Protein 7PSN (pdb70)

B-factor: mean 87.7, std 12.17, range [70.11, 125.72]

Organism: Saccharomyces cerevisiae (strain ATCC 204508 / S288c) (NCBI:txid559292)

Sequence (1170 aa):
LKDLFRYIWPKGNNKVRIRVLIALGLLISAKILNVQVPFFFKQTIDSMNIAWDDPTVALPAAIGLTILCYGVARFGSVLFGELRNAVFAKVAQNAIRTVSLQTFQHLMKLDLGWHLSRQTGGLTRAMDRGTKGISQVLTAMVFHIIPISFEISVVCGILTYQFGASFAAITFSTMLLYSIFTIKTTAWRTHFRRDANKADNKAASVALDSLINFEAVKYFNNEKYLADKYNGSLMNYRDSQIKVSQSLAFLNSGQNLIFTTALTAMMYMGCTGVIGGNLTVGDLVLINQLVFQLSVPLNFLGSVYRDLKQSLIDMETLFKLRKNEVKIKNAERPLMLPENVPYDITFENVTFGYHPDRKILKNASFTIPAGWKTAIVGSSGSGKSTILKLVFRFYDPESGRILINGRDIKEYDIDALRKVIGVVPQDTPLFNDTIWENVKFGRIDATDEEVITVVEKAQLAPLIKKLPQGFDTIVGERGLMISGGEKQRLAIARVLLKNARIMFFDEATSALDTHTEQALLRTIRDNFTSGSRTSVYIAHRLRTIADADKIIVLDNGRVREEGKHLELLAMPGSLYRELWTIQEDLKDLFRYIWPKGNNKVRIRVLIALGLLISAKILNVQVPFFFKQTIDSMNIAWDDPTVALPAAIGLTILCYGVARFGSVLFGELRNAVFAKVAQNAIRTVSLQTFQHLMKLDLGWHLSRQTGGLTRAMDRGTKGISQVLTAMVFHIIPISFEISVVCGILTYQFGASFAAITFSTMLLYSIFTIKTTAWRTHFRRDANKADNKAASVALDSLINFEAVKYFNNEKYLADKYNGSLMNYRDSQIKVSQSLAFLNSGQNLIFTTALTAMMYMGCTGVIGGNLTVGDLVLINQLVFQLSVPLNFLGSVYRDLKQSLIDMETLFKLRKNEVKIKNAERPLMLPENVPYDITFENVTFGYHPDRKILKNASFTIPAGWKTAIVGSSGSGKSTILKLVFRFYDPESGRILINGRDIKEYDIDALRKVIGVVPQDTPLFNDTIWENVKFGRIDATDEEVITVVEKAQLAPLIKKLPQGFDTIVGERGLMISGGEKQRLAIARVLLKNARIMFFDEATSALDTHTEQALLRTIRDNFTSGSRTSVYIAHRLRTIADADKIIVLDNGRVREEGKHLELLAMPGSLYRELWTIQED

Nearest PDB structures (foldseek):
  7psl-assembly1_A  TM=8.510E-01  e=1.166E-73  Saccharomyces cerevisiae S288C
  7pqx-assembly1_A  TM=8.094E-01  e=2.784E-53  Thermochaetoides thermophila DSM 1495
  9g2t-assembly1_B  TM=8.893E-01  e=5.774E-31  Mycolicibacterium thermoresistibile ATCC 19527
  7t56-assembly1_B  TM=8.358E-01  e=1.273E-30  Acetivibrio thermocellus
  8t46-assembly1_B  TM=7.255E-01  e=7.276E-29  Homo sapiens

Secondary structure (DSSP, 8-state):
--HHHHHHS-SS-HHHHHHHHHHHHHHHHHHHHHHHHHHHHHHHHHHHSSPPS-TTPPPPHHHHHHHHHHHHHHHHHHHHHHHHHHHHHHHHHHHHHHHHHHHHHHHHHS-SHHHHTS-HHHHHHHHHHHHHHHHHHHHHHTTTTHHHHHHHHHHHHHHHHSSTTHHHHHHHHHHHHHHHHHHHHHHHHHHHHHHHHHHHHHHHHHHHHHHHTHHHHHTTT-HHHHHHHHHHHHHHHHHHHHHHHHHHHHHHHHHHHHHHHHHHHHHHHHHHHHHTTSS-HHHHHHHHHHHHHHHHHHHHHHHH--SSHHHHHHHHHHHHHHT---SS---SS-B---SS----EEEEEEEE-SSTT--SEEEEEEEE-SSSEEEEE--TTSSSHHHHHHHTTSS--SEEEEEETTEEGGGB-HHHHTTSEEEE-SS----SS-HHHHHTTS-SS--HHHHHHHHHHTT-HHHHHHSTTTTT---TGGGTTS-HHHHHHHHHHHHHHHT-SEEEEESTTSSS-HHHHHHHHHHHHTTS-TTT-EEEEE-S-GGGSTT-SEEEEEETTEEEEEE-HHHHHTSTT-HHHHHHHHHH-/--HHHHHHS-SS-HHHHHHHHHHHHHHHHHHHHHHHHHHHHHHHHHHHSSPPS-TTPPPPHHHHHHHHHHHHHHHHHHHHHHHHHHHHHHHHHHHHHHHHHHHHHHHHHS-SHHHHTS-HHHHHHHHHHHHHHHHHHHHHHTTTTHHHHHHHHHHHHHHHHSSTTHHHHHHHHHHHHHHHHHHHHHHHHHHHHHHHHHHHHHHHHHHHHHHHTHHHHHTTT-HHHHHHHHHHHHHHHHHHHHHHHHHHHHHHHHHHHHHHHHHHHHHHHHHHHHHTTSS-HHHHHHHHHHHHHHHHHHHHHHHH--SSHHHHHHHHHHHHHHT---SS---SS-B---SS----EEEEEEEE-SSTT--SEEEEEEEE-SSSEEEEE--TTSSSHHHHHHHTTSS--SEEEEEETTEEGGGB-HHHHTTSEEEE-SS----SS-HHHHHTTS-SS--HHHHHHHHHHTT-HHHHHHSTTTTT---TGGGTTS-HHHHHHHHHHHHHHHT-SEEEEESTTSSS-HHHHHHHHHHHHTTS-TTT-EEEEE-S-GGGSTT-SEEEEEETTEEEEEE-HHHHHTSTT-HHHHHHHHHH-

Radius of gyration: 37.52 Å; Cα contacts (8 Å, |Δi|>4): 1826; chains: 2; bounding box: 65×59×126 Å

Solvent-accessible surface area: 45786 Å² total; per-residue (Å²): 101,146,25,5,108,96,26,24,79,31,187,43,95,94,163,22,50,94,86,26,88,86,1,83,38,37,1,63,38,1,24,76,46,11,10,73,0,0,31,44,3,41,99,0,0,52,41,2,55,100,103,58,143,71,93,120,55,83,24,52,76,76,6,20,110,19,5,107,59,0,3,87,7,8,51,10,8,9,52,51,10,6,74,15,12,16,28,12,17,72,6,10,12,53,8,10,52,36,1,8,19,58,0,0,77,15,0,5,111,3,16,4,23,42,9,16,59,98,30,6,15,32,1,22,46,20,14,22,39,0,23,65,1,2,24,53,0,10,37,0,47,15,26,12,52,74,2,14,53,56,4,42,70,34,8,12,38,35,0,52,193,73,19,43,76,54,8,7,59,46,10,107,58,20,79,107,89,41,61,91,54,34,110,154,7,51,75,121,32,43,89,31,54,123,40,5,37,138,12,30,62,110,2,14,62,15,1,12,27,0,4,18,0,2,20,5,0,11,7,8,26,12,35,161,89,3,10,87,72,17,29,32,11,14,70,89,38,31,58,12,22,14,100,9,12,76,4,13,6,109,16,6,13,13,24,6,81,29,22,9,83,5,3,25,32,6,2,100,75,0,0,56,18,14,4,33,66,126,30,63,6,0,16,2,0,0,2,0,7,1,4,6,5,8,5,6,11,34,20,48,23,30,11,28,35,71,61,36,101,45,6,32,57,16,0,65,47,2,4,119,6,72,118,57,118,26,115,7,120,57,50,177,181,49,61,139,20,44,149,123,55,53,4,38,0,32,0,78,77,0,30,5,4,73,88,128,82,56,73,21,2,66,77,2,64,8,52,0,19,36,12,126,37,0,0,1,1,2,49,17,29,3,8,16,25,9,4,6,35,0,0,0,13,2,20,34,19,102,61,31,105,3,21,0,62,54,101,25,6,84,69,4,36,20,58,13,0,7,118,28,0,0,0,0,17,69,53,11,9,1,11,40,63,22,0,54,37,0,0,36,1,7,62,50,126,15,82,77,112,52,0,88,49,6,3,98,44,0,51,0,38,70,10,20,174,115,22,78,103,26,47,85,16,85,0,0,10,22,0,35,50,32,35,19,3,7,33,16,21,0,1,2,0,3,0,8,0,22,77,4,51,0,2,4,5,3,14,8,18,20,10,0,8,12,97,17,12,64,12,0,26,108,30,11,137,98,56,37,105,109,38,32,42,0,15,3,18,5,9,13,26,5,45,22,0,34,110,6,53,36,0,0,0,2,20,87,1,112,32,157,16,69,12,103,20,126,110,4,49,90,76,117,85,1,30,0,101,101,14,29,62,45,16,66,127,104,146,25,6,109,97,26,22,81,32,188,43,97,96,163,23,50,92,86,24,86,88,1,83,37,36,1,63,37,1,24,76,45,10,10,74,0,0,32,42,2,42,96,0,0,54,42,2,56,100,103,60,142,71,94,122,54,81,24,49,74,74,6,21,109,19,5,110,58,0,4,89,8,8,49,10,8,8,51,49,9,6,76,16,12,15,25,13,16,72,6,9,12,53,8,10,52,36,1,7,21,59,1,0,78,15,0,5,110,3,14,4,23,45,9,16,58,95,30,6,15,31,1,22,46,20,13,21,40,0,22,65,1,2,23,53,0,10,37,0,46,15,27,13,54,74,3,15,54,57,6,42,70,33,8,12,38,34,0,52,194,76,21,41,75,55,7,8,62,45,9,108,57,21,79,105,89,40,60,91,54,33,111,154,6,51,75,122,32,41,90,31,52,120,40,6,37,138,11,28,64,109,3,13,62,14,1,12,26,1,4,18,0,1,20,5,0,10,8,9,24,11,34,162,89,4,8,90,72,16,28,31,11,15,72,89,39,30,61,12,21,15,99,8,12,77,3,14,6,109,16,6,12,12,25,6,82,28,20,8,82,6,3,28,33,7,2,102,76,0,0,56,17,13,4,34,67,124,29,63,7,0,16,3,1,0,2,1,8,1,4,6,6,7,6,7,12,34,20,49,24,30,12,28,33,72,63,37,102,45,6,31,57,16,0,62,46,1,3,120,5,72,120,59,119,26,114,8,120,59,50,176,184,51,62,138,20,46,149,124,56,55,4,36,0,31,1,79,75,0,30,5,3,73,88,130,82,54,74,20,1,67,77,2,63,9,52,1,20,37,12,126,38,0,0,1,1,3,49,18,30,4,7,16,26,8,4,6,34,0,0,0,12,2,19,37,20,104,62,32,102,2,21,0,61,54,100,24,6,82,71,4,37,21,58,14,0,7,118,27,0,0,0,1,17,70,54,12,10,1,10,41,63,24,0,52,37,0,1,35,1,7,62,49,124,16,81,76,113,52,0,88,50,6,4,98,43,0,54,0,38,70,12,20,174,116,20,76,102,26,49,87,16,84,0,0,8,22,0,35,48,30,35,18,3,7,34,17,21,0,1,2,0,2,0,8,0,21,80,5,51,0,2,4,6,2,14,7,19,21,11,0,9,11,98,17,12,64,12,0,25,106,31,10,137,97,56,36,106,109,36,31,40,0,16,3,18,6,8,14,26,5,46,24,0,33,109,6,53,34,0,0,0,1,20,88,1,110,31,160,16,71,11,103,18,126,110,4,50,91,74,117,85,1,29,0,103,104,15,29,61,47,16,66,127

Structure (mmCIF, N/CA/C/O backbone):
data_7PSN
#
_entry.id   7PSN
#
_cell.length_a   1.00
_cell.length_b   1.00
_cell.length_c   1.00
_cell.angle_alpha   90.00
_cell.angle_beta   90.00
_cell.angle_gamma   90.00
#
_symmetry.space_group_name_H-M   'P 1'
#
loop_
_entity.id
_entity.type
_entity.pdbx_description
1 polymer 'Iron-sulfur clusters transporter ATM1, mitochondrial'
2 non-polymer 'PHOSPHOAMINOPHOSPHONIC ACID-ADENYLATE ESTER'
3 non-polymer 'MAGNESIUM ION'
4 non-polymer '(1R)-2-{[(R)-(2-AMINOETHOXY)(HYDROXY)PHOSPHORYL]OXY}-1-[(DODECANOYLOXY)METHYL]ETHYL (9Z)-OCTADEC-9-ENOATE'
#
loop_
_atom_site.group_PDB
_atom_site.id
_atom_site.type_symbol
_atom_site.label_atom_id
_atom_site.label_alt_id
_atom_site.label_comp_id
_atom_site.label_asym_id
_atom_site.label_entity_id
_atom_site.label_seq_id
_atom_site.pdbx_PDB_ins_code
_atom_site.Cartn_x
_atom_site.Cartn_y
_atom_site.Cartn_z
_atom_site.occupancy
_atom_site.B_iso_or_equiv
_atom_site.auth_seq_id
_atom_site.auth_comp_id
_atom_site.auth_asym_id
_atom_site.auth_atom_id
_atom_site.pdbx_PDB_model_num
ATOM 1 N N . LEU A 1 1 ? 113.746 133.737 135.378 1.00 88.70 92 LEU A N 1
ATOM 2 C CA . LEU A 1 1 ? 114.006 134.728 134.342 1.00 88.70 92 LEU A CA 1
ATOM 3 C C . LEU A 1 1 ? 112.943 135.821 134.336 1.00 88.70 92 LEU A C 1
ATOM 4 O O . LEU A 1 1 ? 112.851 136.599 133.388 1.00 88.70 92 LEU A O 1
ATOM 9 N N . LYS A 1 2 ? 112.140 135.881 135.397 1.00 87.64 93 LYS A N 1
ATOM 10 C CA . LYS A 1 2 ? 111.090 136.884 135.522 1.00 87.64 93 LYS A CA 1
ATOM 11 C C . LYS A 1 2 ? 111.511 138.059 136.394 1.00 87.64 93 LYS A C 1
ATOM 12 O O . LYS A 1 2 ? 111.296 139.215 136.020 1.00 87.64 93 LYS A O 1
ATOM 18 N N . ASP A 1 3 ? 112.104 137.786 137.557 1.00 84.51 94 ASP A N 1
ATOM 19 C CA . ASP A 1 3 ? 112.569 138.867 138.420 1.00 84.51 94 ASP A CA 1
ATOM 20 C C . ASP A 1 3 ? 113.637 139.695 137.721 1.00 84.51 94 ASP A C 1
ATOM 21 O O . ASP A 1 3 ? 113.696 140.922 137.880 1.00 84.51 94 ASP A O 1
ATOM 26 N N . LEU A 1 4 ? 114.495 139.037 136.945 1.00 83.89 95 LEU A N 1
ATOM 27 C CA . LEU A 1 4 ? 115.497 139.759 136.176 1.00 83.89 95 LEU A CA 1
ATOM 28 C C . LEU A 1 4 ? 114.844 140.751 135.226 1.00 83.89 95 LEU A C 1
ATOM 29 O O . LEU A 1 4 ? 115.285 141.902 135.115 1.00 83.89 95 LEU A O 1
ATOM 34 N N . PHE A 1 5 ? 113.792 140.323 134.527 1.00 85.04 96 PHE A N 1
ATOM 35 C CA . PHE A 1 5 ? 113.057 141.247 133.675 1.00 85.04 96 PHE A CA 1
ATOM 36 C C . PHE A 1 5 ? 112.411 142.352 134.492 1.00 85.04 96 PHE A C 1
ATOM 37 O O . PHE A 1 5 ? 112.173 143.449 133.977 1.00 85.04 96 PHE A O 1
ATOM 45 N N . ARG A 1 6 ? 112.121 142.084 135.762 1.00 83.21 97 ARG A N 1
ATOM 46 C CA . ARG A 1 6 ? 111.576 143.115 136.632 1.00 83.21 97 ARG A CA 1
ATOM 47 C C . ARG A 1 6 ? 112.635 144.121 137.048 1.00 83.21 97 ARG A C 1
ATOM 48 O O . ARG A 1 6 ? 112.291 145.251 137.409 1.00 83.21 97 ARG A O 1
ATOM 56 N N . TYR A 1 7 ? 113.910 143.738 137.010 1.00 81.30 98 TYR A N 1
ATOM 57 C CA . TYR A 1 7 ? 114.982 144.665 137.353 1.00 81.30 98 TYR A CA 1
ATOM 58 C C . TYR A 1 7 ? 115.488 145.438 136.143 1.00 81.30 98 TYR A C 1
ATOM 59 O O . TYR A 1 7 ? 115.888 146.598 136.278 1.00 81.30 98 TYR A O 1
ATOM 68 N N . ILE A 1 8 ? 115.487 144.820 134.957 1.00 82.94 99 ILE A N 1
ATOM 69 C CA . ILE A 1 8 ? 115.945 145.513 133.754 1.00 82.94 99 ILE A CA 1
ATOM 70 C C . ILE A 1 8 ? 114.828 146.249 133.028 1.00 82.94 99 ILE A C 1
ATOM 71 O O . ILE A 1 8 ? 115.111 147.017 132.097 1.00 82.94 99 ILE A O 1
ATOM 76 N N . TRP A 1 9 ? 113.572 146.039 133.417 1.00 84.98 100 TRP A N 1
ATOM 77 C CA . TRP A 1 9 ? 112.425 146.676 132.770 1.00 84.98 100 TRP A CA 1
ATOM 78 C C . TRP A 1 9 ? 111.388 147.010 133.833 1.00 84.98 100 TRP A C 1
ATOM 79 O O . TRP A 1 9 ? 110.272 146.485 133.830 1.00 84.98 100 TRP A O 1
ATOM 90 N N . PRO A 1 10 ? 111.732 147.890 134.767 1.00 86.80 101 PRO A N 1
ATOM 91 C CA . PRO A 1 10 ? 110.875 148.127 135.927 1.00 86.80 101 PRO A CA 1
ATOM 92 C C . PRO A 1 10 ? 109.793 149.164 135.666 1.00 86.80 101 PRO A C 1
ATOM 93 O O . PRO A 1 10 ? 109.807 149.894 134.673 1.00 86.80 101 PRO A O 1
ATOM 97 N N . LYS A 1 11 ? 108.843 149.213 136.595 1.00 88.86 102 LYS A N 1
ATOM 98 C CA . LYS A 1 11 ? 107.823 150.248 136.572 1.00 88.86 102 LYS A CA 1
ATOM 99 C C . LYS A 1 11 ? 108.448 151.582 136.952 1.00 88.86 102 LYS A C 1
ATOM 100 O O . LYS A 1 11 ? 109.134 151.690 137.972 1.00 88.86 102 LYS A O 1
ATOM 106 N N . GLY A 1 12 ? 108.212 152.597 136.132 1.00 91.33 103 GLY A N 1
ATOM 107 C CA . GLY A 1 12 ? 108.896 153.862 136.294 1.00 91.33 103 GLY A CA 1
ATOM 108 C C . GLY A 1 12 ? 110.331 153.765 135.809 1.00 91.33 103 GLY A C 1
ATOM 109 O O . GLY A 1 12 ? 110.787 152.745 135.296 1.00 91.33 103 GLY A O 1
ATOM 110 N N . ASN A 1 13 ? 111.057 154.866 135.985 1.00 91.12 104 ASN A N 1
ATOM 111 C CA . ASN A 1 13 ? 112.454 154.949 135.569 1.00 91.12 104 ASN A CA 1
ATOM 112 C C . ASN A 1 13 ? 112.583 154.672 134.072 1.00 91.12 104 ASN A C 1
ATOM 113 O O . ASN A 1 13 ? 113.200 153.698 133.641 1.00 91.12 104 ASN A O 1
ATOM 118 N N . ASN A 1 14 ? 111.976 155.554 133.278 1.00 89.56 105 ASN A N 1
ATOM 119 C CA . ASN A 1 14 ? 112.009 155.387 131.832 1.00 89.56 105 ASN A CA 1
ATOM 120 C C . ASN A 1 14 ? 113.425 155.427 131.279 1.00 89.56 105 ASN A C 1
ATOM 121 O O . ASN A 1 14 ? 113.637 155.035 130.128 1.00 89.56 105 ASN A O 1
ATOM 126 N N . LYS A 1 15 ? 114.399 155.886 132.064 1.00 88.13 106 LYS A N 1
ATOM 127 C CA . LYS A 1 15 ? 115.773 155.938 131.577 1.00 88.13 106 LYS A CA 1
ATOM 128 C C . LYS A 1 15 ? 116.281 154.546 131.221 1.00 88.13 106 LYS A C 1
ATOM 129 O O . LYS A 1 15 ? 116.816 154.328 130.128 1.00 88.13 106 LYS A O 1
ATOM 135 N N . VAL A 1 16 ? 116.127 153.588 132.137 1.00 85.74 107 VAL A N 1
ATOM 136 C CA . VAL A 1 16 ? 116.618 152.242 131.869 1.00 85.74 107 VAL A CA 1
ATOM 137 C C . VAL A 1 16 ? 115.824 151.588 130.748 1.00 85.74 107 VAL A C 1
ATOM 138 O O . VAL A 1 16 ? 116.376 150.811 129.962 1.00 85.74 107 VAL A O 1
ATOM 142 N N . ARG A 1 17 ? 114.529 151.880 130.646 1.00 86.13 108 ARG A N 1
ATOM 143 C CA . ARG A 1 17 ? 113.742 151.330 129.551 1.00 86.13 108 ARG A CA 1
ATOM 144 C C . ARG A 1 17 ? 114.214 151.856 128.204 1.00 86.13 108 ARG A C 1
ATOM 145 O O . ARG A 1 17 ? 114.326 151.086 127.243 1.00 86.13 108 ARG A O 1
ATOM 153 N N . ILE A 1 18 ? 114.505 153.152 128.120 1.00 82.99 109 ILE A N 1
ATOM 154 C CA . ILE A 1 18 ? 115.036 153.723 126.890 1.00 82.99 109 ILE A CA 1
ATOM 155 C C . ILE A 1 18 ? 116.404 153.138 126.575 1.00 82.99 109 ILE A C 1
ATOM 156 O O . ILE A 1 18 ? 116.728 152.872 125.413 1.00 82.99 109 ILE A O 1
ATOM 161 N N . ARG A 1 19 ? 117.229 152.931 127.601 1.00 79.85 110 ARG A N 1
ATOM 162 C CA . ARG A 1 19 ? 118.532 152.313 127.389 1.00 79.85 110 ARG A CA 1
ATOM 163 C C . ARG A 1 19 ? 118.384 150.911 126.817 1.00 79.85 110 ARG A C 1
ATOM 164 O O . ARG A 1 19 ? 119.102 150.527 125.886 1.00 79.85 110 ARG A O 1
ATOM 172 N N . VAL A 1 20 ? 117.445 150.136 127.356 1.00 80.50 111 VAL A N 1
ATOM 173 C CA . VAL A 1 20 ? 117.229 148.780 126.869 1.00 80.50 111 VAL A CA 1
ATOM 174 C C . VAL A 1 20 ? 116.713 148.805 125.439 1.00 80.50 111 VAL A C 1
ATOM 175 O O . VAL A 1 20 ? 117.106 147.980 124.608 1.00 80.50 111 VAL A O 1
ATOM 179 N N . LEU A 1 21 ? 115.826 149.750 125.127 1.00 80.88 112 LEU A N 1
ATOM 180 C CA . LEU A 1 21 ? 115.301 149.838 123.769 1.00 80.88 112 LEU A CA 1
ATOM 181 C C . LEU A 1 21 ? 116.396 150.212 122.779 1.00 80.88 112 LEU A C 1
ATOM 182 O O . LEU A 1 21 ? 116.425 149.702 121.654 1.00 80.88 112 LEU A O 1
ATOM 187 N N . ILE A 1 22 ? 117.306 151.098 123.177 1.00 80.81 113 ILE A N 1
ATOM 188 C CA . ILE A 1 22 ? 118.410 151.457 122.295 1.00 80.81 113 ILE A CA 1
ATOM 189 C C . ILE A 1 22 ? 119.341 150.269 122.099 1.00 80.81 113 ILE A C 1
ATOM 190 O O . ILE A 1 22 ? 119.828 150.022 120.989 1.00 80.81 113 ILE A O 1
ATOM 195 N N . ALA A 1 23 ? 119.622 149.527 123.171 1.00 81.58 114 ALA A N 1
ATOM 196 C CA . ALA A 1 23 ? 120.407 148.307 123.029 1.00 81.58 114 ALA A CA 1
ATOM 197 C C . ALA A 1 23 ? 119.747 147.350 122.050 1.00 81.58 114 ALA A C 1
ATOM 198 O O . ALA A 1 23 ? 120.419 146.737 121.212 1.00 81.58 114 ALA A O 1
ATOM 200 N N . LEU A 1 24 ? 118.426 147.212 122.143 1.00 82.62 115 LEU A N 1
ATOM 201 C CA . LEU A 1 24 ? 117.702 146.323 121.245 1.00 82.62 115 LEU A CA 1
ATOM 202 C C . LEU A 1 24 ? 117.809 146.796 119.803 1.00 82.62 115 LEU A C 1
ATOM 203 O O . LEU A 1 24 ? 118.010 145.989 118.889 1.00 82.62 115 LEU A O 1
ATOM 208 N N . GLY A 1 25 ? 117.672 148.102 119.579 1.00 82.86 116 GLY A N 1
ATOM 209 C CA . GLY A 1 25 ? 117.799 148.627 118.231 1.00 82.86 116 GLY A CA 1
ATOM 210 C C . GLY A 1 25 ? 119.180 148.402 117.651 1.00 82.86 116 GLY A C 1
ATOM 211 O O . GLY A 1 25 ? 119.327 148.062 116.473 1.00 82.86 116 GLY A O 1
ATOM 212 N N . LEU A 1 26 ? 120.214 148.583 118.471 1.00 81.81 117 LEU A N 1
ATOM 213 C CA . LEU A 1 26 ? 121.571 148.346 117.999 1.00 81.81 117 LEU A CA 1
ATOM 214 C C . LEU A 1 26 ? 121.790 146.872 117.692 1.00 81.81 117 LEU A C 1
ATOM 215 O O . LEU A 1 26 ? 122.457 146.530 116.712 1.00 81.81 117 LEU A O 1
ATOM 220 N N . LEU A 1 27 ? 121.240 145.989 118.520 1.00 84.36 118 LEU A N 1
ATOM 221 C CA . LEU A 1 27 ? 121.276 144.559 118.234 1.00 84.36 118 LEU A CA 1
ATOM 222 C C . LEU A 1 27 ? 120.646 144.257 116.880 1.00 84.36 118 LEU A C 1
ATOM 223 O O . LEU A 1 27 ? 121.224 143.545 116.044 1.00 84.36 118 LEU A O 1
ATOM 228 N N . ILE A 1 28 ? 119.437 144.776 116.665 1.00 85.36 119 ILE A N 1
ATOM 229 C CA . ILE A 1 28 ? 118.736 144.584 115.399 1.00 85.36 119 ILE A CA 1
ATOM 230 C C . ILE A 1 28 ? 119.617 145.018 114.237 1.00 85.36 119 ILE A C 1
ATOM 231 O O . ILE A 1 28 ? 119.843 144.260 113.287 1.00 85.36 119 ILE A O 1
ATOM 236 N N . SER A 1 29 ? 120.117 146.253 114.291 1.00 86.43 120 SER A N 1
ATOM 237 C CA . SER A 1 29 ? 120.892 146.782 113.174 1.00 86.43 120 SER A CA 1
ATOM 238 C C . SER A 1 29 ? 122.176 145.988 112.963 1.00 86.43 120 SER A C 1
ATOM 239 O O . SER A 1 29 ? 122.605 145.773 111.822 1.00 86.43 120 SER A O 1
ATOM 242 N N . ALA A 1 30 ? 122.807 145.549 114.051 1.00 85.93 121 ALA A N 1
ATOM 243 C CA . ALA A 1 30 ? 124.007 144.734 113.932 1.00 85.93 121 ALA A CA 1
ATOM 244 C C . ALA A 1 30 ? 123.719 143.467 113.148 1.00 85.93 121 ALA A C 1
ATOM 245 O O . ALA A 1 30 ? 124.457 143.110 112.223 1.00 85.93 121 ALA A O 1
ATOM 247 N N . LYS A 1 31 ? 122.642 142.770 113.507 1.00 88.41 122 LYS A N 1
ATOM 248 C CA . LYS A 1 31 ? 122.316 141.548 112.785 1.00 88.41 122 LYS A CA 1
ATOM 249 C C . LYS A 1 31 ? 121.923 141.845 111.346 1.00 88.41 122 LYS A C 1
ATOM 250 O O . LYS A 1 31 ? 122.224 141.054 110.447 1.00 88.41 122 LYS A O 1
ATOM 256 N N . ILE A 1 32 ? 121.275 142.984 111.104 1.00 88.01 123 ILE A N 1
ATOM 257 C CA . ILE A 1 32 ? 120.907 143.347 109.738 1.00 88.01 123 ILE A CA 1
ATOM 258 C C . ILE A 1 32 ? 122.154 143.493 108.877 1.00 88.01 123 ILE A C 1
ATOM 259 O O . ILE A 1 32 ? 122.221 142.984 107.752 1.00 88.01 123 ILE A O 1
ATOM 264 N N . LEU A 1 33 ? 123.166 144.188 109.392 1.00 86.73 124 LEU A N 1
ATOM 265 C CA . LEU A 1 33 ? 124.386 144.372 108.612 1.00 86.73 124 LEU A CA 1
ATOM 266 C C . LEU A 1 33 ? 125.153 143.062 108.465 1.00 86.73 124 LEU A C 1
ATOM 267 O O . LEU A 1 33 ? 125.728 142.785 107.403 1.00 86.73 124 LEU A O 1
ATOM 272 N N . ASN A 1 34 ? 125.185 142.250 109.522 1.00 88.20 125 ASN A N 1
ATOM 273 C CA . ASN A 1 34 ? 125.847 140.956 109.445 1.00 88.20 125 ASN A CA 1
ATOM 274 C C . ASN A 1 34 ? 125.158 140.025 108.460 1.00 88.20 125 ASN A C 1
ATOM 275 O O . ASN A 1 34 ? 125.794 139.097 107.950 1.00 88.20 125 ASN A O 1
ATOM 280 N N . VAL A 1 35 ? 123.872 140.245 108.197 1.00 87.47 126 VAL A N 1
ATOM 281 C CA . VAL A 1 35 ? 123.157 139.471 107.192 1.00 87.47 126 VAL A CA 1
ATOM 282 C C . VAL A 1 35 ? 123.253 140.095 105.808 1.00 87.47 126 VAL A C 1
ATOM 283 O O . VAL A 1 35 ? 123.030 139.401 104.807 1.00 87.47 126 VAL A O 1
ATOM 287 N N . GLN A 1 36 ? 123.562 141.383 105.722 1.00 89.72 127 GLN A N 1
ATOM 288 C CA . GLN A 1 36 ? 123.649 142.062 104.438 1.00 89.72 127 GLN A CA 1
ATOM 289 C C . GLN A 1 36 ? 125.035 141.978 103.820 1.00 89.72 127 GLN A C 1
ATOM 290 O O . GLN A 1 36 ? 125.161 142.068 102.595 1.00 89.72 127 GLN A O 1
ATOM 296 N N . VAL A 1 37 ? 126.076 141.806 104.628 1.00 90.27 128 VAL A N 1
ATOM 297 C CA . VAL A 1 37 ? 127.443 141.766 104.106 1.00 90.27 128 VAL A CA 1
ATOM 298 C C . VAL A 1 37 ? 127.613 140.664 103.059 1.00 90.27 128 VAL A C 1
ATOM 299 O O . VAL A 1 37 ? 128.310 140.881 102.049 1.00 90.27 128 VAL A O 1
ATOM 303 N N . PRO A 1 38 ? 127.006 139.481 103.220 1.00 89.89 129 PRO A N 1
ATOM 304 C CA . PRO A 1 38 ? 127.216 138.443 102.206 1.00 89.89 129 PRO A CA 1
ATOM 305 C C . PRO A 1 38 ? 126.616 138.798 100.863 1.00 89.89 129 PRO A C 1
ATOM 306 O O . PRO A 1 38 ? 127.091 138.299 99.838 1.00 89.89 129 PRO A O 1
ATOM 310 N N . PHE A 1 39 ? 125.590 139.648 100.827 1.00 91.97 130 PHE A N 1
ATOM 311 C CA . PHE A 1 39 ? 125.052 140.085 99.545 1.00 91.97 130 PHE A CA 1
ATOM 312 C C . PHE A 1 39 ? 126.052 140.961 98.803 1.00 91.97 130 PHE A C 1
ATOM 313 O O . PHE A 1 39 ? 126.195 140.853 97.581 1.00 91.97 130 PHE A O 1
ATOM 321 N N . PHE A 1 40 ? 126.762 141.829 99.522 1.00 92.22 131 PHE A N 1
ATOM 322 C CA . PHE A 1 40 ? 127.836 142.585 98.891 1.00 92.22 131 PHE A CA 1
ATOM 323 C C . PHE A 1 40 ? 128.929 141.652 98.398 1.00 92.22 131 PHE A C 1
ATOM 324 O O . PHE A 1 40 ? 129.494 141.854 97.313 1.00 92.22 131 PHE A O 1
ATOM 332 N N . PHE A 1 41 ? 129.254 140.629 99.191 1.00 92.96 132 PHE A N 1
ATOM 333 C CA . PHE A 1 41 ? 130.252 139.662 98.747 1.00 92.96 132 PHE A CA 1
ATOM 334 C C . PHE A 1 41 ? 129.815 138.984 97.455 1.00 92.96 132 PHE A C 1
ATOM 335 O O . PHE A 1 41 ? 130.609 138.834 96.519 1.00 92.96 132 PHE A O 1
ATOM 343 N N . LYS A 1 42 ? 128.553 138.565 97.389 1.00 94.63 133 LYS A N 1
ATOM 344 C CA . LYS A 1 42 ? 128.028 137.953 96.176 1.00 94.63 133 LYS A CA 1
ATOM 345 C C . LYS A 1 42 ? 128.094 138.916 95.000 1.00 94.63 133 LYS A C 1
ATOM 346 O O . LYS A 1 42 ? 128.403 138.512 93.874 1.00 94.63 133 LYS A O 1
ATOM 352 N N . GLN A 1 43 ? 127.770 140.187 95.233 1.00 96.51 134 GLN A N 1
ATOM 353 C CA . GLN A 1 43 ? 127.808 141.161 94.149 1.00 96.51 134 GLN A CA 1
ATOM 354 C C . GLN A 1 43 ? 129.215 141.286 93.588 1.00 96.51 134 GLN A C 1
ATOM 355 O O . GLN A 1 43 ? 129.415 141.247 92.370 1.00 96.51 134 GLN A O 1
ATOM 361 N N . THR A 1 44 ? 130.210 141.427 94.464 1.00 97.02 135 THR A N 1
ATOM 362 C CA . THR A 1 44 ? 131.577 141.558 93.972 1.00 97.02 135 THR A CA 1
ATOM 363 C C . THR A 1 44 ? 132.036 140.281 93.278 1.00 97.02 135 THR A C 1
ATOM 364 O O . THR A 1 44 ? 132.736 140.340 92.260 1.00 97.02 135 THR A O 1
ATOM 368 N N . ILE A 1 45 ? 131.635 139.119 93.794 1.00 97.60 136 ILE A N 1
ATOM 369 C CA . ILE A 1 45 ? 131.977 137.860 93.136 1.00 97.60 136 ILE A CA 1
ATOM 370 C C . ILE A 1 45 ? 131.423 137.846 91.718 1.00 97.60 136 ILE A C 1
ATOM 371 O O . ILE A 1 45 ? 132.168 137.742 90.737 1.00 97.60 136 ILE A O 1
ATOM 376 N N . ASP A 1 46 ? 130.100 137.955 91.593 1.00 99.31 137 ASP A N 1
ATOM 377 C CA . ASP A 1 46 ? 129.447 137.883 90.294 1.00 99.31 137 ASP A CA 1
ATOM 378 C C . ASP A 1 46 ? 129.826 139.035 89.375 1.00 99.31 137 ASP A C 1
ATOM 379 O O . ASP A 1 46 ? 129.568 138.949 88.170 1.00 99.31 137 ASP A O 1
ATOM 384 N N . SER A 1 47 ? 130.419 140.103 89.903 1.00 102.62 138 SER A N 1
ATOM 385 C CA . SER A 1 47 ? 130.907 141.183 89.061 1.00 102.62 138 SER A CA 1
ATOM 386 C C . SER A 1 47 ? 132.354 140.992 88.637 1.00 102.62 138 SER A C 1
ATOM 387 O O . SER A 1 47 ? 132.778 141.594 87.644 1.00 102.62 138 SER A O 1
ATOM 390 N N . MET A 1 48 ? 133.121 140.179 89.362 1.00 105.83 139 MET A N 1
ATOM 391 C CA . MET A 1 48 ? 134.476 139.840 88.957 1.00 105.83 139 MET A CA 1
ATOM 392 C C . MET A 1 48 ? 134.538 138.588 88.095 1.00 105.83 139 MET A C 1
ATOM 393 O O . MET A 1 48 ? 135.608 138.270 87.568 1.00 105.83 139 MET A O 1
ATOM 398 N N . ASN A 1 49 ? 133.425 137.877 87.937 1.00 107.82 140 ASN A N 1
ATOM 399 C CA . ASN A 1 49 ? 133.394 136.649 87.156 1.00 107.82 140 ASN A CA 1
ATOM 400 C C . ASN A 1 49 ? 133.405 136.899 85.656 1.00 107.82 140 ASN A C 1
ATOM 401 O O . ASN A 1 49 ? 133.402 135.934 84.885 1.00 107.82 140 ASN A O 1
ATOM 406 N N . ILE A 1 50 ? 133.414 138.156 85.223 1.00 110.33 141 ILE A N 1
ATOM 407 C CA . ILE A 1 50 ? 133.438 138.477 83.802 1.00 110.33 141 ILE A CA 1
ATOM 408 C C . ILE A 1 50 ? 134.825 138.185 83.249 1.00 110.33 141 ILE A C 1
ATOM 409 O O . ILE A 1 50 ? 135.775 137.965 84.008 1.00 110.33 141 ILE A O 1
ATOM 414 N N . ALA A 1 51 ? 134.947 138.184 81.927 1.00 113.80 142 ALA A N 1
ATOM 415 C CA . ALA A 1 51 ? 136.219 137.941 81.264 1.00 113.80 142 ALA A CA 1
ATOM 416 C C . ALA A 1 51 ? 136.912 139.273 81.010 1.00 113.80 142 ALA A C 1
ATOM 417 O O . ALA A 1 51 ? 136.396 140.116 80.270 1.00 113.80 142 ALA A O 1
ATOM 419 N N . TRP A 1 52 ? 138.073 139.459 81.628 1.00 113.92 143 TRP A N 1
ATOM 420 C CA . TRP A 1 52 ? 138.866 140.663 81.439 1.00 113.92 143 TRP A CA 1
ATOM 421 C C . TRP A 1 52 ? 139.840 140.449 80.289 1.00 113.92 143 TRP A C 1
ATOM 422 O O . TRP A 1 52 ? 140.547 139.437 80.246 1.00 113.92 143 TRP A O 1
ATOM 433 N N . ASP A 1 53 ? 139.872 141.403 79.363 1.00 118.10 144 ASP A N 1
ATOM 434 C CA . ASP A 1 53 ? 140.676 141.299 78.155 1.00 118.10 144 ASP A CA 1
ATOM 435 C C . ASP A 1 53 ? 141.940 142.146 78.217 1.00 118.10 144 ASP A C 1
ATOM 436 O O . ASP A 1 53 ? 142.608 142.318 77.193 1.00 118.10 144 ASP A O 1
ATOM 441 N N . ASP A 1 54 ? 142.280 142.677 79.386 1.00 119.18 145 ASP A N 1
ATOM 442 C CA . ASP A 1 54 ? 143.487 143.478 79.535 1.00 119.18 145 ASP A CA 1
ATOM 443 C C . ASP A 1 54 ? 144.004 143.370 80.964 1.00 119.18 145 ASP A C 1
ATOM 444 O O . ASP A 1 54 ? 143.416 143.957 81.879 1.00 119.18 145 ASP A O 1
ATOM 449 N N . PRO A 1 55 ? 145.093 142.633 81.202 1.00 118.71 146 PRO A N 1
ATOM 450 C CA . PRO A 1 55 ? 145.614 142.518 82.574 1.00 118.71 146 PRO A CA 1
ATOM 451 C C . PRO A 1 55 ? 145.975 143.849 83.208 1.00 118.71 146 PRO A C 1
ATOM 452 O O . PRO A 1 55 ? 146.103 143.909 84.438 1.00 118.71 146 PRO A O 1
ATOM 456 N N . THR A 1 56 ? 146.148 144.908 82.421 1.00 118.74 147 THR A N 1
ATOM 457 C CA . THR A 1 56 ? 146.528 146.210 82.948 1.00 118.74 147 THR A CA 1
ATOM 458 C C . THR A 1 56 ? 145.331 147.066 83.340 1.00 118.74 147 THR A C 1
ATOM 459 O O . THR A 1 56 ? 145.520 148.132 83.937 1.00 118.74 147 THR A O 1
ATOM 463 N N . VAL A 1 57 ? 144.110 146.628 83.028 1.00 117.48 148 VAL A N 1
ATOM 464 C CA . VAL A 1 57 ? 142.933 147.422 83.352 1.00 117.48 148 VAL A CA 1
ATOM 465 C C . VAL A 1 57 ? 142.899 147.709 84.845 1.00 117.48 148 VAL A C 1
ATOM 466 O O . VAL A 1 57 ? 143.266 146.866 85.674 1.00 117.48 148 VAL A O 1
ATOM 470 N N . ALA A 1 58 ? 142.456 148.911 85.194 1.00 114.57 149 ALA A N 1
ATOM 471 C CA . ALA A 1 58 ? 142.295 149.281 86.588 1.00 114.57 149 ALA A CA 1
ATOM 472 C C . ALA A 1 58 ? 140.938 148.813 87.103 1.00 114.57 149 ALA A C 1
ATOM 473 O O . ALA A 1 58 ? 139.977 148.654 86.345 1.00 114.57 149 ALA A O 1
ATOM 475 N N . LEU A 1 59 ? 140.867 148.595 88.406 1.00 109.40 150 LEU A N 1
ATOM 476 C CA . LEU A 1 59 ? 139.643 148.078 88.997 1.00 109.40 150 LEU A CA 1
ATOM 477 C C . LEU A 1 59 ? 138.509 149.079 88.798 1.00 109.40 150 LEU A C 1
ATOM 478 O O . LEU A 1 59 ? 138.659 150.253 89.155 1.00 109.40 150 LEU A O 1
ATOM 483 N N . PRO A 1 60 ? 137.375 148.667 88.233 1.00 108.11 151 PRO A N 1
ATOM 484 C CA . PRO A 1 60 ? 136.244 149.588 88.113 1.00 108.11 151 PRO A CA 1
ATOM 485 C C . PRO A 1 60 ? 135.841 150.152 89.466 1.00 108.11 151 PRO A C 1
ATOM 486 O O . PRO A 1 60 ? 136.155 149.603 90.524 1.00 108.11 151 PRO A O 1
ATOM 490 N N . ALA A 1 61 ? 135.127 151.276 89.418 1.00 104.89 152 ALA A N 1
ATOM 491 C CA . ALA A 1 61 ? 134.753 151.959 90.648 1.00 104.89 152 ALA A CA 1
ATOM 492 C C . ALA A 1 61 ? 133.592 151.269 91.348 1.00 104.89 152 ALA A C 1
ATOM 493 O O . ALA A 1 61 ? 133.519 151.288 92.580 1.00 104.89 152 ALA A O 1
ATOM 495 N N . ALA A 1 62 ? 132.677 150.661 90.592 1.00 102.97 153 ALA A N 1
ATOM 496 C CA . ALA A 1 62 ? 131.538 149.996 91.215 1.00 102.97 153 ALA A CA 1
ATOM 497 C C . ALA A 1 62 ? 131.994 148.873 92.136 1.00 102.97 153 ALA A C 1
ATOM 498 O O . ALA A 1 62 ? 131.474 148.716 93.248 1.00 102.97 153 ALA A O 1
ATOM 500 N N . ILE A 1 63 ? 132.978 148.089 91.697 1.00 101.35 154 ILE A N 1
ATOM 501 C CA . ILE A 1 63 ? 133.423 146.951 92.492 1.00 101.35 154 ILE A CA 1
ATOM 502 C C . ILE A 1 63 ? 134.222 147.424 93.699 1.00 101.35 154 ILE A C 1
ATOM 503 O O . ILE A 1 63 ? 134.086 146.880 94.801 1.00 101.35 154 ILE A O 1
ATOM 508 N N . GLY A 1 64 ? 135.072 148.433 93.517 1.00 99.13 155 GLY A N 1
ATOM 509 C CA . GLY A 1 64 ? 135.730 149.030 94.665 1.00 99.13 155 GLY A CA 1
ATOM 510 C C . GLY A 1 64 ? 134.733 149.528 95.691 1.00 99.13 155 GLY A C 1
ATOM 511 O O . GLY A 1 64 ? 134.908 149.327 96.896 1.00 99.13 155 GLY A O 1
ATOM 512 N N . LEU A 1 65 ? 133.653 150.152 95.223 1.00 98.12 156 LEU A N 1
ATOM 513 C CA . LEU A 1 65 ? 132.656 150.701 96.132 1.00 98.12 156 LEU A CA 1
ATOM 514 C C . LEU A 1 65 ? 131.890 149.598 96.848 1.00 98.12 156 LEU A C 1
ATOM 515 O O . LEU A 1 65 ? 131.578 149.727 98.035 1.00 98.12 156 LEU A O 1
ATOM 520 N N . THR A 1 66 ? 131.582 148.501 96.155 1.00 95.75 157 THR A N 1
ATOM 521 C CA . THR A 1 66 ? 130.851 147.428 96.821 1.00 95.75 157 THR A CA 1
ATOM 522 C C . THR A 1 66 ? 131.744 146.664 97.792 1.00 95.75 157 THR A C 1
ATOM 523 O O . THR A 1 66 ? 131.264 146.185 98.823 1.00 95.75 157 THR A O 1
ATOM 527 N N . ILE A 1 67 ? 133.043 146.566 97.507 1.00 93.70 158 ILE A N 1
ATOM 528 C CA . ILE A 1 67 ? 133.964 145.993 98.485 1.00 93.70 158 ILE A CA 1
ATOM 529 C C . ILE A 1 67 ? 134.065 146.899 99.703 1.00 93.70 158 ILE A C 1
ATOM 530 O O . ILE A 1 67 ? 134.115 146.431 100.851 1.00 93.70 158 ILE A O 1
ATOM 535 N N . LEU A 1 68 ? 134.131 148.209 99.471 1.00 92.56 159 LEU A N 1
ATOM 536 C CA . LEU A 1 68 ? 134.094 149.154 100.574 1.00 92.56 159 LEU A CA 1
ATOM 537 C C . LEU A 1 68 ? 132.837 148.962 101.408 1.00 92.56 159 LEU A C 1
ATOM 538 O O . LEU A 1 68 ? 132.896 148.972 102.641 1.00 92.56 159 LEU A O 1
ATOM 543 N N . CYS A 1 69 ? 131.689 148.800 100.750 1.00 91.09 160 CYS A N 1
ATOM 544 C CA . CYS A 1 69 ? 130.439 148.589 101.472 1.00 91.09 160 CYS A CA 1
ATOM 545 C C . CYS A 1 69 ? 130.478 147.290 102.266 1.00 91.09 160 CYS A C 1
ATOM 546 O O . CYS A 1 69 ? 129.962 147.222 103.384 1.00 91.09 160 CYS A O 1
ATOM 549 N N . TYR A 1 70 ? 131.085 146.249 101.700 1.00 90.29 161 TYR A N 1
ATOM 550 C CA . TYR A 1 70 ? 131.230 144.982 102.411 1.00 90.29 161 TYR A CA 1
ATOM 551 C C . TYR A 1 70 ? 132.007 145.175 103.708 1.00 90.29 161 TYR A C 1
ATOM 552 O O . TYR A 1 70 ? 131.552 144.785 104.795 1.00 90.29 161 TYR A O 1
ATOM 561 N N . GLY A 1 71 ? 133.187 145.786 103.608 1.00 87.78 162 GLY A N 1
ATOM 562 C CA . GLY A 1 71 ? 133.982 146.027 104.801 1.00 87.78 162 GLY A CA 1
ATOM 563 C C . GLY A 1 71 ? 133.272 146.918 105.800 1.00 87.78 162 GLY A C 1
ATOM 564 O O . GLY A 1 71 ? 133.327 146.682 107.010 1.00 87.78 162 GLY A O 1
ATOM 565 N N . VAL A 1 72 ? 132.590 147.950 105.306 1.00 86.49 163 VAL A N 1
ATOM 566 C CA . VAL A 1 72 ? 131.896 148.878 106.188 1.00 86.49 163 VAL A CA 1
ATOM 567 C C . VAL A 1 72 ? 130.757 148.181 106.914 1.00 86.49 163 VAL A C 1
ATOM 568 O O . VAL A 1 72 ? 130.501 148.455 108.087 1.00 86.49 163 VAL A O 1
ATOM 572 N N . ALA A 1 73 ? 130.057 147.271 106.238 1.00 85.36 164 ALA A N 1
ATOM 573 C CA . ALA A 1 73 ? 128.974 146.550 106.895 1.00 85.36 164 ALA A CA 1
ATOM 574 C C . ALA A 1 73 ? 129.509 145.596 107.950 1.00 85.36 164 ALA A C 1
ATOM 575 O O . ALA A 1 73 ? 128.932 145.478 109.036 1.00 85.36 164 ALA A O 1
ATOM 577 N N . ARG A 1 74 ? 130.606 144.902 107.652 1.00 84.84 165 ARG A N 1
ATOM 578 C CA . ARG A 1 74 ? 131.231 144.056 108.666 1.00 84.84 165 ARG A CA 1
ATOM 579 C C . ARG A 1 74 ? 131.607 144.878 109.898 1.00 84.84 165 ARG A C 1
ATOM 580 O O . ARG A 1 74 ? 131.257 144.529 111.041 1.00 84.84 165 ARG A O 1
ATOM 588 N N . PHE A 1 75 ? 132.306 145.994 109.677 1.00 83.35 166 PHE A N 1
ATOM 589 C CA . PHE A 1 75 ? 132.715 146.840 110.788 1.00 83.35 166 PHE A CA 1
ATOM 590 C C . PHE A 1 75 ? 131.512 147.373 111.547 1.00 83.35 166 PHE A C 1
ATOM 591 O O . PHE A 1 75 ? 131.529 147.430 112.778 1.00 83.35 166 PHE A O 1
ATOM 599 N N . GLY A 1 76 ? 130.469 147.790 110.831 1.00 82.52 167 GLY A N 1
ATOM 600 C CA . GLY A 1 76 ? 129.289 148.314 111.493 1.00 82.52 167 GLY A CA 1
ATOM 601 C C . GLY A 1 76 ? 128.586 147.270 112.332 1.00 82.52 167 GLY A C 1
ATOM 602 O O . GLY A 1 76 ? 128.080 147.571 113.414 1.00 82.52 167 GLY A O 1
ATOM 603 N N . SER A 1 77 ? 128.533 146.033 111.846 1.00 83.01 168 SER A N 1
ATOM 604 C CA . SER A 1 77 ? 127.973 144.959 112.651 1.00 83.01 168 SER A CA 1
ATOM 605 C C . SER A 1 77 ? 128.723 144.831 113.965 1.00 83.01 168 SER A C 1
ATOM 606 O O . SER A 1 77 ? 128.120 144.838 115.048 1.00 83.01 168 SER A O 1
ATOM 609 N N . VAL A 1 78 ? 130.048 144.718 113.889 1.00 82.46 169 VAL A N 1
ATOM 610 C CA . VAL A 1 78 ? 130.821 144.560 115.119 1.00 82.46 169 VAL A CA 1
ATOM 611 C C . VAL A 1 78 ? 130.673 145.791 116.008 1.00 82.46 169 VAL A C 1
ATOM 612 O O . VAL A 1 78 ? 130.600 145.687 117.240 1.00 82.46 169 VAL A O 1
ATOM 616 N N . LEU A 1 79 ? 130.607 146.973 115.398 1.00 80.40 170 LEU A N 1
ATOM 617 C CA . LEU A 1 79 ? 130.525 148.213 116.156 1.00 80.40 170 LEU A CA 1
ATOM 618 C C . LEU A 1 79 ? 129.221 148.293 116.929 1.00 80.40 170 LEU A C 1
ATOM 619 O O . LEU A 1 79 ? 129.207 148.634 118.116 1.00 80.40 170 LEU A O 1
ATOM 624 N N . PHE A 1 80 ? 128.106 148.014 116.256 1.00 80.41 171 PHE A N 1
ATOM 625 C CA . PHE A 1 80 ? 126.818 148.020 116.932 1.00 80.41 171 PHE A CA 1
ATOM 626 C C . PHE A 1 80 ? 126.772 146.955 118.015 1.00 80.41 171 PHE A C 1
ATOM 627 O O . PHE A 1 80 ? 126.212 147.182 119.092 1.00 80.41 171 PHE A O 1
ATOM 635 N N . GLY A 1 81 ? 127.371 145.792 117.758 1.00 80.16 172 GLY A N 1
ATOM 636 C CA . GLY A 1 81 ? 127.467 144.790 118.806 1.00 80.16 172 GLY A CA 1
ATOM 637 C C . GLY A 1 81 ? 128.155 145.325 120.046 1.00 80.16 172 GLY A C 1
ATOM 638 O O . GLY A 1 81 ? 127.684 145.136 121.172 1.00 80.16 172 GLY A O 1
ATOM 639 N N . GLU A 1 82 ? 129.268 146.030 119.853 1.00 80.13 173 GLU A N 1
ATOM 640 C CA . GLU A 1 82 ? 130.033 146.509 120.998 1.00 80.13 173 GLU A CA 1
ATOM 641 C C . GLU A 1 82 ? 129.323 147.657 121.709 1.00 80.13 173 GLU A C 1
ATOM 642 O O . GLU A 1 82 ? 129.366 147.753 122.942 1.00 80.13 173 GLU A O 1
ATOM 648 N N . LEU A 1 83 ? 128.667 148.539 120.955 1.00 78.70 174 LEU A N 1
ATOM 649 C CA . LEU A 1 83 ? 127.891 149.602 121.587 1.00 78.70 174 LEU A CA 1
ATOM 650 C C . LEU A 1 83 ? 126.747 149.023 122.409 1.00 78.70 174 LEU A C 1
ATOM 651 O O . LEU A 1 83 ? 126.456 149.500 123.514 1.00 78.70 174 LEU A O 1
ATOM 656 N N . ARG A 1 84 ? 126.075 148.006 121.874 1.00 79.44 175 ARG A N 1
ATOM 657 C CA . ARG A 1 84 ? 125.053 147.302 122.635 1.00 79.44 175 ARG A CA 1
ATOM 658 C C . ARG A 1 84 ? 125.637 146.730 123.918 1.00 79.44 175 ARG A C 1
ATOM 659 O O . ARG A 1 84 ? 125.036 146.836 124.994 1.00 79.44 175 ARG A O 1
ATOM 667 N N . ASN A 1 85 ? 126.804 146.095 123.815 1.00 79.81 176 ASN A N 1
ATOM 668 C CA . ASN A 1 85 ? 127.459 145.561 125.003 1.00 79.81 176 ASN A CA 1
ATOM 669 C C . ASN A 1 85 ? 127.663 146.652 126.044 1.00 79.81 176 ASN A C 1
ATOM 670 O O . ASN A 1 85 ? 127.347 146.468 127.223 1.00 79.81 176 ASN A O 1
ATOM 675 N N . ALA A 1 86 ? 128.178 147.804 125.619 1.00 77.02 177 ALA A N 1
ATOM 676 C CA . ALA A 1 86 ? 128.445 148.899 126.549 1.00 77.02 177 ALA A CA 1
ATOM 677 C C . ALA A 1 86 ? 127.169 149.374 127.235 1.00 77.02 177 ALA A C 1
ATOM 678 O O . ALA A 1 86 ? 127.114 149.509 128.469 1.00 77.02 177 ALA A O 1
ATOM 680 N N . VAL A 1 87 ? 126.142 149.667 126.440 1.00 76.86 178 VAL A N 1
ATOM 681 C CA . VAL A 1 87 ? 124.893 150.188 126.986 1.00 76.86 178 VAL A CA 1
ATOM 682 C C . VAL A 1 87 ? 124.288 149.197 127.976 1.00 76.86 178 VAL A C 1
ATOM 683 O O . VAL A 1 87 ? 123.966 149.539 129.127 1.00 76.86 178 VAL A O 1
ATOM 687 N N . PHE A 1 88 ? 124.115 147.950 127.548 1.00 75.49 179 PHE A N 1
ATOM 688 C CA . PHE A 1 88 ? 123.508 146.990 128.446 1.00 75.49 179 PHE A CA 1
ATOM 689 C C . PHE A 1 88 ? 124.411 146.645 129.617 1.00 75.49 179 PHE A C 1
ATOM 690 O O . PHE A 1 88 ? 123.920 146.134 130.623 1.00 75.49 179 PHE A O 1
ATOM 698 N N . ALA A 1 89 ? 125.709 146.931 129.532 1.00 74.81 180 ALA A N 1
ATOM 699 C CA . ALA A 1 89 ? 126.550 146.842 130.717 1.00 74.81 180 ALA A CA 1
ATOM 700 C C . ALA A 1 89 ? 126.158 147.910 131.722 1.00 74.81 180 ALA A C 1
ATOM 701 O O . ALA A 1 89 ? 125.981 147.630 132.916 1.00 74.81 180 ALA A O 1
ATOM 703 N N . LYS A 1 90 ? 126.031 149.150 131.250 1.00 74.68 181 LYS A N 1
ATOM 704 C CA . LYS A 1 90 ? 125.570 150.218 132.130 1.00 74.68 181 LYS A CA 1
ATOM 705 C C . LYS A 1 90 ? 124.243 149.867 132.779 1.00 74.68 181 LYS A C 1
ATOM 706 O O . LYS A 1 90 ? 123.950 150.330 133.886 1.00 74.68 181 LYS A O 1
ATOM 712 N N . VAL A 1 91 ? 123.424 149.066 132.104 1.00 75.48 182 VAL A N 1
ATOM 713 C CA . VAL A 1 91 ? 122.133 148.688 132.684 1.00 75.48 182 VAL A CA 1
ATOM 714 C C . VAL A 1 91 ? 122.287 147.539 133.681 1.00 75.48 182 VAL A C 1
ATOM 715 O O . VAL A 1 91 ? 121.773 147.591 134.809 1.00 75.48 182 VAL A O 1
ATOM 719 N N . ALA A 1 92 ? 122.979 146.476 133.273 1.00 72.80 183 ALA A N 1
ATOM 720 C CA . ALA A 1 92 ? 123.074 145.281 134.098 1.00 72.80 183 ALA A CA 1
ATOM 721 C C . ALA A 1 92 ? 123.830 145.543 135.386 1.00 72.80 183 ALA A C 1
ATOM 722 O O . ALA A 1 92 ? 123.522 144.935 136.415 1.00 72.80 183 ALA A O 1
ATOM 724 N N . GLN A 1 93 ? 124.825 146.428 135.359 1.00 72.54 184 GLN A N 1
ATOM 725 C CA . GLN A 1 93 ? 125.561 146.704 136.585 1.00 72.54 184 GLN A CA 1
ATOM 726 C C . GLN A 1 93 ? 124.688 147.434 137.597 1.00 72.54 184 GLN A C 1
ATOM 727 O O . GLN A 1 93 ? 124.754 147.152 138.799 1.00 72.54 184 GLN A O 1
ATOM 733 N N . ASN A 1 94 ? 123.857 148.365 137.132 1.00 73.60 185 ASN A N 1
ATOM 734 C CA . ASN A 1 94 ? 122.881 148.980 138.021 1.00 73.60 185 ASN A CA 1
ATOM 735 C C . ASN A 1 94 ? 121.937 147.935 138.594 1.00 73.60 185 ASN A C 1
ATOM 736 O O . ASN A 1 94 ? 121.618 147.961 139.789 1.00 73.60 185 ASN A O 1
ATOM 741 N N . ALA A 1 95 ? 121.475 147.008 137.754 1.00 72.79 186 ALA A N 1
ATOM 742 C CA . ALA A 1 95 ? 120.588 145.957 138.246 1.00 72.79 186 ALA A CA 1
ATOM 743 C C . ALA A 1 95 ? 121.264 145.135 139.336 1.00 72.79 186 ALA A C 1
ATOM 744 O O . ALA A 1 95 ? 120.656 144.818 140.366 1.00 72.79 186 ALA A O 1
ATOM 746 N N . ILE A 1 96 ? 122.523 144.765 139.113 1.00 71.10 187 ILE A N 1
ATOM 747 C CA . ILE A 1 96 ? 123.237 143.932 140.074 1.00 71.10 187 ILE A CA 1
ATOM 748 C C . ILE A 1 96 ? 123.439 144.681 141.381 1.00 71.10 187 ILE A C 1
ATOM 749 O O . ILE A 1 96 ? 123.269 144.117 142.467 1.00 71.10 187 ILE A O 1
ATOM 754 N N . ARG A 1 97 ? 123.839 145.949 141.303 1.00 73.08 188 ARG A N 1
ATOM 755 C CA . ARG A 1 97 ? 123.946 146.757 142.511 1.00 73.08 188 ARG A CA 1
ATOM 756 C C . ARG A 1 97 ? 122.632 146.758 143.275 1.00 73.08 188 ARG A C 1
ATOM 757 O O . ARG A 1 97 ? 122.600 146.527 144.492 1.00 73.08 188 ARG A O 1
ATOM 765 N N . THR A 1 98 ? 121.533 147.019 142.569 1.00 74.00 189 THR A N 1
ATOM 766 C CA . THR A 1 98 ? 120.234 147.105 143.220 1.00 74.00 189 THR A CA 1
ATOM 767 C C . THR A 1 98 ? 119.892 145.803 143.924 1.00 74.00 189 THR A C 1
ATOM 768 O O . THR A 1 98 ? 119.464 145.803 145.085 1.00 74.00 189 THR A O 1
ATOM 772 N N . VAL A 1 99 ? 120.083 144.676 143.240 1.00 72.30 190 VAL A N 1
ATOM 773 C CA . VAL A 1 99 ? 119.664 143.404 143.815 1.00 72.30 190 VAL A CA 1
ATOM 774 C C . VAL A 1 99 ? 120.568 143.017 144.977 1.00 72.30 190 VAL A C 1
ATOM 775 O O . VAL A 1 99 ? 120.097 142.491 145.991 1.00 72.30 190 VAL A O 1
ATOM 779 N N . SER A 1 100 ? 121.871 143.277 144.863 1.00 71.70 191 SER A N 1
ATOM 780 C CA . SER A 1 100 ? 122.775 142.987 145.968 1.00 71.70 191 SER A CA 1
ATOM 781 C C . SER A 1 100 ? 122.387 143.778 147.206 1.00 71.70 191 SER A C 1
ATOM 782 O O . SER A 1 100 ? 122.322 143.234 148.316 1.00 71.70 191 SER A O 1
ATOM 785 N N . LEU A 1 101 ? 122.118 145.073 147.036 1.00 72.54 192 LEU A N 1
ATOM 786 C CA . LEU A 1 101 ? 121.772 145.894 148.188 1.00 72.54 192 LEU A CA 1
ATOM 787 C C . LEU A 1 101 ? 120.438 145.476 148.788 1.00 72.54 192 LEU A C 1
ATOM 788 O O . LEU A 1 101 ? 120.295 145.425 150.016 1.00 72.54 192 LEU A O 1
ATOM 793 N N . GLN A 1 102 ? 119.445 145.182 147.948 1.00 74.42 193 GLN A N 1
ATOM 794 C CA . GLN A 1 102 ? 118.154 144.751 148.472 1.00 74.42 193 GLN A CA 1
ATOM 795 C C . GLN A 1 102 ? 118.282 143.435 149.222 1.00 74.42 193 GLN A C 1
ATOM 796 O O . GLN A 1 102 ? 117.663 143.247 150.276 1.00 74.42 193 GLN A O 1
ATOM 802 N N . THR A 1 103 ? 119.087 142.514 148.697 1.00 72.20 194 THR A N 1
ATOM 803 C CA . THR A 1 103 ? 119.284 141.235 149.362 1.00 72.20 194 THR A CA 1
ATOM 804 C C . THR A 1 103 ? 119.972 141.415 150.705 1.00 72.20 194 THR A C 1
ATOM 805 O O . THR A 1 103 ? 119.605 140.766 151.690 1.00 72.20 194 THR A O 1
ATOM 809 N N . PHE A 1 104 ? 120.980 142.284 150.764 1.00 70.41 195 PHE A N 1
ATOM 810 C CA . PHE A 1 104 ? 121.631 142.571 152.036 1.00 70.41 195 PHE A CA 1
ATOM 811 C C . PHE A 1 104 ? 120.643 143.152 153.037 1.00 70.41 195 PHE A C 1
ATOM 812 O O . PHE A 1 104 ? 120.588 142.725 154.197 1.00 70.41 195 PHE A O 1
ATOM 820 N N . GLN A 1 105 ? 119.867 144.147 152.610 1.00 71.96 196 GLN A N 1
ATOM 821 C CA . GLN A 1 105 ? 118.866 144.737 153.490 1.00 71.96 196 GLN A CA 1
ATOM 822 C C . GLN A 1 105 ? 117.919 143.676 154.027 1.00 71.96 196 GLN A C 1
ATOM 823 O O . GLN A 1 105 ? 117.620 143.640 155.226 1.00 71.96 196 GLN A O 1
ATOM 829 N N . HIS A 1 106 ? 117.434 142.799 153.151 1.00 72.63 197 HIS A N 1
ATOM 830 C CA . HIS A 1 106 ? 116.527 141.752 153.602 1.00 72.63 197 HIS A CA 1
ATOM 831 C C . HIS A 1 106 ? 117.203 140.858 154.630 1.00 72.63 197 HIS A C 1
ATOM 832 O O . HIS A 1 106 ? 116.694 140.676 155.742 1.00 72.63 197 HIS A O 1
ATOM 839 N N . LEU A 1 107 ? 118.359 140.294 154.276 1.00 70.83 198 LEU A N 1
ATOM 840 C CA . LEU A 1 107 ? 119.100 139.467 155.220 1.00 70.83 198 LEU A CA 1
ATOM 841 C C . LEU A 1 107 ? 119.213 140.148 156.573 1.00 70.83 198 LEU A C 1
ATOM 842 O O . LEU A 1 107 ? 119.125 139.493 157.617 1.00 70.83 198 LEU A O 1
ATOM 847 N N . MET A 1 108 ? 119.412 141.463 156.576 1.00 71.54 199 MET A N 1
ATOM 848 C CA . MET A 1 108 ? 119.421 142.202 157.831 1.00 71.54 199 MET A CA 1
ATOM 849 C C . MET A 1 108 ? 118.037 142.287 158.457 1.00 71.54 199 MET A C 1
ATOM 850 O O . MET A 1 108 ? 117.933 142.492 159.670 1.00 71.54 199 MET A O 1
ATOM 855 N N . LYS A 1 109 ? 116.978 142.140 157.664 1.00 72.69 200 LYS A N 1
ATOM 856 C CA . LYS A 1 109 ? 115.619 142.217 158.188 1.00 72.69 200 LYS A CA 1
ATOM 857 C C . LYS A 1 109 ? 115.106 140.884 158.705 1.00 72.69 200 LYS A C 1
ATOM 858 O O . LYS A 1 109 ? 114.194 140.862 159.538 1.00 72.69 200 LYS A O 1
ATOM 864 N N . LEU A 1 110 ? 115.662 139.776 158.229 1.00 72.99 201 LEU A N 1
ATOM 865 C CA . LEU A 1 110 ? 115.157 138.469 158.604 1.00 72.99 201 LEU A CA 1
ATOM 866 C C . LEU A 1 110 ? 115.363 138.216 160.094 1.00 72.99 201 LEU A C 1
ATOM 867 O O . LEU A 1 110 ? 116.021 138.977 160.804 1.00 72.99 201 LEU A O 1
ATOM 872 N N . ASP A 1 111 ? 114.783 137.117 160.561 1.00 75.60 202 ASP A N 1
ATOM 873 C CA . ASP A 1 111 ? 114.851 136.760 161.966 1.00 75.60 202 ASP A CA 1
ATOM 874 C C . ASP A 1 111 ? 116.156 136.027 162.252 1.00 75.60 202 ASP A C 1
ATOM 875 O O . ASP A 1 111 ? 116.996 135.823 161.373 1.00 75.60 202 ASP A O 1
ATOM 880 N N . LEU A 1 112 ? 116.330 135.627 163.510 1.00 74.80 203 LEU A N 1
ATOM 881 C CA . LEU A 1 112 ? 117.564 134.972 163.920 1.00 74.80 203 LEU A CA 1
ATOM 882 C C . LEU A 1 112 ? 117.553 133.495 163.555 1.00 74.80 203 LEU A C 1
ATOM 883 O O . LEU A 1 112 ? 118.498 132.995 162.936 1.00 74.80 203 LEU A O 1
ATOM 888 N N . GLY A 1 113 ? 116.488 132.786 163.914 1.00 74.39 204 GLY A N 1
ATOM 889 C CA . GLY A 1 113 ? 116.381 131.371 163.620 1.00 74.39 204 GLY A CA 1
ATOM 890 C C . GLY A 1 113 ? 116.707 131.032 162.182 1.00 74.39 204 GLY A C 1
ATOM 891 O O . GLY A 1 113 ? 117.097 129.903 161.873 1.00 74.39 204 GLY A O 1
ATOM 892 N N . TRP A 1 114 ? 116.548 132.008 161.291 1.00 74.03 205 TRP A N 1
ATOM 893 C CA . TRP A 1 114 ? 116.885 131.808 159.890 1.00 74.03 205 TRP A CA 1
ATOM 894 C C . TRP A 1 114 ? 118.377 131.952 159.642 1.00 74.03 205 TRP A C 1
ATOM 895 O O . TRP A 1 114 ? 118.909 131.337 158.713 1.00 74.03 205 TRP A O 1
ATOM 906 N N . HIS A 1 115 ? 119.063 132.751 160.456 1.00 73.39 206 HIS A N 1
ATOM 907 C CA . HIS A 1 115 ? 120.499 132.928 160.298 1.00 73.39 206 HIS A CA 1
ATOM 908 C C . HIS A 1 115 ? 121.287 131.849 161.024 1.00 73.39 206 HIS A C 1
ATOM 909 O O . HIS A 1 115 ? 122.328 131.407 160.528 1.00 73.39 206 HIS A O 1
ATOM 916 N N . LEU A 1 116 ? 120.813 131.421 162.193 1.00 74.43 207 LEU A N 1
ATOM 917 C CA . LEU A 1 116 ? 121.503 130.374 162.935 1.00 74.43 207 LEU A CA 1
ATOM 918 C C . LEU A 1 116 ? 121.382 129.028 162.240 1.00 74.43 207 LEU A C 1
ATOM 919 O O . LEU A 1 116 ? 122.307 128.212 162.304 1.00 74.43 207 LEU A O 1
ATOM 924 N N . SER A 1 117 ? 120.257 128.780 161.572 1.00 75.94 208 SER A N 1
ATOM 925 C CA . SER A 1 117 ? 120.065 127.525 160.862 1.00 75.94 208 SER A CA 1
ATOM 926 C C . SER A 1 117 ? 120.988 127.395 159.662 1.00 75.94 208 SER A C 1
ATOM 927 O O . SER A 1 117 ? 121.120 126.296 159.116 1.00 75.94 208 SER A O 1
ATOM 930 N N . ARG A 1 118 ? 121.625 128.483 159.245 1.00 76.52 209 ARG A N 1
ATOM 931 C CA . ARG A 1 118 ? 122.390 128.520 158.011 1.00 76.52 209 ARG A CA 1
ATOM 932 C C . ARG A 1 118 ? 123.799 129.025 158.278 1.00 76.52 209 ARG A C 1
ATOM 933 O O . ARG A 1 118 ? 124.048 129.748 159.246 1.00 76.52 209 ARG A O 1
ATOM 941 N N . GLN A 1 119 ? 124.718 128.635 157.402 1.00 77.71 210 GLN A N 1
ATOM 942 C CA . GLN A 1 119 ? 126.122 128.981 157.541 1.00 77.71 210 GLN A CA 1
ATOM 943 C C . GLN A 1 119 ? 126.426 130.204 156.688 1.00 77.71 210 GLN A C 1
ATOM 944 O O . GLN A 1 119 ? 126.141 130.220 155.487 1.00 77.71 210 GLN A O 1
ATOM 950 N N . THR A 1 120 ? 127.008 131.225 157.318 1.00 76.60 211 THR A N 1
ATOM 951 C CA . THR A 1 120 ? 127.184 132.514 156.658 1.00 76.60 211 THR A CA 1
ATOM 952 C C . THR A 1 120 ? 127.987 132.383 155.371 1.00 76.60 211 THR A C 1
ATOM 953 O O . THR A 1 120 ? 127.687 133.052 154.372 1.00 76.60 211 THR A O 1
ATOM 957 N N . GLY A 1 121 ? 129.029 131.557 155.385 1.00 75.91 212 GLY A N 1
ATOM 958 C CA . GLY A 1 121 ? 129.769 131.310 154.162 1.00 75.91 212 GLY A CA 1
ATOM 959 C C . GLY A 1 121 ? 128.864 130.875 153.032 1.00 75.91 212 GLY A C 1
ATOM 960 O O . GLY A 1 121 ? 129.071 131.249 151.878 1.00 75.91 212 GLY A O 1
ATOM 961 N N . GLY A 1 122 ? 127.828 130.104 153.354 1.00 75.13 213 GLY A N 1
ATOM 962 C CA . GLY A 1 122 ? 126.880 129.698 152.333 1.00 75.13 213 GLY A CA 1
ATOM 963 C C . GLY A 1 122 ? 126.121 130.873 151.753 1.00 75.13 213 GLY A C 1
ATOM 964 O O . GLY A 1 122 ? 125.913 130.952 150.543 1.00 75.13 213 GLY A O 1
ATOM 965 N N . LEU A 1 123 ? 125.703 131.806 152.608 1.00 75.22 214 LEU A N 1
ATOM 966 C CA . LEU A 1 123 ? 125.000 132.988 152.126 1.00 75.22 214 LEU A CA 1
ATOM 967 C C . LEU A 1 123 ? 125.894 133.824 151.222 1.00 75.22 214 LEU A C 1
ATOM 968 O O . LEU A 1 123 ? 125.473 134.262 150.145 1.00 75.22 214 LEU A O 1
ATOM 973 N N . THR A 1 124 ? 127.131 134.069 151.651 1.00 74.50 215 THR A N 1
ATOM 974 C CA . THR A 1 124 ? 128.028 134.885 150.840 1.00 74.50 215 THR A CA 1
ATOM 975 C C . THR A 1 124 ? 128.358 134.192 149.524 1.00 74.50 215 THR A C 1
ATOM 976 O O . THR A 1 124 ? 128.458 134.844 148.477 1.00 74.50 215 THR A O 1
ATOM 980 N N . ARG A 1 125 ? 128.516 132.869 149.555 1.00 75.00 216 ARG A N 1
ATOM 981 C CA . ARG A 1 125 ? 128.771 132.120 148.334 1.00 75.00 216 ARG A CA 1
ATOM 982 C C . ARG A 1 125 ? 127.582 132.201 147.392 1.00 75.00 216 ARG A C 1
ATOM 983 O O . ARG A 1 125 ? 127.750 132.388 146.183 1.00 75.00 216 ARG A O 1
ATOM 991 N N . ALA A 1 126 ? 126.370 132.065 147.929 1.00 75.35 217 ALA A N 1
ATOM 992 C CA . ALA A 1 126 ? 125.179 132.192 147.103 1.00 75.35 217 ALA A CA 1
ATOM 993 C C . ALA A 1 126 ? 125.090 133.575 146.481 1.00 75.35 217 ALA A C 1
ATOM 994 O O . ALA A 1 126 ? 124.758 133.708 145.302 1.00 75.35 217 ALA A O 1
ATOM 996 N N . MET A 1 127 ? 125.393 134.616 147.253 1.00 76.41 218 MET A N 1
ATOM 997 C CA . MET A 1 127 ? 125.299 135.974 146.730 1.00 76.41 218 MET A CA 1
ATOM 998 C C . MET A 1 127 ? 126.321 136.211 145.625 1.00 76.41 218 MET A C 1
ATOM 999 O O . MET A 1 127 ? 125.996 136.780 144.575 1.00 76.41 218 MET A O 1
ATOM 1004 N N . ASP A 1 128 ? 127.564 135.786 145.843 1.00 77.03 219 ASP A N 1
ATOM 1005 C CA . ASP A 1 128 ? 128.587 135.936 144.814 1.00 77.03 219 ASP A CA 1
ATOM 1006 C C . ASP A 1 128 ? 128.208 135.171 143.553 1.00 77.03 219 ASP A C 1
ATOM 1007 O O . ASP A 1 128 ? 128.255 135.713 142.439 1.00 77.03 219 ASP A O 1
ATOM 1012 N N . ARG A 1 129 ? 127.849 133.896 143.709 1.00 76.97 220 ARG A N 1
ATOM 1013 C CA . ARG A 1 129 ? 127.473 133.088 142.559 1.00 76.97 220 ARG A CA 1
ATOM 1014 C C . ARG A 1 129 ? 126.266 133.677 141.848 1.00 76.97 220 ARG A C 1
ATOM 1015 O O . ARG A 1 129 ? 126.173 133.614 140.622 1.00 76.97 220 ARG A O 1
ATOM 1023 N N . GLY A 1 130 ? 125.348 134.288 142.595 1.00 75.96 221 GLY A N 1
ATOM 1024 C CA . GLY A 1 130 ? 124.155 134.836 141.977 1.00 75.96 221 GLY A CA 1
ATOM 1025 C C . GLY A 1 130 ? 124.428 136.110 141.208 1.00 75.96 221 GLY A C 1
ATOM 1026 O O . GLY A 1 130 ? 123.832 136.348 140.157 1.00 75.96 221 GLY A O 1
ATOM 1027 N N . THR A 1 131 ? 125.328 136.948 141.716 1.00 74.93 222 THR A N 1
ATOM 1028 C CA . THR A 1 131 ? 125.713 138.132 140.960 1.00 74.93 222 THR A CA 1
ATOM 1029 C C . THR A 1 131 ? 126.448 137.741 139.684 1.00 74.93 222 THR A C 1
ATOM 1030 O O . THR A 1 131 ? 126.166 138.273 138.601 1.00 74.93 222 THR A O 1
ATOM 1034 N N . LYS A 1 132 ? 127.387 136.799 139.788 1.00 75.50 223 LYS A N 1
ATOM 1035 C CA . LYS A 1 132 ? 128.052 136.317 138.583 1.00 75.50 223 LYS A CA 1
ATOM 1036 C C . LYS A 1 132 ? 127.063 135.654 137.635 1.00 75.50 223 LYS A C 1
ATOM 1037 O O . LYS A 1 132 ? 127.223 135.734 136.413 1.00 75.50 223 LYS A O 1
ATOM 1043 N N . GLY A 1 133 ? 126.019 135.028 138.174 1.00 75.85 224 GLY A N 1
ATOM 1044 C CA . GLY A 1 133 ? 125.031 134.395 137.325 1.00 75.85 224 GLY A CA 1
ATOM 1045 C C . GLY A 1 133 ? 124.157 135.399 136.608 1.00 75.85 224 GLY A C 1
ATOM 1046 O O . GLY A 1 133 ? 123.809 135.206 135.446 1.00 75.85 224 GLY A O 1
ATOM 1047 N N . ILE A 1 134 ? 123.777 136.475 137.291 1.00 76.13 225 ILE A N 1
ATOM 1048 C CA . ILE A 1 134 ? 123.082 137.567 136.620 1.00 76.13 225 ILE A CA 1
ATOM 1049 C C . ILE A 1 134 ? 123.939 138.102 135.484 1.00 76.13 225 ILE A C 1
ATOM 1050 O O . ILE A 1 134 ? 123.473 138.279 134.350 1.00 76.13 225 ILE A O 1
ATOM 1055 N N . SER A 1 135 ? 125.210 138.371 135.779 1.00 76.05 226 SER A N 1
ATOM 1056 C CA . SER A 1 135 ? 126.106 138.904 134.762 1.00 76.05 226 SER A CA 1
ATOM 1057 C C . SER A 1 135 ? 126.175 137.980 133.556 1.00 76.05 226 SER A C 1
ATOM 1058 O O . SER A 1 135 ? 126.040 138.424 132.413 1.00 76.05 226 SER A O 1
ATOM 1061 N N . GLN A 1 136 ? 126.379 136.683 133.793 1.00 77.86 227 GLN A N 1
ATOM 1062 C CA . GLN A 1 136 ? 126.524 135.748 132.683 1.00 77.86 227 GLN A CA 1
ATOM 1063 C C . GLN A 1 136 ? 125.209 135.560 131.940 1.00 77.86 227 GLN A C 1
ATOM 1064 O O . GLN A 1 136 ? 125.194 135.487 130.708 1.00 77.86 227 GLN A O 1
ATOM 1070 N N . VAL A 1 137 ? 124.097 135.477 132.666 1.00 77.59 228 VAL A N 1
ATOM 1071 C CA . VAL A 1 137 ? 122.799 135.306 132.029 1.00 77.59 228 VAL A CA 1
ATOM 1072 C C . VAL A 1 137 ? 122.519 136.457 131.082 1.00 77.59 228 VAL A C 1
ATOM 1073 O O . VAL A 1 137 ? 122.059 136.251 129.956 1.00 77.59 228 VAL A O 1
ATOM 1077 N N . LEU A 1 138 ? 122.787 137.687 131.515 1.00 77.83 229 LEU A N 1
ATOM 1078 C CA . LEU A 1 138 ? 122.553 138.825 130.636 1.00 77.83 229 LEU A CA 1
ATOM 1079 C C . LEU A 1 138 ? 123.551 138.838 129.484 1.00 77.83 229 LEU A C 1
ATOM 1080 O O . LEU A 1 138 ? 123.165 138.941 128.312 1.00 77.83 229 LEU A O 1
ATOM 1085 N N . THR A 1 139 ? 124.844 138.731 129.802 1.00 81.00 230 THR A N 1
ATOM 1086 C CA . THR A 1 139 ? 125.886 138.682 128.787 1.00 81.00 230 THR A CA 1
ATOM 1087 C C . THR A 1 139 ? 125.643 137.593 127.753 1.00 81.00 230 THR A C 1
ATOM 1088 O O . THR A 1 139 ? 126.211 137.659 126.660 1.00 81.00 230 THR A O 1
ATOM 1092 N N . ALA A 1 140 ? 124.836 136.587 128.074 1.00 82.35 231 ALA A N 1
ATOM 1093 C CA . ALA A 1 140 ? 124.508 135.532 127.127 1.00 82.35 231 ALA A CA 1
ATOM 1094 C C . ALA A 1 140 ? 123.180 135.742 126.426 1.00 82.35 231 ALA A C 1
ATOM 1095 O O . ALA A 1 140 ? 123.041 135.360 125.261 1.00 82.35 231 ALA A O 1
ATOM 1097 N N . MET A 1 141 ? 122.202 136.331 127.106 1.00 81.88 232 MET A N 1
ATOM 1098 C CA . MET A 1 141 ? 120.875 136.503 126.545 1.00 81.88 232 MET A CA 1
ATOM 1099 C C . MET A 1 141 ? 120.759 137.735 125.668 1.00 81.88 232 MET A C 1
ATOM 1100 O O . MET A 1 141 ? 119.793 137.840 124.906 1.00 81.88 232 MET A O 1
ATOM 1105 N N . VAL A 1 142 ? 121.708 138.666 125.747 1.00 81.84 233 VAL A N 1
ATOM 1106 C CA . VAL A 1 142 ? 121.697 139.839 124.885 1.00 81.84 233 VAL A CA 1
ATOM 1107 C C . VAL A 1 142 ? 122.923 139.924 123.993 1.00 81.84 233 VAL A C 1
ATOM 1108 O O . VAL A 1 142 ? 123.041 140.878 123.220 1.00 81.84 233 VAL A O 1
ATOM 1112 N N . PHE A 1 143 ? 123.846 138.971 124.080 1.00 83.35 234 PHE A N 1
ATOM 1113 C CA . PHE A 1 143 ? 124.972 138.890 123.156 1.00 83.35 234 PHE A CA 1
ATOM 1114 C C . PHE A 1 143 ? 124.893 137.695 122.223 1.00 83.35 234 PHE A C 1
ATOM 1115 O O . PHE A 1 143 ? 125.246 137.814 121.049 1.00 83.35 234 PHE A O 1
ATOM 1123 N N . HIS A 1 144 ? 124.455 136.536 122.722 1.00 86.10 235 HIS A N 1
ATOM 1124 C CA . HIS A 1 144 ? 124.645 135.294 121.986 1.00 86.10 235 HIS A CA 1
ATOM 1125 C C . HIS A 1 144 ? 123.444 134.353 122.049 1.00 86.10 235 HIS A C 1
ATOM 1126 O O . HIS A 1 144 ? 123.604 133.152 121.805 1.00 86.10 235 HIS A O 1
ATOM 1133 N N . ILE A 1 145 ? 122.252 134.847 122.378 1.00 85.20 236 ILE A N 1
ATOM 1134 C CA . ILE A 1 145 ? 121.051 134.020 122.337 1.00 85.20 236 ILE A CA 1
ATOM 1135 C C . ILE A 1 145 ? 119.973 134.706 121.512 1.00 85.20 236 ILE A C 1
ATOM 1136 O O . ILE A 1 145 ? 119.437 134.125 120.563 1.00 85.20 236 ILE A O 1
ATOM 1141 N N . ILE A 1 146 ? 119.628 135.934 121.882 1.00 86.93 237 ILE A N 1
ATOM 1142 C CA . ILE A 1 146 ? 118.609 136.698 121.167 1.00 86.93 237 ILE A CA 1
ATOM 1143 C C . ILE A 1 146 ? 119.148 137.085 119.795 1.00 86.93 237 ILE A C 1
ATOM 1144 O O . ILE A 1 146 ? 118.426 136.966 118.793 1.00 86.93 237 ILE A O 1
ATOM 1149 N N . PRO A 1 147 ? 120.391 137.562 119.694 1.00 86.27 238 PRO A N 1
ATOM 1150 C CA . PRO A 1 147 ? 120.915 137.912 118.368 1.00 86.27 238 PRO A CA 1
ATOM 1151 C C . PRO A 1 147 ? 120.972 136.731 117.422 1.00 86.27 238 PRO A C 1
ATOM 1152 O O . PRO A 1 147 ? 120.590 136.860 116.253 1.00 86.27 238 PRO A O 1
ATOM 1156 N N . ILE A 1 148 ? 121.448 135.578 117.891 1.00 88.93 239 ILE A N 1
ATOM 1157 C CA . ILE A 1 148 ? 121.504 134.416 117.016 1.00 88.93 239 ILE A CA 1
ATOM 1158 C C . ILE A 1 148 ? 120.099 133.971 116.636 1.00 88.93 239 ILE A C 1
ATOM 1159 O O . ILE A 1 148 ? 119.881 133.475 115.528 1.00 88.93 239 ILE A O 1
ATOM 1164 N N . SER A 1 149 ? 119.120 134.167 117.520 1.00 90.10 240 SER A N 1
ATOM 1165 C CA . SER A 1 149 ? 117.743 133.815 117.185 1.00 90.10 240 SER A CA 1
ATOM 1166 C C . SER A 1 149 ? 117.199 134.720 116.087 1.00 90.10 240 SER A C 1
ATOM 1167 O O . SER A 1 149 ? 116.579 134.250 115.126 1.00 90.10 240 SER A O 1
ATOM 1170 N N . PHE A 1 150 ? 117.410 136.028 116.224 1.00 91.15 241 PHE A N 1
ATOM 1171 C CA . PHE A 1 150 ? 116.983 136.959 115.187 1.00 91.15 241 PHE A CA 1
ATOM 1172 C C . PHE A 1 150 ? 117.674 136.653 113.864 1.00 91.15 241 PHE A C 1
ATOM 1173 O O . PHE A 1 150 ? 117.048 136.697 112.795 1.00 91.15 241 PHE A O 1
ATOM 1181 N N . GLU A 1 151 ? 118.964 136.316 113.920 1.00 92.92 242 GLU A N 1
ATOM 1182 C CA . GLU A 1 151 ? 119.704 136.007 112.704 1.00 92.92 242 GLU A CA 1
ATOM 1183 C C . GLU A 1 151 ? 119.184 134.733 112.056 1.00 92.92 242 GLU A C 1
ATOM 1184 O O . GLU A 1 151 ? 119.055 134.661 110.831 1.00 92.92 242 GLU A O 1
ATOM 1190 N N . ILE A 1 152 ? 118.879 133.717 112.861 1.00 91.09 243 ILE A N 1
ATOM 1191 C CA . ILE A 1 152 ? 118.309 132.486 112.329 1.00 91.09 243 ILE A CA 1
ATOM 1192 C C . ILE A 1 152 ? 116.969 132.765 111.670 1.00 91.09 243 ILE A C 1
ATOM 1193 O O . ILE A 1 152 ? 116.663 132.232 110.598 1.00 91.09 243 ILE A O 1
ATOM 1198 N N . SER A 1 153 ? 116.146 133.597 112.305 1.00 93.80 244 SER A N 1
ATOM 1199 C CA . SER A 1 153 ? 114.846 133.922 111.734 1.00 93.80 244 SER A CA 1
ATOM 1200 C C . SER A 1 153 ? 115.000 134.593 110.375 1.00 93.80 244 SER A C 1
ATOM 1201 O O . SER A 1 153 ? 114.365 134.190 109.391 1.00 93.80 244 SER A O 1
ATOM 1204 N N . VAL A 1 154 ? 115.847 135.622 110.299 1.00 93.43 245 VAL A N 1
ATOM 1205 C CA . VAL A 1 154 ? 115.985 136.340 109.037 1.00 93.43 245 VAL A CA 1
ATOM 1206 C C . VAL A 1 154 ? 116.659 135.469 107.985 1.00 93.43 245 VAL A C 1
ATOM 1207 O O . VAL A 1 154 ? 116.372 135.599 106.792 1.00 93.43 245 VAL A O 1
ATOM 1211 N N . VAL A 1 155 ? 117.548 134.565 108.392 1.00 94.16 246 VAL A N 1
ATOM 1212 C CA . VAL A 1 155 ? 118.177 133.668 107.430 1.00 94.16 246 VAL A CA 1
ATOM 1213 C C . VAL A 1 155 ? 117.151 132.701 106.857 1.00 94.16 246 VAL A C 1
ATOM 1214 O O . VAL A 1 155 ? 117.121 132.447 105.648 1.00 94.16 246 VAL A O 1
ATOM 1218 N N . CYS A 1 156 ? 116.321 132.117 107.720 1.00 97.27 247 CYS A N 1
ATOM 1219 C CA . CYS A 1 156 ? 115.237 131.274 107.235 1.00 97.27 247 CYS A CA 1
ATOM 1220 C C . CYS A 1 156 ? 114.362 132.041 106.256 1.00 97.27 247 CYS A C 1
ATOM 1221 O O . CYS A 1 156 ? 114.020 131.538 105.179 1.00 97.27 247 CYS A O 1
ATOM 1224 N N . GLY A 1 157 ? 114.010 133.278 106.606 1.00 97.38 248 GLY A N 1
ATOM 1225 C CA . GLY A 1 157 ? 113.185 134.077 105.716 1.00 97.38 248 GLY A CA 1
ATOM 1226 C C . GLY A 1 157 ? 113.843 134.324 104.373 1.00 97.38 248 GLY A C 1
ATOM 1227 O O . GLY A 1 157 ? 113.201 134.216 103.326 1.00 97.38 248 GLY A O 1
ATOM 1228 N N . ILE A 1 158 ? 115.135 134.651 104.383 1.00 95.20 249 ILE A N 1
ATOM 1229 C CA . ILE A 1 158 ? 115.838 134.943 103.139 1.00 95.20 249 ILE A CA 1
ATOM 1230 C C . ILE A 1 158 ? 115.909 133.700 102.266 1.00 95.20 249 ILE A C 1
ATOM 1231 O O . ILE A 1 158 ? 115.607 133.741 101.069 1.00 95.20 249 ILE A O 1
ATOM 1236 N N . LEU A 1 159 ? 116.330 132.580 102.848 1.00 97.48 250 LEU A N 1
ATOM 1237 C CA . LEU A 1 159 ? 116.480 131.358 102.074 1.00 97.48 250 LEU A CA 1
ATOM 1238 C C . LEU A 1 159 ? 115.137 130.791 101.644 1.00 97.48 250 LEU A C 1
ATOM 1239 O O . LEU A 1 159 ? 115.092 129.959 100.733 1.00 97.48 250 LEU A O 1
ATOM 1244 N N . THR A 1 160 ? 114.048 131.225 102.273 1.00 102.09 251 THR A N 1
ATOM 1245 C CA . THR A 1 160 ? 112.714 130.839 101.841 1.00 102.09 251 THR A CA 1
ATOM 1246 C C . THR A 1 160 ? 112.160 131.760 100.765 1.00 102.09 251 THR A C 1
ATOM 1247 O O . THR A 1 160 ? 111.355 131.320 99.937 1.00 102.09 251 THR A O 1
ATOM 1251 N N . TYR A 1 161 ? 112.574 133.024 100.759 1.00 102.45 252 TYR A N 1
ATOM 1252 C CA . TYR A 1 161 ? 112.030 134.006 99.832 1.00 102.45 252 TYR A CA 1
ATOM 1253 C C . TYR A 1 161 ? 112.844 134.148 98.556 1.00 102.45 252 TYR A C 1
ATOM 1254 O O . TYR A 1 161 ? 112.290 134.557 97.530 1.00 102.45 252 TYR A O 1
ATOM 1263 N N . GLN A 1 162 ? 114.134 133.818 98.587 1.00 99.88 253 GLN A N 1
ATOM 1264 C CA . GLN A 1 162 ? 115.027 134.086 97.472 1.00 99.88 253 GLN A CA 1
ATOM 1265 C C . GLN A 1 162 ? 115.463 132.841 96.713 1.00 99.88 253 GLN A C 1
ATOM 1266 O O . GLN A 1 162 ? 115.908 132.966 95.568 1.00 99.88 253 GLN A O 1
ATOM 1272 N N . PHE A 1 163 ? 115.353 131.652 97.307 1.00 100.39 254 PHE A N 1
ATOM 1273 C CA . PHE A 1 163 ? 115.817 130.424 96.671 1.00 100.39 254 PHE A CA 1
ATOM 1274 C C . PHE A 1 163 ? 114.764 129.328 96.743 1.00 100.39 254 PHE A C 1
ATOM 1275 O O . PHE A 1 163 ? 115.094 128.140 96.717 1.00 100.39 254 PHE A O 1
ATOM 1283 N N . GLY A 1 164 ? 113.500 129.706 96.831 1.00 103.43 255 GLY A N 1
ATOM 1284 C CA . GLY A 1 164 ? 112.424 128.742 96.785 1.00 103.43 255 GLY A CA 1
ATOM 1285 C C . GLY A 1 164 ? 112.049 128.198 98.145 1.00 103.43 255 GLY A C 1
ATOM 1286 O O . GLY A 1 164 ? 112.532 128.628 99.197 1.00 103.43 255 GLY A O 1
ATOM 1287 N N . ALA A 1 165 ? 111.153 127.214 98.107 1.00 104.04 256 ALA A N 1
ATOM 1288 C CA . ALA A 1 165 ? 110.651 126.580 99.316 1.00 104.04 256 ALA A CA 1
ATOM 1289 C C . ALA A 1 165 ? 111.427 125.331 99.703 1.00 104.04 256 ALA A C 1
ATOM 1290 O O . ALA A 1 165 ? 111.289 124.862 100.838 1.00 104.04 256 ALA A O 1
ATOM 1292 N N . SER A 1 166 ? 112.229 124.777 98.794 1.00 100.88 257 SER A N 1
ATOM 1293 C CA . SER A 1 166 ? 113.059 123.632 99.146 1.00 100.88 257 SER A CA 1
ATOM 1294 C C . SER A 1 166 ? 113.988 123.975 100.302 1.00 100.88 257 SER A C 1
ATOM 1295 O O . SER A 1 166 ? 113.987 123.301 101.339 1.00 100.88 257 SER A O 1
ATOM 1298 N N . PHE A 1 167 ? 114.791 125.027 100.137 1.00 98.40 258 PHE A N 1
ATOM 1299 C CA . PHE A 1 167 ? 115.655 125.480 101.219 1.00 98.40 258 PHE A CA 1
ATOM 1300 C C . PHE A 1 167 ? 114.863 125.722 102.493 1.00 98.40 258 PHE A C 1
ATOM 1301 O O . PHE A 1 167 ? 115.372 125.496 103.595 1.00 98.40 258 PHE A O 1
ATOM 1309 N N . ALA A 1 168 ? 113.616 126.173 102.364 1.00 98.52 259 ALA A N 1
ATOM 1310 C CA . ALA A 1 168 ? 112.787 126.392 103.542 1.00 98.52 259 ALA A CA 1
ATOM 1311 C C . ALA A 1 168 ? 112.512 125.080 104.260 1.00 98.52 259 ALA A C 1
ATOM 1312 O O . ALA A 1 168 ? 112.629 124.991 105.488 1.00 98.52 259 ALA A O 1
ATOM 1314 N N . ALA A 1 169 ? 112.134 124.047 103.507 1.00 97.72 260 ALA A N 1
ATOM 1315 C CA . ALA A 1 169 ? 111.911 122.742 104.113 1.00 97.72 260 ALA A CA 1
ATOM 1316 C C . ALA A 1 169 ? 113.180 122.228 104.770 1.00 97.72 260 ALA A C 1
ATOM 1317 O O . ALA A 1 169 ? 113.140 121.693 105.884 1.00 97.72 260 ALA A O 1
ATOM 1319 N N . ILE A 1 170 ? 114.319 122.379 104.094 1.00 95.87 261 ILE A N 1
ATOM 1320 C CA . ILE A 1 170 ? 115.581 121.919 104.666 1.00 95.87 261 ILE A CA 1
ATOM 1321 C C . ILE A 1 170 ? 115.841 122.618 105.993 1.00 95.87 261 ILE A C 1
ATOM 1322 O O . ILE A 1 170 ? 116.141 121.975 107.005 1.00 95.87 261 ILE A O 1
ATOM 1327 N N . THR A 1 171 ? 115.714 123.945 106.011 1.00 96.13 262 THR A N 1
ATOM 1328 C CA . THR A 1 171 ? 116.017 124.701 107.220 1.00 96.13 262 THR A CA 1
ATOM 1329 C C . THR A 1 171 ? 115.061 124.351 108.349 1.00 96.13 262 THR A C 1
ATOM 1330 O O . THR A 1 171 ? 115.472 124.236 109.508 1.00 96.13 262 THR A O 1
ATOM 1334 N N . PHE A 1 172 ? 113.780 124.169 108.034 1.00 97.04 263 PHE A N 1
ATOM 1335 C CA . PHE A 1 172 ? 112.809 123.913 109.090 1.00 97.04 263 PHE A CA 1
ATOM 1336 C C . PHE A 1 172 ? 112.954 122.502 109.646 1.00 97.04 263 PHE A C 1
ATOM 1337 O O . PHE A 1 172 ? 112.884 122.302 110.865 1.00 97.04 263 PHE A O 1
ATOM 1345 N N . SER A 1 173 ? 113.176 121.512 108.780 1.00 93.63 264 SER A N 1
ATOM 1346 C CA . SER A 1 173 ? 113.451 120.166 109.268 1.00 93.63 264 SER A CA 1
ATOM 1347 C C . SER A 1 173 ? 114.737 120.135 110.081 1.00 93.63 264 SER A C 1
ATOM 1348 O O . SER A 1 173 ? 114.837 119.411 111.080 1.00 93.63 264 SER A O 1
ATOM 1351 N N . THR A 1 174 ? 115.734 120.920 109.671 1.00 91.50 265 THR A N 1
ATOM 1352 C CA . THR A 1 174 ? 116.976 121.000 110.425 1.00 91.50 265 THR A CA 1
ATOM 1353 C C . THR A 1 174 ? 116.739 121.577 111.812 1.00 91.50 265 THR A C 1
ATOM 1354 O O . THR A 1 174 ? 117.256 121.060 112.806 1.00 91.50 265 THR A O 1
ATOM 1358 N N . MET A 1 175 ? 115.982 122.670 111.894 1.00 92.67 266 MET A N 1
ATOM 1359 C CA . MET A 1 175 ? 115.646 123.237 113.195 1.00 92.67 266 MET A CA 1
ATOM 1360 C C . MET A 1 175 ? 114.890 122.228 114.048 1.00 92.67 266 MET A C 1
ATOM 1361 O O . MET A 1 175 ? 115.135 122.113 115.254 1.00 92.67 266 MET A O 1
ATOM 1366 N N . LEU A 1 176 ? 113.974 121.480 113.433 1.00 89.51 267 LEU A N 1
ATOM 1367 C CA . LEU A 1 176 ? 113.210 120.479 114.169 1.00 89.51 267 LEU A CA 1
ATOM 1368 C C . LEU A 1 176 ? 114.126 119.423 114.772 1.00 89.51 267 LEU A C 1
ATOM 1369 O O . LEU A 1 176 ? 114.029 119.103 115.963 1.00 89.51 267 LEU A O 1
ATOM 1374 N N . LEU A 1 177 ? 115.014 118.855 113.954 1.00 86.43 268 LEU A N 1
ATOM 1375 C CA . LEU A 1 177 ? 115.916 117.821 114.448 1.00 86.43 268 LEU A CA 1
ATOM 1376 C C . LEU A 1 177 ? 116.871 118.375 115.495 1.00 86.43 268 LEU A C 1
ATOM 1377 O O . LEU A 1 177 ? 117.142 117.721 116.509 1.00 86.43 268 LEU A O 1
ATOM 1382 N N . TYR A 1 178 ? 117.415 119.566 115.252 1.00 83.95 269 TYR A N 1
ATOM 1383 C CA . TYR A 1 178 ? 118.266 120.230 116.228 1.00 83.95 269 TYR A CA 1
ATOM 1384 C C . TYR A 1 178 ? 117.569 120.329 117.575 1.00 83.95 269 TYR A C 1
ATOM 1385 O O . TYR A 1 178 ? 118.138 119.977 118.615 1.00 83.95 269 TYR A O 1
ATOM 1394 N N . SER A 1 179 ? 116.324 120.803 117.571 1.00 85.27 270 SER A N 1
ATOM 1395 C CA . SER A 1 179 ? 115.580 120.954 118.814 1.00 85.27 270 SER A CA 1
ATOM 1396 C C . SER A 1 179 ? 115.352 119.609 119.485 1.00 85.27 270 SER A C 1
ATOM 1397 O O . SER A 1 179 ? 115.583 119.457 120.689 1.00 85.27 270 SER A O 1
ATOM 1400 N N . ILE A 1 180 ? 114.875 118.624 118.725 1.00 83.38 271 ILE A N 1
ATOM 1401 C CA . ILE A 1 180 ? 114.608 117.306 119.296 1.00 83.38 271 ILE A CA 1
ATOM 1402 C C . ILE A 1 180 ? 115.859 116.755 119.966 1.00 83.38 271 ILE A C 1
ATOM 1403 O O . ILE A 1 180 ? 115.821 116.269 121.105 1.00 83.38 271 ILE A O 1
ATOM 1408 N N . PHE A 1 181 ? 116.986 116.809 119.258 1.00 80.93 272 PHE A N 1
ATOM 1409 C CA . PHE A 1 181 ? 118.226 116.257 119.783 1.00 80.93 272 PHE A CA 1
ATOM 1410 C C . PHE A 1 181 ? 118.674 117.003 121.031 1.00 80.93 272 PHE A C 1
ATOM 1411 O O . PHE A 1 181 ? 119.015 116.388 122.049 1.00 80.93 272 PHE A O 1
ATOM 1419 N N . THR A 1 182 ? 118.696 118.336 120.969 1.00 80.45 273 THR A N 1
ATOM 1420 C CA . THR A 1 182 ? 119.130 119.113 122.120 1.00 80.45 273 THR A CA 1
ATOM 1421 C C . THR A 1 182 ? 118.252 118.831 123.327 1.00 80.45 273 THR A C 1
ATOM 1422 O O . THR A 1 182 ? 118.742 118.762 124.460 1.00 80.45 273 THR A O 1
ATOM 1426 N N . ILE A 1 183 ? 116.956 118.635 123.102 1.00 81.55 274 ILE A N 1
ATOM 1427 C CA . ILE A 1 183 ? 116.038 118.352 124.198 1.00 81.55 274 ILE A CA 1
ATOM 1428 C C . ILE A 1 183 ? 116.360 117.001 124.821 1.00 81.55 274 ILE A C 1
ATOM 1429 O O . ILE A 1 183 ? 116.572 116.886 126.038 1.00 81.55 274 ILE A O 1
ATOM 1434 N N . LYS A 1 184 ? 116.381 115.954 123.994 1.00 81.85 275 LYS A N 1
ATOM 1435 C CA . LYS A 1 184 ? 116.625 114.613 124.506 1.00 81.85 275 LYS A CA 1
ATOM 1436 C C . LYS A 1 184 ? 118.004 114.479 125.133 1.00 81.85 275 LYS A C 1
ATOM 1437 O O . LYS A 1 184 ? 118.221 113.557 125.926 1.00 81.85 275 LYS A O 1
ATOM 1443 N N . THR A 1 185 ? 118.938 115.368 124.801 1.00 79.18 276 THR A N 1
ATOM 1444 C CA . THR A 1 185 ? 120.272 115.295 125.383 1.00 79.18 276 THR A CA 1
ATOM 1445 C C . THR A 1 185 ? 120.406 116.117 126.660 1.00 79.18 276 THR A C 1
ATOM 1446 O O . THR A 1 185 ? 121.102 115.701 127.594 1.00 79.18 276 THR A O 1
ATOM 1450 N N . THR A 1 186 ? 119.771 117.287 126.727 1.00 80.65 277 THR A N 1
ATOM 1451 C CA . THR A 1 186 ? 119.778 118.039 127.973 1.00 80.65 277 THR A CA 1
ATOM 1452 C C . THR A 1 186 ? 119.033 117.281 129.060 1.00 80.65 277 THR A C 1
ATOM 1453 O O . THR A 1 186 ? 119.430 117.310 130.235 1.00 80.65 277 THR A O 1
ATOM 1457 N N . ALA A 1 187 ? 117.963 116.575 128.683 1.00 80.84 278 ALA A N 1
ATOM 1458 C CA . ALA A 1 187 ? 117.262 115.736 129.645 1.00 80.84 278 ALA A CA 1
ATOM 1459 C C . ALA A 1 187 ? 118.172 114.684 130.263 1.00 80.84 278 ALA A C 1
ATOM 1460 O O . ALA A 1 187 ? 117.835 114.125 131.311 1.00 80.84 278 ALA A O 1
ATOM 1462 N N . TRP A 1 188 ? 119.317 114.408 129.639 1.00 78.91 279 TRP A N 1
ATOM 1463 C CA . TRP A 1 188 ? 120.249 113.395 130.106 1.00 78.91 279 TRP A CA 1
ATOM 1464 C C . TRP A 1 188 ? 121.511 113.978 130.723 1.00 78.91 279 TRP A C 1
ATOM 1465 O O . TRP A 1 188 ? 122.179 113.284 131.493 1.00 78.91 279 TRP A O 1
ATOM 1476 N N . ARG A 1 189 ? 121.847 115.227 130.405 1.00 77.98 280 ARG A N 1
ATOM 1477 C CA . ARG A 1 189 ? 122.975 115.909 131.033 1.00 77.98 280 ARG A CA 1
ATOM 1478 C C . ARG A 1 189 ? 122.609 116.617 132.332 1.00 77.98 280 ARG A C 1
ATOM 1479 O O . ARG A 1 189 ? 123.497 116.858 133.170 1.00 77.98 280 ARG A O 1
ATOM 1487 N N . THR A 1 190 ? 121.336 116.980 132.507 1.00 79.25 281 THR A N 1
ATOM 1488 C CA . THR A 1 190 ? 120.939 117.659 133.732 1.00 79.25 281 THR A CA 1
ATOM 1489 C C . THR A 1 190 ? 121.293 116.840 134.966 1.00 79.25 281 THR A C 1
ATOM 1490 O O . THR A 1 190 ? 121.595 117.407 136.019 1.00 79.25 281 THR A O 1
ATOM 1494 N N . HIS A 1 191 ? 121.280 115.513 134.855 1.00 78.79 282 HIS A N 1
ATOM 1495 C CA . HIS A 1 191 ? 121.598 114.670 136.001 1.00 78.79 282 HIS A CA 1
ATOM 1496 C C . HIS A 1 191 ? 123.028 114.900 136.469 1.00 78.79 282 HIS A C 1
ATOM 1497 O O . HIS A 1 191 ? 123.282 115.119 137.662 1.00 78.79 282 HIS A O 1
ATOM 1504 N N . PHE A 1 192 ? 123.979 114.849 135.538 1.00 76.74 283 PHE A N 1
ATOM 1505 C CA . PHE A 1 192 ? 125.375 115.057 135.898 1.00 76.74 283 PHE A CA 1
ATOM 1506 C C . PHE A 1 192 ? 125.595 116.470 136.407 1.00 76.74 283 PHE A C 1
ATOM 1507 O O . PHE A 1 192 ? 126.366 116.686 137.351 1.00 76.74 283 PHE A O 1
ATOM 1515 N N . ARG A 1 193 ? 124.924 117.448 135.801 1.00 78.89 284 ARG A N 1
ATOM 1516 C CA . ARG A 1 193 ? 125.065 118.816 136.288 1.00 78.89 284 ARG A CA 1
ATOM 1517 C C . ARG A 1 193 ? 124.586 118.937 137.732 1.00 78.89 284 ARG A C 1
ATOM 1518 O O . ARG A 1 193 ? 125.250 119.565 138.569 1.00 78.89 284 ARG A O 1
ATOM 1526 N N . ARG A 1 194 ? 123.433 118.341 138.043 1.00 79.11 285 ARG A N 1
ATOM 1527 C CA . ARG A 1 194 ? 122.916 118.382 139.405 1.00 79.11 285 ARG A CA 1
ATOM 1528 C C . ARG A 1 194 ? 123.879 117.721 140.377 1.00 79.11 285 ARG A C 1
ATOM 1529 O O . ARG A 1 194 ? 124.133 118.245 141.470 1.00 79.11 285 ARG A O 1
ATOM 1537 N N . ASP A 1 195 ? 124.405 116.553 140.007 1.00 78.18 286 ASP A N 1
ATOM 1538 C CA . ASP A 1 195 ? 125.339 115.859 140.886 1.00 78.18 286 ASP A CA 1
ATOM 1539 C C . ASP A 1 195 ? 126.571 116.710 141.156 1.00 78.18 286 ASP A C 1
ATOM 1540 O O . ASP A 1 195 ? 127.038 116.800 142.300 1.00 78.18 286 ASP A O 1
ATOM 1545 N N . ALA A 1 196 ? 127.110 117.346 140.116 1.00 75.30 287 ALA A N 1
ATOM 1546 C CA . ALA A 1 196 ? 128.290 118.181 140.299 1.00 75.30 287 ALA A CA 1
ATOM 1547 C C . ALA A 1 196 ? 127.998 119.356 141.218 1.00 75.30 287 ALA A C 1
ATOM 1548 O O . ALA A 1 196 ? 128.813 119.692 142.084 1.00 75.30 287 ALA A O 1
ATOM 1550 N N . ASN A 1 197 ? 126.847 120.005 141.037 1.00 77.08 288 ASN A N 1
ATOM 1551 C CA . ASN A 1 197 ? 126.498 121.126 141.904 1.00 77.08 288 ASN A CA 1
ATOM 1552 C C . ASN A 1 197 ? 126.393 120.677 143.356 1.00 77.08 288 ASN A C 1
ATOM 1553 O O . ASN A 1 197 ? 126.947 121.316 144.262 1.00 77.08 288 ASN A O 1
ATOM 1558 N N . LYS A 1 198 ? 125.672 119.580 143.596 1.00 77.23 289 LYS A N 1
ATOM 1559 C CA . LYS A 1 198 ? 125.549 119.056 144.951 1.00 77.23 289 LYS A CA 1
ATOM 1560 C C . LYS A 1 198 ? 126.916 118.800 145.564 1.00 77.23 289 LYS A C 1
ATOM 1561 O O . LYS A 1 198 ? 127.182 119.187 146.709 1.00 77.23 289 LYS A O 1
ATOM 1567 N N . ALA A 1 199 ? 127.801 118.144 144.814 1.00 74.53 290 ALA A N 1
ATOM 1568 C CA . ALA A 1 199 ? 129.091 117.763 145.372 1.00 74.53 290 ALA A CA 1
ATOM 1569 C C . ALA A 1 199 ? 129.966 118.978 145.634 1.00 74.53 290 ALA A C 1
ATOM 1570 O O . ALA A 1 199 ? 130.694 119.019 146.631 1.00 74.53 290 ALA A O 1
ATOM 1572 N N . ASP A 1 200 ? 129.916 119.977 144.754 1.00 73.80 291 ASP A N 1
ATOM 1573 C CA . ASP A 1 200 ? 130.681 121.196 144.988 1.00 73.80 291 ASP A CA 1
ATOM 1574 C C . ASP A 1 200 ? 130.204 121.896 146.251 1.00 73.80 291 ASP A C 1
ATOM 1575 O O . ASP A 1 200 ? 131.013 122.340 147.077 1.00 73.80 291 ASP A O 1
ATOM 1580 N N . ASN A 1 201 ? 128.886 122.009 146.417 1.00 74.07 292 ASN A N 1
ATOM 1581 C CA . ASN A 1 201 ? 128.359 122.637 147.621 1.00 74.07 292 ASN A CA 1
ATOM 1582 C C . ASN A 1 201 ? 128.776 121.869 148.867 1.00 74.07 292 ASN A C 1
ATOM 1583 O O . ASN A 1 201 ? 129.142 122.469 149.883 1.00 74.07 292 ASN A O 1
ATOM 1588 N N . LYS A 1 202 ? 128.737 120.538 148.805 1.00 73.61 293 LYS A N 1
ATOM 1589 C CA . LYS A 1 202 ? 129.136 119.728 149.951 1.00 73.61 293 LYS A CA 1
ATOM 1590 C C . LYS A 1 202 ? 130.605 119.946 150.292 1.00 73.61 293 LYS A C 1
ATOM 1591 O O . LYS A 1 202 ? 130.969 120.127 151.462 1.00 73.61 293 LYS A O 1
ATOM 1597 N N . ALA A 1 203 ? 131.466 119.929 149.276 1.00 72.28 294 ALA A N 1
ATOM 1598 C CA . ALA A 1 203 ? 132.890 120.122 149.507 1.00 72.28 294 ALA A CA 1
ATOM 1599 C C . ALA A 1 203 ? 133.169 121.484 150.120 1.00 72.28 294 ALA A C 1
ATOM 1600 O O . ALA A 1 203 ? 133.990 121.607 151.038 1.00 72.28 294 ALA A O 1
ATOM 1602 N N . ALA A 1 204 ? 132.503 122.524 149.619 1.00 72.39 295 ALA A N 1
ATOM 1603 C CA . ALA A 1 204 ? 132.718 123.854 150.169 1.00 72.39 295 ALA A CA 1
ATOM 1604 C C . ALA A 1 204 ? 132.213 123.945 151.600 1.00 72.39 295 ALA A C 1
ATOM 1605 O O . ALA A 1 204 ? 132.852 124.576 152.449 1.00 72.39 295 ALA A O 1
ATOM 1607 N N . SER A 1 205 ? 131.063 123.334 151.884 1.00 72.34 296 SER A N 1
ATOM 1608 C CA . SER A 1 205 ? 130.578 123.278 153.256 1.00 72.34 296 SER A CA 1
ATOM 1609 C C . SER A 1 205 ? 131.617 122.656 154.171 1.00 72.34 296 SER A C 1
ATOM 1610 O O . SER A 1 205 ? 131.861 123.150 155.277 1.00 72.34 296 SER A O 1
ATOM 1613 N N . VAL A 1 206 ? 132.235 121.563 153.726 1.00 72.35 297 VAL A N 1
ATOM 1614 C CA . VAL A 1 206 ? 133.233 120.893 154.552 1.00 72.35 297 VAL A CA 1
ATOM 1615 C C . VAL A 1 206 ? 134.429 121.805 154.783 1.00 72.35 297 VAL A C 1
ATOM 1616 O O . VAL A 1 206 ? 134.877 121.999 155.920 1.00 72.35 297 VAL A O 1
ATOM 1620 N N . ALA A 1 207 ? 134.976 122.363 153.703 1.00 72.25 298 ALA A N 1
ATOM 1621 C CA . ALA A 1 207 ? 136.134 123.238 153.836 1.00 72.25 298 ALA A CA 1
ATOM 1622 C C . ALA A 1 207 ? 135.850 124.382 154.796 1.00 72.25 298 ALA A C 1
ATOM 1623 O O . ALA A 1 207 ? 136.685 124.717 155.642 1.00 72.25 298 ALA A O 1
ATOM 1625 N N . LEU A 1 208 ? 134.672 124.988 154.683 1.00 73.69 299 LEU A N 1
ATOM 1626 C CA . LEU A 1 208 ? 134.331 126.120 155.534 1.00 73.69 299 LEU A CA 1
ATOM 1627 C C . LEU A 1 208 ? 134.184 125.692 156.987 1.00 73.69 299 LEU A C 1
ATOM 1628 O O . LEU A 1 208 ? 134.823 126.260 157.882 1.00 73.69 299 LEU A O 1
ATOM 1633 N N . ASP A 1 209 ? 133.326 124.704 157.246 1.00 75.85 300 ASP A N 1
ATOM 1634 C CA . ASP A 1 209 ? 133.103 124.254 158.610 1.00 75.85 300 ASP A CA 1
ATOM 1635 C C . ASP A 1 209 ? 134.379 123.725 159.242 1.00 75.85 300 ASP A C 1
ATOM 1636 O O . ASP A 1 209 ? 134.444 123.598 160.469 1.00 75.85 300 ASP A O 1
ATOM 1641 N N . SER A 1 210 ? 135.392 123.416 158.437 1.00 73.61 301 SER A N 1
ATOM 1642 C CA . SER A 1 210 ? 136.670 122.979 158.975 1.00 73.61 301 SER A CA 1
ATOM 1643 C C . SER A 1 210 ? 137.604 124.144 159.259 1.00 73.61 301 SER A C 1
ATOM 1644 O O . SER A 1 210 ? 138.243 124.181 160.315 1.00 73.61 301 SER A O 1
ATOM 1647 N N . LEU A 1 211 ? 137.697 125.102 158.336 1.00 73.40 302 LEU A N 1
ATOM 1648 C CA . LEU A 1 211 ? 138.566 126.250 158.554 1.00 73.40 302 LEU A CA 1
ATOM 1649 C C . LEU A 1 211 ? 138.072 127.114 159.702 1.00 73.40 302 LEU A C 1
ATOM 1650 O O . LEU A 1 211 ? 138.881 127.725 160.408 1.00 73.40 302 LEU A O 1
ATOM 1655 N N . ILE A 1 212 ? 136.757 127.187 159.899 1.00 74.43 303 ILE A N 1
ATOM 1656 C CA . ILE A 1 212 ? 136.225 127.965 161.011 1.00 74.43 303 ILE A CA 1
ATOM 1657 C C . ILE A 1 212 ? 136.693 127.385 162.336 1.00 74.43 303 ILE A C 1
ATOM 1658 O O . ILE A 1 212 ? 137.089 128.119 163.249 1.00 74.43 303 ILE A O 1
ATOM 1663 N N . ASN A 1 213 ? 136.656 126.062 162.463 1.00 76.10 304 ASN A N 1
ATOM 1664 C CA . ASN A 1 213 ? 137.043 125.362 163.684 1.00 76.10 304 ASN A CA 1
ATOM 1665 C C . ASN A 1 213 ? 138.452 124.800 163.585 1.00 76.10 304 ASN A C 1
ATOM 1666 O O . ASN A 1 213 ? 138.743 123.726 164.115 1.00 76.10 304 ASN A O 1
ATOM 1671 N N . PHE A 1 214 ? 139.343 125.517 162.899 1.00 73.28 305 PHE A N 1
ATOM 1672 C CA . PHE A 1 214 ? 140.719 125.061 162.749 1.00 73.28 305 PHE A CA 1
ATOM 1673 C C . PHE A 1 214 ? 141.330 124.686 164.091 1.00 73.28 305 PHE A C 1
ATOM 1674 O O . PHE A 1 214 ? 142.047 123.684 164.201 1.00 73.28 305 PHE A O 1
ATOM 1682 N N . GLU A 1 215 ? 141.063 125.481 165.123 1.00 74.00 306 GLU A N 1
ATOM 1683 C CA . GLU A 1 215 ? 141.545 125.148 166.456 1.00 74.00 306 GLU A CA 1
ATOM 1684 C C . GLU A 1 215 ? 141.014 123.791 166.894 1.00 74.00 306 GLU A C 1
ATOM 1685 O O . GLU A 1 215 ? 141.782 122.884 167.230 1.00 74.00 306 GLU A O 1
ATOM 1691 N N . ALA A 1 216 ? 139.693 123.630 166.881 1.00 73.88 307 ALA A N 1
ATOM 1692 C CA . ALA A 1 216 ? 139.062 122.372 167.257 1.00 73.88 307 ALA A CA 1
ATOM 1693 C C . ALA A 1 216 ? 139.363 121.248 166.284 1.00 73.88 307 ALA A C 1
ATOM 1694 O O . ALA A 1 216 ? 138.953 120.111 166.533 1.00 73.88 307 ALA A O 1
ATOM 1696 N N . VAL A 1 217 ? 140.046 121.538 165.185 1.00 72.93 308 VAL A N 1
ATOM 1697 C CA . VAL A 1 217 ? 140.514 120.505 164.272 1.00 72.93 308 VAL A CA 1
ATOM 1698 C C . VAL A 1 217 ? 141.900 120.023 164.659 1.00 72.93 308 VAL A C 1
ATOM 1699 O O . VAL A 1 217 ? 142.162 118.819 164.708 1.00 72.93 308 VAL A O 1
ATOM 1703 N N . LYS A 1 218 ? 142.808 120.955 164.939 1.00 73.75 309 LYS A N 1
ATOM 1704 C CA . LYS A 1 218 ? 144.143 120.587 165.379 1.00 73.75 309 LYS A CA 1
ATOM 1705 C C . LYS A 1 218 ? 144.165 120.093 166.815 1.00 73.75 309 LYS A C 1
ATOM 1706 O O . LYS A 1 218 ? 144.983 119.231 167.146 1.00 73.75 309 LYS A O 1
ATOM 1712 N N . TYR A 1 219 ? 143.276 120.602 167.667 1.00 73.62 310 TYR A N 1
ATOM 1713 C CA . TYR A 1 219 ? 143.249 120.174 169.059 1.00 73.62 310 TYR A CA 1
ATOM 1714 C C . TYR A 1 219 ? 142.949 118.691 169.197 1.00 73.62 310 TYR A C 1
ATOM 1715 O O . TYR A 1 219 ? 143.283 118.099 170.227 1.00 73.62 310 TYR A O 1
ATOM 1724 N N . PHE A 1 220 ? 142.335 118.081 168.185 1.00 73.86 311 PHE A N 1
ATOM 1725 C CA . PHE A 1 220 ? 141.927 116.688 168.245 1.00 73.86 311 PHE A CA 1
ATOM 1726 C C . PHE A 1 220 ? 142.520 115.840 167.129 1.00 73.86 311 PHE A C 1
ATOM 1727 O O . PHE A 1 220 ? 142.252 114.635 167.079 1.00 73.86 311 PHE A O 1
ATOM 1735 N N . ASN A 1 221 ? 143.317 116.428 166.238 1.00 76.53 312 ASN A N 1
ATOM 1736 C CA . ASN A 1 221 ? 144.088 115.673 165.254 1.00 76.53 312 ASN A CA 1
ATOM 1737 C C . ASN A 1 221 ? 143.176 114.976 164.248 1.00 76.53 312 ASN A C 1
ATOM 1738 O O . ASN A 1 221 ? 143.339 113.793 163.947 1.00 76.53 312 ASN A O 1
ATOM 1743 N N . ASN A 1 222 ? 142.212 115.723 163.724 1.00 77.01 313 ASN A N 1
ATOM 1744 C CA . ASN A 1 222 ? 141.291 115.231 162.709 1.00 77.01 313 ASN A CA 1
ATOM 1745 C C . ASN A 1 222 ? 141.466 115.990 161.400 1.00 77.01 313 ASN A C 1
ATOM 1746 O O . ASN A 1 222 ? 140.496 116.360 160.738 1.00 77.01 313 ASN A O 1
ATOM 1751 N N . GLU A 1 223 ? 142.719 116.236 161.023 1.00 77.42 314 GLU A N 1
ATOM 1752 C CA . GLU A 1 223 ? 143.001 116.839 159.728 1.00 77.42 314 GLU A CA 1
ATOM 1753 C C . GLU A 1 223 ? 142.760 115.844 158.601 1.00 77.42 314 GLU A C 1
ATOM 1754 O O . GLU A 1 223 ? 142.153 116.181 157.579 1.00 77.42 314 GLU A O 1
ATOM 1760 N N . LYS A 1 224 ? 143.231 114.608 158.774 1.00 78.42 315 LYS A N 1
ATOM 1761 C CA . LYS A 1 224 ? 143.129 113.618 157.710 1.00 78.42 315 LYS A CA 1
ATOM 1762 C C . LYS A 1 224 ? 141.684 113.213 157.459 1.00 78.42 315 LYS A C 1
ATOM 1763 O O . LYS A 1 224 ? 141.288 112.998 156.311 1.00 78.42 315 LYS A O 1
ATOM 1769 N N . TYR A 1 225 ? 140.886 113.086 158.517 1.00 78.51 316 TYR A N 1
ATOM 1770 C CA . TYR A 1 225 ? 139.475 112.755 158.352 1.00 78.51 316 TYR A CA 1
ATOM 1771 C C . TYR A 1 225 ? 138.776 113.778 157.464 1.00 78.51 316 TYR A C 1
ATOM 1772 O O . TYR A 1 225 ? 138.105 113.423 156.485 1.00 78.51 316 TYR A O 1
ATOM 1781 N N . LEU A 1 226 ? 138.942 115.061 157.782 1.00 75.08 317 LEU A N 1
ATOM 1782 C CA . LEU A 1 226 ? 138.288 116.103 157.003 1.00 75.08 317 LEU A CA 1
ATOM 1783 C C . LEU A 1 226 ? 138.878 116.211 155.607 1.00 75.08 317 LEU A C 1
ATOM 1784 O O . LEU A 1 226 ? 138.153 116.510 154.653 1.00 75.08 317 LEU A O 1
ATOM 1789 N N . ALA A 1 227 ? 140.179 115.963 155.460 1.00 74.55 318 ALA A N 1
ATOM 1790 C CA . ALA A 1 227 ? 140.776 116.010 154.133 1.00 74.55 318 ALA A CA 1
ATOM 1791 C C . ALA A 1 227 ? 140.246 114.884 153.259 1.00 74.55 318 ALA A C 1
ATOM 1792 O O . ALA A 1 227 ? 140.016 115.077 152.063 1.00 74.55 318 ALA A O 1
ATOM 1794 N N . ASP A 1 228 ? 140.018 113.710 153.843 1.00 76.54 319 ASP A N 1
ATOM 1795 C CA . ASP A 1 228 ? 139.461 112.602 153.078 1.00 76.54 319 ASP A CA 1
ATOM 1796 C C . ASP A 1 228 ? 138.002 112.856 152.727 1.00 76.54 319 ASP A C 1
ATOM 1797 O O . ASP A 1 228 ? 137.546 112.487 151.641 1.00 76.54 319 ASP A O 1
ATOM 1802 N N . LYS A 1 229 ? 137.252 113.481 153.633 1.00 74.51 320 LYS A N 1
ATOM 1803 C CA . LYS A 1 229 ? 135.886 113.881 153.305 1.00 74.51 320 LYS A CA 1
ATOM 1804 C C . LYS A 1 229 ? 135.867 114.865 152.138 1.00 74.51 320 LYS A C 1
ATOM 1805 O O . LYS A 1 229 ? 135.094 114.710 151.177 1.00 74.51 320 LYS A O 1
ATOM 1811 N N . TYR A 1 230 ? 136.703 115.900 152.220 1.00 70.93 321 TYR A N 1
ATOM 1812 C CA . TYR A 1 230 ? 136.837 116.854 151.128 1.00 70.93 321 TYR A CA 1
ATOM 1813 C C . TYR A 1 230 ? 137.227 116.154 149.836 1.00 70.93 321 TYR A C 1
ATOM 1814 O O . TYR A 1 230 ? 136.717 116.486 148.763 1.00 70.93 321 TYR A O 1
ATOM 1823 N N . ASN A 1 231 ? 138.126 115.174 149.922 1.00 73.36 322 ASN A N 1
ATOM 1824 C CA . ASN A 1 231 ? 138.582 114.477 148.728 1.00 73.36 322 ASN A CA 1
ATOM 1825 C C . ASN A 1 231 ? 137.474 113.627 148.130 1.00 73.36 322 ASN A C 1
ATOM 1826 O O . ASN A 1 231 ? 137.384 113.491 146.910 1.00 73.36 322 ASN A O 1
ATOM 1831 N N . GLY A 1 232 ? 136.620 113.046 148.968 1.00 72.96 323 GLY A N 1
ATOM 1832 C CA . GLY A 1 232 ? 135.486 112.304 148.444 1.00 72.96 323 GLY A CA 1
ATOM 1833 C C . GLY A 1 232 ? 134.515 113.202 147.706 1.00 72.96 323 GLY A C 1
ATOM 1834 O O . GLY A 1 232 ? 134.077 112.894 146.591 1.00 72.96 323 GLY A O 1
ATOM 1835 N N . SER A 1 233 ? 134.167 114.332 148.320 1.00 72.24 324 SER A N 1
ATOM 1836 C CA . SER A 1 233 ? 133.304 115.289 147.636 1.00 72.24 324 SER A CA 1
ATOM 1837 C C . SER A 1 233 ? 133.936 115.757 146.331 1.00 72.24 324 SER A C 1
ATOM 1838 O O . SER A 1 233 ? 133.256 115.881 145.304 1.00 72.24 324 SER A O 1
ATOM 1841 N N . LEU A 1 234 ? 135.244 116.001 146.350 1.00 70.11 325 LEU A N 1
ATOM 1842 C CA . LEU A 1 234 ? 135.935 116.476 145.161 1.00 70.11 325 LEU A CA 1
ATOM 1843 C C . LEU A 1 234 ? 135.981 115.409 144.081 1.00 70.11 325 LEU A C 1
ATOM 1844 O O . LEU A 1 234 ? 135.894 115.722 142.894 1.00 70.11 325 LEU A O 1
ATOM 1849 N N . MET A 1 235 ? 136.127 114.147 144.468 1.00 73.59 326 MET A N 1
ATOM 1850 C CA . MET A 1 235 ? 136.176 113.065 143.502 1.00 73.59 326 MET A CA 1
ATOM 1851 C C . MET A 1 235 ? 134.810 112.756 142.918 1.00 73.59 326 MET A C 1
ATOM 1852 O O . MET A 1 235 ? 134.731 112.197 141.820 1.00 73.59 326 MET A O 1
ATOM 1857 N N . ASN A 1 236 ? 133.736 113.089 143.630 1.00 71.91 327 ASN A N 1
ATOM 1858 C CA . ASN A 1 236 ? 132.413 113.019 143.021 1.00 71.91 327 ASN A CA 1
ATOM 1859 C C . ASN A 1 236 ? 132.203 114.178 142.052 1.00 71.91 327 ASN A C 1
ATOM 1860 O O . ASN A 1 236 ? 131.690 113.992 140.939 1.00 71.91 327 ASN A O 1
ATOM 1865 N N . TYR A 1 237 ? 132.605 115.383 142.458 1.00 72.23 328 TYR A N 1
ATOM 1866 C CA . TYR A 1 237 ? 132.503 116.538 141.574 1.00 72.23 328 TYR A CA 1
ATOM 1867 C C . TYR A 1 237 ? 133.330 116.339 140.314 1.00 72.23 328 TYR A C 1
ATOM 1868 O O . TYR A 1 237 ? 132.923 116.745 139.222 1.00 72.23 328 TYR A O 1
ATOM 1877 N N . ARG A 1 238 ? 134.487 115.697 140.446 1.00 71.88 329 ARG A N 1
ATOM 1878 C CA . ARG A 1 238 ? 135.366 115.475 139.306 1.00 71.88 329 ARG A CA 1
ATOM 1879 C C . ARG A 1 238 ? 134.712 114.559 138.284 1.00 71.88 329 ARG A C 1
ATOM 1880 O O . ARG A 1 238 ? 134.664 114.874 137.091 1.00 71.88 329 ARG A O 1
ATOM 1888 N N . ASP A 1 239 ? 134.206 113.413 138.736 1.00 71.51 330 ASP A N 1
ATOM 1889 C CA . ASP A 1 239 ? 133.544 112.492 137.824 1.00 71.51 330 ASP A CA 1
ATOM 1890 C C . ASP A 1 239 ? 132.320 113.134 137.187 1.00 71.51 330 ASP A C 1
ATOM 1891 O O . ASP A 1 239 ? 132.078 112.968 135.985 1.00 71.51 330 ASP A O 1
ATOM 1896 N N . SER A 1 240 ? 131.541 113.882 137.968 1.00 72.08 331 SER A N 1
ATOM 1897 C CA . SER A 1 240 ? 130.343 114.497 137.413 1.00 72.08 331 SER A CA 1
ATOM 1898 C C . SER A 1 240 ? 130.690 115.546 136.367 1.00 72.08 331 SER A C 1
ATOM 1899 O O . SER A 1 240 ? 130.046 115.622 135.313 1.00 72.08 331 SER A O 1
ATOM 1902 N N . GLN A 1 241 ? 131.705 116.366 136.636 1.00 74.11 332 GLN A N 1
ATOM 1903 C CA . GLN A 1 241 ? 132.104 117.382 135.674 1.00 74.11 332 GLN A CA 1
ATOM 1904 C C . GLN A 1 241 ? 132.674 116.744 134.416 1.00 74.11 332 GLN A C 1
ATOM 1905 O O . GLN A 1 241 ? 132.417 117.210 133.301 1.00 74.11 332 GLN A O 1
ATOM 1911 N N . ILE A 1 242 ? 133.441 115.668 134.578 1.00 71.30 333 ILE A N 1
ATOM 1912 C CA . ILE A 1 242 ? 133.947 114.929 133.428 1.00 71.30 333 ILE A CA 1
ATOM 1913 C C . ILE A 1 242 ? 132.793 114.433 132.571 1.00 71.30 333 ILE A C 1
ATOM 1914 O O . ILE A 1 242 ? 132.810 114.551 131.339 1.00 71.30 333 ILE A O 1
ATOM 1919 N N . LYS A 1 243 ? 131.778 113.854 133.208 1.00 71.02 334 LYS A N 1
ATOM 1920 C CA . LYS A 1 243 ? 130.672 113.289 132.451 1.00 71.02 334 LYS A CA 1
ATOM 1921 C C . LYS A 1 243 ? 129.874 114.375 131.746 1.00 71.02 334 LYS A C 1
ATOM 1922 O O . LYS A 1 243 ? 129.455 114.196 130.598 1.00 71.02 334 LYS A O 1
ATOM 1928 N N . VAL A 1 244 ? 129.664 115.516 132.403 1.00 72.84 335 VAL A N 1
ATOM 1929 C CA . VAL A 1 244 ? 128.923 116.583 131.738 1.00 72.84 335 VAL A CA 1
ATOM 1930 C C . VAL A 1 244 ? 129.734 117.160 130.590 1.00 72.84 335 VAL A C 1
ATOM 1931 O O . VAL A 1 244 ? 129.169 117.550 129.565 1.00 72.84 335 VAL A O 1
ATOM 1935 N N . SER A 1 245 ? 131.060 117.213 130.717 1.00 73.04 336 SER A N 1
ATOM 1936 C CA . SER A 1 245 ? 131.868 117.720 129.614 1.00 73.04 336 SER A CA 1
ATOM 1937 C C . SER A 1 245 ? 131.839 116.766 128.428 1.00 73.04 336 SER A C 1
ATOM 1938 O O . SER A 1 245 ? 131.712 117.200 127.277 1.00 73.04 336 SER A O 1
ATOM 1941 N N . GLN A 1 246 ? 131.951 115.464 128.685 1.00 72.87 337 GLN A N 1
ATOM 1942 C CA . GLN A 1 246 ? 131.820 114.493 127.604 1.00 72.87 337 GLN A CA 1
ATOM 1943 C C . GLN A 1 246 ? 130.454 114.593 126.939 1.00 72.87 337 GLN A C 1
ATOM 1944 O O . GLN A 1 246 ? 130.343 114.549 125.707 1.00 72.87 337 GLN A O 1
ATOM 1950 N N . SER A 1 247 ? 129.399 114.722 127.741 1.00 74.90 338 SER A N 1
ATOM 1951 C CA . SER A 1 247 ? 128.057 114.800 127.186 1.00 74.90 338 SER A CA 1
ATOM 1952 C C . SER A 1 247 ? 127.877 116.064 126.363 1.00 74.90 338 SER A C 1
ATOM 1953 O O . SER A 1 247 ? 127.205 116.049 125.328 1.00 74.90 338 SER A O 1
ATOM 1956 N N . LEU A 1 248 ? 128.468 117.168 126.809 1.00 75.76 339 LEU A N 1
ATOM 1957 C CA . LEU A 1 248 ? 128.399 118.409 126.051 1.00 75.76 339 LEU A CA 1
ATOM 1958 C C . LEU A 1 248 ? 129.163 118.290 124.743 1.00 75.76 339 LEU A C 1
ATOM 1959 O O . LEU A 1 248 ? 128.751 118.850 123.721 1.00 75.76 339 LEU A O 1
ATOM 1964 N N . ALA A 1 249 ? 130.282 117.567 124.755 1.00 74.98 340 ALA A N 1
ATOM 1965 C CA . ALA A 1 249 ? 131.008 117.313 123.518 1.00 74.98 340 ALA A CA 1
ATOM 1966 C C . ALA A 1 249 ? 130.149 116.529 122.539 1.00 74.98 340 ALA A C 1
ATOM 1967 O O . ALA A 1 249 ? 130.077 116.858 121.350 1.00 74.98 340 ALA A O 1
ATOM 1969 N N . PHE A 1 250 ? 129.489 115.482 123.028 1.00 75.04 341 PHE A N 1
ATOM 1970 C CA . PHE A 1 250 ? 128.590 114.710 122.177 1.00 75.04 341 PHE A CA 1
ATOM 1971 C C . PHE A 1 250 ? 127.464 115.582 121.640 1.00 75.04 341 PHE A C 1
ATOM 1972 O O . PHE A 1 250 ? 127.112 115.507 120.455 1.00 75.04 341 PHE A O 1
ATOM 1980 N N . LEU A 1 251 ? 126.891 116.418 122.502 1.00 75.85 342 LEU A N 1
ATOM 1981 C CA . LEU A 1 251 ? 125.828 117.323 122.088 1.00 75.85 342 LEU A CA 1
ATOM 1982 C C . LEU A 1 251 ? 126.285 118.221 120.950 1.00 75.85 342 LEU A C 1
ATOM 1983 O O . LEU A 1 251 ? 125.626 118.305 119.909 1.00 75.85 342 LEU A O 1
ATOM 1988 N N . ASN A 1 252 ? 127.398 118.927 121.145 1.00 78.87 343 ASN A N 1
ATOM 1989 C CA . ASN A 1 252 ? 127.868 119.856 120.126 1.00 78.87 343 ASN A CA 1
ATOM 1990 C C . ASN A 1 252 ? 128.229 119.130 118.839 1.00 78.87 343 ASN A C 1
ATOM 1991 O O . ASN A 1 252 ? 127.962 119.632 117.741 1.00 78.87 343 ASN A O 1
ATOM 1996 N N . SER A 1 253 ? 128.836 117.948 118.947 1.00 78.51 344 SER A N 1
ATOM 1997 C CA . SER A 1 253 ? 129.184 117.192 117.752 1.00 78.51 344 SER A CA 1
ATOM 1998 C C . SER A 1 253 ? 127.939 116.826 116.958 1.00 78.51 344 SER A C 1
ATOM 1999 O O . SER A 1 253 ? 127.898 116.990 115.735 1.00 78.51 344 SER A O 1
ATOM 2002 N N . GLY A 1 254 ? 126.901 116.341 117.638 1.00 78.95 345 GLY A N 1
ATOM 2003 C CA . GLY A 1 254 ? 125.678 115.997 116.934 1.00 78.95 345 GLY A CA 1
ATOM 2004 C C . GLY A 1 254 ? 124.985 117.211 116.347 1.00 78.95 345 GLY A C 1
ATOM 2005 O O . GLY A 1 254 ? 124.463 117.164 115.227 1.00 78.95 345 GLY A O 1
ATOM 2006 N N . GLN A 1 255 ? 124.961 118.312 117.097 1.00 80.50 346 GLN A N 1
ATOM 2007 C CA . GLN A 1 255 ? 124.374 119.546 116.592 1.00 80.50 346 GLN A CA 1
ATOM 2008 C C . GLN A 1 255 ? 125.058 119.980 115.307 1.00 80.50 346 GLN A C 1
ATOM 2009 O O . GLN A 1 255 ? 124.399 120.294 114.307 1.00 80.50 346 GLN A O 1
ATOM 2015 N N . ASN A 1 256 ? 126.390 120.004 115.315 1.00 82.14 347 ASN A N 1
ATOM 2016 C CA . ASN A 1 256 ? 127.113 120.436 114.132 1.00 82.14 347 ASN A CA 1
ATOM 2017 C C . ASN A 1 256 ? 127.005 119.420 113.009 1.00 82.14 347 ASN A C 1
ATOM 2018 O O . ASN A 1 256 ? 127.095 119.793 111.841 1.00 82.14 347 ASN A O 1
ATOM 2023 N N . LEU A 1 257 ? 126.791 118.146 113.327 1.00 81.77 348 LEU A N 1
ATOM 2024 C CA . LEU A 1 257 ? 126.551 117.166 112.274 1.00 81.77 348 LEU A CA 1
ATOM 2025 C C . LEU A 1 257 ? 125.240 117.453 111.561 1.00 81.77 348 LEU A C 1
ATOM 2026 O O . LEU A 1 257 ? 125.173 117.440 110.327 1.00 81.77 348 LEU A O 1
ATOM 2031 N N . ILE A 1 258 ? 124.181 117.703 112.327 1.00 82.54 349 ILE A N 1
ATOM 2032 C CA . ILE A 1 258 ? 122.905 118.073 111.723 1.00 82.54 349 ILE A CA 1
ATOM 2033 C C . ILE A 1 258 ? 123.073 119.324 110.873 1.00 82.54 349 ILE A C 1
ATOM 2034 O O . ILE A 1 258 ? 122.633 119.388 109.715 1.00 82.54 349 ILE A O 1
ATOM 2039 N N . PHE A 1 259 ? 123.706 120.344 111.446 1.00 84.49 350 PHE A N 1
ATOM 2040 C CA . PHE A 1 259 ? 123.868 121.608 110.744 1.00 84.49 350 PHE A CA 1
ATOM 2041 C C . PHE A 1 259 ? 124.699 121.442 109.478 1.00 84.49 350 PHE A C 1
ATOM 2042 O O . PHE A 1 259 ? 124.419 122.075 108.456 1.00 84.49 350 PHE A O 1
ATOM 2050 N N . THR A 1 260 ? 125.718 120.586 109.520 1.00 83.37 351 THR A N 1
ATOM 2051 C CA . THR A 1 260 ? 126.579 120.384 108.364 1.00 83.37 351 THR A CA 1
ATOM 2052 C C . THR A 1 260 ? 125.870 119.587 107.280 1.00 83.37 351 THR A C 1
ATOM 2053 O O . THR A 1 260 ? 126.088 119.821 106.087 1.00 83.37 351 THR A O 1
ATOM 2057 N N . THR A 1 261 ? 125.027 118.633 107.672 1.00 84.89 352 THR A N 1
ATOM 2058 C CA . THR A 1 261 ? 124.193 117.961 106.686 1.00 84.89 352 THR A CA 1
ATOM 2059 C C . THR A 1 261 ? 123.271 118.960 106.004 1.00 84.89 352 THR A C 1
ATOM 2060 O O . THR A 1 261 ? 123.100 118.929 104.780 1.00 84.89 352 THR A O 1
ATOM 2064 N N . ALA A 1 262 ? 122.683 119.870 106.782 1.00 87.02 353 ALA A N 1
ATOM 2065 C CA . ALA A 1 262 ? 121.870 120.926 106.189 1.00 87.02 353 ALA A CA 1
ATOM 2066 C C . ALA A 1 262 ? 122.689 121.771 105.226 1.00 87.02 353 ALA A C 1
ATOM 2067 O O . ALA A 1 262 ? 122.228 122.109 104.131 1.00 87.02 353 ALA A O 1
ATOM 2069 N N . LEU A 1 263 ? 123.904 122.132 105.629 1.00 88.14 354 LEU A N 1
ATOM 2070 C CA . LEU A 1 263 ? 124.752 122.985 104.805 1.00 88.14 354 LEU A CA 1
ATOM 2071 C C . LEU A 1 263 ? 125.104 122.312 103.487 1.00 88.14 354 LEU A C 1
ATOM 2072 O O . LEU A 1 263 ? 125.049 122.941 102.423 1.00 88.14 354 LEU A O 1
ATOM 2077 N N . THR A 1 264 ? 125.468 121.031 103.531 1.00 89.36 355 THR A N 1
ATOM 2078 C CA . THR A 1 264 ? 125.803 120.330 102.300 1.00 89.36 355 THR A CA 1
ATOM 2079 C C . THR A 1 264 ? 124.576 120.104 101.430 1.00 89.36 355 THR A C 1
ATOM 2080 O O . THR A 1 264 ? 124.673 120.164 100.200 1.00 89.36 355 THR A O 1
ATOM 2084 N N . ALA A 1 265 ? 123.415 119.855 102.034 1.00 91.07 356 ALA A N 1
ATOM 2085 C CA . ALA A 1 265 ? 122.199 119.750 101.239 1.00 91.07 356 ALA A CA 1
ATOM 2086 C C . ALA A 1 265 ? 121.883 121.074 100.559 1.00 91.07 356 ALA A C 1
ATOM 2087 O O . ALA A 1 265 ? 121.423 121.100 99.412 1.00 91.07 356 ALA A O 1
ATOM 2089 N N . MET A 1 266 ? 122.135 122.187 101.249 1.00 93.25 357 MET A N 1
ATOM 2090 C CA . MET A 1 266 ? 121.936 123.494 100.638 1.00 93.25 357 MET A CA 1
ATOM 2091 C C . MET A 1 266 ? 122.905 123.709 99.488 1.00 93.25 357 MET A C 1
ATOM 2092 O O . MET A 1 266 ? 122.527 124.240 98.438 1.00 93.25 357 MET A O 1
ATOM 2097 N N . MET A 1 267 ? 124.164 123.310 99.669 1.00 95.18 358 MET A N 1
ATOM 2098 C CA . MET A 1 267 ? 125.131 123.428 98.584 1.00 95.18 358 MET A CA 1
ATOM 2099 C C . MET A 1 267 ? 124.698 122.604 97.380 1.00 95.18 358 MET A C 1
ATOM 2100 O O . MET A 1 267 ? 124.803 123.059 96.238 1.00 95.18 358 MET A O 1
ATOM 2105 N N . TYR A 1 268 ? 124.184 121.398 97.618 1.00 98.89 359 TYR A N 1
ATOM 2106 C CA . TYR A 1 268 ? 123.773 120.543 96.509 1.00 98.89 359 TYR A CA 1
ATOM 2107 C C . TYR A 1 268 ? 122.544 121.101 95.804 1.00 98.89 359 TYR A C 1
ATOM 2108 O O . TYR A 1 268 ? 122.459 121.064 94.571 1.00 98.89 359 TYR A O 1
ATOM 2117 N N . MET A 1 269 ? 121.576 121.610 96.565 1.00 99.00 360 MET A N 1
ATOM 2118 C CA . MET A 1 269 ? 120.399 122.211 95.951 1.00 99.00 360 MET A CA 1
ATOM 2119 C C . MET A 1 269 ? 120.785 123.434 95.129 1.00 99.00 360 MET A C 1
ATOM 2120 O O . MET A 1 269 ? 120.341 123.598 93.987 1.00 99.00 360 MET A O 1
ATOM 2125 N N . GLY A 1 270 ? 121.628 124.299 95.689 1.00 100.82 361 GLY A N 1
ATOM 2126 C CA . GLY A 1 270 ? 122.094 125.447 94.939 1.00 100.82 361 GLY A CA 1
ATOM 2127 C C . GLY A 1 270 ? 122.885 125.063 93.707 1.00 100.82 361 GLY A C 1
ATOM 2128 O O . GLY A 1 270 ? 122.814 125.744 92.683 1.00 100.82 361 GLY A O 1
ATOM 2129 N N . CYS A 1 271 ? 123.638 123.966 93.779 1.00 102.93 362 CYS A N 1
ATOM 2130 C CA . CYS A 1 271 ? 124.436 123.551 92.633 1.00 102.93 362 CYS A CA 1
ATOM 2131 C C . CYS A 1 271 ? 123.557 122.984 91.526 1.00 102.93 362 CYS A C 1
ATOM 2132 O O . CYS A 1 271 ? 123.757 123.298 90.348 1.00 102.93 362 CYS A O 1
ATOM 2135 N N . THR A 1 272 ? 122.576 122.154 91.879 1.00 104.73 363 THR A N 1
ATOM 2136 C CA . THR A 1 272 ? 121.637 121.671 90.875 1.00 104.73 363 THR A CA 1
ATOM 2137 C C . THR A 1 272 ? 120.687 122.763 90.404 1.00 104.73 363 THR A C 1
ATOM 2138 O O . THR A 1 272 ? 119.996 122.567 89.398 1.00 104.73 363 THR A O 1
ATOM 2142 N N . GLY A 1 273 ? 120.627 123.892 91.104 1.00 105.05 364 GLY A N 1
ATOM 2143 C CA . GLY A 1 273 ? 119.903 125.044 90.607 1.00 105.05 364 GLY A CA 1
ATOM 2144 C C . GLY A 1 273 ? 120.729 125.824 89.608 1.00 105.05 364 GLY A C 1
ATOM 2145 O O . GLY A 1 273 ? 120.233 126.230 88.553 1.00 105.05 364 GLY A O 1
ATOM 2146 N N . VAL A 1 274 ? 122.001 126.046 89.943 1.00 106.14 365 VAL A N 1
ATOM 2147 C CA . VAL A 1 274 ? 122.936 126.626 88.985 1.00 106.14 365 VAL A CA 1
ATOM 2148 C C . VAL A 1 274 ? 122.944 125.801 87.710 1.00 106.14 365 VAL A C 1
ATOM 2149 O O . VAL A 1 274 ? 123.017 126.338 86.598 1.00 106.14 365 VAL A O 1
ATOM 2153 N N . ILE A 1 275 ? 122.877 124.479 87.856 1.00 110.07 366 ILE A N 1
ATOM 2154 C CA . ILE A 1 275 ? 122.741 123.597 86.703 1.00 110.07 366 ILE A CA 1
ATOM 2155 C C . ILE A 1 275 ? 121.558 124.023 85.849 1.00 110.07 366 ILE A C 1
ATOM 2156 O O . ILE A 1 275 ? 121.662 124.129 84.621 1.00 110.07 366 ILE A O 1
ATOM 2161 N N . GLY A 1 276 ? 120.418 124.281 86.483 1.00 111.51 367 GLY A N 1
ATOM 2162 C CA . GLY A 1 276 ? 119.221 124.708 85.796 1.00 111.51 367 GLY A CA 1
ATOM 2163 C C . GLY A 1 276 ? 119.244 126.127 85.282 1.00 111.51 367 GLY A C 1
ATOM 2164 O O . GLY A 1 276 ? 118.194 126.657 84.909 1.00 111.51 367 GLY A O 1
ATOM 2165 N N . GLY A 1 277 ? 120.411 126.766 85.252 1.00 110.50 368 GLY A N 1
ATOM 2166 C CA . GLY A 1 277 ? 120.516 128.126 84.766 1.00 110.50 368 GLY A CA 1
ATOM 2167 C C . GLY A 1 277 ? 119.751 129.150 85.567 1.00 110.50 368 GLY A C 1
ATOM 2168 O O . GLY A 1 277 ? 119.549 130.267 85.082 1.00 110.50 368 GLY A O 1
ATOM 2169 N N . ASN A 1 278 ? 119.319 128.810 86.780 1.00 108.27 369 ASN A N 1
ATOM 2170 C CA . ASN A 1 278 ? 118.551 129.733 87.608 1.00 108.27 369 ASN A CA 1
ATOM 2171 C C . ASN A 1 278 ? 119.461 130.562 88.509 1.00 108.27 369 ASN A C 1
ATOM 2172 O O . ASN A 1 278 ? 119.439 131.796 88.461 1.00 108.27 369 ASN A O 1
ATOM 2177 N N . LEU A 1 279 ? 120.266 129.897 89.330 1.00 105.02 370 LEU A N 1
ATOM 2178 C CA . LEU A 1 279 ? 121.142 130.576 90.267 1.00 105.02 370 LEU A CA 1
ATOM 2179 C C . LEU A 1 279 ? 122.517 130.791 89.636 1.00 105.02 370 LEU A C 1
ATOM 2180 O O . LEU A 1 279 ? 122.736 130.530 88.452 1.00 105.02 370 LEU A O 1
ATOM 2185 N N . THR A 1 280 ? 123.455 131.282 90.441 1.00 102.14 371 THR A N 1
ATOM 2186 C CA . THR A 1 280 ? 124.815 131.527 89.987 1.00 102.14 371 THR A CA 1
ATOM 2187 C C . THR A 1 280 ? 125.769 131.265 91.142 1.00 102.14 371 THR A C 1
ATOM 2188 O O . THR A 1 280 ? 125.363 131.208 92.305 1.00 102.14 371 THR A O 1
ATOM 2192 N N . VAL A 1 281 ? 127.052 131.107 90.804 1.00 99.11 372 VAL A N 1
ATOM 2193 C CA . VAL A 1 281 ? 128.065 130.837 91.822 1.00 99.11 372 VAL A CA 1
ATOM 2194 C C . VAL A 1 281 ? 127.940 131.828 92.970 1.00 99.11 372 VAL A C 1
ATOM 2195 O O . VAL A 1 281 ? 128.168 131.489 94.140 1.00 99.11 372 VAL A O 1
ATOM 2199 N N . GLY A 1 282 ? 127.577 133.070 92.651 1.00 98.61 373 GLY A N 1
ATOM 2200 C CA . GLY A 1 282 ? 127.307 134.040 93.694 1.00 98.61 373 GLY A CA 1
ATOM 2201 C C . GLY A 1 282 ? 126.262 133.549 94.674 1.00 98.61 373 GLY A C 1
ATOM 2202 O O . GLY A 1 282 ? 126.361 133.799 95.876 1.00 98.61 373 GLY A O 1
ATOM 2203 N N . ASP A 1 283 ? 125.258 132.826 94.179 1.00 97.19 374 ASP A N 1
ATOM 2204 C CA . ASP A 1 283 ? 124.206 132.341 95.062 1.00 97.19 374 ASP A CA 1
ATOM 2205 C C . ASP A 1 283 ? 124.726 131.271 96.008 1.00 97.19 374 ASP A C 1
ATOM 2206 O O . ASP A 1 283 ? 124.356 131.245 97.186 1.00 97.19 374 ASP A O 1
ATOM 2211 N N . LEU A 1 284 ? 125.574 130.370 95.510 1.00 96.94 375 LEU A N 1
ATOM 2212 C CA . LEU A 1 284 ? 126.184 129.375 96.384 1.00 96.94 375 LEU A CA 1
ATOM 2213 C C . LEU A 1 284 ? 127.041 130.048 97.444 1.00 96.94 375 LEU A C 1
ATOM 2214 O O . LEU A 1 284 ? 126.980 129.697 98.629 1.00 96.94 375 LEU A O 1
ATOM 2219 N N . VAL A 1 285 ? 127.865 131.010 97.028 1.00 94.51 376 VAL A N 1
ATOM 2220 C CA . VAL A 1 285 ? 128.679 131.753 97.983 1.00 94.51 376 VAL A CA 1
ATOM 2221 C C . VAL A 1 285 ? 127.794 132.377 99.050 1.00 94.51 376 VAL A C 1
ATOM 2222 O O . VAL A 1 285 ? 128.066 132.273 100.250 1.00 94.51 376 VAL A O 1
ATOM 2226 N N . LEU A 1 286 ? 126.714 133.028 98.622 1.00 93.18 377 LEU A N 1
ATOM 2227 C CA . LEU A 1 286 ? 125.826 133.712 99.553 1.00 93.18 377 LEU A CA 1
ATOM 2228 C C . LEU A 1 286 ? 125.215 132.736 100.546 1.00 93.18 377 LEU A C 1
ATOM 2229 O O . LEU A 1 286 ? 125.265 132.955 101.761 1.00 93.18 377 LEU A O 1
ATOM 2234 N N . ILE A 1 287 ? 124.607 131.665 100.041 1.00 92.87 378 ILE A N 1
ATOM 2235 C CA . ILE A 1 287 ? 123.967 130.685 100.914 1.00 92.87 378 ILE A CA 1
ATOM 2236 C C . ILE A 1 287 ? 124.971 130.138 101.918 1.00 92.87 378 ILE A C 1
ATOM 2237 O O . ILE A 1 287 ? 124.737 130.151 103.137 1.00 92.87 378 ILE A O 1
ATOM 2242 N N . ASN A 1 288 ? 126.101 129.635 101.420 1.00 91.59 379 ASN A N 1
ATOM 2243 C CA . ASN A 1 288 ? 127.061 128.988 102.300 1.00 91.59 379 ASN A CA 1
ATOM 2244 C C . ASN A 1 288 ? 127.616 129.964 103.324 1.00 91.59 379 ASN A C 1
ATOM 2245 O O . ASN A 1 288 ? 127.811 129.599 104.485 1.00 91.59 379 ASN A O 1
ATOM 2250 N N . GLN A 1 289 ? 127.861 131.214 102.927 1.00 90.16 380 GLN A N 1
ATOM 2251 C CA . GLN A 1 289 ? 128.444 132.168 103.861 1.00 90.16 380 GLN A CA 1
ATOM 2252 C C . GLN A 1 289 ? 127.432 132.592 104.914 1.00 90.16 380 GLN A C 1
ATOM 2253 O O . GLN A 1 289 ? 127.767 132.684 106.102 1.00 90.16 380 GLN A O 1
ATOM 2259 N N . LEU A 1 290 ? 126.192 132.860 104.502 1.00 88.81 381 LEU A N 1
ATOM 2260 C CA . LEU A 1 290 ? 125.124 133.100 105.462 1.00 88.81 381 LEU A CA 1
ATOM 2261 C C . LEU A 1 290 ? 125.107 132.007 106.515 1.00 88.81 381 LEU A C 1
ATOM 2262 O O . LEU A 1 290 ? 125.228 132.266 107.719 1.00 88.81 381 LEU A O 1
ATOM 2267 N N . VAL A 1 291 ? 124.970 130.763 106.060 1.00 88.65 382 VAL A N 1
ATOM 2268 C CA . VAL A 1 291 ? 124.802 129.656 106.989 1.00 88.65 382 VAL A CA 1
ATOM 2269 C C . VAL A 1 291 ? 126.056 129.443 107.832 1.00 88.65 382 VAL A C 1
ATOM 2270 O O . VAL A 1 291 ? 125.962 129.104 109.013 1.00 88.65 382 VAL A O 1
ATOM 2274 N N . PHE A 1 292 ? 127.241 129.674 107.269 1.00 89.25 383 PHE A N 1
ATOM 2275 C CA . PHE A 1 292 ? 128.480 129.424 107.998 1.00 89.25 383 PHE A CA 1
ATOM 2276 C C . PHE A 1 292 ? 128.708 130.459 109.093 1.00 89.25 383 PHE A C 1
ATOM 2277 O O . PHE A 1 292 ? 129.112 130.112 110.215 1.00 89.25 383 PHE A O 1
ATOM 2285 N N . GLN A 1 293 ? 128.494 131.738 108.776 1.00 88.40 384 GLN A N 1
ATOM 2286 C CA . GLN A 1 293 ? 128.632 132.792 109.769 1.00 88.40 384 GLN A CA 1
ATOM 2287 C C . GLN A 1 293 ? 127.447 132.844 110.715 1.00 88.40 384 GLN A C 1
ATOM 2288 O O . GLN A 1 293 ? 127.494 133.577 111.706 1.00 88.40 384 GLN A O 1
ATOM 2294 N N . LEU A 1 294 ? 126.388 132.096 110.420 1.00 88.53 385 LEU A N 1
ATOM 2295 C CA . LEU A 1 294 ? 125.363 131.835 111.420 1.00 88.53 385 LEU A CA 1
ATOM 2296 C C . LEU A 1 294 ? 125.706 130.623 112.273 1.00 88.53 385 LEU A C 1
ATOM 2297 O O . LEU A 1 294 ? 125.225 130.509 113.405 1.00 88.53 385 LEU A O 1
ATOM 2302 N N . SER A 1 295 ? 126.521 129.712 111.744 1.00 88.33 386 SER A N 1
ATO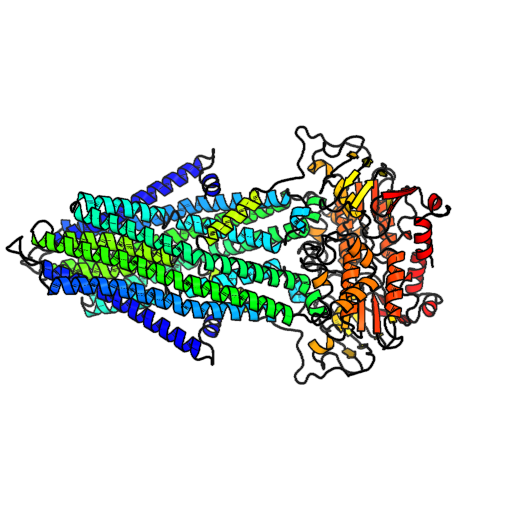M 2303 C CA . SER A 1 295 ? 126.811 128.464 112.437 1.00 88.33 386 SER A CA 1
ATOM 2304 C C . SER A 1 295 ? 127.912 128.641 113.467 1.00 88.33 386 SER A C 1
ATOM 2305 O O . SER A 1 295 ? 127.696 128.428 114.664 1.00 88.33 386 SER A O 1
ATOM 2308 N N . VAL A 1 296 ? 129.108 129.025 113.018 1.00 87.80 387 VAL A N 1
ATOM 2309 C CA . VAL A 1 296 ? 130.263 129.013 113.920 1.00 87.80 387 VAL A CA 1
ATOM 2310 C C . VAL A 1 296 ? 130.011 129.856 115.160 1.00 87.80 387 VAL A C 1
ATOM 2311 O O . VAL A 1 296 ? 130.449 129.455 116.252 1.00 87.80 387 VAL A O 1
ATOM 2315 N N . PRO A 1 297 ? 129.283 130.978 115.106 1.00 86.27 388 PRO A N 1
ATOM 2316 C CA . PRO A 1 297 ? 128.911 131.630 116.367 1.00 86.27 388 PRO A CA 1
ATOM 2317 C C . PRO A 1 297 ? 128.066 130.740 117.249 1.00 86.27 388 PRO A C 1
ATOM 2318 O O . PRO A 1 297 ? 128.282 130.687 118.462 1.00 86.27 388 PRO A O 1
ATOM 2322 N N . LEU A 1 298 ? 127.088 130.050 116.662 1.00 86.40 389 LEU A N 1
ATOM 2323 C CA . LEU A 1 298 ? 126.225 129.164 117.434 1.00 86.40 389 LEU A CA 1
ATOM 2324 C C . LEU A 1 298 ? 127.034 128.080 118.131 1.00 86.40 389 LEU A C 1
ATOM 2325 O O . LEU A 1 298 ? 126.916 127.880 119.346 1.00 86.40 389 LEU A O 1
ATOM 2330 N N . ASN A 1 299 ? 127.866 127.368 117.374 1.00 86.73 390 ASN A N 1
ATOM 2331 C CA . ASN A 1 299 ? 128.667 126.302 117.962 1.00 86.73 390 ASN A CA 1
ATOM 2332 C C . ASN A 1 299 ? 129.585 126.838 119.051 1.00 86.73 390 ASN A C 1
ATOM 2333 O O . ASN A 1 299 ? 129.718 126.227 120.119 1.00 86.73 390 ASN A O 1
ATOM 2338 N N . PHE A 1 300 ? 130.217 127.986 118.811 1.00 86.85 391 PHE A N 1
ATOM 2339 C CA . PHE A 1 300 ? 131.202 128.469 119.770 1.00 86.85 391 PHE A CA 1
ATOM 2340 C C . PHE A 1 300 ? 130.536 129.000 121.033 1.00 86.85 391 PHE A C 1
ATOM 2341 O O . PHE A 1 300 ? 131.040 128.782 122.139 1.00 86.85 391 PHE A O 1
ATOM 2349 N N . LEU A 1 301 ? 129.400 129.684 120.898 1.00 86.65 392 LEU A N 1
ATOM 2350 C CA . LEU A 1 301 ? 128.675 130.145 122.072 1.00 86.65 392 LEU A CA 1
ATOM 2351 C C . LEU A 1 301 ? 128.004 129.000 122.811 1.00 86.65 392 LEU A C 1
ATOM 2352 O O . LEU A 1 301 ? 127.712 129.136 124.003 1.00 86.65 392 LEU A O 1
ATOM 2357 N N . GLY A 1 302 ? 127.757 127.880 122.142 1.00 86.17 393 GLY A N 1
ATOM 2358 C CA . GLY A 1 302 ? 127.210 126.728 122.824 1.00 86.17 393 GLY A CA 1
ATOM 2359 C C . GLY A 1 302 ? 128.271 125.985 123.604 1.00 86.17 393 GLY A C 1
ATOM 2360 O O . GLY A 1 302 ? 128.022 125.515 124.718 1.00 86.17 393 GLY A O 1
ATOM 2361 N N . SER A 1 303 ? 129.468 125.873 123.027 1.00 87.80 394 SER A N 1
ATOM 2362 C CA . SER A 1 303 ? 130.564 125.207 123.718 1.00 87.80 394 SER A CA 1
ATOM 2363 C C . SER A 1 303 ? 131.226 126.101 124.755 1.00 87.80 394 SER A C 1
ATOM 2364 O O . SER A 1 303 ? 131.949 125.596 125.619 1.00 87.80 394 SER A O 1
ATOM 2367 N N . VAL A 1 304 ? 131.000 127.408 124.684 1.00 88.03 395 VAL A N 1
ATOM 2368 C CA . VAL A 1 304 ? 131.569 128.343 125.648 1.00 88.03 395 VAL A CA 1
ATOM 2369 C C . VAL A 1 304 ? 130.620 128.584 126.811 1.00 88.03 395 VAL A C 1
ATOM 2370 O O . VAL A 1 304 ? 131.037 128.612 127.972 1.00 88.03 395 VAL A O 1
ATOM 2374 N N . TYR A 1 305 ? 129.333 128.767 126.525 1.00 87.49 396 TYR A N 1
ATOM 2375 C CA . TYR A 1 305 ? 128.345 128.917 127.582 1.00 87.49 396 TYR A CA 1
ATOM 2376 C C . TYR A 1 305 ? 127.933 127.545 128.090 1.00 87.49 396 TYR A C 1
ATOM 2377 O O . TYR A 1 305 ? 126.747 127.202 128.110 1.00 87.49 396 TYR A O 1
ATOM 2386 N N . ARG A 1 306 ? 128.928 126.754 128.492 1.00 88.04 397 ARG A N 1
ATOM 2387 C CA . ARG A 1 306 ? 128.684 125.455 129.097 1.00 88.04 397 ARG A CA 1
ATOM 2388 C C . ARG A 1 306 ? 128.099 125.583 130.495 1.00 88.04 397 ARG A C 1
ATOM 2389 O O . ARG A 1 306 ? 127.571 124.602 131.029 1.00 88.04 397 ARG A O 1
ATOM 2397 N N . ASP A 1 307 ? 128.173 126.771 131.086 1.00 87.93 398 ASP A N 1
ATOM 2398 C CA . ASP A 1 307 ? 127.701 127.041 132.439 1.00 87.93 398 ASP A CA 1
ATOM 2399 C C . ASP A 1 307 ? 126.706 128.194 132.368 1.00 87.93 398 ASP A C 1
ATOM 2400 O O . ASP A 1 307 ? 127.052 129.346 132.634 1.00 87.93 398 ASP A O 1
ATOM 2405 N N . LEU A 1 308 ? 125.474 127.883 132.005 1.00 85.31 399 LEU A N 1
ATOM 2406 C CA . LEU A 1 308 ? 124.414 128.883 131.992 1.00 85.31 399 LEU A CA 1
ATOM 2407 C C . LEU A 1 308 ? 123.203 128.463 132.804 1.00 85.31 399 LEU A C 1
ATOM 2408 O O . LEU A 1 308 ? 122.556 129.317 133.413 1.00 85.31 399 LEU A O 1
ATOM 2413 N N . LYS A 1 309 ? 122.868 127.174 132.821 1.00 84.15 400 LYS A N 1
ATOM 2414 C CA . LYS A 1 309 ? 121.773 126.727 133.671 1.00 84.15 400 LYS A CA 1
ATOM 2415 C C . LYS A 1 309 ? 122.165 126.808 135.140 1.00 84.15 400 LYS A C 1
ATOM 2416 O O . LYS A 1 309 ? 121.349 127.187 135.988 1.00 84.15 400 LYS A O 1
ATOM 2422 N N . GLN A 1 310 ? 123.413 126.464 135.456 1.00 83.62 401 GLN A N 1
ATOM 2423 C CA . GLN A 1 310 ? 123.905 126.654 136.814 1.00 83.62 401 GLN A CA 1
ATOM 2424 C C . GLN A 1 310 ? 123.810 128.116 137.220 1.00 83.62 401 GLN A C 1
ATOM 2425 O O . GLN A 1 310 ? 123.527 128.431 138.383 1.00 83.62 401 GLN A O 1
ATOM 2431 N N . SER A 1 311 ? 124.033 129.027 136.272 1.00 81.65 402 SER A N 1
ATOM 2432 C CA . SER A 1 311 ? 123.881 130.445 136.566 1.00 81.65 402 SER A CA 1
ATOM 2433 C C . SER A 1 311 ? 122.437 130.780 136.906 1.00 81.65 402 SER A C 1
ATOM 2434 O O . SER A 1 311 ? 122.177 131.579 137.812 1.00 81.65 402 SER A O 1
ATOM 2437 N N . LEU A 1 312 ? 121.484 130.187 136.188 1.00 80.78 403 LEU A N 1
ATOM 2438 C CA . LEU A 1 312 ? 120.082 130.390 136.526 1.00 80.78 403 LEU A CA 1
ATOM 2439 C C . LEU A 1 312 ? 119.775 129.864 137.919 1.00 80.78 403 LEU A C 1
ATOM 2440 O O . LEU A 1 312 ? 119.031 130.493 138.678 1.00 80.78 403 LEU A O 1
ATOM 2445 N N . ILE A 1 313 ? 120.337 128.708 138.274 1.00 80.88 404 ILE A N 1
ATOM 2446 C CA . ILE A 1 313 ? 120.107 128.159 139.606 1.00 80.88 404 ILE A CA 1
ATOM 2447 C C . ILE A 1 313 ? 120.650 129.104 140.669 1.00 80.88 404 ILE A C 1
ATOM 2448 O O . ILE A 1 313 ? 119.999 129.357 141.691 1.00 80.88 404 ILE A O 1
ATOM 2453 N N . ASP A 1 314 ? 121.852 129.636 140.449 1.00 80.21 405 ASP A N 1
ATOM 2454 C CA . ASP A 1 314 ? 122.439 130.572 141.401 1.00 80.21 405 ASP A CA 1
ATOM 2455 C C . ASP A 1 314 ? 121.577 131.820 141.541 1.00 80.21 405 ASP A C 1
ATOM 2456 O O . ASP A 1 314 ? 121.275 132.269 142.656 1.00 80.21 405 ASP A O 1
ATOM 2461 N N . MET A 1 315 ? 121.185 132.403 140.410 1.00 80.63 406 MET A N 1
ATOM 2462 C CA . MET A 1 315 ? 120.365 133.605 140.432 1.00 80.63 406 MET A CA 1
ATOM 2463 C C . MET A 1 315 ? 119.039 133.349 141.134 1.00 80.63 406 MET A C 1
ATOM 2464 O O . MET A 1 315 ? 118.522 134.220 141.844 1.00 80.63 406 MET A O 1
ATOM 2469 N N . GLU A 1 316 ? 118.484 132.149 140.972 1.00 79.78 407 GLU A N 1
ATOM 2470 C CA . GLU A 1 316 ? 117.209 131.844 141.606 1.00 79.78 407 GLU A CA 1
ATOM 2471 C C . GLU A 1 316 ? 117.372 131.642 143.105 1.00 79.78 407 GLU A C 1
ATOM 2472 O O . GLU A 1 316 ? 116.495 132.029 143.882 1.00 79.78 407 GLU A O 1
ATOM 2478 N N . THR A 1 317 ? 118.480 131.039 143.537 1.00 79.00 408 THR A N 1
ATOM 2479 C CA . THR A 1 317 ? 118.755 130.975 144.970 1.00 79.00 408 THR A CA 1
ATOM 2480 C C . THR A 1 317 ? 118.875 132.374 145.556 1.00 79.00 408 THR A C 1
ATOM 2481 O O . THR A 1 317 ? 118.381 132.645 146.658 1.00 79.00 408 THR A O 1
ATOM 2485 N N . LEU A 1 318 ? 119.531 133.277 144.828 1.00 75.57 409 LEU A N 1
ATOM 2486 C CA . LEU A 1 318 ? 119.650 134.656 145.288 1.00 75.57 409 LEU A CA 1
ATOM 2487 C C . LEU A 1 318 ? 118.278 135.309 145.424 1.00 75.57 409 LEU A C 1
ATOM 2488 O O . LEU A 1 318 ? 117.962 135.927 146.449 1.00 75.57 409 LEU A O 1
ATOM 2493 N N . PHE A 1 319 ? 117.442 135.181 144.396 1.00 77.46 410 PHE A N 1
ATOM 2494 C CA . PHE A 1 319 ? 116.116 135.780 144.473 1.00 77.46 410 PHE A CA 1
ATOM 2495 C C . PHE A 1 319 ? 115.274 135.134 145.563 1.00 77.46 410 PHE A C 1
ATOM 2496 O O . PHE A 1 319 ? 114.427 135.799 146.166 1.00 77.46 410 PHE A O 1
ATOM 2504 N N . LYS A 1 320 ? 115.490 133.849 145.837 1.00 77.72 411 LYS A N 1
ATOM 2505 C CA . LYS A 1 320 ? 114.781 133.207 146.935 1.00 77.72 411 LYS A CA 1
ATOM 2506 C C . LYS A 1 320 ? 115.197 133.807 148.269 1.00 77.72 411 LYS A C 1
ATOM 2507 O O . LYS A 1 320 ? 114.347 134.101 149.116 1.00 77.72 411 LYS A O 1
ATOM 2513 N N . LEU A 1 321 ? 116.502 133.997 148.474 1.00 75.41 412 LEU A N 1
ATOM 2514 C CA . LEU A 1 321 ? 116.953 134.780 149.619 1.00 75.41 412 LEU A CA 1
ATOM 2515 C C . LEU A 1 321 ? 116.203 136.098 149.690 1.00 75.41 412 LEU A C 1
ATOM 2516 O O . LEU A 1 321 ? 115.781 136.533 150.766 1.00 75.41 412 LEU A O 1
ATOM 2521 N N . ARG A 1 322 ? 116.032 136.748 148.540 1.00 77.57 413 ARG A N 1
ATOM 2522 C CA . ARG A 1 322 ? 115.394 138.058 148.504 1.00 77.57 413 ARG A CA 1
ATOM 2523 C C . ARG A 1 322 ? 113.883 137.978 148.696 1.00 77.57 413 ARG A C 1
ATOM 2524 O O . ARG A 1 322 ? 113.246 139.014 148.908 1.00 77.57 413 ARG A O 1
ATOM 2532 N N . LYS A 1 323 ? 113.293 136.782 148.645 1.00 78.04 414 LYS A N 1
ATOM 2533 C CA . LYS A 1 323 ? 111.846 136.631 148.769 1.00 78.04 414 LYS A CA 1
ATOM 2534 C C . LYS A 1 323 ? 111.460 135.636 149.858 1.00 78.04 414 LYS A C 1
ATOM 2535 O O . LYS A 1 323 ? 110.455 134.933 149.735 1.00 78.04 414 LYS A O 1
ATOM 2541 N N . ASN A 1 324 ? 112.239 135.564 150.929 1.00 79.43 415 ASN A N 1
ATOM 2542 C CA . ASN A 1 324 ? 111.865 134.757 152.081 1.00 79.43 415 ASN A CA 1
ATOM 2543 C C . ASN A 1 324 ? 110.819 135.515 152.894 1.00 79.43 415 ASN A C 1
ATOM 2544 O O . ASN A 1 324 ? 110.327 136.575 152.499 1.00 79.43 415 ASN A O 1
ATOM 2549 N N . GLU A 1 325 ? 110.469 134.971 154.053 1.00 85.62 416 GLU A N 1
ATOM 2550 C CA . GLU A 1 325 ? 109.421 135.520 154.897 1.00 85.62 416 GLU A CA 1
ATOM 2551 C C . GLU A 1 325 ? 110.036 136.205 156.107 1.00 85.62 416 GLU A C 1
ATOM 2552 O O . GLU A 1 325 ? 111.010 135.715 156.684 1.00 85.62 416 GLU A O 1
ATOM 2558 N N . VAL A 1 326 ? 109.458 137.339 156.483 1.00 84.01 417 VAL A N 1
ATOM 2559 C CA . VAL A 1 326 ? 109.903 138.116 157.631 1.00 84.01 417 VAL A CA 1
ATOM 2560 C C . VAL A 1 326 ? 108.879 137.894 158.736 1.00 84.01 417 VAL A C 1
ATOM 2561 O O . VAL A 1 326 ? 107.783 138.460 158.710 1.00 84.01 417 VAL A O 1
ATOM 2565 N N . LYS A 1 327 ? 109.236 137.064 159.715 1.00 85.29 418 LYS A N 1
ATOM 2566 C CA . LYS A 1 327 ? 108.313 136.769 160.802 1.00 85.29 418 LYS A CA 1
ATOM 2567 C C . LYS A 1 327 ? 108.167 137.949 161.749 1.00 85.29 418 LYS A C 1
ATOM 2568 O O . LYS A 1 327 ? 107.101 138.137 162.344 1.00 85.29 418 LYS A O 1
ATOM 2574 N N . ILE A 1 328 ? 109.217 138.746 161.901 1.00 84.63 419 ILE A N 1
ATOM 2575 C CA . ILE A 1 328 ? 109.238 139.875 162.821 1.00 84.63 419 ILE A CA 1
ATOM 2576 C C . ILE A 1 328 ? 109.141 141.147 161.993 1.00 84.63 419 ILE A C 1
ATOM 2577 O O . ILE A 1 328 ? 110.098 141.532 161.311 1.00 84.63 419 ILE A O 1
ATOM 2582 N N . LYS A 1 329 ? 107.987 141.805 162.058 1.00 87.16 420 LYS A N 1
ATOM 2583 C CA . LYS A 1 329 ? 107.763 143.028 161.308 1.00 87.16 420 LYS A CA 1
ATOM 2584 C C . LYS A 1 329 ? 106.839 143.931 162.108 1.00 87.16 420 LYS A C 1
ATOM 2585 O O . LYS A 1 329 ? 106.059 143.471 162.945 1.00 87.16 420 LYS A O 1
ATOM 2591 N N . ASN A 1 330 ? 106.941 145.228 161.840 1.00 89.66 421 ASN A N 1
ATOM 2592 C CA . ASN A 1 330 ? 106.107 146.196 162.528 1.00 89.66 421 ASN A CA 1
ATOM 2593 C C . ASN A 1 330 ? 104.634 145.925 162.246 1.00 89.66 421 ASN A C 1
ATOM 2594 O O . ASN A 1 330 ? 104.268 145.259 161.275 1.00 89.66 421 ASN A O 1
ATOM 2599 N N . ALA A 1 331 ? 103.784 146.458 163.114 1.00 93.73 422 ALA A N 1
ATOM 2600 C CA . ALA A 1 331 ? 102.346 146.376 162.918 1.00 93.73 422 ALA A CA 1
ATOM 2601 C C . ALA A 1 331 ? 101.936 147.404 161.867 1.00 93.73 422 ALA A C 1
ATOM 2602 O O . ALA A 1 331 ? 102.774 148.031 161.215 1.00 93.73 422 ALA A O 1
ATOM 2604 N N . GLU A 1 332 ? 100.629 147.588 161.686 1.00 96.45 423 GLU A N 1
ATOM 2605 C CA . GLU A 1 332 ? 100.155 148.544 160.694 1.00 96.45 423 GLU A CA 1
ATOM 2606 C C . GLU A 1 332 ? 100.253 149.972 161.212 1.00 96.45 423 GLU A C 1
ATOM 2607 O O . GLU A 1 332 ? 100.672 150.874 160.478 1.00 96.45 423 GLU A O 1
ATOM 2613 N N . ARG A 1 333 ? 99.877 150.195 162.472 1.00 96.30 424 ARG A N 1
ATOM 2614 C CA . ARG A 1 333 ? 99.962 151.501 163.121 1.00 96.30 424 ARG A CA 1
ATOM 2615 C C . ARG A 1 333 ? 100.925 151.376 164.295 1.00 96.30 424 ARG A C 1
ATOM 2616 O O . ARG A 1 333 ? 100.500 151.265 165.455 1.00 96.30 424 ARG A O 1
ATOM 2624 N N . PRO A 1 334 ? 102.233 151.386 164.034 1.00 96.58 425 PRO A N 1
ATOM 2625 C CA . PRO A 1 334 ? 103.207 151.222 165.118 1.00 96.58 425 PRO A CA 1
ATOM 2626 C C . PRO A 1 334 ? 103.329 152.484 165.958 1.00 96.58 425 PRO A C 1
ATOM 2627 O O . PRO A 1 334 ? 103.484 153.588 165.431 1.00 96.58 425 PRO A O 1
ATOM 2631 N N . LEU A 1 335 ? 103.262 152.310 167.273 1.00 96.58 426 LEU A N 1
ATOM 2632 C CA . LEU A 1 335 ? 103.450 153.407 168.208 1.00 96.58 426 LEU A CA 1
ATOM 2633 C C . LEU A 1 335 ? 104.945 153.690 168.348 1.00 96.58 426 LEU A C 1
ATOM 2634 O O . LEU A 1 335 ? 105.780 153.140 167.626 1.00 96.58 426 LEU A O 1
ATOM 2639 N N . MET A 1 336 ? 105.295 154.565 169.286 1.00 100.25 427 MET A N 1
ATOM 2640 C CA . MET A 1 336 ? 106.680 154.825 169.637 1.00 100.25 427 MET A CA 1
ATOM 2641 C C . MET A 1 336 ? 106.770 154.948 171.148 1.00 100.25 427 MET A C 1
ATOM 2642 O O . MET A 1 336 ? 105.827 155.392 171.808 1.00 100.25 427 MET A O 1
ATOM 2647 N N . LEU A 1 337 ? 107.912 154.542 171.691 1.00 96.45 428 LEU A N 1
ATOM 2648 C CA . LEU A 1 337 ? 108.053 154.443 173.128 1.00 96.45 428 LEU A CA 1
ATOM 2649 C C . LEU A 1 337 ? 107.947 155.822 173.774 1.00 96.45 428 LEU A C 1
ATOM 2650 O O . LEU A 1 337 ? 108.193 156.843 173.129 1.00 96.45 428 LEU A O 1
ATOM 2655 N N . PRO A 1 338 ? 107.571 155.873 175.056 1.00 100.64 429 PRO A N 1
ATOM 2656 C CA . PRO A 1 338 ? 107.526 157.157 175.768 1.00 100.64 429 PRO A CA 1
ATOM 2657 C C . PRO A 1 338 ? 108.821 157.942 175.645 1.00 100.64 429 PRO A C 1
ATOM 2658 O O . PRO A 1 338 ? 109.817 157.439 175.114 1.00 100.64 429 PRO A O 1
ATOM 2662 N N . GLU A 1 339 ? 108.822 159.178 176.142 1.00 103.69 430 GLU A N 1
ATOM 2663 C CA . GLU A 1 339 ? 109.974 160.055 175.929 1.00 103.69 430 GLU A CA 1
ATOM 2664 C C . GLU A 1 339 ? 110.997 159.933 177.056 1.00 103.69 430 GLU A C 1
ATOM 2665 O O . GLU A 1 339 ? 112.134 159.500 176.838 1.00 103.69 430 GLU A O 1
ATOM 2671 N N . ASN A 1 340 ? 110.609 160.320 178.271 1.00 103.89 431 ASN A N 1
ATOM 2672 C CA . ASN A 1 340 ? 111.507 160.319 179.428 1.00 103.89 431 ASN A CA 1
ATOM 2673 C C . ASN A 1 340 ? 110.822 159.616 180.598 1.00 103.89 431 ASN A C 1
ATOM 2674 O O . ASN A 1 340 ? 110.182 160.263 181.430 1.00 103.89 431 ASN A O 1
ATOM 2679 N N . VAL A 1 341 ? 110.969 158.295 180.661 1.00 101.72 432 VAL A N 1
ATOM 2680 C CA . VAL A 1 341 ? 110.420 157.498 181.757 1.00 101.72 432 VAL A CA 1
ATOM 2681 C C . VAL A 1 341 ? 111.229 156.212 181.875 1.00 101.72 432 VAL A C 1
ATOM 2682 O O . VAL A 1 341 ? 111.771 155.734 180.868 1.00 101.72 432 VAL A O 1
ATOM 2686 N N . PRO A 1 342 ? 111.338 155.612 183.061 1.00 99.70 433 PRO A N 1
ATOM 2687 C CA . PRO A 1 342 ? 111.973 154.294 183.147 1.00 99.70 433 PRO A CA 1
ATOM 2688 C C . PRO A 1 342 ? 111.019 153.213 182.670 1.00 99.70 433 PRO A C 1
ATOM 2689 O O . PRO A 1 342 ? 109.812 153.272 182.917 1.00 99.70 433 PRO A O 1
ATOM 2693 N N . TYR A 1 343 ? 111.568 152.218 181.983 1.00 96.63 434 TYR A N 1
ATOM 2694 C CA . TYR A 1 343 ? 110.754 151.197 181.346 1.00 96.63 434 TYR A CA 1
ATOM 2695 C C . TYR A 1 343 ? 110.598 149.979 182.247 1.00 96.63 434 TYR A C 1
ATOM 2696 O O . TYR A 1 343 ? 111.437 149.698 183.106 1.00 96.63 434 TYR A O 1
ATOM 2705 N N . ASP A 1 344 ? 109.504 149.253 182.030 1.00 95.19 435 ASP A N 1
ATOM 2706 C CA . ASP A 1 344 ? 109.076 148.157 182.892 1.00 95.19 435 ASP A CA 1
ATOM 2707 C C . ASP A 1 344 ? 108.602 147.012 182.012 1.00 95.19 435 ASP A C 1
ATOM 2708 O O . ASP A 1 344 ? 107.535 147.104 181.397 1.00 95.19 435 ASP A O 1
ATOM 2713 N N . ILE A 1 345 ? 109.373 145.939 181.956 1.00 91.74 436 ILE A N 1
ATOM 2714 C CA . ILE A 1 345 ? 109.004 144.786 181.144 1.00 91.74 436 ILE A CA 1
ATOM 2715 C C . ILE A 1 345 ? 108.136 143.858 181.977 1.00 91.74 436 ILE A C 1
ATOM 2716 O O . ILE A 1 345 ? 108.257 143.787 183.202 1.00 91.74 436 ILE A O 1
ATOM 2721 N N . THR A 1 346 ? 107.249 143.134 181.306 1.00 89.72 437 THR A N 1
ATOM 2722 C CA . THR A 1 346 ? 106.314 142.256 181.999 1.00 89.72 437 THR A CA 1
ATOM 2723 C C . THR A 1 346 ? 105.964 141.091 181.091 1.00 89.72 437 THR A C 1
ATOM 2724 O O . THR A 1 346 ? 105.383 141.291 180.023 1.00 89.72 437 THR A O 1
ATOM 2728 N N . PHE A 1 347 ? 106.321 139.884 181.510 1.00 87.85 438 PHE A N 1
ATOM 2729 C CA . PHE A 1 347 ? 105.937 138.674 180.801 1.00 87.85 438 PHE A CA 1
ATOM 2730 C C . PHE A 1 347 ? 104.620 138.175 181.378 1.00 87.85 438 PHE A C 1
ATOM 2731 O O . PHE A 1 347 ? 104.518 137.945 182.589 1.00 87.85 438 PHE A O 1
ATOM 2739 N N . GLU A 1 348 ? 103.619 138.010 180.515 1.00 88.68 439 GLU A N 1
ATOM 2740 C CA . GLU A 1 348 ? 102.280 137.593 180.914 1.00 88.68 439 GLU A CA 1
ATOM 2741 C C . GLU A 1 348 ? 101.951 136.283 180.213 1.00 88.68 439 GLU A C 1
ATOM 2742 O O . GLU A 1 348 ? 101.693 136.268 179.003 1.00 88.68 439 GLU A O 1
ATOM 2748 N N . ASN A 1 349 ? 101.971 135.192 180.975 1.00 88.32 440 ASN A N 1
ATOM 2749 C CA . ASN A 1 349 ? 101.604 133.860 180.502 1.00 88.32 440 ASN A CA 1
ATOM 2750 C C . ASN A 1 349 ? 102.198 133.580 179.123 1.00 88.32 440 ASN A C 1
ATOM 2751 O O . ASN A 1 349 ? 101.499 133.274 178.158 1.00 88.32 440 ASN A O 1
ATOM 2756 N N . VAL A 1 350 ? 103.504 133.683 179.052 1.00 85.40 441 VAL A N 1
ATOM 2757 C CA . VAL A 1 350 ? 104.232 133.460 177.811 1.00 85.40 441 VAL A CA 1
ATOM 2758 C C . VAL A 1 350 ? 104.595 131.989 177.695 1.00 85.40 441 VAL A C 1
ATOM 2759 O O . VAL A 1 350 ? 104.722 131.269 178.689 1.00 85.40 441 VAL A O 1
ATOM 2763 N N . THR A 1 351 ? 104.772 131.543 176.456 1.00 82.45 442 THR A N 1
ATOM 2764 C CA . THR A 1 351 ? 105.063 130.148 176.154 1.00 82.45 442 THR A CA 1
ATOM 2765 C C . THR A 1 351 ? 105.757 130.119 174.805 1.00 82.45 442 THR A C 1
ATOM 2766 O O . THR A 1 351 ? 105.151 130.484 173.795 1.00 82.45 442 THR A O 1
ATOM 2770 N N . PHE A 1 352 ? 107.014 129.688 174.784 1.00 78.11 443 PHE A N 1
ATOM 2771 C CA . PHE A 1 352 ? 107.848 129.850 173.608 1.00 78.11 443 PHE A CA 1
ATOM 2772 C C . PHE A 1 352 ? 108.711 128.620 173.391 1.00 78.11 443 PHE A C 1
ATOM 2773 O O . PHE A 1 352 ? 109.134 127.956 174.339 1.00 78.11 443 PHE A O 1
ATOM 2781 N N . GLY A 1 353 ? 108.960 128.330 172.119 1.00 80.41 444 GLY A N 1
ATOM 2782 C CA . GLY A 1 353 ? 109.853 127.266 171.723 1.00 80.41 444 GLY A CA 1
ATOM 2783 C C . GLY A 1 353 ? 110.526 127.588 170.408 1.00 80.41 444 GLY A C 1
ATOM 2784 O O . GLY A 1 353 ? 109.852 127.927 169.432 1.00 80.41 444 GLY A O 1
ATOM 2785 N N . TYR A 1 354 ? 111.855 127.492 170.366 1.00 79.31 445 TYR A N 1
ATOM 2786 C CA . TYR A 1 354 ? 112.569 127.826 169.141 1.00 79.31 445 TYR A CA 1
ATOM 2787 C C . TYR A 1 354 ? 112.117 126.947 167.988 1.00 79.31 445 TYR A C 1
ATOM 2788 O O . TYR A 1 354 ? 112.214 127.348 166.824 1.00 79.31 445 TYR A O 1
ATOM 2797 N N . HIS A 1 355 ? 111.627 125.754 168.292 1.00 84.73 446 HIS A N 1
ATOM 2798 C CA . HIS A 1 355 ? 111.037 124.855 167.319 1.00 84.73 446 HIS A CA 1
ATOM 2799 C C . HIS A 1 355 ? 109.720 124.328 167.863 1.00 84.73 446 HIS A C 1
ATOM 2800 O O . HIS A 1 355 ? 109.539 124.238 169.081 1.00 84.73 446 HIS A O 1
ATOM 2807 N N . PRO A 1 356 ? 108.782 123.963 166.986 1.00 89.74 447 PRO A N 1
ATOM 2808 C CA . PRO A 1 356 ? 107.435 123.610 167.458 1.00 89.74 447 PRO A CA 1
ATOM 2809 C C . PRO A 1 356 ? 107.385 122.362 168.319 1.00 89.74 447 PRO A C 1
ATOM 2810 O O . PRO A 1 356 ? 106.338 122.094 168.921 1.00 89.74 447 PRO A O 1
ATOM 2814 N N . ASP A 1 357 ? 108.469 121.597 168.401 1.00 88.91 448 ASP A N 1
ATOM 2815 C CA . ASP A 1 357 ? 108.456 120.318 169.097 1.00 88.91 448 ASP A CA 1
ATOM 2816 C C . ASP A 1 357 ? 108.929 120.410 170.541 1.00 88.91 448 ASP A C 1
ATOM 2817 O O . ASP A 1 357 ? 108.829 119.418 171.270 1.00 88.91 448 ASP A O 1
ATOM 2822 N N . ARG A 1 358 ? 109.430 121.563 170.976 1.00 84.64 449 ARG A N 1
ATOM 2823 C CA . ARG A 1 358 ? 109.906 121.732 172.340 1.00 84.64 449 ARG A CA 1
ATOM 2824 C C . ARG A 1 358 ? 109.514 123.108 172.850 1.00 84.64 449 ARG A C 1
ATOM 2825 O O . ARG A 1 358 ? 109.493 124.077 172.087 1.00 84.64 449 ARG A O 1
ATOM 2833 N N . LYS A 1 359 ? 109.211 123.186 174.143 1.00 83.41 450 LYS A N 1
ATOM 2834 C CA . LYS A 1 359 ? 108.803 124.424 174.795 1.00 83.41 450 LYS A CA 1
ATOM 2835 C C . LYS A 1 359 ? 109.844 124.777 175.848 1.00 83.41 450 LYS A C 1
ATOM 2836 O O . LYS A 1 359 ? 109.944 124.107 176.881 1.00 83.41 450 LYS A O 1
ATOM 2842 N N . ILE A 1 360 ? 110.616 125.830 175.583 1.00 82.03 451 ILE A N 1
ATOM 2843 C CA . ILE A 1 360 ? 111.630 126.263 176.532 1.00 82.03 451 ILE A CA 1
ATOM 2844 C C . ILE A 1 360 ? 111.009 127.029 177.687 1.00 82.03 451 ILE A C 1
ATOM 2845 O O . ILE A 1 360 ? 111.523 126.985 178.808 1.00 82.03 451 ILE A O 1
ATOM 2850 N N . LEU A 1 361 ? 109.922 127.754 177.437 1.00 83.08 452 LEU A N 1
ATOM 2851 C CA . LEU A 1 361 ? 109.205 128.498 178.463 1.00 83.08 452 LEU A CA 1
ATOM 2852 C C . LEU A 1 361 ? 107.795 127.939 178.560 1.00 83.08 452 LEU A C 1
ATOM 2853 O O . LEU A 1 361 ? 107.055 127.940 177.571 1.00 83.08 452 LEU A O 1
ATOM 2858 N N . LYS A 1 362 ? 107.430 127.461 179.742 1.00 89.24 453 LYS A N 1
ATOM 2859 C CA . LYS A 1 362 ? 106.131 126.843 179.988 1.00 89.24 453 LYS A CA 1
ATOM 2860 C C . LYS A 1 362 ? 105.336 127.774 180.898 1.00 89.24 453 LYS A C 1
ATOM 2861 O O . LYS A 1 362 ? 105.370 127.648 182.122 1.00 89.24 453 LYS A O 1
ATOM 2867 N N . ASN A 1 363 ? 104.615 128.713 180.289 1.00 89.79 454 ASN A N 1
ATOM 2868 C CA . ASN A 1 363 ? 103.732 129.617 181.017 1.00 89.79 454 ASN A CA 1
ATOM 2869 C C . ASN A 1 363 ? 104.517 130.441 182.039 1.00 89.79 454 ASN A C 1
ATOM 2870 O O . ASN A 1 363 ? 104.274 130.388 183.246 1.00 89.79 454 ASN A O 1
ATOM 2875 N N . ALA A 1 364 ? 105.472 131.210 181.527 1.00 88.90 455 ALA A N 1
ATOM 2876 C CA . ALA A 1 364 ? 106.271 132.100 182.353 1.00 88.90 455 ALA A CA 1
ATOM 2877 C C . ALA A 1 364 ? 105.565 133.436 182.516 1.00 88.90 455 ALA A C 1
ATOM 2878 O O . ALA A 1 364 ? 105.002 133.977 181.561 1.00 88.90 455 ALA A O 1
ATOM 2880 N N . SER A 1 365 ? 105.598 133.962 183.735 1.00 92.19 456 SER A N 1
ATOM 2881 C CA . SER A 1 365 ? 104.950 135.230 184.046 1.00 92.19 456 SER A CA 1
ATOM 2882 C C . SER A 1 365 ? 105.748 135.918 185.138 1.00 92.19 456 SER A C 1
ATOM 2883 O O . SER A 1 365 ? 105.941 135.344 186.213 1.00 92.19 456 SER A O 1
ATOM 2886 N N . PHE A 1 366 ? 106.206 137.134 184.872 1.00 92.44 457 PHE A N 1
ATOM 2887 C CA . PHE A 1 366 ? 106.973 137.879 185.864 1.00 92.44 457 PHE A CA 1
ATOM 2888 C C . PHE A 1 366 ? 107.051 139.334 185.423 1.00 92.44 457 PHE A C 1
ATOM 2889 O O . PHE A 1 366 ? 106.499 139.724 184.390 1.00 92.44 457 PHE A O 1
ATOM 2897 N N . THR A 1 367 ? 107.755 140.136 186.218 1.00 94.24 458 THR A N 1
ATOM 2898 C CA . THR A 1 367 ? 107.768 141.585 186.053 1.00 94.24 458 THR A CA 1
ATOM 2899 C C . THR A 1 367 ? 109.176 142.096 186.314 1.00 94.24 458 THR A C 1
ATOM 2900 O O . THR A 1 367 ? 109.647 142.065 187.455 1.00 94.24 458 THR A O 1
ATOM 2904 N N . ILE A 1 368 ? 109.844 142.564 185.264 1.00 93.93 459 ILE A N 1
ATOM 2905 C CA . ILE A 1 368 ? 111.112 143.271 185.389 1.00 93.93 459 ILE A CA 1
ATOM 2906 C C . ILE A 1 368 ? 110.789 144.748 185.623 1.00 93.93 459 ILE A C 1
ATOM 2907 O O . ILE A 1 368 ? 110.406 145.439 184.663 1.00 93.93 459 ILE A O 1
ATOM 2912 N N . PRO A 1 369 ? 110.927 145.259 186.844 1.00 95.66 460 PRO A N 1
ATOM 2913 C CA . PRO A 1 369 ? 110.436 146.610 187.134 1.00 95.66 460 PRO A CA 1
ATOM 2914 C C . PRO A 1 369 ? 111.323 147.699 186.561 1.00 95.66 460 PRO A C 1
ATOM 2915 O O . PRO A 1 369 ? 112.309 147.416 185.874 1.00 95.66 460 PRO A O 1
ATOM 2919 N N . ALA A 1 370 ? 110.977 148.948 186.846 1.00 96.45 461 ALA A N 1
ATOM 2920 C CA . ALA A 1 370 ? 111.643 150.101 186.264 1.00 96.45 461 ALA A CA 1
ATOM 2921 C C . ALA A 1 370 ? 112.548 150.769 187.289 1.00 96.45 461 ALA A C 1
ATOM 2922 O O . ALA A 1 370 ? 112.169 150.941 188.450 1.00 96.45 461 ALA A O 1
ATOM 2924 N N . GLY A 1 371 ? 113.743 151.149 186.847 1.00 98.74 462 GLY A N 1
ATOM 2925 C CA . GLY A 1 371 ? 114.704 151.802 187.706 1.00 98.74 462 GLY A CA 1
ATOM 2926 C C . GLY A 1 371 ? 115.424 150.888 188.667 1.00 98.74 462 GLY A C 1
ATOM 2927 O O . GLY A 1 371 ? 116.280 151.363 189.424 1.00 98.74 462 GLY A O 1
ATOM 2928 N N . TRP A 1 372 ? 115.112 149.599 188.665 1.00 100.02 463 TRP A N 1
ATOM 2929 C CA . TRP A 1 372 ? 115.707 148.632 189.570 1.00 100.02 463 TRP A CA 1
ATOM 2930 C C . TRP A 1 372 ? 116.704 147.756 188.823 1.00 100.02 463 TRP A C 1
ATOM 2931 O O . TRP A 1 372 ? 116.784 147.765 187.593 1.00 100.02 463 TRP A O 1
ATOM 2942 N N . LYS A 1 373 ? 117.465 146.989 189.596 1.00 98.53 464 LYS A N 1
ATOM 2943 C CA . LYS A 1 373 ? 118.461 146.060 189.071 1.00 98.53 464 LYS A CA 1
ATOM 2944 C C . LYS A 1 373 ? 118.006 144.651 189.424 1.00 98.53 464 LYS A C 1
ATOM 2945 O O . LYS A 1 373 ? 118.233 144.180 190.543 1.00 98.53 464 LYS A O 1
ATOM 2951 N N . THR A 1 374 ? 117.363 143.981 188.477 1.00 95.72 465 THR A N 1
ATOM 2952 C CA . THR A 1 374 ? 116.961 142.601 188.673 1.00 95.72 465 THR A CA 1
ATOM 2953 C C . THR A 1 374 ? 118.034 141.664 188.137 1.00 95.72 465 THR A C 1
ATOM 2954 O O . THR A 1 374 ? 118.884 142.045 187.329 1.00 95.72 465 THR A O 1
ATOM 2958 N N . ALA A 1 375 ? 117.984 140.419 188.600 1.00 96.14 466 ALA A N 1
ATOM 2959 C CA . ALA A 1 375 ? 119.004 139.431 188.273 1.00 96.14 466 ALA A CA 1
ATOM 2960 C C . ALA A 1 375 ? 118.338 138.088 188.046 1.00 96.14 466 ALA A C 1
ATOM 2961 O O . ALA A 1 375 ? 117.686 137.561 188.948 1.00 96.14 466 ALA A O 1
ATOM 2963 N N . ILE A 1 376 ? 118.511 137.532 186.856 1.00 93.41 467 ILE A N 1
ATOM 2964 C CA . ILE A 1 376 ? 117.920 136.252 186.490 1.00 93.41 467 ILE A CA 1
ATOM 2965 C C . ILE A 1 376 ? 118.940 135.154 186.741 1.00 93.41 467 ILE A C 1
ATOM 2966 O O . ILE A 1 376 ? 120.121 135.297 186.404 1.00 93.41 467 ILE A O 1
ATOM 2971 N N . VAL A 1 377 ? 118.485 134.051 187.334 1.00 94.40 468 VAL A N 1
ATOM 2972 C CA . VAL A 1 377 ? 119.336 132.908 187.627 1.00 94.40 468 VAL A CA 1
ATOM 2973 C C . VAL A 1 377 ? 118.539 131.626 187.422 1.00 94.40 468 VAL A C 1
ATOM 2974 O O . VAL A 1 377 ? 117.311 131.634 187.304 1.00 94.40 468 VAL A O 1
ATOM 2978 N N . GLY A 1 378 ? 119.263 130.523 187.388 1.00 94.14 469 GLY A N 1
ATOM 2979 C CA . GLY A 1 378 ? 118.667 129.217 187.199 1.00 94.14 469 GLY A CA 1
ATOM 2980 C C . GLY A 1 378 ? 119.650 128.272 186.547 1.00 94.14 469 GLY A C 1
ATOM 2981 O O . GLY A 1 378 ? 120.754 128.644 186.160 1.00 94.14 469 GLY A O 1
ATOM 2982 N N . SER A 1 379 ? 119.220 127.020 186.432 1.00 92.48 470 SER A N 1
ATOM 2983 C CA . SER A 1 379 ? 120.048 126.007 185.805 1.00 92.48 470 SER A CA 1
ATOM 2984 C C . SER A 1 379 ? 120.360 126.395 184.362 1.00 92.48 470 SER A C 1
ATOM 2985 O O . SER A 1 379 ? 119.765 127.309 183.787 1.00 92.48 470 SER A O 1
ATOM 2988 N N . SER A 1 380 ? 121.321 125.687 183.781 1.00 89.81 471 SER A N 1
ATOM 2989 C CA . SER A 1 380 ? 121.632 125.872 182.374 1.00 89.81 471 SER A CA 1
ATOM 2990 C C . SER A 1 380 ? 120.554 125.229 181.512 1.00 89.81 471 SER A C 1
ATOM 2991 O O . SER A 1 380 ? 119.867 124.294 181.929 1.00 89.81 471 SER A O 1
ATOM 2994 N N . GLY A 1 381 ? 120.409 125.742 180.295 1.00 87.68 472 GLY A N 1
ATOM 2995 C CA . GLY A 1 381 ? 119.336 125.286 179.433 1.00 87.68 472 GLY A CA 1
ATOM 2996 C C . GLY A 1 381 ? 117.962 125.582 179.986 1.00 87.68 472 GLY A C 1
ATOM 2997 O O . GLY A 1 381 ? 116.998 124.889 179.644 1.00 87.68 472 GLY A O 1
ATOM 2998 N N . SER A 1 382 ? 117.845 126.603 180.834 1.00 88.63 473 SER A N 1
ATOM 2999 C CA . SER A 1 382 ? 116.613 126.891 181.551 1.00 88.63 473 SER A CA 1
ATOM 3000 C C . SER A 1 382 ? 115.810 128.036 180.953 1.00 88.63 473 SER A C 1
ATOM 3001 O O . SER A 1 382 ? 114.691 128.286 181.411 1.00 88.63 473 SER A O 1
ATOM 3004 N N . GLY A 1 383 ? 116.340 128.734 179.956 1.00 83.80 474 GLY A N 1
ATOM 3005 C CA . GLY A 1 383 ? 115.586 129.787 179.306 1.00 83.80 474 GLY A CA 1
ATOM 3006 C C . GLY A 1 383 ? 115.813 131.166 179.885 1.00 83.80 474 GLY A C 1
ATOM 3007 O O . GLY A 1 383 ? 114.856 131.852 180.252 1.00 83.80 474 GLY A O 1
ATOM 3008 N N . LYS A 1 384 ? 117.074 131.583 179.979 1.00 83.56 475 LYS A N 1
ATOM 3009 C CA . LYS A 1 384 ? 117.420 132.929 180.419 1.00 83.56 475 LYS A CA 1
ATOM 3010 C C . LYS A 1 384 ? 117.717 133.844 179.238 1.00 83.56 475 LYS A C 1
ATOM 3011 O O . LYS A 1 384 ? 117.085 134.892 179.085 1.00 83.56 475 LYS A O 1
ATOM 3017 N N . SER A 1 385 ? 118.674 133.465 178.395 1.00 78.37 476 SER A N 1
ATOM 3018 C CA . SER A 1 385 ? 118.932 134.230 177.186 1.00 78.37 476 SER A CA 1
ATOM 3019 C C . SER A 1 385 ? 117.749 134.197 176.234 1.00 78.37 476 SER A C 1
ATOM 3020 O O . SER A 1 385 ? 117.633 135.072 175.369 1.00 78.37 476 SER A O 1
ATOM 3023 N N . THR A 1 386 ? 116.867 133.210 176.374 1.00 78.60 477 THR A N 1
ATOM 3024 C CA . THR A 1 386 ? 115.647 133.185 175.579 1.00 78.60 477 THR A CA 1
ATOM 3025 C C . THR A 1 386 ? 114.778 134.395 175.891 1.00 78.60 477 THR A C 1
ATOM 3026 O O . THR A 1 386 ? 114.246 135.046 174.987 1.00 78.60 477 THR A O 1
ATOM 3030 N N . ILE A 1 387 ? 114.624 134.709 177.175 1.00 79.35 478 ILE A N 1
ATOM 3031 C CA . ILE A 1 387 ? 113.951 135.938 177.580 1.00 79.35 478 ILE A CA 1
ATOM 3032 C C . ILE A 1 387 ? 114.628 137.142 176.943 1.00 79.35 478 ILE A C 1
ATOM 3033 O O . ILE A 1 387 ? 113.976 138.048 176.405 1.00 79.35 478 ILE A O 1
ATOM 3038 N N . LEU A 1 388 ? 115.955 137.168 177.015 1.00 78.60 479 LEU A N 1
ATOM 3039 C CA . LEU A 1 388 ? 116.728 138.298 176.527 1.00 78.60 479 LEU A CA 1
ATOM 3040 C C . LEU A 1 388 ? 116.558 138.494 175.030 1.00 78.60 479 LEU A C 1
ATOM 3041 O O . LEU A 1 388 ? 116.708 139.614 174.530 1.00 78.60 479 LEU A O 1
ATOM 3046 N N . LYS A 1 389 ? 116.261 137.425 174.299 1.00 76.72 480 LYS A N 1
ATOM 3047 C CA . LYS A 1 389 ? 116.016 137.521 172.869 1.00 76.72 480 LYS A CA 1
ATOM 3048 C C . LYS A 1 389 ? 114.543 137.691 172.538 1.00 76.72 480 LYS A C 1
ATOM 3049 O O . LYS A 1 389 ? 114.215 138.025 171.396 1.00 76.72 480 LYS A O 1
ATOM 3055 N N . LEU A 1 390 ? 113.654 137.454 173.501 1.00 77.05 481 LEU A N 1
ATOM 3056 C CA . LEU A 1 390 ? 112.245 137.775 173.307 1.00 77.05 481 LEU A CA 1
ATOM 3057 C C . LEU A 1 390 ? 111.997 139.265 173.476 1.00 77.05 481 LEU A C 1
ATOM 3058 O O . LEU A 1 390 ? 111.350 139.895 172.633 1.00 77.05 481 LEU A O 1
ATOM 3063 N N . VAL A 1 391 ? 112.498 139.845 174.568 1.00 77.49 482 VAL A N 1
ATOM 3064 C CA . VAL A 1 391 ? 112.272 141.267 174.809 1.00 77.49 482 VAL A CA 1
ATOM 3065 C C . VAL A 1 391 ? 112.810 142.087 173.648 1.00 77.49 482 VAL A C 1
ATOM 3066 O O . VAL A 1 391 ? 112.146 143.005 173.153 1.00 77.49 482 VAL A O 1
ATOM 3070 N N . PHE A 1 392 ? 114.017 141.771 173.199 1.00 76.64 483 PHE A N 1
ATOM 3071 C CA . PHE A 1 392 ? 114.607 142.391 172.024 1.00 76.64 483 PHE A CA 1
ATOM 3072 C C . PHE A 1 392 ? 113.861 142.038 170.745 1.00 76.64 483 PHE A C 1
ATOM 3073 O O . PHE A 1 392 ? 114.179 142.583 169.684 1.00 76.64 483 PHE A O 1
ATOM 3081 N N . ARG A 1 393 ? 112.880 141.144 170.829 1.00 79.04 484 ARG A N 1
ATOM 3082 C CA . ARG A 1 393 ? 111.996 140.813 169.714 1.00 79.04 484 ARG A CA 1
ATOM 3083 C C . ARG A 1 393 ? 112.778 140.250 168.530 1.00 79.04 484 ARG A C 1
ATOM 3084 O O . ARG A 1 393 ? 112.665 140.718 167.397 1.00 79.04 484 ARG A O 1
ATOM 3092 N N . PHE A 1 394 ? 113.588 139.230 168.811 1.00 76.56 485 PHE A N 1
ATOM 3093 C CA . PHE A 1 394 ? 114.147 138.400 167.753 1.00 76.56 485 PHE A CA 1
ATOM 3094 C C . PHE A 1 394 ? 113.164 137.311 167.353 1.00 76.56 485 PHE A C 1
ATOM 3095 O O . PHE A 1 394 ? 112.970 137.046 166.162 1.00 76.56 485 PHE A O 1
ATOM 3103 N N . TYR A 1 395 ? 112.553 136.667 168.340 1.00 77.26 486 TYR A N 1
ATOM 3104 C CA . TYR A 1 395 ? 111.448 135.748 168.150 1.00 77.26 486 TYR A CA 1
ATOM 3105 C C . TYR A 1 395 ? 110.220 136.307 168.850 1.00 77.26 486 TYR A C 1
ATOM 3106 O O . TYR A 1 395 ? 110.311 137.190 169.705 1.00 77.26 486 TYR A O 1
ATOM 3115 N N . ASP A 1 396 ? 109.060 135.779 168.480 1.00 78.34 487 ASP A N 1
ATOM 3116 C CA . ASP A 1 396 ? 107.819 136.152 169.126 1.00 78.34 487 ASP A CA 1
ATOM 3117 C C . ASP A 1 396 ? 107.149 134.907 169.687 1.00 78.34 487 ASP A C 1
ATOM 3118 O O . ASP A 1 396 ? 107.126 133.863 169.026 1.00 78.34 487 ASP A O 1
ATOM 3123 N N . PRO A 1 397 ? 106.598 134.981 170.893 1.00 79.07 488 PRO A N 1
ATOM 3124 C CA . PRO A 1 397 ? 106.029 133.785 171.512 1.00 79.07 488 PRO A CA 1
ATOM 3125 C C . PRO A 1 397 ? 104.800 133.290 170.771 1.00 79.07 488 PRO A C 1
ATOM 3126 O O . PRO A 1 397 ? 104.151 134.016 170.016 1.00 79.07 488 PRO A O 1
ATOM 3130 N N . GLU A 1 398 ? 104.487 132.019 171.006 1.00 80.83 489 GLU A N 1
ATOM 3131 C CA . GLU A 1 398 ? 103.305 131.392 170.440 1.00 80.83 489 GLU A CA 1
ATOM 3132 C C . GLU A 1 398 ? 102.057 131.630 171.273 1.00 80.83 489 GLU A C 1
ATOM 3133 O O . GLU A 1 398 ? 100.945 131.473 170.758 1.00 80.83 489 GLU A O 1
ATOM 3139 N N . SER A 1 399 ? 102.215 132.004 172.539 1.00 84.22 490 SER A N 1
ATOM 3140 C CA . SER A 1 399 ? 101.076 132.259 173.408 1.00 84.22 490 SER A CA 1
ATOM 3141 C C . SER A 1 399 ? 101.547 133.080 174.595 1.00 84.22 490 SER A C 1
ATOM 3142 O O . SER A 1 399 ? 102.455 132.660 175.316 1.00 84.22 490 SER A O 1
ATOM 3145 N N . GLY A 1 400 ? 100.931 134.234 174.792 1.00 86.05 491 GLY A N 1
ATOM 3146 C CA . GLY A 1 400 ? 101.272 135.134 175.870 1.00 86.05 491 GLY A CA 1
ATOM 3147 C C . GLY A 1 400 ? 101.709 136.488 175.350 1.00 86.05 491 GLY A C 1
ATOM 3148 O O . GLY A 1 400 ? 101.774 136.735 174.147 1.00 86.05 491 GLY A O 1
ATOM 3149 N N . ARG A 1 401 ? 102.019 137.371 176.295 1.00 88.46 492 ARG A N 1
ATOM 3150 C CA . ARG A 1 401 ? 102.301 138.759 175.975 1.00 88.46 492 ARG A CA 1
ATOM 3151 C C . ARG A 1 401 ? 103.579 139.224 176.655 1.00 88.46 492 ARG A C 1
ATOM 3152 O O . ARG A 1 401 ? 103.957 138.733 177.722 1.00 88.46 492 ARG A O 1
ATOM 3160 N N . ILE A 1 402 ? 104.240 140.181 176.011 1.00 86.93 493 ILE A N 1
ATOM 3161 C CA . ILE A 1 402 ? 105.395 140.876 176.559 1.00 86.93 493 ILE A CA 1
ATOM 3162 C C . ILE A 1 402 ? 105.060 142.358 176.546 1.00 86.93 493 ILE A C 1
ATOM 3163 O O . ILE A 1 402 ? 104.959 142.969 175.475 1.00 86.93 493 ILE A O 1
ATOM 3168 N N . LEU A 1 403 ? 104.893 142.936 177.727 1.00 89.60 494 LEU A N 1
ATOM 3169 C CA . LEU A 1 403 ? 104.446 144.309 177.883 1.00 89.60 494 LEU A CA 1
ATOM 3170 C C . LEU A 1 403 ? 105.609 145.205 178.279 1.00 89.60 494 LEU A C 1
ATOM 3171 O O . LEU A 1 403 ? 106.480 144.801 179.054 1.00 89.60 494 LEU A O 1
ATOM 3176 N N . ILE A 1 404 ? 105.608 146.424 177.750 1.00 91.22 495 ILE A N 1
ATOM 3177 C CA . ILE A 1 404 ? 106.520 147.481 178.165 1.00 91.22 495 ILE A CA 1
ATOM 3178 C C . ILE A 1 404 ? 105.665 148.698 178.474 1.00 91.22 495 ILE A C 1
ATOM 3179 O O . ILE A 1 404 ? 105.055 149.279 177.568 1.00 91.22 495 ILE A O 1
ATOM 3184 N N . ASN A 1 405 ? 105.618 149.085 179.745 1.00 94.60 496 ASN A N 1
ATOM 3185 C CA . ASN A 1 405 ? 104.790 150.199 180.195 1.00 94.60 496 ASN A CA 1
ATOM 3186 C C . ASN A 1 405 ? 103.313 149.940 179.918 1.00 94.60 496 ASN A C 1
ATOM 3187 O O . ASN A 1 405 ? 102.524 150.875 179.767 1.00 94.60 496 ASN A O 1
ATOM 3192 N N . GLY A 1 406 ? 102.930 148.668 179.850 1.00 94.78 497 GLY A N 1
ATOM 3193 C CA . GLY A 1 406 ? 101.548 148.287 179.668 1.00 94.78 497 GLY A CA 1
ATOM 3194 C C . GLY A 1 406 ? 101.117 148.055 178.237 1.00 94.78 497 GLY A C 1
ATOM 3195 O O . GLY A 1 406 ? 99.931 147.788 178.004 1.00 94.78 497 GLY A O 1
ATOM 3196 N N . ARG A 1 407 ? 102.028 148.146 177.273 1.00 94.93 498 ARG A N 1
ATOM 3197 C CA . ARG A 1 407 ? 101.708 147.958 175.866 1.00 94.93 498 ARG A CA 1
ATOM 3198 C C . ARG A 1 407 ? 102.537 146.817 175.301 1.00 94.93 498 ARG A C 1
ATOM 3199 O O . ARG A 1 407 ? 103.755 146.776 175.491 1.00 94.93 498 ARG A O 1
ATOM 3207 N N . ASP A 1 408 ? 101.874 145.899 174.604 1.00 91.42 499 ASP A N 1
ATOM 3208 C CA . ASP A 1 408 ? 102.576 144.795 173.969 1.00 91.42 499 ASP A CA 1
ATOM 3209 C C . ASP A 1 408 ? 103.633 145.330 173.013 1.00 91.42 499 ASP A C 1
ATOM 3210 O O . ASP A 1 408 ? 103.421 146.330 172.324 1.00 91.42 499 ASP A O 1
ATOM 3215 N N . ILE A 1 409 ? 104.778 144.653 172.972 1.00 87.55 500 ILE A N 1
ATOM 3216 C CA . ILE A 1 409 ? 105.913 145.111 172.182 1.00 87.55 500 ILE A CA 1
ATOM 3217 C C . ILE A 1 409 ? 105.646 144.901 170.699 1.00 87.55 500 ILE A C 1
ATOM 3218 O O . ILE A 1 409 ? 106.469 145.267 169.853 1.00 87.55 500 ILE A O 1
ATOM 3223 N N . LYS A 1 410 ? 104.505 144.301 170.370 1.00 88.13 501 LYS A N 1
ATOM 3224 C CA . LYS A 1 410 ? 104.096 144.207 168.978 1.00 88.13 501 LYS A CA 1
ATOM 3225 C C . LYS A 1 410 ? 103.454 145.494 168.486 1.00 88.13 501 LYS A C 1
ATOM 3226 O O . LYS A 1 410 ? 103.416 145.730 167.274 1.00 88.13 501 LYS A O 1
ATOM 3232 N N . GLU A 1 411 ? 102.961 146.329 169.397 1.00 92.14 502 GLU A N 1
ATOM 3233 C CA . GLU A 1 411 ? 102.412 147.634 169.067 1.00 92.14 502 GLU A CA 1
ATOM 3234 C C . GLU A 1 411 ? 103.468 148.723 169.029 1.00 92.14 502 GLU A C 1
ATOM 3235 O O . GLU A 1 411 ? 103.128 149.900 169.175 1.00 92.14 502 GLU A O 1
ATOM 3241 N N . TYR A 1 412 ? 104.733 148.362 168.840 1.00 90.53 503 TYR A N 1
ATOM 3242 C CA . TYR A 1 412 ? 105.832 149.313 168.837 1.00 90.53 503 TYR A CA 1
ATOM 3243 C C . TYR A 1 412 ? 106.709 149.077 167.620 1.00 90.53 503 TYR A C 1
ATOM 3244 O O . TYR A 1 412 ? 106.793 147.963 167.099 1.00 90.53 503 TYR A O 1
ATOM 3253 N N . ASP A 1 413 ? 107.369 150.140 167.177 1.00 89.98 504 ASP A N 1
ATOM 3254 C CA . ASP A 1 413 ? 108.321 150.034 166.084 1.00 89.98 504 ASP A CA 1
ATOM 3255 C C . ASP A 1 413 ? 109.544 149.264 166.559 1.00 89.98 504 ASP A C 1
ATOM 3256 O O . ASP A 1 413 ? 110.228 149.694 167.493 1.00 89.98 504 ASP A O 1
ATOM 3261 N N . ILE A 1 414 ? 109.819 148.124 165.923 1.00 86.20 505 ILE A N 1
ATOM 3262 C CA . ILE A 1 414 ? 110.933 147.287 166.360 1.00 86.20 505 ILE A CA 1
ATOM 3263 C C . ILE A 1 414 ? 112.215 148.102 166.430 1.00 86.20 505 ILE A C 1
ATOM 3264 O O . ILE A 1 414 ? 113.041 147.911 167.329 1.00 86.20 505 ILE A O 1
ATOM 3269 N N . ASP A 1 415 ? 112.403 149.021 165.488 1.00 84.72 506 ASP A N 1
ATOM 3270 C CA . ASP A 1 415 ? 113.625 149.810 165.458 1.00 84.72 506 ASP A CA 1
ATOM 3271 C C . ASP A 1 415 ? 113.646 150.896 166.521 1.00 84.72 506 ASP A C 1
ATOM 3272 O O . ASP A 1 415 ? 114.718 151.433 166.815 1.00 84.72 506 ASP A O 1
ATOM 3277 N N . ALA A 1 416 ? 112.496 151.234 167.097 1.00 85.91 507 ALA A N 1
ATOM 3278 C CA . ALA A 1 416 ? 112.452 152.128 168.244 1.00 85.91 507 ALA A CA 1
ATOM 3279 C C . ALA A 1 416 ? 112.567 151.381 169.559 1.00 85.91 507 ALA A C 1
ATOM 3280 O O . ALA A 1 416 ? 112.997 151.967 170.557 1.00 85.91 507 ALA A O 1
ATOM 3282 N N . LEU A 1 417 ? 112.186 150.108 169.577 1.00 82.96 508 LEU A N 1
ATOM 3283 C CA . LEU A 1 417 ? 112.345 149.285 170.766 1.00 82.96 508 LEU A CA 1
ATOM 3284 C C . LEU A 1 417 ? 113.783 148.816 170.916 1.00 82.96 508 LEU A C 1
ATOM 3285 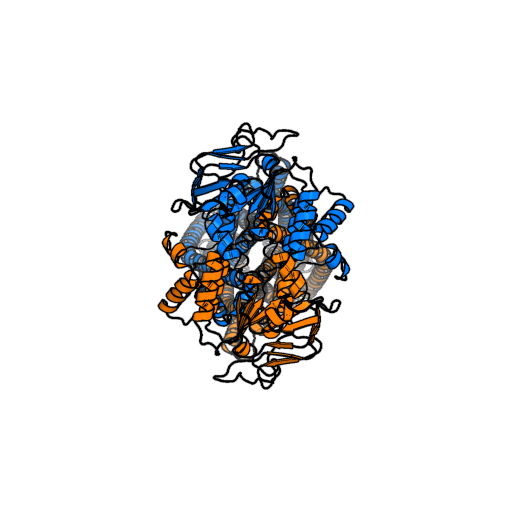O O . LEU A 1 417 ? 114.334 148.832 172.021 1.00 82.96 508 LEU A O 1
ATOM 3290 N N . ARG A 1 418 ? 114.400 148.406 169.824 1.00 79.52 509 ARG A N 1
ATOM 3291 C CA . ARG A 1 418 ? 115.784 147.971 169.791 1.00 79.52 509 ARG A CA 1
ATOM 3292 C C . ARG A 1 418 ? 116.764 149.109 169.930 1.00 79.52 509 ARG A C 1
ATOM 3293 O O . ARG A 1 418 ? 117.965 148.862 169.791 1.00 79.52 509 ARG A O 1
ATOM 3301 N N . LYS A 1 419 ? 116.315 150.335 170.196 1.00 81.99 510 LYS A N 1
ATOM 3302 C CA . LYS A 1 419 ? 117.208 151.465 170.384 1.00 81.99 510 LYS A CA 1
ATOM 3303 C C . LYS A 1 419 ? 117.253 151.954 171.821 1.00 81.99 510 LYS A C 1
ATOM 3304 O O . LYS A 1 419 ? 118.101 152.792 172.144 1.00 81.99 510 LYS A O 1
ATOM 3310 N N . VAL A 1 420 ? 116.368 151.461 172.683 1.00 84.01 511 VAL A N 1
ATOM 3311 C CA . VAL A 1 420 ? 116.420 151.727 174.113 1.00 84.01 511 VAL A CA 1
ATOM 3312 C C . VAL A 1 420 ? 116.924 150.534 174.893 1.00 84.01 511 VAL A C 1
ATOM 3313 O O . VAL A 1 420 ? 117.038 150.612 176.124 1.00 84.01 511 VAL A O 1
ATOM 3317 N N . ILE A 1 421 ? 117.229 149.429 174.220 1.00 82.61 512 ILE A N 1
ATOM 3318 C CA . ILE A 1 421 ? 117.658 148.193 174.858 1.00 82.61 512 ILE A CA 1
ATOM 3319 C C . ILE A 1 421 ? 119.087 147.913 174.428 1.00 82.61 512 ILE A C 1
ATOM 3320 O O . ILE A 1 421 ? 119.374 147.816 173.229 1.00 82.61 512 ILE A O 1
ATOM 3325 N N . GLY A 1 422 ? 119.977 147.782 175.404 1.00 81.27 513 GLY A N 1
ATOM 3326 C CA . GLY A 1 422 ? 121.372 147.505 175.141 1.00 81.27 513 GLY A CA 1
ATOM 3327 C C . GLY A 1 422 ? 121.811 146.205 175.769 1.00 81.27 513 GLY A C 1
ATOM 3328 O O . GLY A 1 422 ? 121.646 146.005 176.975 1.00 81.27 513 GLY A O 1
ATOM 3329 N N . VAL A 1 423 ? 122.379 145.317 174.963 1.00 79.48 514 VAL A N 1
ATOM 3330 C CA . VAL A 1 423 ? 122.668 143.953 175.374 1.00 79.48 514 VAL A CA 1
ATOM 3331 C C . VAL A 1 423 ? 124.169 143.716 175.366 1.00 79.48 514 VAL A C 1
ATOM 3332 O O . VAL A 1 423 ? 124.884 144.183 174.474 1.00 79.48 514 VAL A O 1
ATOM 3336 N N . VAL A 1 424 ? 124.634 142.981 176.369 1.00 81.04 515 VAL A N 1
ATOM 3337 C CA . VAL A 1 424 ? 125.975 142.412 176.401 1.00 81.04 515 VAL A CA 1
ATOM 3338 C C . VAL A 1 424 ? 125.805 140.905 176.271 1.00 81.04 515 VAL A C 1
ATOM 3339 O O . VAL A 1 424 ? 125.587 140.228 177.283 1.00 81.04 515 VAL A O 1
ATOM 3343 N N . PRO A 1 425 ? 125.892 140.341 175.072 1.00 80.06 516 PRO A N 1
ATOM 3344 C CA . PRO A 1 425 ? 125.483 138.948 174.879 1.00 80.06 516 PRO A CA 1
ATOM 3345 C C . PRO A 1 425 ? 126.481 137.964 175.469 1.00 80.06 516 PRO A C 1
ATOM 3346 O O . PRO A 1 425 ? 127.565 138.316 175.936 1.00 80.06 516 PRO A O 1
ATOM 3350 N N . GLN A 1 426 ? 126.081 136.693 175.438 1.00 82.24 517 GLN A N 1
ATOM 3351 C CA . GLN A 1 426 ? 126.951 135.617 175.894 1.00 82.24 517 GLN A CA 1
ATOM 3352 C C . GLN A 1 426 ? 128.161 135.481 174.979 1.00 82.24 517 GLN A C 1
ATOM 3353 O O . GLN A 1 426 ? 129.310 135.569 175.425 1.00 82.24 517 GLN A O 1
ATOM 3359 N N . ASP A 1 427 ? 127.916 135.264 173.691 1.00 82.67 518 ASP A N 1
ATOM 3360 C CA . ASP A 1 427 ? 128.976 135.211 172.697 1.00 82.67 518 ASP A CA 1
ATOM 3361 C C . ASP A 1 427 ? 129.139 136.589 172.075 1.00 82.67 518 ASP A C 1
ATOM 3362 O O . ASP A 1 427 ? 128.164 137.184 171.605 1.00 82.67 518 ASP A O 1
ATOM 3367 N N . THR A 1 428 ? 130.371 137.095 172.075 1.00 81.09 519 THR A N 1
ATOM 3368 C CA . THR A 1 428 ? 130.676 138.450 171.629 1.00 81.09 519 THR A CA 1
ATOM 3369 C C . THR A 1 428 ? 131.623 138.388 170.438 1.00 81.09 519 THR A C 1
ATOM 3370 O O . THR A 1 428 ? 132.824 138.661 170.571 1.00 81.09 519 THR A O 1
ATOM 3374 N N . PRO A 1 429 ? 131.123 138.040 169.261 1.00 78.72 520 PRO A N 1
ATOM 3375 C CA . PRO A 1 429 ? 131.950 138.092 168.051 1.00 78.72 520 PRO A CA 1
ATOM 3376 C C . PRO A 1 429 ? 132.106 139.525 167.565 1.00 78.72 520 PRO A C 1
ATOM 3377 O O . PRO A 1 429 ? 131.129 140.182 167.195 1.00 78.72 520 PRO A O 1
ATOM 3381 N N . LEU A 1 430 ? 133.338 140.013 167.577 1.00 75.39 521 LEU A N 1
ATOM 3382 C CA . LEU A 1 430 ? 133.637 141.366 167.147 1.00 75.39 521 LEU A CA 1
ATOM 3383 C C . LEU A 1 430 ? 133.886 141.393 165.642 1.00 75.39 521 LEU A C 1
ATOM 3384 O O . LEU A 1 430 ? 133.608 140.433 164.920 1.00 75.39 521 LEU A O 1
ATOM 3389 N N . PHE A 1 431 ? 134.413 142.510 165.158 1.00 74.65 522 PHE A N 1
ATOM 3390 C CA . PHE A 1 431 ? 134.766 142.683 163.763 1.00 74.65 522 PHE A CA 1
ATOM 3391 C C . PHE A 1 431 ? 136.264 142.468 163.593 1.00 74.65 522 PHE A C 1
ATOM 3392 O O . PHE A 1 431 ? 137.003 142.259 164.556 1.00 74.65 522 PHE A O 1
ATOM 3400 N N . ASN A 1 432 ? 136.721 142.531 162.347 1.00 76.82 523 ASN A N 1
ATOM 3401 C CA . ASN A 1 432 ? 138.131 142.350 162.017 1.00 76.82 523 ASN A CA 1
ATOM 3402 C C . ASN A 1 432 ? 138.832 143.681 161.814 1.00 76.82 523 ASN A C 1
ATOM 3403 O O . ASN A 1 432 ? 139.714 143.803 160.961 1.00 76.82 523 ASN A O 1
ATOM 3408 N N . ASP A 1 433 ? 138.456 144.702 162.582 1.00 76.52 524 ASP A N 1
ATOM 3409 C CA . ASP A 1 433 ? 139.080 146.007 162.442 1.00 76.52 524 ASP A CA 1
ATOM 3410 C C . ASP A 1 433 ? 139.446 146.529 163.824 1.00 76.52 524 ASP A C 1
ATOM 3411 O O . ASP A 1 433 ? 139.316 145.806 164.814 1.00 76.52 524 ASP A O 1
ATOM 3416 N N . THR A 1 434 ? 139.898 147.775 163.904 1.00 76.49 525 THR A N 1
ATOM 3417 C CA . THR A 1 434 ? 140.521 148.272 165.116 1.00 76.49 525 THR A CA 1
ATOM 3418 C C . THR A 1 434 ? 139.568 148.188 166.299 1.00 76.49 525 THR A C 1
ATOM 3419 O O . THR A 1 434 ? 138.359 148.010 166.153 1.00 76.49 525 THR A O 1
ATOM 3423 N N . ILE A 1 435 ? 140.146 148.306 167.493 1.00 75.18 526 ILE A N 1
ATOM 3424 C CA . ILE A 1 435 ? 139.350 148.449 168.704 1.00 75.18 526 ILE A CA 1
ATOM 3425 C C . ILE A 1 435 ? 138.515 149.716 168.640 1.00 75.18 526 ILE A C 1
ATOM 3426 O O . ILE A 1 435 ? 137.449 149.803 169.262 1.00 75.18 526 ILE A O 1
ATOM 3431 N N . TRP A 1 436 ? 138.978 150.717 167.893 1.00 77.33 527 TRP A N 1
ATOM 3432 C CA . TRP A 1 436 ? 138.279 151.993 167.848 1.00 77.33 527 TRP A CA 1
ATOM 3433 C C . TRP A 1 436 ? 136.890 151.830 167.252 1.00 77.33 527 TRP A C 1
ATOM 3434 O O . TRP A 1 436 ? 135.889 152.195 167.874 1.00 77.33 527 TRP A O 1
ATOM 3445 N N . GLU A 1 437 ? 136.808 151.286 166.039 1.00 75.40 528 GLU A N 1
ATOM 3446 C CA . GLU A 1 437 ? 135.515 151.169 165.383 1.00 75.40 528 GLU A CA 1
ATOM 3447 C C . GLU A 1 437 ? 134.667 150.048 165.963 1.00 75.40 528 GLU A C 1
ATOM 3448 O O . GLU A 1 437 ? 133.495 149.930 165.593 1.00 75.40 528 GLU A O 1
ATOM 3454 N N . ASN A 1 438 ? 135.221 149.233 166.856 1.00 74.10 529 ASN A N 1
ATOM 3455 C CA . ASN A 1 438 ? 134.433 148.230 167.554 1.00 74.10 529 ASN A CA 1
ATOM 3456 C C . ASN A 1 438 ? 133.868 148.752 168.862 1.00 74.10 529 ASN A C 1
ATOM 3457 O O . ASN A 1 438 ? 132.828 148.267 169.317 1.00 74.10 529 ASN A O 1
ATOM 3462 N N . VAL A 1 439 ? 134.538 149.721 169.484 1.00 73.91 530 VAL A N 1
ATOM 3463 C CA . VAL A 1 439 ? 133.936 150.436 170.599 1.00 73.91 530 VAL A CA 1
ATOM 3464 C C . VAL A 1 439 ? 133.001 151.531 170.111 1.00 73.91 530 VAL A C 1
ATOM 3465 O O . VAL A 1 439 ? 132.086 151.929 170.840 1.00 73.91 530 VAL A O 1
ATOM 3469 N N . LYS A 1 440 ? 133.212 152.029 168.894 1.00 76.22 531 LYS A N 1
ATOM 3470 C CA . LYS A 1 440 ? 132.373 153.056 168.294 1.00 76.22 531 LYS A CA 1
ATOM 3471 C C . LYS A 1 440 ? 131.264 152.468 167.442 1.00 76.22 531 LYS A C 1
ATOM 3472 O O . LYS A 1 440 ? 130.746 153.145 166.548 1.00 76.22 531 LYS A O 1
ATOM 3478 N N . PHE A 1 441 ? 130.894 151.216 167.688 1.00 75.92 532 PHE A N 1
ATOM 3479 C CA . PHE A 1 441 ? 129.786 150.594 166.984 1.00 75.92 532 PHE A CA 1
ATOM 3480 C C . PHE A 1 441 ? 128.465 150.771 167.711 1.00 75.92 532 PHE A C 1
ATOM 3481 O O . PHE A 1 441 ? 127.408 150.555 167.110 1.00 75.92 532 PHE A O 1
ATOM 3489 N N . GLY A 1 442 ? 128.501 151.154 168.981 1.00 76.36 533 GLY A N 1
ATOM 3490 C CA . GLY A 1 442 ? 127.294 151.470 169.710 1.00 76.36 533 GLY A CA 1
ATOM 3491 C C . GLY A 1 442 ? 126.650 152.738 169.198 1.00 76.36 533 GLY A C 1
ATOM 3492 O O . GLY A 1 442 ? 125.534 152.713 168.672 1.00 76.36 533 GLY A O 1
ATOM 3493 N N . ARG A 1 443 ? 127.349 153.855 169.351 1.00 78.87 534 ARG A N 1
ATOM 3494 C CA . ARG A 1 443 ? 126.911 155.149 168.842 1.00 78.87 534 ARG A CA 1
ATOM 3495 C C . ARG A 1 443 ? 127.926 155.601 167.798 1.00 78.87 534 ARG A C 1
ATOM 3496 O O . ARG A 1 443 ? 128.968 156.170 168.126 1.00 78.87 534 ARG A O 1
ATOM 3504 N N . ILE A 1 444 ? 127.615 155.333 166.531 1.00 79.23 535 ILE A N 1
ATOM 3505 C CA . ILE A 1 444 ? 128.450 155.823 165.440 1.00 79.23 535 ILE A CA 1
ATOM 3506 C C . ILE A 1 444 ? 128.595 157.334 165.529 1.00 79.23 535 ILE A C 1
ATOM 3507 O O . ILE A 1 444 ? 129.675 157.890 165.297 1.00 79.23 535 ILE A O 1
ATOM 3512 N N . ASP A 1 445 ? 127.507 158.021 165.866 1.00 82.76 536 ASP A N 1
ATOM 3513 C CA . ASP A 1 445 ? 127.490 159.480 165.952 1.00 82.76 536 ASP A CA 1
ATOM 3514 C C . ASP A 1 445 ? 127.963 159.940 167.331 1.00 82.76 536 ASP A C 1
ATOM 3515 O O . ASP A 1 445 ? 127.286 160.675 168.048 1.00 82.76 536 ASP A O 1
ATOM 3520 N N . ALA A 1 446 ? 129.162 159.494 167.689 1.00 82.90 537 ALA A N 1
ATOM 3521 C CA . ALA A 1 446 ? 129.742 159.757 168.996 1.00 82.90 537 ALA A CA 1
ATOM 3522 C C . ALA A 1 446 ? 131.049 160.516 168.850 1.00 82.90 537 ALA A C 1
ATOM 3523 O O . ALA A 1 446 ? 131.851 160.227 167.957 1.00 82.90 537 ALA A O 1
ATOM 3525 N N . THR A 1 447 ? 131.259 161.485 169.736 1.00 84.59 538 THR A N 1
ATOM 3526 C CA . THR A 1 447 ? 132.525 162.198 169.766 1.00 84.59 538 THR A CA 1
ATOM 3527 C C . THR A 1 447 ? 133.584 161.331 170.431 1.00 84.59 538 THR A C 1
ATOM 3528 O O . THR A 1 447 ? 133.307 160.608 171.390 1.00 84.59 538 THR A O 1
ATOM 3532 N N . ASP A 1 448 ? 134.808 161.402 169.906 1.00 84.34 539 ASP A N 1
ATOM 3533 C CA . ASP A 1 448 ? 135.848 160.469 170.318 1.00 84.34 539 ASP A CA 1
ATOM 3534 C C . ASP A 1 448 ? 136.088 160.512 171.821 1.00 84.34 539 ASP A C 1
ATOM 3535 O O . ASP A 1 448 ? 136.503 159.509 172.415 1.00 84.34 539 ASP A O 1
ATOM 3540 N N . GLU A 1 449 ? 135.841 161.658 172.451 1.00 84.15 540 GLU A N 1
ATOM 3541 C CA . GLU A 1 449 ? 136.045 161.768 173.890 1.00 84.15 540 GLU A CA 1
ATOM 3542 C C . GLU A 1 449 ? 135.151 160.798 174.651 1.00 84.15 540 GLU A C 1
ATOM 3543 O O . GLU A 1 449 ? 135.559 160.237 175.674 1.00 84.15 540 GLU A O 1
ATOM 3549 N N . GLU A 1 450 ? 133.928 160.581 174.166 1.00 83.11 541 GLU A N 1
ATOM 3550 C CA . GLU A 1 450 ? 133.040 159.622 174.814 1.00 83.11 541 GLU A CA 1
ATOM 3551 C C . GLU A 1 450 ? 133.574 158.204 174.677 1.00 83.11 541 GLU A C 1
ATOM 3552 O O . GLU A 1 450 ? 133.540 157.422 175.636 1.00 83.11 541 GLU A O 1
ATOM 3558 N N . VAL A 1 451 ? 134.045 157.844 173.484 1.00 80.26 542 VAL A N 1
ATOM 3559 C CA . VAL A 1 451 ? 134.695 156.551 173.302 1.00 80.26 542 VAL A CA 1
ATOM 3560 C C . VAL A 1 451 ? 135.806 156.383 174.326 1.00 80.26 542 VAL A C 1
ATOM 3561 O O . VAL A 1 451 ? 135.917 155.348 174.994 1.00 80.26 542 VAL A O 1
ATOM 3565 N N . ILE A 1 452 ? 136.637 157.413 174.472 1.00 81.27 543 ILE A N 1
ATOM 3566 C CA . ILE A 1 452 ? 137.779 157.323 175.373 1.00 81.27 543 ILE A CA 1
ATOM 3567 C C . ILE A 1 452 ? 137.315 157.141 176.811 1.00 81.27 543 ILE A C 1
ATOM 3568 O O . ILE A 1 452 ? 137.869 156.326 177.558 1.00 81.27 543 ILE A O 1
ATOM 3573 N N . THR A 1 453 ? 136.293 157.889 177.225 1.00 81.95 544 THR A N 1
ATOM 3574 C CA . THR A 1 453 ? 135.899 157.844 178.628 1.00 81.95 544 THR A CA 1
ATOM 3575 C C . THR A 1 453 ? 135.208 156.529 178.968 1.00 81.95 544 THR A C 1
ATOM 3576 O O . THR A 1 453 ? 135.388 155.999 180.071 1.00 81.95 544 THR A O 1
ATOM 3580 N N . VAL A 1 454 ? 134.434 155.968 178.036 1.00 80.06 545 VAL A N 1
ATOM 3581 C CA . VAL A 1 454 ? 133.818 154.674 178.312 1.00 80.06 545 VAL A CA 1
ATOM 3582 C C . VAL A 1 454 ? 134.871 153.578 178.302 1.00 80.06 545 VAL A C 1
ATOM 3583 O O . VAL A 1 454 ? 134.805 152.629 179.091 1.00 80.06 545 VAL A O 1
ATOM 3587 N N . VAL A 1 455 ? 135.858 153.683 177.411 1.00 80.78 546 VAL A N 1
ATOM 3588 C CA . VAL A 1 455 ? 136.983 152.758 177.451 1.00 80.78 546 VAL A CA 1
ATOM 3589 C C . VAL A 1 455 ? 137.663 152.816 178.811 1.00 80.78 546 VAL A C 1
ATOM 3590 O O . VAL A 1 455 ? 138.016 151.785 179.392 1.00 80.78 546 VAL A O 1
ATOM 3594 N N . GLU A 1 456 ? 137.856 154.024 179.338 1.00 81.15 547 GLU A N 1
ATOM 3595 C CA . GLU A 1 456 ? 138.456 154.164 180.658 1.00 81.15 547 GLU A CA 1
ATOM 3596 C C . GLU A 1 456 ? 137.556 153.598 181.747 1.00 81.15 547 GLU A C 1
ATOM 3597 O O . GLU A 1 456 ? 138.052 153.139 182.781 1.00 81.15 547 GLU A O 1
ATOM 3603 N N . LYS A 1 457 ? 136.240 153.623 181.539 1.00 84.84 548 LYS A N 1
ATOM 3604 C CA . LYS A 1 457 ? 135.316 153.081 182.527 1.00 84.84 548 LYS A CA 1
ATOM 3605 C C . LYS A 1 457 ? 135.159 151.573 182.414 1.00 84.84 548 LYS A C 1
ATOM 3606 O O . LYS A 1 457 ? 134.825 150.923 183.408 1.00 84.84 548 LYS A O 1
ATOM 3612 N N . ALA A 1 458 ? 135.384 151.009 181.233 1.00 82.93 549 ALA A N 1
ATOM 3613 C CA . ALA A 1 458 ? 135.345 149.568 181.036 1.00 82.93 549 ALA A CA 1
ATOM 3614 C C . ALA A 1 458 ? 136.650 148.886 181.420 1.00 82.93 549 ALA A C 1
ATOM 3615 O O . ALA A 1 458 ? 136.838 147.712 181.091 1.00 82.93 549 ALA A O 1
ATOM 3617 N N . GLN A 1 459 ? 137.550 149.592 182.102 1.00 84.20 550 GLN A N 1
ATOM 3618 C CA . GLN A 1 459 ? 138.828 149.031 182.527 1.00 84.20 550 GLN A CA 1
ATOM 3619 C C . GLN A 1 459 ? 139.607 148.486 181.333 1.00 84.20 550 GLN A C 1
ATOM 3620 O O . GLN A 1 459 ? 140.000 147.319 181.294 1.00 84.20 550 GLN A O 1
ATOM 3626 N N . LEU A 1 460 ? 139.830 149.354 180.351 1.00 83.46 551 LEU A N 1
ATOM 3627 C CA . LEU A 1 460 ? 140.562 149.004 179.146 1.00 83.46 551 LEU A CA 1
ATOM 3628 C C . LEU A 1 460 ? 141.753 149.911 178.883 1.00 83.46 551 LEU A C 1
ATOM 3629 O O . LEU A 1 460 ? 142.479 149.684 177.910 1.00 83.46 551 LEU A O 1
ATOM 3634 N N . ALA A 1 461 ? 141.977 150.925 179.708 1.00 86.46 552 ALA A N 1
ATOM 3635 C CA . ALA A 1 461 ? 143.059 151.868 179.472 1.00 86.46 552 ALA A CA 1
ATOM 3636 C C . ALA A 1 461 ? 144.417 151.190 179.617 1.00 86.46 552 ALA A C 1
ATOM 3637 O O . ALA A 1 461 ? 145.322 151.447 178.813 1.00 86.46 552 ALA A O 1
ATOM 3639 N N . PRO A 1 462 ? 144.613 150.339 180.628 1.00 86.30 553 PRO A N 1
ATOM 3640 C CA . PRO A 1 462 ? 145.903 149.636 180.725 1.00 86.30 553 PRO A CA 1
ATOM 3641 C C . PRO A 1 462 ? 146.253 148.862 179.468 1.00 86.30 553 PRO A C 1
ATOM 3642 O O . PRO A 1 462 ? 147.376 148.979 178.959 1.00 86.30 553 PRO A O 1
ATOM 3646 N N . LEU A 1 463 ? 145.319 148.061 178.954 1.00 84.30 554 LEU A N 1
ATOM 3647 C CA . LEU A 1 463 ? 145.573 147.336 177.717 1.00 84.30 554 LEU A CA 1
ATOM 3648 C C . LEU A 1 463 ? 145.921 148.293 176.589 1.00 84.30 554 LEU A C 1
ATOM 3649 O O . LEU A 1 463 ? 146.819 148.020 175.785 1.00 84.30 554 LEU A O 1
ATOM 3654 N N . ILE A 1 464 ? 145.216 149.420 176.512 1.00 83.96 555 ILE A N 1
ATOM 3655 C CA . ILE A 1 464 ? 145.446 150.364 175.426 1.00 83.96 555 ILE A CA 1
ATOM 3656 C C . ILE A 1 464 ? 146.827 150.986 175.540 1.00 83.96 555 ILE A C 1
ATOM 3657 O O . ILE A 1 464 ? 147.428 151.375 174.532 1.00 83.96 555 ILE A O 1
ATOM 3662 N N . LYS A 1 465 ? 147.351 151.097 176.758 1.00 85.24 556 LYS A N 1
ATOM 3663 C CA . LYS A 1 465 ? 148.697 151.627 176.932 1.00 85.24 556 LYS A CA 1
ATOM 3664 C C . LYS A 1 465 ? 149.749 150.573 176.616 1.00 85.24 556 LYS A C 1
ATOM 3665 O O . LYS A 1 465 ? 150.799 150.890 176.047 1.00 85.24 556 LYS A O 1
ATOM 3671 N N . LYS A 1 466 ? 149.484 149.318 176.976 1.00 85.32 557 LYS A N 1
ATOM 3672 C CA . LYS A 1 4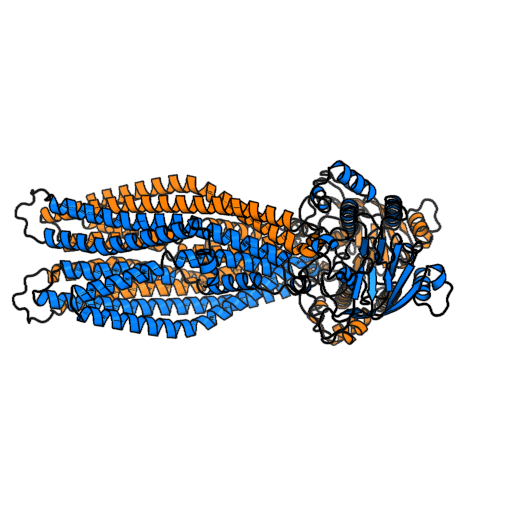66 ? 150.454 148.259 176.727 1.00 85.32 557 LYS A CA 1
ATOM 3673 C C . LYS A 1 466 ? 150.628 148.015 175.235 1.00 85.32 557 LYS A C 1
ATOM 3674 O O . LYS A 1 466 ? 151.755 147.960 174.732 1.00 85.32 557 LYS A O 1
ATOM 3680 N N . LEU A 1 467 ? 149.526 147.861 174.514 1.00 84.75 558 LEU A N 1
ATOM 3681 C CA . LEU A 1 467 ? 149.617 147.621 173.085 1.00 84.75 558 LEU A CA 1
ATOM 3682 C C . LEU A 1 467 ? 150.342 148.784 172.413 1.00 84.75 558 LEU A C 1
ATOM 3683 O O . LEU A 1 467 ? 150.103 149.947 172.760 1.00 84.75 558 LEU A O 1
ATOM 3688 N N . PRO A 1 468 ? 151.230 148.514 171.452 1.00 87.32 559 PRO A N 1
ATOM 3689 C CA . PRO A 1 468 ? 151.966 149.609 170.810 1.00 87.32 559 PRO A CA 1
ATOM 3690 C C . PRO A 1 468 ? 151.166 150.354 169.759 1.00 87.32 559 PRO A C 1
ATOM 3691 O O . PRO A 1 468 ? 151.524 151.492 169.428 1.00 87.32 559 PRO A O 1
ATOM 3695 N N . GLN A 1 469 ? 150.104 149.75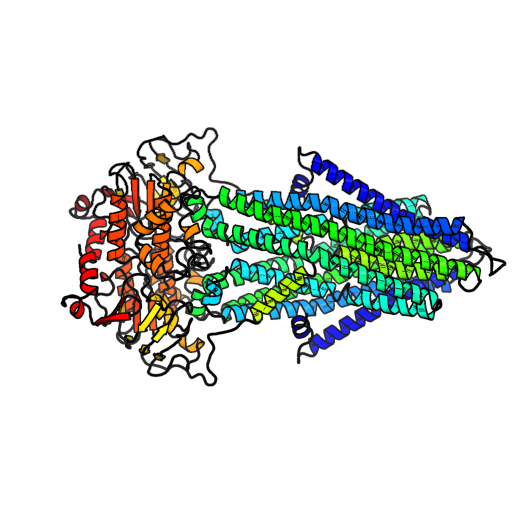5 169.228 1.00 86.34 560 GLN A N 1
ATOM 3696 C CA . GLN A 1 469 ? 149.221 150.395 168.261 1.00 86.34 560 GLN A CA 1
ATOM 3697 C C . GLN A 1 469 ? 147.871 150.719 168.890 1.00 86.34 560 GLN A C 1
ATOM 3698 O O . GLN A 1 469 ? 146.822 150.558 168.265 1.00 86.34 560 GLN A O 1
ATOM 3704 N N . GLY A 1 470 ? 147.892 151.167 170.142 1.00 83.08 561 GLY A N 1
ATOM 3705 C CA . GLY A 1 470 ? 146.684 151.452 170.888 1.00 83.08 561 GLY A CA 1
ATOM 3706 C C . GLY A 1 470 ? 145.598 152.116 170.072 1.00 83.08 561 GLY A C 1
ATOM 3707 O O . GLY A 1 470 ? 145.858 153.062 169.325 1.00 83.08 561 GLY A O 1
ATOM 3708 N N . PHE A 1 471 ? 144.373 151.611 170.203 1.00 80.13 562 PHE A N 1
ATOM 3709 C CA . PHE A 1 471 ? 143.192 152.076 169.485 1.00 80.13 562 PHE A CA 1
ATOM 3710 C C . PHE A 1 471 ? 143.274 151.800 167.993 1.00 80.13 562 PHE A C 1
ATOM 3711 O O . PHE A 1 471 ? 142.406 152.251 167.239 1.00 80.13 562 PHE A O 1
ATOM 3719 N N . ASP A 1 472 ? 144.293 151.071 167.544 1.00 79.93 563 ASP A N 1
ATOM 3720 C CA . ASP A 1 472 ? 144.398 150.648 166.158 1.00 79.93 563 ASP A CA 1
ATOM 3721 C C . ASP A 1 472 ? 144.697 149.164 166.025 1.00 79.93 563 ASP A C 1
ATOM 3722 O O . ASP A 1 472 ? 144.813 148.671 164.898 1.00 79.93 563 ASP A O 1
ATOM 3727 N N . THR A 1 473 ? 144.827 148.443 167.133 1.00 78.70 564 THR A N 1
ATOM 3728 C CA . THR A 1 473 ? 145.144 147.026 167.084 1.00 78.70 564 THR A CA 1
ATOM 3729 C C . THR A 1 473 ? 144.017 146.242 166.435 1.00 78.70 564 THR A C 1
ATOM 3730 O O . THR A 1 473 ? 142.895 146.209 166.945 1.00 78.70 564 THR A O 1
ATOM 3734 N N . ILE A 1 474 ? 144.324 145.605 165.309 1.00 78.23 565 ILE A N 1
ATOM 3735 C CA . ILE A 1 474 ? 143.372 144.710 164.672 1.00 78.23 565 ILE A CA 1
ATOM 3736 C C . ILE A 1 474 ? 143.092 143.539 165.604 1.00 78.23 565 ILE A C 1
ATOM 3737 O O . ILE A 1 474 ? 144.003 143.004 166.249 1.00 78.23 565 ILE A O 1
ATOM 3742 N N . VAL A 1 475 ? 141.826 143.137 165.684 1.00 76.35 566 VAL A N 1
ATOM 3743 C CA . VAL A 1 475 ? 141.398 142.071 166.577 1.00 76.35 566 VAL A CA 1
ATOM 3744 C C . VAL A 1 475 ? 140.993 140.820 165.799 1.00 76.35 566 VAL A C 1
ATOM 3745 O O . VAL A 1 475 ? 140.215 140.009 166.292 1.00 76.35 566 VAL A O 1
ATOM 3749 N N . GLY A 1 476 ? 141.503 140.662 164.586 1.00 76.61 567 GLY A N 1
ATOM 3750 C CA . GLY A 1 476 ? 141.378 139.419 163.854 1.00 76.61 567 GLY A CA 1
ATOM 3751 C C . GLY A 1 476 ? 139.972 138.897 163.669 1.00 76.61 567 GLY A C 1
ATOM 3752 O O . GLY A 1 476 ? 138.991 139.623 163.841 1.00 76.61 567 GLY A O 1
ATOM 3753 N N . GLU A 1 477 ? 139.876 137.618 163.318 1.00 77.77 568 GLU A N 1
ATOM 3754 C CA . GLU A 1 477 ? 138.600 136.985 163.013 1.00 77.77 568 GLU A CA 1
ATOM 3755 C C . GLU A 1 477 ? 137.734 136.948 164.264 1.00 77.77 568 GLU A C 1
ATOM 3756 O O . GLU A 1 477 ? 138.065 136.268 165.239 1.00 77.77 568 GLU A O 1
ATOM 3762 N N . ARG A 1 478 ? 136.622 137.676 164.228 1.00 75.49 569 ARG A N 1
ATOM 3763 C CA . ARG A 1 478 ? 135.659 137.739 165.321 1.00 75.49 569 ARG A CA 1
ATOM 3764 C C . ARG A 1 478 ? 136.334 137.796 166.686 1.00 75.49 569 ARG A C 1
ATOM 3765 O O . ARG A 1 478 ? 135.897 137.132 167.630 1.00 75.49 569 ARG A O 1
ATOM 3773 N N . GLY A 1 479 ? 137.399 138.583 166.796 1.00 75.29 570 GLY A N 1
ATOM 3774 C CA . GLY A 1 479 ? 137.943 138.929 168.092 1.00 75.29 570 GLY A CA 1
ATOM 3775 C C . GLY A 1 479 ? 138.913 137.938 168.680 1.00 75.29 570 GLY A C 1
ATOM 3776 O O . GLY A 1 479 ? 139.212 138.018 169.873 1.00 75.29 570 GLY A O 1
ATOM 3777 N N . LEU A 1 480 ? 139.424 137.009 167.881 1.00 75.50 571 LEU A N 1
ATOM 3778 C CA . LEU A 1 480 ? 140.303 135.972 168.397 1.00 75.50 571 LEU A CA 1
ATOM 3779 C C . LEU A 1 480 ? 141.723 136.458 168.644 1.00 75.50 571 LEU A C 1
ATOM 3780 O O . LEU A 1 480 ? 142.497 135.743 169.288 1.00 75.50 571 LEU A O 1
ATOM 3785 N N . MET A 1 481 ? 142.084 137.643 168.159 1.00 78.82 572 MET A N 1
ATOM 3786 C CA . MET A 1 481 ? 143.417 138.190 168.355 1.00 78.82 572 MET A CA 1
ATOM 3787 C C . MET A 1 481 ? 143.535 138.995 169.641 1.00 78.82 572 MET A C 1
ATOM 3788 O O . MET A 1 481 ? 144.468 139.792 169.778 1.00 78.82 572 MET A O 1
ATOM 3793 N N . ILE A 1 482 ? 142.612 138.812 170.579 1.00 77.01 573 ILE A N 1
ATOM 3794 C CA . ILE A 1 482 ? 142.713 139.372 171.915 1.00 77.01 573 ILE A CA 1
ATOM 3795 C C . ILE A 1 482 ? 142.100 138.381 172.897 1.00 77.01 573 ILE A C 1
ATOM 3796 O O . ILE A 1 482 ? 141.605 137.318 172.518 1.00 77.01 573 ILE A O 1
ATOM 3801 N N . SER A 1 483 ? 142.126 138.747 174.171 1.00 79.77 574 SER A N 1
ATOM 3802 C CA . SER A 1 483 ? 141.684 137.866 175.233 1.00 79.77 574 SER A CA 1
ATOM 3803 C C . SER A 1 483 ? 140.175 137.662 175.159 1.00 79.77 574 SER A C 1
ATOM 3804 O O . SER A 1 483 ? 139.491 138.156 174.260 1.00 79.77 574 SER A O 1
ATOM 3807 N N . GLY A 1 484 ? 139.655 136.902 176.116 1.00 82.90 575 GLY A N 1
ATOM 3808 C CA . GLY A 1 484 ? 138.227 136.698 176.228 1.00 82.90 575 GLY A CA 1
ATOM 3809 C C . GLY A 1 484 ? 137.604 137.687 177.184 1.00 82.90 575 GLY A C 1
ATOM 3810 O O . GLY A 1 484 ? 136.426 138.029 177.060 1.00 82.90 575 GLY A O 1
ATOM 3811 N N . GLY A 1 485 ? 138.391 138.146 178.156 1.00 83.59 576 GLY A N 1
ATOM 3812 C CA . GLY A 1 485 ? 137.931 139.222 179.015 1.00 83.59 576 GLY A CA 1
ATOM 3813 C C . GLY A 1 485 ? 137.901 140.553 178.292 1.00 83.59 576 GLY A C 1
ATOM 3814 O O . GLY A 1 485 ? 137.002 141.371 178.509 1.00 83.59 576 GLY A O 1
ATOM 3815 N N . GLU A 1 486 ? 138.879 140.785 177.419 1.00 81.79 577 GLU A N 1
ATOM 3816 C CA . GLU A 1 486 ? 138.917 142.030 176.665 1.00 81.79 577 GLU A CA 1
ATOM 3817 C C . GLU A 1 486 ? 137.738 142.142 175.712 1.00 81.79 577 GLU A C 1
ATOM 3818 O O . GLU A 1 486 ? 137.238 143.245 175.478 1.00 81.79 577 GLU A O 1
ATOM 3824 N N . LYS A 1 487 ? 137.270 141.024 175.161 1.00 79.87 578 LYS A N 1
ATOM 3825 C CA . LYS A 1 487 ? 136.069 141.063 174.334 1.00 79.87 578 LYS A CA 1
ATOM 3826 C C . LYS A 1 487 ? 134.849 141.449 175.160 1.00 79.87 578 LYS A C 1
ATOM 3827 O O . LYS A 1 487 ? 134.032 142.279 174.738 1.00 79.87 578 LYS A O 1
ATOM 3833 N N . GLN A 1 488 ? 134.702 140.844 176.339 1.00 84.28 579 GLN A N 1
ATOM 3834 C CA . GLN A 1 488 ? 133.615 141.220 177.232 1.00 84.28 579 GLN A CA 1
ATOM 3835 C C . GLN A 1 488 ? 133.664 142.704 177.554 1.00 84.28 579 GLN A C 1
ATOM 3836 O O . GLN A 1 488 ? 132.628 143.379 177.590 1.00 84.28 579 GLN A O 1
ATOM 3842 N N . ARG A 1 489 ? 134.864 143.233 177.786 1.00 80.33 580 ARG A N 1
ATOM 3843 C CA . ARG A 1 489 ? 134.986 144.637 178.152 1.00 80.33 580 ARG A CA 1
ATOM 3844 C C . ARG A 1 489 ? 134.698 145.546 176.963 1.00 80.33 580 ARG A C 1
ATOM 3845 O O . ARG A 1 489 ? 134.090 146.608 177.123 1.00 80.33 580 ARG A O 1
ATOM 3853 N N . LEU A 1 490 ? 135.105 145.141 175.760 1.00 76.88 581 LEU A N 1
ATOM 3854 C CA . LEU A 1 490 ? 134.738 145.898 174.568 1.00 76.88 581 LEU A CA 1
ATOM 3855 C C . LEU A 1 490 ? 133.229 145.947 174.394 1.00 76.88 581 LEU A C 1
ATOM 3856 O O . LEU A 1 490 ? 132.671 146.985 174.019 1.00 76.88 581 LEU A O 1
ATOM 3861 N N . ALA A 1 491 ? 132.550 144.830 174.648 1.00 76.07 582 ALA A N 1
ATOM 3862 C CA . ALA A 1 491 ? 131.098 144.817 174.512 1.00 76.07 582 ALA A CA 1
ATOM 3863 C C . ALA A 1 491 ? 130.442 145.694 175.566 1.00 76.07 582 ALA A C 1
ATOM 3864 O O . ALA A 1 491 ? 129.501 146.443 175.268 1.00 76.07 582 ALA A O 1
ATOM 3866 N N . ILE A 1 492 ? 130.916 145.609 176.806 1.00 76.99 583 ILE A N 1
ATOM 3867 C CA . ILE A 1 492 ? 130.399 146.481 177.850 1.00 76.99 583 ILE A CA 1
ATOM 3868 C C . ILE A 1 492 ? 130.622 147.938 177.485 1.00 76.99 583 ILE A C 1
ATOM 3869 O O . ILE A 1 492 ? 129.794 148.798 177.796 1.00 76.99 583 ILE A O 1
ATOM 3874 N N . ALA A 1 493 ? 131.730 148.241 176.812 1.00 75.62 584 ALA A N 1
ATOM 3875 C CA . ALA A 1 493 ? 131.985 149.612 176.388 1.00 75.62 584 ALA A CA 1
ATOM 3876 C C . ALA A 1 493 ? 131.003 150.040 175.308 1.00 75.62 584 ALA A C 1
ATOM 3877 O O . ALA A 1 493 ? 130.450 151.144 175.359 1.00 75.62 584 ALA A O 1
ATOM 3879 N N . ARG A 1 494 ? 130.797 149.190 174.303 1.00 73.08 585 ARG A N 1
ATOM 3880 C CA . ARG A 1 494 ? 129.753 149.442 173.318 1.00 73.08 585 ARG A CA 1
ATOM 3881 C C . ARG A 1 494 ? 128.443 149.797 174.006 1.00 73.08 585 ARG A C 1
ATOM 3882 O O . ARG A 1 494 ? 127.765 150.763 173.635 1.00 73.08 585 ARG A O 1
ATOM 3890 N N . VAL A 1 495 ? 128.078 149.017 175.021 1.00 77.59 586 VAL A N 1
ATOM 3891 C CA . VAL A 1 495 ? 126.780 149.190 175.662 1.00 77.59 586 VAL A CA 1
ATOM 3892 C C . VAL A 1 495 ? 126.743 150.483 176.464 1.00 77.59 586 VAL A C 1
ATOM 3893 O O . VAL A 1 495 ? 125.726 151.185 176.485 1.00 77.59 586 VAL A O 1
ATOM 3897 N N . LEU A 1 496 ? 127.838 150.812 177.148 1.00 78.23 587 LEU A N 1
ATOM 3898 C CA . LEU A 1 496 ? 127.900 152.079 177.863 1.00 78.23 587 LEU A CA 1
ATOM 3899 C C . LEU A 1 496 ? 127.848 153.251 176.900 1.00 78.23 587 LEU A C 1
ATOM 3900 O O . LEU A 1 496 ? 127.428 154.351 177.276 1.00 78.23 587 LEU A O 1
ATOM 3905 N N . LEU A 1 497 ? 128.275 153.035 175.660 1.00 77.76 588 LEU A N 1
ATOM 3906 C CA . LEU A 1 497 ? 128.248 154.096 174.664 1.00 77.76 588 LEU A CA 1
ATOM 3907 C C . LEU A 1 497 ? 126.844 154.299 174.117 1.00 77.76 588 LEU A C 1
ATOM 3908 O O . LEU A 1 497 ? 126.392 155.438 173.967 1.00 77.76 588 LEU A O 1
ATOM 3913 N N . LYS A 1 498 ? 126.146 153.204 173.814 1.00 78.08 589 LYS A N 1
ATOM 3914 C CA . LYS A 1 498 ? 124.760 153.305 173.378 1.00 78.08 589 LYS A CA 1
ATOM 3915 C C . LYS A 1 498 ? 123.935 154.142 174.343 1.00 78.08 589 LYS A C 1
ATOM 3916 O O . LYS A 1 498 ? 122.964 154.788 173.934 1.00 78.08 589 LYS A O 1
ATOM 3922 N N . ASN A 1 499 ? 124.310 154.151 175.620 1.00 86.59 590 ASN A N 1
ATOM 3923 C CA . ASN A 1 499 ? 123.632 154.948 176.638 1.00 86.59 590 ASN A CA 1
ATOM 3924 C C . ASN A 1 499 ? 122.128 154.698 176.607 1.00 86.59 590 ASN A C 1
ATOM 3925 O O . ASN A 1 499 ? 121.316 155.620 176.523 1.00 86.59 590 ASN A O 1
ATOM 3930 N N . ALA A 1 500 ? 121.762 153.424 176.679 1.00 89.30 591 ALA A N 1
ATOM 3931 C CA . ALA A 1 500 ? 120.368 153.020 176.589 1.00 89.30 591 ALA A CA 1
ATOM 3932 C C . ALA A 1 500 ? 119.731 153.053 177.975 1.00 89.30 591 ALA A C 1
ATOM 3933 O O . ALA A 1 500 ? 120.327 153.509 178.954 1.00 89.30 591 ALA A O 1
ATOM 3935 N N . ARG A 1 501 ? 118.499 152.564 178.068 1.00 93.15 592 ARG A N 1
ATOM 3936 C CA . ARG A 1 501 ? 117.734 152.562 179.307 1.00 93.15 592 ARG A CA 1
ATOM 3937 C C . ARG A 1 501 ? 117.571 151.179 179.911 1.00 93.15 592 ARG A C 1
ATOM 3938 O O . ARG A 1 501 ? 117.675 151.030 181.130 1.00 93.15 592 ARG A O 1
ATOM 3946 N N . ILE A 1 502 ? 117.319 150.164 179.094 1.00 88.82 593 ILE A N 1
ATOM 3947 C CA . ILE A 1 502 ? 117.184 148.789 179.557 1.00 88.82 593 ILE A CA 1
ATOM 3948 C C . ILE A 1 502 ? 118.460 148.053 179.180 1.00 88.82 593 ILE A C 1
ATOM 3949 O O . ILE A 1 502 ? 118.723 147.810 177.999 1.00 88.82 593 ILE A O 1
ATOM 3954 N N . MET A 1 503 ? 119.238 147.670 180.185 1.00 88.07 594 MET A N 1
ATOM 3955 C CA . MET A 1 503 ? 120.552 147.071 179.995 1.00 88.07 594 MET A CA 1
ATOM 3956 C C . MET A 1 503 ? 120.490 145.597 180.370 1.00 88.07 594 MET A C 1
ATOM 3957 O O . MET A 1 503 ? 120.313 145.257 181.543 1.00 88.07 594 MET A O 1
ATOM 3962 N N . PHE A 1 504 ? 120.658 144.730 179.378 1.00 83.90 595 PHE A N 1
ATOM 3963 C CA . PHE A 1 504 ? 120.782 143.297 179.593 1.00 83.90 595 PHE A CA 1
ATOM 3964 C C . PHE A 1 504 ? 122.257 142.926 179.603 1.00 83.90 595 PHE A C 1
ATOM 3965 O O . PHE A 1 504 ? 123.008 143.344 178.718 1.00 83.90 595 PHE A O 1
ATOM 3973 N N . PHE A 1 505 ? 122.668 142.141 180.596 1.00 85.70 596 PHE A N 1
ATOM 3974 C CA . PHE A 1 505 ? 124.052 141.684 180.720 1.00 85.70 596 PHE A CA 1
ATOM 3975 C C . PHE A 1 505 ? 124.027 140.164 180.817 1.00 85.70 596 PHE A C 1
ATOM 3976 O O . PHE A 1 505 ? 123.881 139.622 181.914 1.00 85.70 596 PHE A O 1
ATOM 3984 N N . ASP A 1 506 ? 124.155 139.477 179.679 1.00 86.40 597 ASP A N 1
ATOM 3985 C CA . ASP A 1 506 ? 124.129 138.018 179.650 1.00 86.40 597 ASP A CA 1
ATOM 3986 C C . ASP A 1 506 ? 125.535 137.501 179.937 1.00 86.40 597 ASP A C 1
ATOM 3987 O O . ASP A 1 506 ? 126.316 137.178 179.040 1.00 86.40 597 ASP A O 1
ATOM 3992 N N . GLU A 1 507 ? 125.858 137.424 181.227 1.00 91.08 598 GLU A N 1
ATOM 3993 C CA . GLU A 1 507 ? 127.135 136.892 181.695 1.00 91.08 598 GLU A CA 1
ATOM 3994 C C . GLU A 1 507 ? 128.300 137.682 181.092 1.00 91.08 598 GLU A C 1
ATOM 3995 O O . GLU A 1 507 ? 129.112 137.175 180.317 1.00 91.08 598 GLU A O 1
ATOM 4001 N N . ALA A 1 508 ? 128.345 138.954 181.471 1.00 91.71 599 ALA A N 1
ATOM 4002 C CA . ALA A 1 508 ? 129.378 139.871 181.017 1.00 91.71 599 ALA A CA 1
ATOM 4003 C C . ALA A 1 508 ? 130.610 139.854 181.906 1.00 91.71 599 ALA A C 1
ATOM 4004 O O . ALA A 1 508 ? 131.497 140.695 181.731 1.00 91.71 599 ALA A O 1
ATOM 4006 N N . THR A 1 509 ? 130.684 138.926 182.858 1.00 94.85 600 THR A N 1
ATOM 4007 C CA . THR A 1 509 ? 131.810 138.832 183.777 1.00 94.85 600 THR A CA 1
ATOM 4008 C C . THR A 1 509 ? 132.261 137.388 183.940 1.00 94.85 600 THR A C 1
ATOM 4009 O O . THR A 1 509 ? 132.756 137.000 185.001 1.00 94.85 600 THR A O 1
ATOM 4013 N N . SER A 1 510 ? 132.098 136.579 182.895 1.00 93.34 601 SER A N 1
ATOM 4014 C CA . SER A 1 510 ? 132.450 135.170 182.974 1.00 93.34 601 SER A CA 1
ATOM 4015 C C . SER A 1 510 ? 133.929 134.925 182.726 1.00 93.34 601 SER A C 1
ATOM 4016 O O . SER A 1 510 ? 134.459 133.905 183.178 1.00 93.34 601 SER A O 1
ATOM 4019 N N . ALA A 1 511 ? 134.602 135.835 182.028 1.00 91.73 602 ALA A N 1
ATOM 4020 C CA . ALA A 1 511 ? 136.021 135.712 181.738 1.00 91.73 602 ALA A CA 1
ATOM 4021 C C . ALA A 1 511 ? 136.870 136.721 182.495 1.00 91.73 602 ALA A C 1
ATOM 4022 O O . ALA A 1 511 ? 138.092 136.732 182.325 1.00 91.73 602 ALA A O 1
ATOM 4024 N N . LEU A 1 512 ? 136.262 137.563 183.323 1.00 94.07 603 LEU A N 1
ATOM 4025 C CA . LEU A 1 512 ? 136.976 138.590 184.063 1.00 94.07 603 LEU A CA 1
ATOM 4026 C C . LEU A 1 512 ? 137.307 138.096 185.463 1.00 94.07 603 LEU A C 1
ATOM 4027 O O . LEU A 1 512 ? 136.517 137.380 186.084 1.00 94.07 603 LEU A O 1
ATOM 4032 N N . ASP A 1 513 ? 138.476 138.488 185.956 1.00 99.40 604 ASP A N 1
ATOM 4033 C CA . ASP A 1 513 ? 138.853 138.156 187.317 1.00 99.40 604 ASP A CA 1
ATOM 4034 C C . ASP A 1 513 ? 137.997 138.943 188.306 1.00 99.40 604 ASP A C 1
ATOM 4035 O O . ASP A 1 513 ? 137.289 139.889 187.951 1.00 99.40 604 ASP A O 1
ATOM 4040 N N . THR A 1 514 ? 138.067 138.531 189.572 1.00 104.60 605 THR A N 1
ATOM 4041 C CA . THR A 1 514 ? 137.238 139.153 190.597 1.00 104.60 605 THR A CA 1
ATOM 4042 C C . THR A 1 514 ? 137.556 140.635 190.743 1.00 104.60 605 THR A C 1
ATOM 4043 O O . THR A 1 514 ? 136.650 141.457 190.924 1.00 104.60 605 THR A O 1
ATOM 4047 N N . HIS A 1 515 ? 138.836 140.996 190.666 1.00 102.96 606 HIS A N 1
ATOM 4048 C CA . HIS A 1 515 ? 139.231 142.394 190.798 1.00 102.96 606 HIS A CA 1
ATOM 4049 C C . HIS A 1 515 ? 138.605 143.243 189.698 1.00 102.96 606 HIS A C 1
ATOM 4050 O O . HIS A 1 515 ? 137.881 144.212 189.968 1.00 102.96 606 HIS A O 1
ATOM 4057 N N . THR A 1 516 ? 138.895 142.901 188.442 1.00 100.10 607 THR A N 1
ATOM 4058 C CA . THR A 1 516 ? 138.313 143.629 187.324 1.00 100.10 607 THR A CA 1
ATOM 4059 C C . THR A 1 516 ? 136.794 143.576 187.373 1.00 100.10 607 THR A C 1
ATOM 4060 O O . THR A 1 516 ? 136.122 144.561 187.056 1.00 100.10 607 THR A O 1
ATOM 4064 N N . GLU A 1 517 ? 136.238 142.440 187.790 1.00 100.43 608 GLU A N 1
ATOM 4065 C CA . GLU A 1 517 ? 134.788 142.284 187.812 1.00 100.43 608 GLU A CA 1
ATOM 4066 C C . GLU A 1 517 ? 134.143 143.279 188.767 1.00 100.43 608 GLU A C 1
ATOM 4067 O O . GLU A 1 517 ? 133.208 144.000 188.395 1.00 100.43 608 GLU A O 1
ATOM 4073 N N . GLN A 1 518 ? 134.615 143.320 190.014 1.00 101.02 609 GLN A N 1
ATOM 4074 C CA . GLN A 1 518 ? 134.015 144.225 190.985 1.00 101.02 609 GLN A CA 1
ATOM 4075 C C . GLN A 1 518 ? 134.279 145.677 190.614 1.00 101.02 609 GLN A C 1
ATOM 4076 O O . GLN A 1 518 ? 133.387 146.524 190.743 1.00 101.02 609 GLN A O 1
ATOM 4082 N N . ALA A 1 519 ? 135.488 145.987 190.136 1.00 99.53 610 ALA A N 1
ATOM 4083 C CA . ALA A 1 519 ? 135.760 147.353 189.702 1.00 99.53 610 ALA A CA 1
ATOM 4084 C C . ALA A 1 519 ? 134.803 147.774 188.597 1.00 99.53 610 ALA A C 1
ATOM 4085 O O . ALA A 1 519 ? 134.290 148.899 188.599 1.00 99.53 610 ALA A O 1
ATOM 4087 N N . LEU A 1 520 ? 134.527 146.870 187.658 1.00 98.22 611 LEU A N 1
ATOM 4088 C CA . LEU A 1 520 ? 133.675 147.199 186.525 1.00 98.22 611 LEU A CA 1
ATOM 4089 C C . LEU A 1 520 ? 132.225 147.365 186.953 1.00 98.22 611 LEU A C 1
ATOM 4090 O O . LEU A 1 520 ? 131.549 148.307 186.524 1.00 98.22 611 LEU A O 1
ATOM 4095 N N . LEU A 1 521 ? 131.727 146.466 187.803 1.00 99.61 612 LEU A N 1
ATOM 4096 C CA . LEU A 1 521 ? 130.356 146.605 188.279 1.00 99.61 612 LEU A CA 1
ATOM 4097 C C . LEU A 1 521 ? 130.186 147.884 189.087 1.00 99.61 612 LEU A C 1
ATOM 4098 O O . LEU A 1 521 ? 129.143 148.545 189.008 1.00 99.61 612 LEU A O 1
ATOM 4103 N N . ARG A 1 522 ? 131.203 148.254 189.866 1.00 100.94 613 ARG A N 1
ATOM 4104 C CA . ARG A 1 522 ? 131.143 149.506 190.611 1.00 100.94 613 ARG A CA 1
ATOM 4105 C C . ARG A 1 522 ? 131.109 150.696 189.663 1.00 100.94 613 ARG A C 1
ATOM 4106 O O . ARG A 1 522 ? 130.282 151.602 189.812 1.00 100.94 613 ARG A O 1
ATOM 4114 N N . THR A 1 523 ? 132.006 150.710 188.676 1.00 99.35 614 THR A N 1
ATOM 4115 C CA . THR A 1 523 ? 132.011 151.790 187.698 1.00 99.35 614 THR A CA 1
ATOM 4116 C C . THR A 1 523 ? 130.682 151.886 186.967 1.00 99.35 614 THR A C 1
ATOM 4117 O O . THR A 1 523 ? 130.267 152.981 186.573 1.00 99.35 614 THR A O 1
ATOM 4121 N N . ILE A 1 524 ? 130.005 150.759 186.771 1.00 99.95 615 ILE A N 1
ATOM 4122 C CA . ILE A 1 524 ? 128.747 150.765 186.033 1.00 99.95 615 ILE A CA 1
ATOM 4123 C C . ILE A 1 524 ? 127.617 151.304 186.901 1.00 99.95 615 ILE A C 1
ATOM 4124 O O . ILE A 1 524 ? 126.974 152.304 186.562 1.00 99.95 615 ILE A O 1
ATOM 4129 N N . ARG A 1 525 ? 127.358 150.652 188.035 1.00 103.66 616 ARG A N 1
ATOM 4130 C CA . ARG A 1 525 ? 126.259 151.084 188.890 1.00 103.66 616 ARG A CA 1
ATOM 4131 C C . ARG A 1 525 ? 126.442 152.504 189.408 1.00 103.66 616 ARG A C 1
ATOM 4132 O O . ARG A 1 525 ? 125.486 153.076 189.942 1.00 103.66 616 ARG A O 1
ATOM 4140 N N . ASP A 1 526 ? 127.634 153.082 189.268 1.00 103.73 617 ASP A N 1
ATOM 4141 C CA . ASP A 1 526 ? 127.903 154.448 189.691 1.00 103.73 617 ASP A CA 1
ATOM 4142 C C . ASP A 1 526 ? 127.920 155.427 188.526 1.00 103.73 617 ASP A C 1
ATOM 4143 O O . ASP A 1 526 ? 128.142 156.623 188.738 1.00 103.73 617 ASP A O 1
ATOM 4148 N N . ASN A 1 527 ? 127.693 154.950 187.303 1.00 101.80 618 ASN A N 1
ATOM 4149 C CA . ASN A 1 527 ? 127.682 155.813 186.130 1.00 101.80 618 ASN A CA 1
ATOM 4150 C C . ASN A 1 527 ? 126.314 156.435 185.890 1.00 101.80 618 ASN A C 1
ATOM 4151 O O . ASN A 1 527 ? 126.224 157.593 185.471 1.00 101.80 618 ASN A O 1
ATOM 4156 N N . PHE A 1 528 ? 125.251 155.686 186.150 1.00 102.00 619 PHE A N 1
ATOM 4157 C CA . PHE A 1 528 ? 123.888 156.136 185.923 1.00 102.00 619 PHE A CA 1
ATOM 4158 C C . PHE A 1 528 ? 123.217 156.487 187.245 1.00 102.00 619 PHE A C 1
ATOM 4159 O O . PHE A 1 528 ? 123.621 156.038 188.319 1.00 102.00 619 PHE A O 1
ATOM 4167 N N . THR A 1 529 ? 122.171 157.303 187.153 1.00 106.69 620 THR A N 1
ATOM 4168 C CA . THR A 1 529 ? 121.402 157.641 188.336 1.00 106.69 620 THR A CA 1
ATOM 4169 C C . THR A 1 529 ? 120.731 156.385 188.892 1.00 106.69 620 THR A C 1
ATOM 4170 O O . THR A 1 529 ? 120.631 155.350 188.230 1.00 106.69 620 THR A O 1
ATOM 4174 N N . SER A 1 530 ? 120.268 156.489 190.134 1.00 107.53 621 SER A N 1
ATOM 4175 C CA . SER A 1 530 ? 119.737 155.335 190.846 1.00 107.53 621 SER A CA 1
ATOM 4176 C C . SER A 1 530 ? 118.331 154.946 190.405 1.00 107.53 621 SER A C 1
ATOM 4177 O O . SER A 1 530 ? 117.778 153.988 190.956 1.00 107.53 621 SER A O 1
ATOM 4180 N N . GLY A 1 531 ? 117.740 155.647 189.440 1.00 104.22 622 GLY A N 1
ATOM 4181 C CA . GLY A 1 531 ? 116.387 155.338 189.017 1.00 104.22 622 GLY A CA 1
ATOM 4182 C C . GLY A 1 531 ? 116.145 155.520 187.534 1.00 104.22 622 GLY A C 1
ATOM 4183 O O . GLY A 1 531 ? 114.996 155.535 187.084 1.00 104.22 622 GLY A O 1
ATOM 4184 N N . SER A 1 532 ? 117.223 155.660 186.766 1.00 101.11 623 SER A N 1
ATOM 4185 C CA . SER A 1 532 ? 117.122 155.875 185.326 1.00 101.11 623 SER A CA 1
ATOM 4186 C C . SER A 1 532 ? 117.062 154.558 184.562 1.00 101.11 623 SER A C 1
ATOM 4187 O O . SER A 1 532 ? 116.102 154.297 183.830 1.00 101.11 623 SER A O 1
ATOM 4190 N N . ARG A 1 533 ? 118.083 153.728 184.723 1.00 94.99 624 ARG A N 1
ATOM 4191 C CA . ARG A 1 533 ? 118.231 152.521 183.930 1.00 94.99 624 ARG A CA 1
ATOM 4192 C C . ARG A 1 533 ? 117.591 151.325 184.616 1.00 94.99 624 ARG A C 1
ATOM 4193 O O . ARG A 1 533 ? 117.507 151.253 185.844 1.00 94.99 624 ARG A O 1
ATOM 4201 N N . THR A 1 534 ? 117.139 150.381 183.798 1.00 93.23 625 THR A N 1
ATOM 4202 C CA . THR A 1 534 ? 116.584 149.113 184.252 1.00 93.23 625 THR A CA 1
ATOM 4203 C C . THR A 1 534 ? 117.538 148.011 183.816 1.00 93.23 625 THR A C 1
ATOM 4204 O O . THR A 1 534 ? 117.686 147.751 182.618 1.00 93.23 625 THR A O 1
ATOM 4208 N N . SER A 1 535 ? 118.182 147.365 184.780 1.00 92.20 626 SER A N 1
ATOM 4209 C CA . SER A 1 535 ? 119.246 146.412 184.508 1.00 92.20 626 SER A CA 1
ATOM 4210 C C . SER A 1 535 ? 118.776 144.993 184.788 1.00 92.20 626 SER A C 1
ATOM 4211 O O . SER A 1 535 ? 118.065 144.744 185.766 1.00 92.20 626 SER A O 1
ATOM 4214 N N . VAL A 1 536 ? 119.179 144.070 183.921 1.00 89.70 627 VAL A N 1
ATOM 4215 C CA . VAL A 1 536 ? 118.875 142.652 184.055 1.00 89.70 627 VAL A CA 1
ATOM 4216 C C . VAL A 1 536 ? 120.174 141.886 183.856 1.00 89.70 627 VAL A C 1
ATOM 4217 O O . VAL A 1 536 ? 120.711 141.847 182.742 1.00 89.70 627 VAL A O 1
ATOM 4221 N N . TYR A 1 537 ? 120.668 141.267 184.923 1.00 91.80 628 TYR A N 1
ATOM 4222 C CA . TYR A 1 537 ? 121.927 140.538 184.903 1.00 91.80 628 TYR A CA 1
ATOM 4223 C C . TYR A 1 537 ? 121.647 139.041 184.862 1.00 91.80 628 TYR A C 1
ATOM 4224 O O . TYR A 1 537 ? 121.050 138.495 185.795 1.00 91.80 628 TYR A O 1
ATOM 4233 N N . ILE A 1 538 ? 122.074 138.384 183.788 1.00 90.48 629 ILE A N 1
ATOM 4234 C CA . ILE A 1 538 ? 122.122 136.928 183.742 1.00 90.48 629 ILE A CA 1
ATOM 4235 C C . ILE A 1 538 ? 123.428 136.515 184.406 1.00 90.48 629 ILE A C 1
ATOM 4236 O O . ILE A 1 538 ? 124.509 136.753 183.864 1.00 90.48 629 ILE A O 1
ATOM 4241 N N . ALA A 1 539 ? 123.337 135.897 185.576 1.00 95.36 630 ALA A N 1
ATOM 4242 C CA . ALA A 1 539 ? 124.501 135.680 186.415 1.00 95.36 630 ALA A CA 1
ATOM 4243 C C . ALA A 1 539 ? 124.595 134.230 186.852 1.00 95.36 630 ALA A C 1
ATOM 4244 O O . ALA A 1 539 ? 123.591 133.607 187.207 1.00 95.3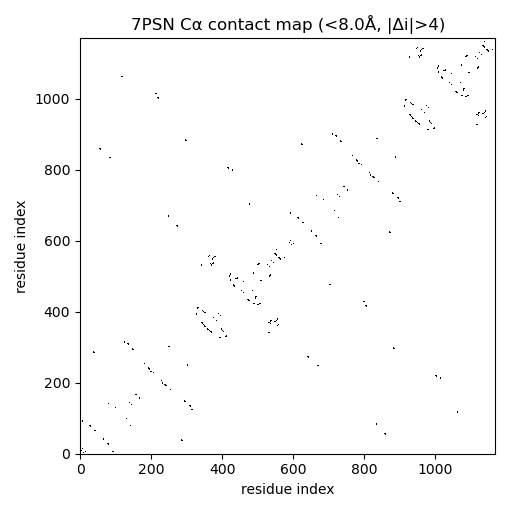6 630 ALA A O 1
ATOM 4246 N N . HIS A 1 540 ? 125.818 133.703 186.818 1.00 96.21 631 HIS A N 1
ATOM 4247 C CA . HIS A 1 540 ? 126.150 132.442 187.459 1.00 96.21 631 HIS A CA 1
ATOM 4248 C C . HIS A 1 540 ? 127.060 132.622 188.661 1.00 96.21 631 HIS A C 1
ATOM 4249 O O . HIS A 1 540 ? 127.168 131.703 189.478 1.00 96.21 631 HIS A O 1
ATOM 4256 N N . ARG A 1 541 ? 127.713 133.776 188.782 1.00 101.47 632 ARG A N 1
ATOM 4257 C CA . ARG A 1 541 ? 128.477 134.139 189.972 1.00 101.47 632 ARG A CA 1
ATOM 4258 C C . ARG A 1 541 ? 127.548 134.942 190.870 1.00 101.47 632 ARG A C 1
ATOM 4259 O O . ARG A 1 541 ? 127.480 136.169 190.797 1.00 101.47 632 ARG A O 1
ATOM 4267 N N . LEU A 1 542 ? 126.824 134.233 191.735 1.00 108.74 633 LEU A N 1
ATOM 4268 C CA . LEU A 1 542 ? 125.785 134.852 192.546 1.00 108.74 633 LEU A CA 1
ATOM 4269 C C . LEU A 1 542 ? 126.323 135.909 193.499 1.00 108.74 633 LEU A C 1
ATOM 4270 O O . LEU A 1 542 ? 125.525 136.601 194.140 1.00 108.74 633 LEU A O 1
ATOM 4275 N N . ARG A 1 543 ? 127.643 136.056 193.611 1.00 113.93 634 ARG A N 1
ATOM 4276 C CA . ARG A 1 543 ? 128.208 137.101 194.452 1.00 113.93 634 ARG A CA 1
ATOM 4277 C C . ARG A 1 543 ? 128.181 138.465 193.780 1.00 113.93 634 ARG A C 1
ATOM 4278 O O . ARG A 1 543 ? 128.360 139.479 194.461 1.00 113.93 634 ARG A O 1
ATOM 4286 N N . THR A 1 544 ? 127.968 138.511 192.467 1.00 107.37 635 THR A N 1
ATOM 4287 C CA . THR A 1 544 ? 127.888 139.768 191.737 1.00 107.37 635 THR A CA 1
ATOM 4288 C C . THR A 1 544 ? 126.473 140.323 191.662 1.00 107.37 635 THR A C 1
ATOM 4289 O O . THR A 1 544 ? 126.292 141.450 191.192 1.00 107.37 635 THR A O 1
ATOM 4293 N N . ILE A 1 545 ? 125.475 139.563 192.106 1.00 106.91 636 ILE A N 1
ATOM 4294 C CA . ILE A 1 545 ? 124.082 139.974 192.001 1.00 106.91 636 ILE A CA 1
ATOM 4295 C C . ILE A 1 545 ? 123.451 139.961 193.383 1.00 106.91 636 ILE A C 1
ATOM 4296 O O . ILE A 1 545 ? 122.234 139.801 193.523 1.00 106.91 636 ILE A O 1
ATOM 4301 N N . ALA A 1 546 ? 124.276 140.109 194.416 1.00 109.55 637 ALA A N 1
ATOM 4302 C CA . ALA A 1 546 ? 123.753 140.129 195.775 1.00 109.55 637 ALA A CA 1
ATOM 4303 C C . ALA A 1 546 ? 123.071 141.449 196.093 1.00 109.55 637 ALA A C 1
ATOM 4304 O O . ALA A 1 546 ? 122.127 141.480 196.890 1.00 109.55 637 ALA A O 1
ATOM 4306 N N . ASP A 1 547 ? 123.530 142.535 195.477 1.00 107.36 638 ASP A N 1
ATOM 4307 C CA . ASP A 1 547 ? 122.964 143.863 195.663 1.00 107.36 638 ASP A CA 1
ATOM 4308 C C . ASP A 1 547 ? 121.735 144.098 194.793 1.00 107.36 638 ASP A C 1
ATOM 4309 O O . ASP A 1 547 ? 121.257 145.233 194.711 1.00 107.36 638 ASP A O 1
ATOM 4314 N N . ALA A 1 548 ? 121.207 143.056 194.160 1.00 104.98 639 ALA A N 1
ATOM 4315 C CA . ALA A 1 548 ? 120.064 143.216 193.276 1.00 104.98 639 ALA A CA 1
ATOM 4316 C C . ALA A 1 548 ? 118.788 143.422 194.081 1.00 104.98 639 ALA A C 1
ATOM 4317 O O . ALA A 1 548 ? 118.636 142.913 195.193 1.00 104.98 639 ALA A O 1
ATOM 4319 N N . ASP A 1 549 ? 117.863 144.180 193.500 1.00 104.13 640 ASP A N 1
ATOM 4320 C CA . ASP A 1 549 ? 116.595 144.484 194.144 1.00 104.13 640 ASP A CA 1
ATOM 4321 C C . ASP A 1 549 ? 115.523 143.443 193.858 1.00 104.13 640 ASP A C 1
ATOM 4322 O O . ASP A 1 549 ? 114.464 143.477 194.493 1.00 104.13 640 ASP A O 1
ATOM 4327 N N . LYS A 1 550 ? 115.767 142.531 192.920 1.00 99.77 641 LYS A N 1
ATOM 4328 C CA . LYS A 1 550 ? 114.808 141.473 192.616 1.00 99.77 641 LYS A CA 1
ATOM 4329 C C . LYS A 1 550 ? 115.534 140.360 191.882 1.00 99.77 641 LYS A C 1
ATOM 4330 O O . LYS A 1 550 ? 116.068 140.584 190.791 1.00 99.77 641 LYS A O 1
ATOM 4336 N N . ILE A 1 551 ? 115.549 139.168 192.466 1.00 102.28 642 ILE A N 1
ATOM 4337 C CA . ILE A 1 551 ? 116.187 138.006 191.865 1.00 102.28 642 ILE A CA 1
ATOM 4338 C C . ILE A 1 551 ? 115.093 137.090 191.341 1.00 102.28 642 ILE A C 1
ATOM 4339 O O . ILE A 1 551 ? 114.194 136.688 192.089 1.00 102.28 642 ILE A O 1
ATOM 4344 N N . ILE A 1 552 ? 115.173 136.767 190.057 1.00 100.32 643 ILE A N 1
ATOM 4345 C CA . ILE A 1 552 ? 114.206 135.926 189.369 1.00 100.32 643 ILE A CA 1
ATOM 4346 C C . ILE A 1 552 ? 114.877 134.587 189.108 1.00 100.32 643 ILE A C 1
ATOM 4347 O O . ILE A 1 552 ? 115.763 134.482 188.252 1.00 100.32 643 ILE A O 1
ATOM 4352 N N . VAL A 1 553 ? 114.462 133.564 189.843 1.00 101.33 644 VAL A N 1
ATOM 4353 C CA . VAL A 1 553 ? 115.005 132.222 189.702 1.00 101.33 644 VAL A CA 1
ATOM 4354 C C . VAL A 1 553 ? 114.030 131.415 188.863 1.00 101.33 644 VAL A C 1
ATOM 4355 O O . VAL A 1 553 ? 112.846 131.309 189.205 1.00 101.33 644 VAL A O 1
ATOM 4359 N N . LEU A 1 554 ? 114.515 130.855 187.760 1.00 95.66 645 LEU A N 1
ATOM 4360 C CA . LEU A 1 554 ? 113.680 130.049 186.885 1.00 95.66 645 LEU A CA 1
ATOM 4361 C C . LEU A 1 554 ? 114.342 128.710 186.615 1.00 95.66 645 LEU A C 1
ATOM 4362 O O . LEU A 1 554 ? 115.569 128.615 186.529 1.00 95.66 645 LEU A O 1
ATOM 4367 N N . ASP A 1 555 ? 113.515 127.677 186.488 1.00 99.65 646 ASP A N 1
ATOM 4368 C CA . ASP A 1 555 ? 113.979 126.337 186.173 1.00 99.65 646 ASP A CA 1
ATOM 4369 C C . ASP A 1 555 ? 112.979 125.673 185.240 1.00 99.65 646 ASP A C 1
ATOM 4370 O O . ASP A 1 555 ? 111.772 125.910 185.331 1.00 99.65 646 ASP A O 1
ATOM 4375 N N . ASN A 1 556 ? 113.499 124.837 184.342 1.00 98.50 647 ASN A N 1
ATOM 4376 C CA . ASN A 1 556 ? 112.690 124.135 183.351 1.00 98.50 647 ASN A CA 1
ATOM 4377 C C . ASN A 1 556 ? 111.666 125.067 182.717 1.00 98.50 647 ASN A C 1
ATOM 4378 O O . ASN A 1 556 ? 110.512 124.684 182.506 1.00 98.50 647 ASN A O 1
ATOM 4383 N N . GLY A 1 557 ? 112.081 126.289 182.405 1.00 93.43 648 GLY A N 1
ATOM 4384 C CA . GLY A 1 557 ? 111.205 127.229 181.730 1.00 93.43 648 GLY A CA 1
ATOM 4385 C C . GLY A 1 557 ? 110.028 127.695 182.554 1.00 93.43 648 GLY A C 1
ATOM 4386 O O . GLY A 1 557 ? 108.938 127.903 182.009 1.00 93.43 648 GLY A O 1
ATOM 4387 N N . ARG A 1 558 ? 110.220 127.869 183.856 1.00 98.73 649 ARG A N 1
ATOM 4388 C CA . ARG A 1 558 ? 109.154 128.333 184.729 1.00 98.73 649 ARG A CA 1
ATOM 4389 C C . ARG A 1 558 ? 109.776 129.063 185.906 1.00 98.73 649 ARG A C 1
ATOM 4390 O O . ARG A 1 558 ? 110.755 128.587 186.487 1.00 98.73 649 ARG A O 1
ATOM 4398 N N . VAL A 1 559 ? 109.208 130.216 186.243 1.00 100.74 650 VAL A N 1
ATOM 4399 C CA . VAL A 1 559 ? 109.719 131.048 187.326 1.00 100.74 650 VAL A CA 1
ATOM 4400 C C . VAL A 1 559 ? 109.301 130.418 188.650 1.00 100.74 650 VAL A C 1
ATOM 4401 O O . VAL A 1 559 ? 108.111 130.345 188.966 1.00 100.74 650 VAL A O 1
ATOM 4405 N N . ARG A 1 560 ? 110.282 129.967 189.429 1.00 105.34 651 ARG A N 1
ATOM 4406 C CA . ARG A 1 560 ? 110.015 129.288 190.688 1.00 105.34 651 ARG A CA 1
ATOM 4407 C C . ARG A 1 560 ? 110.024 130.251 191.870 1.00 105.34 651 ARG A C 1
ATOM 4408 O O . ARG A 1 560 ? 109.114 130.223 192.703 1.00 105.34 651 ARG A O 1
ATOM 4416 N N . GLU A 1 561 ? 111.040 131.107 191.953 1.00 109.76 652 GLU A N 1
ATOM 4417 C CA . GLU A 1 561 ? 111.208 132.016 193.075 1.00 109.76 652 GLU A CA 1
ATOM 4418 C C . GLU A 1 561 ? 111.408 133.436 192.569 1.00 109.76 652 GLU A C 1
ATOM 4419 O O . GLU A 1 561 ? 111.909 133.657 191.465 1.00 109.76 652 GLU A O 1
ATOM 4425 N N . GLU A 1 562 ? 111.013 134.398 193.399 1.00 109.05 653 GLU A N 1
ATOM 4426 C CA . GLU A 1 562 ? 111.172 135.811 193.084 1.00 109.05 653 GLU A CA 1
ATOM 4427 C C . GLU A 1 562 ? 111.286 136.588 194.384 1.00 109.05 653 GLU A C 1
ATOM 4428 O O . GLU A 1 562 ? 110.405 136.491 195.243 1.00 109.05 653 GLU A O 1
ATOM 4434 N N . GLY A 1 563 ? 112.358 137.350 194.524 1.00 109.35 654 GLY A N 1
ATOM 4435 C CA . GLY A 1 563 ? 112.557 138.142 195.718 1.00 109.35 654 GLY A CA 1
ATOM 4436 C C . GLY A 1 563 ? 114.003 138.559 195.859 1.00 109.35 654 GLY A C 1
ATOM 4437 O O . GLY A 1 563 ? 114.864 138.201 195.056 1.00 109.35 654 GLY A O 1
ATOM 4438 N N . LYS A 1 564 ? 114.248 139.334 196.912 1.00 112.55 655 LYS A N 1
ATOM 4439 C CA . LYS A 1 564 ? 115.576 139.864 197.170 1.00 112.55 655 LYS A CA 1
ATOM 4440 C C . LYS A 1 564 ? 116.511 138.748 197.633 1.00 112.55 655 LYS A C 1
ATOM 4441 O O . LYS A 1 564 ? 116.130 137.581 197.756 1.00 112.55 655 LYS A O 1
ATOM 4447 N N . HIS A 1 565 ? 117.763 139.126 197.894 1.00 116.48 656 HIS A N 1
ATOM 4448 C CA . HIS A 1 565 ? 118.793 138.150 198.228 1.00 116.48 656 HIS A CA 1
ATOM 4449 C C . HIS A 1 565 ? 118.450 137.399 199.508 1.00 116.48 656 HIS A C 1
ATOM 4450 O O . HIS A 1 565 ? 118.270 136.176 199.501 1.00 116.48 656 HIS A O 1
ATOM 4457 N N . LEU A 1 566 ? 118.356 138.122 200.626 1.00 118.73 657 LEU A N 1
ATOM 4458 C CA . LEU A 1 566 ? 118.156 137.468 201.914 1.00 118.73 657 LEU A CA 1
ATOM 4459 C C . LEU A 1 566 ? 116.780 136.824 202.013 1.00 118.73 657 LEU A C 1
ATOM 4460 O O . LEU A 1 566 ? 116.625 135.801 202.690 1.00 118.73 657 LEU A O 1
ATOM 4465 N N . GLU A 1 567 ? 115.774 137.401 201.354 1.00 118.87 658 GLU A N 1
ATOM 4466 C CA . GLU A 1 567 ? 114.441 136.811 201.384 1.00 118.87 658 GLU A CA 1
ATOM 4467 C C . GLU A 1 567 ? 114.449 135.390 200.839 1.00 118.87 658 GLU A C 1
ATOM 4468 O O . GLU A 1 567 ? 113.613 134.569 201.233 1.00 118.87 658 GLU A O 1
ATOM 4474 N N . LEU A 1 568 ? 115.379 135.082 199.936 1.00 117.66 659 LEU A N 1
ATOM 4475 C CA . LEU A 1 568 ? 115.506 133.738 199.386 1.00 117.66 659 LEU A CA 1
ATOM 4476 C C . LEU A 1 568 ? 116.539 132.911 200.138 1.00 117.66 659 LEU A C 1
ATOM 4477 O O . LEU A 1 568 ? 116.330 131.715 200.365 1.00 117.66 659 LEU A O 1
ATOM 4482 N N . LEU A 1 569 ? 117.654 133.530 200.526 1.00 119.97 660 LEU A N 1
ATOM 4483 C CA . LEU A 1 569 ? 118.687 132.805 201.255 1.00 119.97 660 LEU A CA 1
ATOM 4484 C C . LEU A 1 569 ? 118.169 132.336 202.607 1.00 119.97 660 LEU A C 1
ATOM 4485 O O . LEU A 1 569 ? 118.336 131.169 202.979 1.00 119.97 660 LEU A O 1
ATOM 4490 N N . ALA A 1 570 ? 117.532 133.233 203.356 1.00 122.00 661 ALA A N 1
ATOM 4491 C CA . ALA A 1 570 ? 116.958 132.894 204.657 1.00 122.00 661 ALA A CA 1
ATOM 4492 C C . ALA A 1 570 ? 115.529 132.376 204.486 1.00 122.00 661 ALA A C 1
ATOM 4493 O O . ALA A 1 570 ? 114.567 132.895 205.052 1.00 122.00 661 ALA A O 1
ATOM 4495 N N . MET A 1 571 ? 115.407 131.328 203.677 1.00 124.80 662 MET A N 1
ATOM 4496 C CA . MET A 1 571 ? 114.121 130.691 203.434 1.00 124.80 662 MET A CA 1
ATOM 4497 C C . MET A 1 571 ? 114.343 129.235 203.036 1.00 124.80 662 MET A C 1
ATOM 4498 O O . MET A 1 571 ? 114.921 128.968 201.975 1.00 124.80 662 MET A O 1
ATOM 4503 N N . PRO A 1 572 ? 113.905 128.270 203.843 1.00 125.29 663 PRO A N 1
ATOM 4504 C CA . PRO A 1 572 ? 114.162 126.866 203.505 1.00 125.29 663 PRO A CA 1
ATOM 4505 C C . PRO A 1 572 ? 113.402 126.438 202.261 1.00 125.29 663 PRO A C 1
ATOM 4506 O O . PRO A 1 572 ? 112.367 127.006 201.905 1.00 125.29 663 PRO A O 1
ATOM 4510 N N . GLY A 1 573 ? 113.934 125.413 201.598 1.00 123.22 664 GLY A N 1
ATOM 4511 C CA . GLY A 1 573 ? 113.343 124.920 200.372 1.00 123.22 664 GLY A CA 1
ATOM 4512 C C . GLY A 1 573 ? 113.600 125.777 199.156 1.00 123.22 664 GLY A C 1
ATOM 4513 O O . GLY A 1 573 ? 112.910 125.610 198.143 1.00 123.22 664 GLY A O 1
ATOM 4514 N N . SER A 1 574 ? 114.567 126.686 199.219 1.00 120.32 665 SER A N 1
ATOM 4515 C CA . SER A 1 574 ? 114.845 127.602 198.124 1.00 120.32 665 SER A CA 1
ATOM 4516 C C . SER A 1 574 ? 115.988 127.080 197.265 1.00 120.32 665 SER A C 1
ATOM 4517 O O . SER A 1 574 ? 117.024 126.650 197.779 1.00 120.32 665 SER A O 1
ATOM 4520 N N . LEU A 1 575 ? 115.790 127.127 195.947 1.00 116.68 666 LEU A N 1
ATOM 4521 C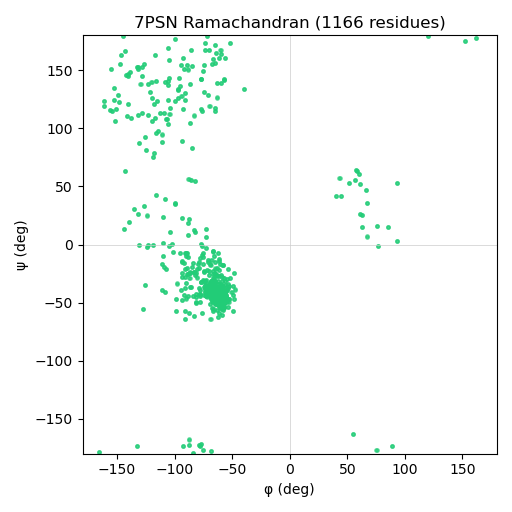 CA . LEU A 1 575 ? 116.854 126.749 195.025 1.00 116.68 666 LEU A CA 1
ATOM 4522 C C . LEU A 1 575 ? 118.019 127.726 195.110 1.00 116.68 666 LEU A C 1
ATOM 4523 O O . LEU A 1 575 ? 119.187 127.322 195.043 1.00 116.68 666 LEU A O 1
ATOM 4528 N N . TYR A 1 576 ? 117.717 129.017 195.255 1.00 116.62 667 TYR A N 1
ATOM 4529 C CA . TYR A 1 576 ? 118.773 130.009 195.416 1.00 116.62 667 TYR A CA 1
ATOM 4530 C C . TYR A 1 576 ? 119.623 129.700 196.637 1.00 116.62 667 TYR A C 1
ATOM 4531 O O . TYR A 1 576 ? 120.840 129.918 196.630 1.00 116.62 667 TYR A O 1
ATOM 4540 N N . ARG A 1 577 ? 119.002 129.176 197.694 1.00 119.37 668 ARG A N 1
ATOM 4541 C CA . ARG A 1 577 ? 119.760 128.822 198.887 1.00 119.37 668 ARG A CA 1
ATOM 4542 C C . ARG A 1 577 ? 120.722 127.677 198.604 1.00 119.37 668 ARG A C 1
ATOM 4543 O O . ARG A 1 577 ? 121.868 127.699 199.062 1.00 119.37 668 ARG A O 1
ATOM 4551 N N . GLU A 1 578 ? 120.282 126.672 197.844 1.00 118.46 669 GLU A N 1
ATOM 4552 C CA . GLU A 1 578 ? 121.175 125.573 197.495 1.00 118.46 669 GLU A CA 1
ATOM 4553 C C . GLU A 1 578 ? 122.325 126.060 196.624 1.00 118.46 669 GLU A C 1
ATOM 4554 O O . GLU A 1 578 ? 123.477 125.642 196.805 1.00 118.46 669 GLU A O 1
ATOM 4560 N N . LEU A 1 579 ? 122.032 126.944 195.669 1.00 117.33 670 LEU A N 1
ATOM 4561 C CA . LEU A 1 579 ? 123.087 127.475 194.813 1.00 117.33 670 LEU A CA 1
ATOM 4562 C C . LEU A 1 579 ? 124.104 128.262 195.629 1.00 117.33 670 LEU A C 1
ATOM 4563 O O . LEU A 1 579 ? 125.316 128.092 195.462 1.00 117.33 670 LEU A O 1
ATOM 4568 N N . TRP A 1 580 ? 123.629 129.125 196.530 1.00 117.37 671 TRP A N 1
ATOM 4569 C CA . TRP A 1 580 ? 124.547 129.886 197.369 1.00 117.37 671 TRP A CA 1
ATOM 4570 C C . TRP A 1 580 ? 125.331 128.978 198.306 1.00 117.37 671 TRP A C 1
ATOM 4571 O O . TRP A 1 580 ? 126.501 129.248 198.594 1.00 117.37 671 TRP A O 1
ATOM 4582 N N . THR A 1 581 ? 124.708 127.904 198.791 1.00 118.38 672 THR A N 1
ATOM 4583 C CA . THR A 1 581 ? 125.418 126.945 199.627 1.00 118.38 672 THR A CA 1
ATOM 4584 C C . THR A 1 581 ? 126.572 126.316 198.862 1.00 118.38 672 THR A C 1
ATOM 4585 O O . THR A 1 581 ? 127.712 126.289 199.339 1.00 118.38 672 THR A O 1
ATOM 4589 N N . ILE A 1 582 ? 126.291 125.806 197.662 1.00 116.97 673 ILE A N 1
ATOM 4590 C CA . ILE A 1 582 ? 127.341 125.189 196.862 1.00 116.97 673 ILE A CA 1
ATOM 4591 C C . ILE A 1 582 ? 128.371 126.216 196.410 1.00 116.97 673 ILE A C 1
ATOM 4592 O O . ILE A 1 582 ? 129.513 125.852 196.108 1.00 116.97 673 ILE A O 1
ATOM 4597 N N . GLN A 1 583 ? 127.999 127.496 196.361 1.00 117.67 674 GLN A N 1
ATOM 4598 C CA . GLN A 1 583 ? 128.935 128.543 195.975 1.00 117.67 674 GLN A CA 1
ATOM 4599 C C . GLN A 1 583 ? 129.806 129.011 197.133 1.00 117.67 674 GLN A C 1
ATOM 4600 O O . GLN A 1 583 ? 130.896 129.540 196.895 1.00 117.67 674 GLN A O 1
ATOM 4606 N N . GLU A 1 584 ? 129.351 128.829 198.374 1.00 118.40 675 GLU A N 1
ATOM 4607 C CA . GLU A 1 584 ? 130.108 129.307 199.524 1.00 118.40 675 GLU A CA 1
ATOM 4608 C C . GLU A 1 584 ? 131.231 128.353 199.909 1.00 118.40 675 GLU A C 1
ATOM 4609 O O . GLU A 1 584 ? 132.343 128.802 200.208 1.00 118.40 675 GLU A O 1
ATOM 4615 N N . ASP A 1 585 ? 130.964 127.051 199.910 1.00 121.88 676 ASP A N 1
ATOM 4616 C CA . ASP A 1 585 ? 131.968 126.056 200.271 1.00 121.88 676 ASP A CA 1
ATOM 4617 C C . ASP A 1 585 ? 132.580 125.411 199.032 1.00 121.88 676 ASP A C 1
ATOM 4618 O O . ASP A 1 585 ? 132.327 125.837 197.906 1.00 121.88 676 ASP A O 1
ATOM 4623 N N . LEU B 1 1 ? 151.211 131.222 135.377 1.00 88.71 92 LEU B N 1
ATOM 4624 C CA . LEU B 1 1 ? 150.951 130.230 134.341 1.00 88.71 92 LEU B CA 1
ATOM 4625 C C . LEU B 1 1 ? 152.014 129.137 134.335 1.00 88.71 92 LEU B C 1
ATOM 4626 O O . LEU B 1 1 ? 152.106 128.359 133.387 1.00 88.71 92 LEU B O 1
ATOM 4631 N N . LYS B 1 2 ? 152.817 129.077 135.396 1.00 87.76 93 LYS B N 1
ATOM 4632 C CA . LYS B 1 2 ? 153.867 128.074 135.520 1.00 87.76 93 LYS B CA 1
ATOM 4633 C C . LYS B 1 2 ? 153.447 126.899 136.392 1.00 87.76 93 LYS B C 1
ATOM 4634 O O . LYS B 1 2 ? 153.661 125.743 136.019 1.00 87.76 93 LYS B O 1
ATOM 4640 N N . ASP B 1 3 ? 152.854 127.172 137.556 1.00 84.65 94 ASP B N 1
ATOM 4641 C CA . ASP B 1 3 ? 152.389 126.091 138.419 1.00 84.65 94 ASP B CA 1
ATOM 4642 C C . ASP B 1 3 ? 151.320 125.263 137.721 1.00 84.65 94 ASP B C 1
ATOM 4643 O O . ASP B 1 3 ? 151.261 124.036 137.879 1.00 84.65 94 ASP B O 1
ATOM 4648 N N . LEU B 1 4 ? 150.462 125.921 136.944 1.00 83.99 95 LEU B N 1
ATOM 4649 C CA . LEU B 1 4 ? 149.460 125.200 136.175 1.00 83.99 95 LEU B CA 1
ATOM 4650 C C . LEU B 1 4 ? 150.113 124.207 135.225 1.00 83.99 95 LEU B C 1
ATOM 4651 O O . LEU B 1 4 ? 149.672 123.056 135.115 1.00 83.99 95 LEU B O 1
ATOM 4656 N N . PHE B 1 5 ? 151.165 124.635 134.527 1.00 85.20 96 PHE B N 1
ATOM 4657 C CA . PHE B 1 5 ? 151.899 123.712 133.674 1.00 85.20 96 PHE B CA 1
ATOM 4658 C C . PHE B 1 5 ? 152.545 122.606 134.491 1.00 85.20 96 PHE B C 1
ATOM 4659 O O . PHE B 1 5 ? 152.783 121.509 133.976 1.00 85.20 96 PHE B O 1
ATOM 4667 N N . ARG B 1 6 ? 152.836 122.874 135.761 1.00 83.38 97 ARG B N 1
ATOM 4668 C CA . ARG B 1 6 ? 153.380 121.843 136.631 1.00 83.38 97 ARG B CA 1
ATOM 4669 C C . ARG B 1 6 ? 152.321 120.837 137.047 1.00 83.38 97 ARG B C 1
ATOM 4670 O O . ARG B 1 6 ? 152.665 119.707 137.408 1.00 83.38 97 ARG B O 1
ATOM 4678 N N . TYR B 1 7 ? 151.047 121.221 137.009 1.00 81.45 98 TYR B N 1
ATOM 4679 C CA . TYR B 1 7 ? 149.975 120.293 137.352 1.00 81.45 98 TYR B CA 1
ATOM 4680 C C . TYR B 1 7 ? 149.468 119.521 136.142 1.00 81.45 98 TYR B C 1
ATOM 4681 O O . TYR B 1 7 ? 149.068 118.361 136.277 1.00 81.45 98 TYR B O 1
ATOM 4690 N N . ILE B 1 8 ? 149.469 120.138 134.957 1.00 83.06 99 ILE B N 1
ATOM 4691 C CA . ILE B 1 8 ? 149.011 119.446 133.753 1.00 83.06 99 ILE B CA 1
ATOM 4692 C C . ILE B 1 8 ? 150.127 118.710 133.028 1.00 83.06 99 ILE B C 1
ATOM 4693 O O . ILE B 1 8 ? 149.844 117.941 132.097 1.00 83.06 99 ILE B O 1
ATOM 4698 N N . TRP B 1 9 ? 151.383 118.919 133.416 1.00 84.93 100 TRP B N 1
ATOM 4699 C CA . TRP B 1 9 ? 152.531 118.282 132.769 1.00 84.93 100 TRP B CA 1
ATOM 4700 C C . TRP B 1 9 ? 153.567 117.948 133.832 1.00 84.93 100 TRP B C 1
ATOM 4701 O O . TRP B 1 9 ? 154.683 118.473 133.829 1.00 84.93 100 TRP B O 1
ATOM 4712 N N . PRO B 1 10 ? 153.223 117.068 134.766 1.00 86.80 101 PRO B N 1
ATOM 4713 C CA . PRO B 1 10 ? 154.080 116.830 135.926 1.00 86.80 101 PRO B CA 1
ATOM 4714 C C . PRO B 1 10 ? 155.162 115.793 135.665 1.00 86.80 101 PRO B C 1
ATOM 4715 O O . PRO B 1 10 ? 155.148 115.063 134.672 1.00 86.80 101 PRO B O 1
ATOM 4719 N N . LYS B 1 11 ? 156.112 115.745 136.594 1.00 88.95 102 LYS B N 1
ATOM 4720 C CA . LYS B 1 11 ? 157.132 114.709 136.570 1.00 88.95 102 LYS B CA 1
ATOM 4721 C C . LYS B 1 11 ? 156.507 113.375 136.950 1.00 88.95 102 LYS B C 1
ATOM 4722 O O . LYS B 1 11 ? 155.821 113.268 137.971 1.00 88.95 102 LYS B O 1
ATOM 4728 N N . GLY B 1 12 ? 156.743 112.361 136.130 1.00 91.44 103 GLY B N 1
ATOM 4729 C CA . GLY B 1 12 ? 156.059 111.095 136.293 1.00 91.44 103 GLY B CA 1
ATOM 4730 C C . GLY B 1 12 ? 154.623 111.192 135.808 1.00 91.44 103 GLY B C 1
ATOM 4731 O O . GLY B 1 12 ? 154.167 112.212 135.295 1.00 91.44 103 GLY B O 1
ATOM 4732 N N . ASN B 1 13 ? 153.897 110.091 135.984 1.00 91.24 104 ASN B N 1
ATOM 4733 C CA . ASN B 1 13 ? 152.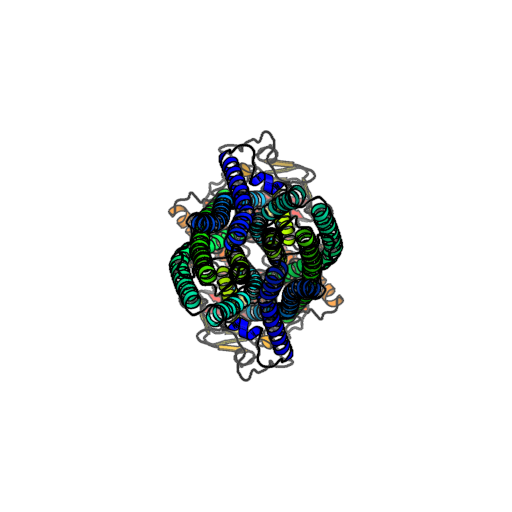501 110.009 135.569 1.00 91.24 104 ASN B CA 1
ATOM 4734 C C . ASN B 1 13 ? 152.371 110.286 134.072 1.00 91.24 104 ASN B C 1
ATOM 4735 O O . ASN B 1 13 ? 151.755 111.260 133.640 1.00 91.24 104 ASN B O 1
ATOM 4740 N N . ASN B 1 14 ? 152.977 109.404 133.278 1.00 89.51 105 ASN B N 1
ATOM 4741 C CA . ASN B 1 14 ? 152.944 109.571 131.832 1.00 89.51 105 ASN B CA 1
ATOM 4742 C C . ASN B 1 14 ? 151.528 109.531 131.278 1.00 89.51 105 ASN B C 1
ATOM 4743 O O . ASN B 1 14 ? 151.316 109.923 130.128 1.00 89.51 105 ASN B O 1
ATOM 4748 N N . LYS B 1 15 ? 150.555 109.072 132.063 1.00 87.89 106 LYS B N 1
ATOM 4749 C CA . LYS B 1 15 ? 149.181 109.021 131.577 1.00 87.89 106 LYS B CA 1
ATOM 4750 C C . LYS B 1 15 ? 148.673 110.412 131.221 1.00 87.89 106 LYS B C 1
ATOM 4751 O O . LYS B 1 15 ? 148.137 110.631 130.128 1.00 87.89 106 LYS B O 1
ATOM 4757 N N . VAL B 1 16 ? 148.827 111.370 132.136 1.00 85.65 107 VAL B N 1
ATOM 4758 C CA . VAL B 1 16 ? 148.336 112.717 131.869 1.00 85.65 107 VAL B CA 1
ATOM 4759 C C . VAL B 1 16 ? 149.130 113.371 130.748 1.00 85.65 107 VAL B C 1
ATOM 4760 O O . VAL B 1 16 ? 148.578 114.148 129.961 1.00 85.65 107 VAL B O 1
ATOM 4764 N N . ARG B 1 17 ? 150.425 113.079 130.645 1.00 86.00 108 ARG B N 1
ATOM 4765 C CA . ARG B 1 17 ? 151.212 113.628 129.550 1.00 86.00 108 ARG B CA 1
ATOM 4766 C C . ARG B 1 17 ? 150.740 113.102 128.203 1.00 86.00 108 ARG B C 1
ATOM 4767 O O . ARG B 1 17 ? 150.628 113.872 127.242 1.00 86.00 108 ARG B O 1
ATOM 4775 N N . ILE B 1 18 ? 150.448 111.807 128.119 1.00 82.95 109 ILE B N 1
ATOM 4776 C CA . ILE B 1 18 ? 149.918 111.235 126.889 1.00 82.95 109 ILE B CA 1
ATOM 4777 C C . ILE B 1 18 ? 148.549 111.820 126.575 1.00 82.95 109 ILE B C 1
ATOM 4778 O O . ILE B 1 18 ? 148.225 112.086 125.413 1.00 82.95 109 ILE B O 1
ATOM 4783 N N . ARG B 1 19 ? 147.725 112.028 127.601 1.00 79.86 110 ARG B N 1
ATOM 4784 C CA . ARG B 1 19 ? 146.422 112.645 127.389 1.00 79.86 110 ARG B CA 1
ATOM 4785 C C . ARG B 1 19 ? 146.570 114.048 126.817 1.00 79.86 110 ARG B C 1
ATOM 4786 O O . ARG B 1 19 ? 145.851 114.432 125.887 1.00 79.86 110 ARG B O 1
ATOM 4794 N N . VAL B 1 20 ? 147.509 114.823 127.356 1.00 80.43 111 VAL B N 1
ATOM 4795 C CA . VAL B 1 20 ? 147.725 116.178 126.869 1.00 80.43 111 VAL B CA 1
ATOM 4796 C C . VAL B 1 20 ? 148.241 116.153 125.439 1.00 80.43 111 VAL B C 1
ATOM 4797 O O . VAL B 1 20 ? 147.848 116.978 124.608 1.00 80.43 111 VAL B O 1
ATOM 4801 N N . LEU B 1 21 ? 149.128 115.209 125.126 1.00 80.73 112 LEU B N 1
ATOM 4802 C CA . LEU B 1 21 ? 149.652 115.121 123.769 1.00 80.73 112 LEU B CA 1
ATOM 4803 C C . LEU B 1 21 ? 148.557 114.747 122.779 1.00 80.73 112 LEU B C 1
ATOM 4804 O O . LEU B 1 21 ? 148.528 115.256 121.653 1.00 80.73 112 LEU B O 1
ATOM 4809 N N . ILE B 1 22 ? 147.647 113.860 123.177 1.00 80.55 113 ILE B N 1
ATOM 4810 C CA . ILE B 1 22 ? 146.543 113.502 122.296 1.00 80.55 113 ILE B CA 1
ATOM 4811 C C . ILE B 1 22 ? 145.612 114.690 122.099 1.00 80.55 113 ILE B C 1
ATOM 4812 O O . ILE B 1 22 ? 145.125 114.937 120.990 1.00 80.55 113 ILE B O 1
ATOM 4817 N N . ALA B 1 23 ? 145.332 115.432 123.172 1.00 81.38 114 ALA B N 1
ATOM 4818 C CA . ALA B 1 23 ? 144.546 116.652 123.029 1.00 81.38 114 ALA B CA 1
ATOM 4819 C C . ALA B 1 23 ? 145.207 117.609 122.050 1.00 81.38 114 ALA B C 1
ATOM 4820 O O . ALA B 1 23 ? 144.535 118.222 121.212 1.00 81.38 114 ALA B O 1
ATOM 4822 N N . LEU B 1 24 ? 146.527 117.747 122.143 1.00 82.51 115 LEU B N 1
ATOM 4823 C CA . LEU B 1 24 ? 147.252 118.635 121.245 1.00 82.51 115 LEU B CA 1
ATOM 4824 C C . LEU B 1 24 ? 147.144 118.163 119.803 1.00 82.51 115 LEU B C 1
ATOM 4825 O O . LEU B 1 24 ? 146.944 118.970 118.889 1.00 82.51 115 LEU B O 1
ATOM 4830 N N . GLY B 1 25 ? 147.281 116.857 119.579 1.00 82.76 116 GLY B N 1
ATOM 4831 C CA . GLY B 1 25 ? 147.154 116.331 118.231 1.00 82.76 116 GLY B CA 1
ATOM 4832 C C . GLY B 1 25 ? 145.772 116.557 117.651 1.00 82.76 116 GLY B C 1
ATOM 4833 O O . GLY B 1 25 ? 145.626 116.896 116.473 1.00 82.76 116 GLY B O 1
ATOM 4834 N N . LEU B 1 26 ? 144.739 116.376 118.472 1.00 81.79 117 LEU B N 1
ATOM 4835 C CA . LEU B 1 26 ? 143.382 116.614 118.000 1.00 81.79 117 LEU B CA 1
ATOM 4836 C C . LEU B 1 26 ? 143.163 118.087 117.692 1.00 81.79 117 LEU B C 1
ATOM 4837 O O . LEU B 1 26 ? 142.496 118.429 116.713 1.00 81.79 117 LEU B O 1
ATOM 4842 N N . LEU B 1 27 ? 143.713 118.970 118.521 1.00 84.38 118 LEU B N 1
ATOM 4843 C CA . LEU B 1 27 ? 143.677 120.401 118.235 1.00 84.38 118 LEU B CA 1
ATOM 4844 C C . LEU B 1 27 ? 144.308 120.702 116.881 1.00 84.38 118 LEU B C 1
ATOM 4845 O O . LEU B 1 27 ? 143.729 121.414 116.045 1.00 84.38 118 LEU B O 1
ATOM 4850 N N . ILE B 1 28 ? 145.517 120.183 116.665 1.00 85.38 119 ILE B N 1
ATOM 4851 C CA . ILE B 1 28 ? 146.217 120.374 115.399 1.00 85.38 119 ILE B CA 1
ATOM 4852 C C . ILE B 1 28 ? 145.336 119.941 114.237 1.00 85.38 119 ILE B C 1
ATOM 4853 O O . ILE B 1 28 ? 145.110 120.699 113.287 1.00 85.38 119 ILE B O 1
ATOM 4858 N N . SER B 1 29 ? 144.835 118.706 114.291 1.00 86.55 120 SER B N 1
ATOM 4859 C CA . SER B 1 29 ? 144.061 118.177 113.174 1.00 86.55 120 SER B CA 1
ATOM 4860 C C . SER B 1 29 ? 142.777 118.971 112.964 1.00 86.55 120 SER B C 1
ATOM 4861 O O . SER B 1 29 ? 142.347 119.186 111.823 1.00 86.55 120 SER B O 1
ATOM 4864 N N . ALA B 1 30 ? 142.145 119.410 114.051 1.00 86.11 121 ALA B N 1
ATOM 4865 C CA . ALA B 1 30 ? 140.946 120.225 113.933 1.00 86.11 121 ALA B CA 1
ATOM 4866 C C . ALA B 1 30 ? 141.234 121.492 113.149 1.00 86.11 121 ALA B C 1
ATOM 4867 O O . ALA B 1 30 ? 140.496 121.850 112.224 1.00 86.11 121 ALA B O 1
ATOM 4869 N N . LYS B 1 31 ? 142.311 122.189 113.508 1.00 88.51 122 LYS B N 1
ATOM 4870 C CA . LYS B 1 31 ? 142.637 123.411 112.785 1.00 88.51 122 LYS B CA 1
ATOM 4871 C C . LYS B 1 31 ? 143.030 123.114 111.346 1.00 88.51 122 LYS B C 1
ATOM 4872 O O . LYS B 1 31 ? 142.729 123.905 110.447 1.00 88.51 122 LYS B O 1
ATOM 4878 N N . ILE B 1 32 ? 143.677 121.975 111.104 1.00 88.15 123 ILE B N 1
ATOM 4879 C CA . ILE B 1 32 ? 144.045 121.612 109.739 1.00 88.15 123 ILE B CA 1
ATOM 4880 C C . ILE B 1 32 ? 142.798 121.466 108.877 1.00 88.15 123 ILE B C 1
ATOM 4881 O O . ILE B 1 32 ? 142.731 121.975 107.753 1.00 88.15 123 ILE B O 1
ATOM 4886 N N . LEU B 1 33 ? 141.786 120.772 109.393 1.00 86.94 124 LEU B N 1
ATOM 4887 C CA . LEU B 1 33 ? 140.567 120.588 108.613 1.00 86.94 124 LEU B CA 1
ATOM 4888 C C . LEU B 1 33 ? 139.800 121.897 108.466 1.00 86.94 124 LEU B C 1
ATOM 4889 O O . LEU B 1 33 ? 139.225 122.175 107.404 1.00 86.94 124 LEU B O 1
ATOM 4894 N N . ASN B 1 34 ? 139.767 122.710 109.523 1.00 88.54 125 ASN B N 1
ATOM 4895 C CA . ASN B 1 34 ? 139.106 124.004 109.446 1.00 88.54 125 ASN B CA 1
ATOM 4896 C C . ASN B 1 34 ? 139.795 124.935 108.461 1.00 88.54 125 ASN B C 1
ATOM 4897 O O . ASN B 1 34 ? 139.159 125.862 107.951 1.00 88.54 125 ASN B O 1
ATOM 4902 N N . VAL B 1 35 ? 141.081 124.714 108.198 1.00 87.73 126 VAL B N 1
ATOM 4903 C CA . VAL B 1 35 ? 141.795 125.488 107.193 1.00 87.73 126 VAL B CA 1
ATOM 4904 C C . VAL B 1 35 ? 141.699 124.864 105.808 1.00 87.73 126 VAL B C 1
ATOM 4905 O O . VAL B 1 35 ? 141.923 125.558 104.807 1.00 87.73 126 VAL B O 1
ATOM 4909 N N . GLN B 1 36 ? 141.390 123.576 105.723 1.00 89.95 127 GLN B N 1
ATOM 4910 C CA . GLN B 1 36 ? 141.303 122.897 104.439 1.00 89.95 127 GLN B CA 1
ATOM 4911 C C . GLN B 1 36 ? 139.917 122.982 103.821 1.00 89.95 127 GLN B C 1
ATOM 4912 O O . GLN B 1 36 ? 139.791 122.892 102.596 1.00 89.95 127 GLN B O 1
ATOM 4918 N N . VAL B 1 37 ? 138.876 123.154 104.629 1.00 90.47 128 VAL B N 1
ATOM 4919 C CA . VAL B 1 37 ? 137.509 123.194 104.107 1.00 90.47 128 VAL B CA 1
ATOM 4920 C C . VAL B 1 37 ? 137.338 124.296 103.060 1.00 90.47 128 VAL B C 1
ATOM 4921 O O . VAL B 1 37 ? 136.642 124.079 102.050 1.00 90.47 128 VAL B O 1
ATOM 4925 N N . PRO B 1 38 ? 137.946 125.479 103.221 1.00 90.03 129 PRO B N 1
ATOM 4926 C CA . PRO B 1 38 ? 137.736 126.517 102.207 1.00 90.03 129 PRO B CA 1
ATOM 4927 C C . PRO B 1 38 ? 138.336 126.162 100.864 1.00 90.03 129 PRO B C 1
ATOM 4928 O O . PRO B 1 38 ? 137.861 126.661 99.839 1.00 90.03 129 PRO B O 1
ATOM 4932 N N . PHE B 1 39 ? 139.362 125.312 100.828 1.00 92.09 130 PHE B N 1
ATOM 4933 C CA . PHE B 1 39 ? 139.900 124.875 99.546 1.00 92.09 130 PHE B CA 1
ATOM 4934 C C . PHE B 1 39 ? 138.899 123.998 98.804 1.00 92.09 130 PHE B C 1
ATOM 4935 O O . PHE B 1 39 ? 138.756 124.107 97.582 1.00 92.09 130 PHE B O 1
ATOM 4943 N N . PHE B 1 40 ? 138.189 123.131 99.524 1.00 92.37 131 PHE B N 1
ATOM 4944 C CA . PHE B 1 40 ? 137.115 122.375 98.893 1.00 92.37 131 PHE B CA 1
ATOM 4945 C C . PHE B 1 40 ? 136.022 123.308 98.399 1.00 92.37 131 PHE B C 1
ATOM 4946 O O . PHE B 1 40 ? 135.457 123.106 97.314 1.00 92.37 131 PHE B O 1
ATOM 4954 N N . PHE B 1 41 ? 135.698 124.331 99.192 1.00 93.04 132 PHE B N 1
ATOM 4955 C CA . PHE B 1 41 ? 134.700 125.298 98.748 1.00 93.04 132 PHE B CA 1
ATOM 4956 C C . PHE B 1 41 ? 135.136 125.976 97.456 1.00 93.04 132 PHE B C 1
ATOM 4957 O O . PHE B 1 41 ? 134.342 126.126 96.521 1.00 93.04 132 PHE B O 1
ATOM 4965 N N . LYS B 1 42 ? 136.399 126.395 97.391 1.00 94.75 133 LYS B N 1
ATOM 4966 C CA . LYS B 1 42 ? 136.923 127.007 96.177 1.00 94.75 133 LYS B CA 1
ATOM 4967 C C . LYS B 1 42 ? 136.858 126.044 95.001 1.00 94.75 133 LYS B C 1
ATOM 4968 O O . LYS B 1 42 ? 136.548 126.448 93.875 1.00 94.75 133 LYS B O 1
ATOM 4974 N N . GLN B 1 43 ? 137.181 124.773 95.234 1.00 96.65 134 GLN B N 1
ATOM 4975 C CA . GLN B 1 43 ? 137.143 123.799 94.151 1.00 96.65 134 GLN B CA 1
ATOM 4976 C C . GLN B 1 43 ? 135.736 123.674 93.590 1.00 96.65 134 GLN B C 1
ATOM 4977 O O . GLN B 1 43 ? 135.535 123.713 92.371 1.00 96.65 134 GLN B O 1
ATOM 4983 N N . THR B 1 44 ? 134.741 123.534 94.466 1.00 97.24 135 THR B N 1
ATOM 4984 C CA . THR B 1 44 ? 133.373 123.402 93.974 1.00 97.24 135 THR B CA 1
ATOM 4985 C C . THR B 1 44 ? 132.915 124.679 93.280 1.00 97.24 135 THR B C 1
ATOM 4986 O O . THR B 1 44 ? 132.214 124.621 92.262 1.00 97.24 135 THR B O 1
ATOM 4990 N N . ILE B 1 45 ? 133.316 125.842 93.796 1.00 97.80 136 ILE B N 1
ATOM 4991 C CA . ILE B 1 45 ? 132.974 127.101 93.138 1.00 97.80 136 ILE B CA 1
ATOM 4992 C C . ILE B 1 45 ? 133.528 127.114 91.720 1.00 97.80 136 ILE B C 1
ATOM 4993 O O . ILE B 1 45 ? 132.783 127.218 90.739 1.00 97.80 136 ILE B O 1
ATOM 4998 N N . ASP B 1 46 ? 134.851 127.005 91.595 1.00 99.48 137 ASP B N 1
ATOM 4999 C CA . ASP B 1 46 ? 135.503 127.077 90.296 1.00 99.48 137 ASP B CA 1
ATOM 5000 C C . ASP B 1 46 ? 135.124 125.926 89.376 1.00 99.48 137 ASP B C 1
ATOM 5001 O O . ASP B 1 46 ? 135.382 126.011 88.171 1.00 99.48 137 ASP B O 1
ATOM 5006 N N . SER B 1 47 ? 134.531 124.857 89.905 1.00 102.93 138 SER B N 1
ATOM 5007 C CA . SER B 1 47 ? 134.042 123.777 89.063 1.00 102.93 138 SER B CA 1
ATOM 5008 C C . SER B 1 47 ? 132.595 123.969 88.639 1.00 102.93 138 SER B C 1
ATOM 5009 O O . SER B 1 47 ? 132.171 123.366 87.646 1.00 102.93 138 SER B O 1
ATOM 5012 N N . MET B 1 48 ? 131.829 124.781 89.364 1.00 106.09 139 MET B N 1
ATOM 5013 C CA . MET B 1 48 ? 130.474 125.121 88.959 1.00 106.09 139 MET B CA 1
ATOM 5014 C C . MET B 1 48 ? 130.412 126.373 88.098 1.00 106.09 139 MET B C 1
ATOM 5015 O O . MET B 1 48 ? 129.342 126.691 87.571 1.00 106.09 139 MET B O 1
ATOM 5020 N N . ASN B 1 49 ? 131.525 127.084 87.939 1.00 108.06 140 ASN B N 1
ATOM 5021 C CA . ASN B 1 49 ? 131.556 128.312 87.158 1.00 108.06 140 ASN B CA 1
ATOM 5022 C C . ASN B 1 49 ? 131.545 128.062 85.658 1.00 108.06 140 ASN B C 1
ATOM 5023 O O . ASN B 1 49 ? 131.548 129.027 84.887 1.00 108.06 140 ASN B O 1
ATOM 5028 N N . ILE B 1 50 ? 131.535 126.805 85.225 1.00 110.66 141 ILE B N 1
ATOM 5029 C CA . ILE B 1 50 ? 131.512 126.484 83.804 1.00 110.66 141 ILE B CA 1
ATOM 5030 C C . ILE B 1 50 ? 130.125 126.775 83.252 1.00 110.66 141 ILE B C 1
ATOM 5031 O O . ILE B 1 50 ? 129.174 126.996 84.010 1.00 110.66 141 ILE B O 1
ATOM 5036 N N . ALA B 1 51 ? 130.002 126.776 81.929 1.00 114.08 142 ALA B N 1
ATOM 5037 C CA . ALA B 1 51 ? 128.730 127.020 81.266 1.00 114.08 142 ALA B CA 1
ATOM 5038 C C . ALA B 1 51 ? 128.037 125.689 81.013 1.00 114.08 142 ALA B C 1
ATOM 5039 O O . ALA B 1 51 ? 128.553 124.845 80.272 1.00 114.08 142 ALA B O 1
ATOM 5041 N N . TRP B 1 52 ? 126.876 125.502 81.631 1.00 114.21 143 TRP B N 1
ATOM 5042 C CA . TRP B 1 52 ? 126.082 124.299 81.442 1.00 114.21 143 TRP B CA 1
ATOM 5043 C C . TRP B 1 52 ? 125.109 124.513 80.292 1.00 114.21 143 TRP B C 1
ATOM 5044 O O . TRP B 1 52 ? 124.401 125.524 80.249 1.00 114.21 143 TRP B O 1
ATOM 5055 N N . ASP B 1 53 ? 125.076 123.559 79.366 1.00 118.26 144 ASP B N 1
ATOM 5056 C CA . ASP B 1 53 ? 124.272 123.663 78.158 1.00 118.26 144 ASP B CA 1
ATOM 5057 C C . ASP B 1 53 ? 123.008 122.816 78.220 1.00 118.26 144 ASP B C 1
ATOM 5058 O O . ASP B 1 53 ? 122.340 122.644 77.197 1.00 118.26 144 ASP B O 1
ATOM 5063 N N . ASP B 1 54 ? 122.668 122.285 79.390 1.00 119.29 145 ASP B N 1
ATOM 5064 C CA . ASP B 1 54 ? 121.461 121.484 79.538 1.00 119.29 145 ASP B CA 1
ATOM 5065 C C . ASP B 1 54 ? 120.944 121.593 80.968 1.00 119.29 145 ASP B C 1
ATOM 5066 O O . ASP B 1 54 ? 121.533 121.006 81.883 1.00 119.29 145 ASP B O 1
ATOM 5071 N N . PRO B 1 55 ? 119.855 122.329 81.206 1.00 118.73 146 PRO B N 1
ATOM 5072 C CA . PRO B 1 55 ? 119.335 122.445 82.578 1.00 118.73 146 PRO B CA 1
ATOM 5073 C C . PRO B 1 55 ? 118.973 121.114 83.212 1.00 118.73 146 PRO B C 1
ATOM 5074 O O . PRO B 1 55 ? 118.846 121.054 84.442 1.00 118.73 146 PRO B O 1
ATOM 5078 N N . THR B 1 56 ? 118.800 120.055 82.425 1.00 118.86 147 THR B N 1
ATOM 5079 C CA . THR B 1 56 ? 118.420 118.753 82.952 1.00 118.86 147 THR B CA 1
ATOM 5080 C C . THR B 1 56 ? 119.616 117.896 83.344 1.00 118.86 147 THR B C 1
ATOM 5081 O O . THR B 1 56 ? 119.427 116.831 83.941 1.00 118.86 147 THR B O 1
ATOM 5085 N N . VAL B 1 57 ? 120.838 118.335 83.032 1.00 117.66 148 VAL B N 1
ATOM 5086 C CA . VAL B 1 57 ? 122.015 117.540 83.355 1.00 117.66 148 VAL B CA 1
ATOM 5087 C C . VAL B 1 57 ? 122.049 117.253 84.849 1.00 117.66 148 VAL B C 1
ATOM 5088 O O . VAL B 1 57 ? 121.682 118.096 85.677 1.00 117.66 148 VAL B O 1
ATOM 5092 N N . ALA B 1 58 ? 122.491 116.051 85.198 1.00 114.67 149 ALA B N 1
ATOM 5093 C CA . ALA B 1 58 ? 122.653 115.681 86.592 1.00 114.67 149 ALA B CA 1
ATOM 5094 C C . ALA B 1 58 ? 124.010 116.149 87.106 1.00 114.67 149 ALA B C 1
ATOM 5095 O O . ALA B 1 58 ? 124.971 116.308 86.349 1.00 114.67 149 ALA B O 1
ATOM 5097 N N . LEU B 1 59 ? 124.081 116.367 88.409 1.00 109.32 150 LEU B N 1
ATOM 5098 C CA . LEU B 1 59 ? 125.306 116.883 89.000 1.00 109.32 150 LEU B CA 1
ATOM 5099 C C . LEU B 1 59 ? 126.439 115.883 88.801 1.00 109.32 150 LEU B C 1
ATOM 5100 O O . LEU B 1 59 ? 126.289 114.709 89.158 1.00 109.32 150 LEU B O 1
ATOM 5105 N N . PRO B 1 60 ? 127.573 116.295 88.236 1.00 108.18 151 PRO B N 1
ATOM 5106 C CA . PRO B 1 60 ? 128.704 115.373 88.116 1.00 108.18 151 PRO B CA 1
ATOM 5107 C C . PRO B 1 60 ? 129.108 114.809 89.469 1.00 108.18 151 PRO B C 1
ATOM 5108 O O . PRO B 1 60 ? 128.793 115.359 90.526 1.00 108.18 151 PRO B O 1
ATOM 5112 N N . ALA B 1 61 ? 129.821 113.685 89.421 1.00 105.06 152 ALA B N 1
ATOM 5113 C CA . ALA B 1 61 ? 130.195 113.002 90.651 1.00 105.06 152 ALA B CA 1
ATOM 5114 C C . ALA B 1 61 ? 131.356 113.692 91.351 1.00 105.06 152 ALA B C 1
ATOM 5115 O O . ALA B 1 61 ? 131.429 113.673 92.583 1.00 105.06 152 ALA B O 1
ATOM 5117 N N . ALA B 1 62 ? 132.271 114.299 90.594 1.00 103.23 153 ALA B N 1
ATOM 5118 C CA . ALA B 1 62 ? 133.411 114.965 91.217 1.00 103.23 153 ALA B CA 1
ATOM 5119 C C . ALA B 1 62 ? 132.955 116.088 92.138 1.00 103.23 153 ALA B C 1
ATOM 5120 O O . ALA B 1 62 ? 133.475 116.245 93.250 1.00 103.23 153 ALA B O 1
ATOM 5122 N N . ILE B 1 63 ? 131.971 116.872 91.699 1.00 101.56 154 ILE B N 1
ATOM 5123 C CA . ILE B 1 63 ? 131.526 118.010 92.494 1.00 101.56 154 ILE B CA 1
ATOM 5124 C C . ILE B 1 63 ? 130.728 117.537 93.702 1.00 101.56 154 ILE B C 1
ATOM 5125 O O . ILE B 1 63 ? 130.863 118.081 94.804 1.00 101.56 154 ILE B O 1
ATOM 5130 N N . GLY B 1 64 ? 129.877 116.528 93.520 1.00 99.44 155 GLY B N 1
ATOM 5131 C CA . GLY B 1 64 ? 129.219 115.932 94.668 1.00 99.44 155 GLY B CA 1
ATOM 5132 C C . GLY B 1 64 ? 130.216 115.433 95.694 1.00 99.44 155 GLY B C 1
ATOM 5133 O O . GLY B 1 64 ? 130.041 115.634 96.898 1.00 99.44 155 GLY B O 1
ATOM 5134 N N . LEU B 1 65 ? 131.296 114.809 95.226 1.00 98.29 156 LEU B N 1
ATOM 5135 C CA . LEU B 1 65 ? 132.293 114.260 96.134 1.00 98.29 156 LEU B CA 1
ATOM 5136 C C . LEU B 1 65 ? 133.059 115.363 96.850 1.00 98.29 156 LEU B C 1
ATOM 5137 O O . LEU B 1 65 ? 133.372 115.234 98.037 1.00 98.29 156 LEU B O 1
ATOM 5142 N N . THR B 1 66 ? 133.367 116.459 96.157 1.00 95.90 157 THR B N 1
ATOM 5143 C CA . THR B 1 66 ? 134.099 117.532 96.823 1.00 95.90 157 THR B CA 1
ATOM 5144 C C . THR B 1 66 ? 133.206 118.296 97.794 1.00 95.90 157 THR B C 1
ATOM 5145 O O . THR B 1 66 ? 133.687 118.776 98.825 1.00 95.90 157 THR B O 1
ATOM 5149 N N . ILE B 1 67 ? 131.907 118.395 97.509 1.00 93.87 158 ILE B N 1
ATOM 5150 C CA . ILE B 1 67 ? 130.987 118.968 98.488 1.00 93.87 158 ILE B CA 1
ATOM 5151 C C . ILE B 1 67 ? 130.885 118.062 99.706 1.00 93.87 158 ILE B C 1
ATOM 5152 O O . ILE B 1 67 ? 130.835 118.530 100.854 1.00 93.87 158 ILE B O 1
ATOM 5157 N N . LEU B 1 68 ? 130.819 116.752 99.473 1.00 92.93 159 LEU B N 1
ATOM 5158 C CA . LEU B 1 68 ? 130.856 115.807 100.576 1.00 92.93 159 LEU B CA 1
ATOM 5159 C C . LEU B 1 68 ? 132.113 115.999 101.411 1.00 92.93 159 LEU B C 1
ATOM 5160 O O . LEU B 1 68 ? 132.055 115.988 102.643 1.00 92.93 159 LEU B O 1
ATOM 5165 N N . CYS B 1 69 ? 133.262 116.160 100.752 1.00 91.36 160 CYS B N 1
ATOM 5166 C CA . CYS B 1 69 ? 134.511 116.372 101.474 1.00 91.36 160 CYS B CA 1
ATOM 5167 C C . CYS B 1 69 ? 134.473 117.670 102.267 1.00 91.36 160 CYS B C 1
ATOM 5168 O O . CYS B 1 69 ? 134.989 117.738 103.386 1.00 91.36 160 CYS B O 1
ATOM 5171 N N . TYR B 1 70 ? 133.866 118.712 101.702 1.00 90.50 161 TYR B N 1
ATOM 5172 C CA . TYR B 1 70 ? 133.721 119.978 102.413 1.00 90.50 161 TYR B CA 1
ATOM 5173 C C . TYR B 1 70 ? 132.945 119.785 103.710 1.00 90.50 161 TYR B C 1
ATOM 5174 O O . TYR B 1 70 ? 133.400 120.176 104.797 1.00 90.50 161 TYR B O 1
ATOM 5183 N N . GLY B 1 71 ? 131.764 119.175 103.611 1.00 87.99 162 GLY B N 1
ATOM 5184 C CA . GLY B 1 71 ? 130.969 118.935 104.803 1.00 87.99 162 GLY B CA 1
ATOM 5185 C C . GLY B 1 71 ? 131.679 118.043 105.802 1.00 87.99 162 GLY B C 1
ATOM 5186 O O . GLY B 1 71 ? 131.624 118.279 107.013 1.00 87.99 162 GLY B O 1
ATOM 5187 N N . VAL B 1 72 ? 132.361 117.011 105.309 1.00 86.84 163 VAL B N 1
ATOM 5188 C CA . VAL B 1 72 ? 133.055 116.083 106.190 1.00 86.84 163 VAL B CA 1
ATOM 5189 C C . VAL B 1 72 ? 134.194 116.780 106.916 1.00 86.84 163 VAL B C 1
ATOM 5190 O O . VAL B 1 72 ? 134.450 116.506 108.089 1.00 86.84 163 VAL B O 1
ATOM 5194 N N . ALA B 1 73 ? 134.894 117.690 106.240 1.00 85.67 164 ALA B N 1
ATOM 5195 C CA . ALA B 1 73 ? 135.978 118.411 106.896 1.00 85.67 164 ALA B CA 1
ATOM 5196 C C . ALA B 1 73 ? 135.443 119.365 107.952 1.00 85.67 164 ALA B C 1
ATOM 5197 O O . ALA B 1 73 ? 136.020 119.483 109.038 1.00 85.67 164 ALA B O 1
ATOM 5199 N N . ARG B 1 74 ? 134.346 120.059 107.654 1.00 85.03 165 ARG B N 1
ATOM 5200 C CA . ARG B 1 74 ? 133.721 120.905 108.668 1.00 85.03 165 ARG B CA 1
ATOM 5201 C C . ARG B 1 74 ? 133.345 120.082 109.900 1.00 85.03 165 ARG B C 1
ATOM 5202 O O . ARG B 1 74 ? 133.695 120.432 111.043 1.00 85.03 165 ARG B O 1
ATOM 5210 N N . PHE B 1 75 ? 132.646 118.967 109.679 1.00 83.46 166 PHE B N 1
ATOM 5211 C CA . PHE B 1 75 ? 132.237 118.121 110.791 1.00 83.46 166 PHE B CA 1
ATOM 5212 C C . PHE B 1 75 ? 133.440 117.588 111.549 1.00 83.46 166 PHE B C 1
ATOM 5213 O O . PHE B 1 75 ? 133.423 117.531 112.780 1.00 83.46 166 PHE B O 1
ATOM 5221 N N . GLY B 1 76 ? 134.483 117.171 110.833 1.00 82.66 167 GLY B N 1
ATOM 5222 C CA . GLY B 1 76 ? 135.663 116.647 111.495 1.00 82.66 167 GLY B CA 1
ATOM 5223 C C . GLY B 1 76 ? 136.366 117.690 112.334 1.00 82.66 167 GLY B C 1
ATOM 5224 O O . GLY B 1 76 ? 136.872 117.389 113.415 1.00 82.66 167 GLY B O 1
ATOM 5225 N N . SER B 1 77 ? 136.419 118.927 111.847 1.00 83.11 168 SER B N 1
ATOM 5226 C CA . SER B 1 77 ? 136.979 120.001 112.653 1.00 83.11 168 SER B CA 1
ATOM 5227 C C . SER B 1 77 ? 136.230 120.129 113.967 1.00 83.11 168 SER B C 1
ATOM 5228 O O . SER B 1 77 ? 136.833 120.122 115.050 1.00 83.11 168 SER B O 1
ATOM 5231 N N . VAL B 1 78 ? 134.904 120.243 113.891 1.00 82.53 169 VAL B N 1
ATOM 5232 C CA . VAL B 1 78 ? 134.132 120.401 115.121 1.00 82.53 169 VAL B CA 1
ATOM 5233 C C . VAL B 1 78 ? 134.280 119.169 116.010 1.00 82.53 169 VAL B C 1
ATOM 5234 O O . VAL B 1 78 ? 134.354 119.273 117.242 1.00 82.53 169 VAL B O 1
ATOM 5238 N N . LEU B 1 79 ? 134.345 117.988 115.400 1.00 80.45 170 LEU B N 1
ATOM 5239 C CA . LEU B 1 79 ? 134.428 116.747 116.158 1.00 80.45 170 LEU B CA 1
ATOM 5240 C C . LEU B 1 79 ? 135.732 116.668 116.930 1.00 80.45 170 LEU B C 1
ATOM 5241 O O . LEU B 1 79 ? 135.746 116.327 118.118 1.00 80.45 170 LEU B O 1
ATOM 5246 N N . PHE B 1 80 ? 136.846 116.946 116.258 1.00 80.53 171 PHE B N 1
ATOM 5247 C CA . PHE B 1 80 ? 138.134 116.940 116.933 1.00 80.53 171 PHE B CA 1
ATOM 5248 C C . PHE B 1 80 ? 138.181 118.005 118.016 1.00 80.53 171 PHE B C 1
ATOM 5249 O O . PHE B 1 80 ? 138.741 117.778 119.093 1.00 80.53 171 PHE B O 1
ATOM 5257 N N . GLY B 1 81 ? 137.582 119.168 117.760 1.00 80.35 172 GLY B N 1
ATOM 5258 C CA . GLY B 1 81 ? 137.486 120.171 118.807 1.00 80.35 172 GLY B CA 1
ATOM 5259 C C . GLY B 1 81 ? 136.799 119.635 120.047 1.00 80.35 172 GLY B C 1
ATOM 5260 O O . GLY B 1 81 ? 137.270 119.824 121.173 1.00 80.35 172 GLY B O 1
ATOM 5261 N N . GLU B 1 82 ? 135.686 118.931 119.855 1.00 80.37 173 GLU B N 1
ATOM 5262 C CA . GLU B 1 82 ? 134.920 118.451 120.999 1.00 80.37 173 GLU B CA 1
ATOM 5263 C C . GLU B 1 82 ? 135.631 117.304 121.710 1.00 80.37 173 GLU B C 1
ATOM 5264 O O . GLU B 1 82 ? 135.588 117.207 122.944 1.00 80.37 173 GLU B O 1
ATOM 5270 N N . LEU B 1 83 ? 136.287 116.421 120.957 1.00 79.02 174 LEU B N 1
ATOM 5271 C CA . LEU B 1 83 ? 137.062 115.358 121.588 1.00 79.02 174 LEU B CA 1
ATOM 5272 C C . LEU B 1 83 ? 138.206 115.937 122.410 1.00 79.02 174 LEU B C 1
ATOM 5273 O O . LEU B 1 83 ? 138.497 115.460 123.515 1.00 79.02 174 LEU B O 1
ATOM 5278 N N . ARG B 1 84 ? 138.879 116.955 121.876 1.00 79.71 175 ARG B N 1
ATOM 5279 C CA . ARG B 1 84 ? 139.901 117.658 122.636 1.00 79.71 175 ARG B CA 1
ATOM 5280 C C . ARG B 1 84 ? 139.317 118.230 123.919 1.00 79.71 175 ARG B C 1
ATOM 5281 O O . ARG B 1 84 ? 139.918 118.124 124.995 1.00 79.71 175 ARG B O 1
ATOM 5289 N N . ASN B 1 85 ? 138.150 118.866 123.817 1.00 80.07 176 ASN B N 1
ATOM 5290 C CA . ASN B 1 85 ? 137.496 119.399 125.004 1.00 80.07 176 ASN B CA 1
ATOM 5291 C C . ASN B 1 85 ? 137.292 118.309 126.046 1.00 80.07 176 ASN B C 1
ATOM 5292 O O . ASN B 1 85 ? 137.608 118.493 127.224 1.00 80.07 176 ASN B O 1
ATOM 5297 N N . ALA B 1 86 ? 136.776 117.156 125.620 1.00 77.15 177 ALA B N 1
ATOM 5298 C CA . ALA B 1 86 ? 136.509 116.062 126.550 1.00 77.15 177 ALA B CA 1
ATOM 5299 C C . ALA B 1 86 ? 137.785 115.587 127.237 1.00 77.15 177 ALA B C 1
ATOM 5300 O O . ALA B 1 86 ? 137.841 115.451 128.470 1.00 77.15 177 ALA B O 1
ATOM 5302 N N . VAL B 1 87 ? 138.812 115.293 126.442 1.00 76.96 178 VAL B N 1
ATOM 5303 C CA . VAL B 1 87 ? 140.061 114.772 126.987 1.00 76.96 178 VAL B CA 1
ATOM 5304 C C . VAL B 1 87 ? 140.667 115.763 127.977 1.00 76.96 178 VAL B C 1
ATOM 5305 O O . VAL B 1 87 ? 140.988 115.421 129.128 1.00 76.96 178 VAL B O 1
ATOM 5309 N N . PHE B 1 88 ? 140.839 117.010 127.548 1.00 75.52 179 PHE B N 1
ATOM 5310 C CA . PHE B 1 88 ? 141.447 117.970 128.447 1.00 75.52 179 PHE B CA 1
ATOM 5311 C C . PHE B 1 88 ? 140.543 118.315 129.618 1.00 75.52 179 PHE B C 1
ATOM 5312 O O . PHE B 1 88 ? 141.035 118.826 130.623 1.00 75.52 179 PHE B O 1
ATOM 5320 N N . ALA B 1 89 ? 139.246 118.029 129.533 1.00 74.77 180 ALA B N 1
ATOM 5321 C CA . ALA B 1 89 ? 138.405 118.118 130.718 1.00 74.77 180 ALA B CA 1
ATOM 5322 C C . ALA B 1 89 ? 138.797 117.051 131.723 1.00 74.77 180 ALA B C 1
ATOM 5323 O O . ALA B 1 89 ? 138.974 117.330 132.917 1.00 74.77 180 ALA B O 1
ATOM 5325 N N . LYS B 1 90 ? 138.924 115.811 131.252 1.00 74.73 181 LYS B N 1
ATOM 5326 C CA . LYS B 1 90 ? 139.385 114.742 132.131 1.00 74.73 181 LYS B CA 1
ATOM 5327 C C . LYS B 1 90 ? 140.712 115.093 132.780 1.00 74.73 181 LYS B C 1
ATOM 5328 O O . LYS B 1 90 ? 141.005 114.630 133.887 1.00 74.73 181 LYS B O 1
ATOM 5334 N N . VAL B 1 91 ? 141.531 115.894 132.105 1.00 75.45 182 VAL B N 1
ATOM 5335 C CA . VAL B 1 91 ? 142.822 116.272 132.685 1.00 75.45 182 VAL B CA 1
ATOM 5336 C C . VAL B 1 91 ? 142.668 117.421 133.682 1.00 75.45 182 VAL B C 1
ATOM 5337 O O . VAL B 1 91 ? 143.183 117.369 134.810 1.00 75.45 182 VAL B O 1
ATOM 5341 N N . ALA B 1 92 ? 141.976 118.484 133.274 1.00 72.96 183 ALA B N 1
ATOM 5342 C CA . ALA B 1 92 ? 141.882 119.678 134.098 1.00 72.96 183 ALA B CA 1
ATOM 5343 C C . ALA B 1 92 ? 141.126 119.417 135.387 1.00 72.96 183 ALA B C 1
ATOM 5344 O O . ALA B 1 92 ? 141.434 120.025 136.416 1.00 72.96 183 ALA B O 1
ATOM 5346 N N . GLN B 1 93 ? 140.131 118.533 135.360 1.00 72.64 184 GLN B N 1
ATOM 5347 C CA . GLN B 1 93 ? 139.395 118.256 136.586 1.00 72.64 184 GLN B CA 1
ATOM 5348 C C . GLN B 1 93 ? 140.268 117.527 137.598 1.00 72.64 184 GLN B C 1
ATOM 5349 O O . GLN B 1 93 ? 140.202 117.808 138.800 1.00 72.64 184 GLN B O 1
ATOM 5355 N N . ASN B 1 94 ? 141.099 116.595 137.133 1.00 73.64 185 ASN B N 1
ATOM 5356 C CA . ASN B 1 94 ? 142.075 115.980 138.022 1.00 73.64 185 ASN B CA 1
ATOM 5357 C C . ASN B 1 94 ? 143.019 117.025 138.594 1.00 73.64 185 ASN B C 1
ATOM 5358 O O . ASN B 1 94 ? 143.338 116.999 139.790 1.00 73.64 185 ASN B O 1
ATOM 5363 N N . ALA B 1 95 ? 143.481 117.951 137.754 1.00 72.96 186 ALA B N 1
ATOM 5364 C CA . ALA B 1 95 ? 144.368 119.003 138.247 1.00 72.96 186 ALA B CA 1
ATOM 5365 C C . ALA B 1 95 ? 143.693 119.825 139.336 1.00 72.96 186 ALA B C 1
ATOM 5366 O O . ALA B 1 95 ? 144.301 120.141 140.366 1.00 72.96 186 ALA B O 1
ATOM 5368 N N . ILE B 1 96 ? 142.433 120.195 139.114 1.00 71.35 187 ILE B N 1
ATOM 5369 C CA . ILE B 1 96 ? 141.720 121.028 140.075 1.00 71.35 187 ILE B CA 1
ATOM 5370 C C . ILE B 1 96 ? 141.518 120.279 141.382 1.00 71.35 187 ILE B C 1
ATOM 5371 O O . ILE B 1 96 ? 141.688 120.843 142.468 1.00 71.35 187 ILE B O 1
ATOM 5376 N N . ARG B 1 97 ? 141.118 119.011 141.304 1.00 73.07 188 ARG B N 1
ATOM 5377 C CA . ARG B 1 97 ? 141.011 118.203 142.512 1.00 73.07 188 ARG B CA 1
ATOM 5378 C C . ARG B 1 97 ? 142.325 118.202 143.276 1.00 73.07 188 ARG B C 1
ATOM 5379 O O . ARG B 1 97 ? 142.357 118.433 144.493 1.00 73.07 188 ARG B O 1
ATOM 5387 N N . THR B 1 98 ? 143.424 117.941 142.570 1.00 74.03 189 THR B N 1
ATOM 5388 C CA . THR B 1 98 ? 144.722 117.855 143.220 1.00 74.03 189 THR B CA 1
ATOM 5389 C C . THR B 1 98 ? 145.065 119.157 143.925 1.00 74.03 189 THR B C 1
ATOM 5390 O O . THR B 1 98 ? 145.493 119.157 145.085 1.00 74.03 189 THR B O 1
ATOM 5394 N N . VAL B 1 99 ? 144.874 120.284 143.240 1.00 72.20 190 VAL B N 1
ATOM 5395 C CA . VAL B 1 99 ? 145.293 121.556 143.815 1.00 72.20 190 VAL B CA 1
ATOM 5396 C C . VAL B 1 99 ? 144.390 121.942 144.978 1.00 72.20 190 VAL B C 1
ATOM 5397 O O . VAL B 1 99 ? 144.861 122.469 145.991 1.00 72.20 190 VAL B O 1
ATOM 5401 N N . SER B 1 100 ? 143.087 121.683 144.864 1.00 71.73 191 SER B N 1
ATOM 5402 C CA . SER B 1 100 ? 142.183 121.974 145.969 1.00 71.73 191 SER B CA 1
ATOM 5403 C C . SER B 1 100 ? 142.571 121.182 147.207 1.00 71.73 191 SER B C 1
ATOM 5404 O O . SER B 1 100 ? 142.636 121.727 148.316 1.00 71.73 191 SER B O 1
ATOM 5407 N N . LEU B 1 101 ? 142.840 119.887 147.037 1.00 72.39 192 LEU B N 1
ATOM 5408 C CA . LEU B 1 101 ? 143.186 119.066 148.188 1.00 72.39 192 LEU B CA 1
ATOM 5409 C C . LEU B 1 101 ? 144.520 119.483 148.789 1.00 72.39 192 LEU B C 1
ATOM 5410 O O . LEU B 1 101 ? 144.663 119.535 150.016 1.00 72.39 192 LEU B O 1
ATOM 5415 N N . GLN B 1 102 ? 145.513 119.778 147.948 1.00 74.48 193 GLN B N 1
ATOM 5416 C CA . GLN B 1 102 ? 146.804 120.208 148.472 1.00 74.48 193 GLN B CA 1
ATOM 5417 C C . GLN B 1 102 ? 146.677 121.524 149.222 1.00 74.48 193 GLN B C 1
ATOM 5418 O O . GLN B 1 102 ? 147.296 121.712 150.276 1.00 74.48 193 GLN B O 1
ATOM 5424 N N . THR B 1 103 ? 145.871 122.445 148.697 1.00 72.41 194 THR B N 1
ATOM 5425 C CA . THR B 1 103 ? 145.675 123.724 149.362 1.00 72.41 194 THR B CA 1
ATOM 5426 C C . THR B 1 103 ? 144.987 123.545 150.705 1.00 72.41 194 THR B C 1
ATOM 5427 O O . THR B 1 103 ? 145.355 124.194 151.690 1.00 72.41 194 THR B O 1
ATOM 5431 N N . PHE B 1 104 ? 143.979 122.676 150.764 1.00 70.39 195 PHE B N 1
ATOM 5432 C CA . PHE B 1 104 ? 143.327 122.389 152.037 1.00 70.39 195 PHE B CA 1
ATOM 5433 C C . PHE B 1 104 ? 144.316 121.808 153.038 1.00 70.39 195 PHE B C 1
ATOM 5434 O O . PHE B 1 104 ? 144.371 122.235 154.198 1.00 70.39 195 PHE B O 1
ATOM 5442 N N . GLN B 1 105 ? 145.092 120.813 152.610 1.00 71.89 196 GLN B N 1
ATOM 5443 C CA . GLN B 1 105 ? 146.093 120.222 153.490 1.00 71.89 196 GLN B CA 1
ATOM 5444 C C . GLN B 1 105 ? 147.039 121.283 154.027 1.00 71.89 196 GLN B C 1
ATOM 5445 O O . GLN B 1 105 ? 147.340 121.319 155.226 1.00 71.89 196 GLN B O 1
ATOM 5451 N N . HIS B 1 106 ? 147.525 122.161 153.151 1.00 72.62 197 HIS B N 1
ATOM 5452 C CA . HIS B 1 106 ? 148.432 123.207 153.602 1.00 72.62 197 HIS B CA 1
ATOM 5453 C C . HIS B 1 106 ? 147.757 124.102 154.630 1.00 72.62 197 HIS B C 1
ATOM 5454 O O . HIS B 1 106 ? 148.265 124.283 155.741 1.00 72.62 197 HIS B O 1
ATOM 5461 N N . LEU B 1 107 ? 146.601 124.665 154.276 1.00 70.75 198 LEU B N 1
ATOM 5462 C CA . LEU B 1 107 ? 145.860 125.492 155.220 1.00 70.75 198 LEU B CA 1
ATOM 5463 C C . LEU B 1 107 ? 145.747 124.812 156.573 1.00 70.75 198 LEU B C 1
ATOM 5464 O O . LEU B 1 107 ? 145.835 125.466 157.617 1.00 70.75 198 LEU B O 1
ATOM 5469 N N . MET B 1 108 ? 145.547 123.496 156.576 1.00 71.47 199 MET B N 1
ATOM 5470 C CA . MET B 1 108 ? 145.539 122.758 157.831 1.00 71.47 199 MET B CA 1
ATOM 5471 C C . MET B 1 108 ? 146.923 122.672 158.457 1.00 71.47 199 MET B C 1
ATOM 5472 O O . MET B 1 108 ? 147.027 122.467 159.670 1.00 71.47 199 MET B O 1
ATOM 5477 N N . LYS B 1 109 ? 147.982 122.820 157.664 1.00 72.58 200 LYS B N 1
ATOM 5478 C CA . LYS B 1 109 ? 149.341 122.743 158.188 1.00 72.58 200 LYS B CA 1
ATOM 5479 C C . LYS B 1 109 ? 149.854 124.075 158.705 1.00 72.58 200 LYS B C 1
ATOM 5480 O O . LYS B 1 109 ? 150.767 124.097 159.537 1.00 72.58 200 LYS B O 1
ATOM 5486 N N . LEU B 1 110 ? 149.298 125.183 158.229 1.00 73.00 201 LEU B N 1
ATOM 5487 C CA . LEU B 1 110 ? 149.804 126.490 158.604 1.00 73.00 201 LEU B CA 1
ATOM 5488 C C . LEU B 1 110 ? 149.598 126.743 160.093 1.00 73.00 201 LEU B C 1
ATOM 5489 O O . LEU B 1 110 ? 148.939 125.982 160.803 1.00 73.00 201 LEU B O 1
ATOM 5494 N N . ASP B 1 111 ? 150.178 127.842 160.561 1.00 75.42 202 ASP B N 1
ATOM 5495 C CA . ASP B 1 111 ? 150.110 128.199 161.965 1.00 75.42 202 ASP B CA 1
ATOM 5496 C C . ASP B 1 111 ? 148.805 128.932 162.252 1.00 75.42 202 ASP B C 1
ATOM 5497 O O . ASP B 1 111 ? 147.966 129.136 161.372 1.00 75.42 202 ASP B O 1
ATOM 5502 N N . LEU B 1 112 ? 148.632 129.332 163.509 1.00 74.54 203 LEU B N 1
ATOM 5503 C CA . LEU B 1 112 ? 147.398 129.988 163.920 1.00 74.54 203 LEU B CA 1
ATOM 5504 C C . LEU B 1 112 ? 147.409 131.465 163.555 1.00 74.54 203 LEU B C 1
ATOM 5505 O O . LEU B 1 112 ? 146.465 131.964 162.936 1.00 74.54 203 LEU B O 1
ATOM 5510 N N . GLY B 1 113 ? 148.474 132.173 163.914 1.00 74.19 204 GLY B N 1
ATOM 5511 C CA . GLY B 1 113 ? 148.581 133.588 163.620 1.00 74.19 204 GLY B CA 1
ATOM 5512 C C . GLY B 1 113 ? 148.255 133.928 162.181 1.00 74.19 204 GLY B C 1
ATOM 5513 O O . GLY B 1 113 ? 147.865 135.057 161.872 1.00 74.19 204 GLY B O 1
ATOM 5514 N N . TRP B 1 114 ? 148.414 132.952 161.291 1.00 73.97 205 TRP B N 1
ATOM 5515 C CA . TRP B 1 114 ? 148.077 133.151 159.889 1.00 73.97 205 TRP B CA 1
ATOM 5516 C C . TRP B 1 114 ? 146.585 133.008 159.642 1.00 73.97 205 TRP B C 1
ATOM 5517 O O . TRP B 1 114 ? 146.053 133.622 158.713 1.00 73.97 205 TRP B O 1
ATOM 5528 N N . HIS B 1 115 ? 145.899 132.208 160.456 1.00 73.10 206 HIS B N 1
ATOM 5529 C CA . HIS B 1 115 ? 144.463 132.032 160.298 1.00 73.10 206 HIS B CA 1
ATOM 5530 C C . HIS B 1 115 ? 143.675 133.111 161.024 1.00 73.10 206 HIS B C 1
ATOM 5531 O O . HIS B 1 115 ? 142.634 133.553 160.528 1.00 73.10 206 HIS B O 1
ATOM 5538 N N . LEU B 1 116 ? 144.150 133.539 162.193 1.00 74.10 207 LEU B N 1
ATOM 5539 C CA . LEU B 1 116 ? 143.460 134.586 162.935 1.00 74.10 207 LEU B CA 1
ATOM 5540 C C . LEU B 1 116 ? 143.581 135.932 162.240 1.00 74.10 207 LEU B C 1
ATOM 5541 O O . LEU B 1 116 ? 142.656 136.749 162.304 1.00 74.10 207 LEU B O 1
ATOM 5546 N N . SER B 1 117 ? 144.706 136.180 161.571 1.00 75.81 208 SER B N 1
ATOM 5547 C CA . SER B 1 117 ? 144.898 137.435 160.862 1.00 75.81 208 SER B CA 1
ATOM 5548 C C . SER B 1 117 ? 143.975 137.565 159.662 1.00 75.81 208 SER B C 1
ATOM 5549 O O . SER B 1 117 ? 143.843 138.664 159.116 1.00 75.81 208 SER B O 1
ATOM 5552 N N . ARG B 1 118 ? 143.337 136.478 159.245 1.00 76.37 209 ARG B N 1
ATOM 5553 C CA . ARG B 1 118 ? 142.572 136.440 158.012 1.00 76.37 209 ARG B CA 1
ATOM 5554 C C . ARG B 1 118 ? 141.163 135.935 158.278 1.00 76.37 209 ARG B C 1
ATOM 5555 O O . ARG B 1 118 ? 140.914 135.212 159.247 1.00 76.37 209 ARG B O 1
ATOM 5563 N N . GLN B 1 119 ? 140.245 136.325 157.403 1.00 77.59 210 GLN B N 1
ATOM 5564 C CA . GLN B 1 119 ? 138.840 135.980 157.542 1.00 77.59 210 GLN B CA 1
ATOM 5565 C C . GLN B 1 119 ? 138.535 134.757 156.689 1.00 77.59 210 GLN B C 1
ATOM 5566 O O . GLN B 1 119 ? 138.820 134.741 155.488 1.00 77.59 210 GLN B O 1
ATOM 5572 N N . THR B 1 120 ? 137.953 133.736 157.319 1.00 76.52 211 THR B N 1
ATOM 5573 C CA . THR B 1 120 ? 137.777 132.447 156.659 1.00 76.52 211 THR B CA 1
ATOM 5574 C C . THR B 1 120 ? 136.974 132.578 155.373 1.00 76.52 211 THR B C 1
ATOM 5575 O O . THR B 1 120 ? 137.273 131.909 154.373 1.00 76.52 211 THR B O 1
ATOM 5579 N N . GLY B 1 121 ? 135.932 133.405 155.386 1.00 75.53 212 GLY B N 1
ATOM 5580 C CA . GLY B 1 121 ? 135.192 133.651 154.163 1.00 75.53 212 GLY B CA 1
ATOM 5581 C C . GLY B 1 121 ? 136.097 134.086 153.033 1.00 75.53 212 GLY B C 1
ATOM 5582 O O . GLY B 1 121 ? 135.889 133.712 151.879 1.00 75.53 212 GLY B O 1
ATOM 5583 N N . GLY B 1 122 ? 137.133 134.858 153.355 1.00 74.82 213 GLY B N 1
ATOM 5584 C CA . GLY B 1 122 ? 138.081 135.263 152.334 1.00 74.82 213 GLY B CA 1
ATOM 5585 C C . GLY B 1 122 ? 138.840 134.088 151.754 1.00 74.82 213 GLY B C 1
ATOM 5586 O O . GLY B 1 122 ? 139.048 134.009 150.543 1.00 74.82 213 GLY B O 1
ATOM 5587 N N . LEU B 1 123 ? 139.258 133.155 152.609 1.00 74.93 214 LEU B N 1
ATOM 5588 C CA . LEU B 1 123 ? 139.960 131.972 152.127 1.00 74.93 214 LEU B CA 1
ATOM 5589 C C . LEU B 1 123 ? 139.067 131.137 151.223 1.00 74.93 214 LEU B C 1
ATOM 5590 O O . LEU B 1 123 ? 139.487 130.699 150.146 1.00 74.93 214 LEU B O 1
ATOM 5595 N N . THR B 1 124 ? 137.829 130.892 151.652 1.00 74.17 215 THR B N 1
ATOM 5596 C CA . THR B 1 124 ? 136.932 130.076 150.841 1.00 74.17 215 THR B CA 1
ATOM 5597 C C . THR B 1 124 ? 136.602 130.769 149.525 1.00 74.17 215 THR B C 1
ATOM 5598 O O . THR B 1 124 ? 136.502 130.117 148.478 1.00 74.17 215 THR B O 1
ATOM 5602 N N . ARG B 1 125 ? 136.444 132.092 149.557 1.00 74.69 216 ARG B N 1
ATOM 5603 C CA . ARG B 1 125 ? 136.189 132.841 148.335 1.00 74.69 216 ARG B CA 1
ATOM 5604 C C . ARG B 1 125 ? 137.378 132.760 147.393 1.00 74.69 216 ARG B C 1
ATOM 5605 O O . ARG B 1 125 ? 137.210 132.573 146.184 1.00 74.69 216 ARG B O 1
ATOM 5613 N N . ALA B 1 126 ? 138.590 132.896 147.929 1.00 75.14 217 ALA B N 1
ATOM 5614 C CA . ALA B 1 126 ? 139.781 132.768 147.103 1.00 75.14 217 ALA B CA 1
ATOM 5615 C C . ALA B 1 126 ? 139.869 131.386 146.482 1.00 75.14 217 ALA B C 1
ATOM 5616 O O . ALA B 1 126 ? 140.202 131.252 145.303 1.00 75.14 217 ALA B O 1
ATOM 5618 N N . MET B 1 127 ? 139.566 130.345 147.254 1.00 76.35 218 MET B N 1
ATOM 5619 C CA . MET B 1 127 ? 139.660 128.986 146.731 1.00 76.35 218 MET B CA 1
ATOM 5620 C C . MET B 1 127 ? 138.638 128.749 145.626 1.00 76.35 218 MET B C 1
ATOM 5621 O O . MET B 1 127 ? 138.963 128.180 144.576 1.00 76.35 218 MET B O 1
ATOM 5626 N N . ASP B 1 128 ? 137.395 129.175 145.844 1.00 76.96 219 ASP B N 1
ATOM 5627 C CA . ASP B 1 128 ? 136.372 129.025 144.815 1.00 76.96 219 ASP B CA 1
ATOM 5628 C C . ASP B 1 128 ? 136.750 129.790 143.554 1.00 76.96 219 ASP B C 1
ATOM 5629 O O . ASP B 1 128 ? 136.704 129.248 142.440 1.00 76.96 219 ASP B O 1
ATOM 5634 N N . ARG B 1 129 ? 137.110 131.065 143.710 1.00 76.98 220 ARG B N 1
ATOM 5635 C CA . ARG B 1 129 ? 137.486 131.873 142.561 1.00 76.98 220 ARG B CA 1
ATOM 5636 C C . ARG B 1 129 ? 138.693 131.284 141.849 1.00 76.98 220 ARG B C 1
ATOM 5637 O O . ARG B 1 129 ? 138.786 131.346 140.623 1.00 76.98 220 ARG B O 1
ATOM 5645 N N . GLY B 1 130 ? 139.611 130.672 142.596 1.00 76.13 221 GLY B N 1
ATOM 5646 C CA . GLY B 1 130 ? 140.804 130.124 141.978 1.00 76.13 221 GLY B CA 1
ATOM 5647 C C . GLY B 1 130 ? 140.530 128.850 141.209 1.00 76.13 221 GLY B C 1
ATOM 5648 O O . GLY B 1 130 ? 141.126 128.612 140.157 1.00 76.13 221 GLY B O 1
ATOM 5649 N N . THR B 1 131 ? 139.631 128.013 141.717 1.00 75.14 222 THR B N 1
ATOM 5650 C CA . THR B 1 131 ? 139.245 126.828 140.961 1.00 75.14 222 THR B CA 1
ATOM 5651 C C . THR B 1 131 ? 138.510 127.219 139.685 1.00 75.14 222 THR B C 1
ATOM 5652 O O . THR B 1 131 ? 138.792 126.687 138.602 1.00 75.14 222 THR B O 1
ATOM 5656 N N . LYS B 1 132 ? 137.571 128.162 139.789 1.00 75.61 223 LYS B N 1
ATOM 5657 C CA . LYS B 1 132 ? 136.906 128.644 138.585 1.00 75.61 223 LYS B CA 1
ATOM 5658 C C . LYS B 1 132 ? 137.895 129.307 137.636 1.00 75.61 223 LYS B C 1
ATOM 5659 O O . LYS B 1 132 ? 137.735 129.227 136.414 1.00 75.61 223 LYS B O 1
ATOM 5665 N N . GLY B 1 133 ? 138.939 129.932 138.175 1.00 76.12 224 GLY B N 1
ATOM 5666 C CA . GLY B 1 133 ? 139.927 130.565 137.326 1.00 76.12 224 GLY B CA 1
ATOM 5667 C C . GLY B 1 133 ? 140.801 129.561 136.609 1.00 76.12 224 GLY B C 1
ATOM 5668 O O . GLY B 1 133 ? 141.149 129.754 135.447 1.00 76.12 224 GLY B O 1
ATOM 5669 N N . ILE B 1 134 ? 141.181 128.485 137.292 1.00 76.36 225 ILE B N 1
ATOM 5670 C CA . ILE B 1 134 ? 141.876 127.393 136.621 1.00 76.36 225 ILE B CA 1
ATOM 5671 C C . ILE B 1 134 ? 141.018 126.858 135.485 1.00 76.36 225 ILE B C 1
ATOM 5672 O O . ILE B 1 134 ? 141.484 126.681 134.351 1.00 76.36 225 ILE B O 1
ATOM 5677 N N . SER B 1 135 ? 139.747 126.589 135.780 1.00 76.29 226 SER B N 1
ATOM 5678 C CA . SER B 1 135 ? 138.851 126.056 134.763 1.00 76.29 226 SER B CA 1
ATOM 5679 C C . SER B 1 135 ? 138.782 126.981 133.557 1.00 76.29 226 SER B C 1
ATOM 5680 O O . SER B 1 135 ? 138.917 126.536 132.414 1.00 76.29 226 SER B O 1
ATOM 5683 N N . GLN B 1 136 ? 138.578 128.277 133.794 1.00 78.08 227 GLN B N 1
ATOM 5684 C CA . GLN B 1 136 ? 138.433 129.213 132.684 1.00 78.08 227 GLN B CA 1
ATOM 5685 C C . GLN B 1 136 ? 139.748 129.400 131.940 1.00 78.08 227 GLN B C 1
ATOM 5686 O O . GLN B 1 136 ? 139.763 129.473 130.708 1.00 78.08 227 GLN B O 1
ATOM 5692 N N . VAL B 1 137 ? 140.861 129.483 132.666 1.00 77.67 228 VAL B N 1
ATOM 5693 C CA . VAL B 1 137 ? 142.158 129.654 132.030 1.00 77.67 228 VAL B CA 1
ATOM 5694 C C . VAL B 1 137 ? 142.437 128.503 131.082 1.00 77.67 228 VAL B C 1
ATOM 5695 O O . VAL B 1 137 ? 142.898 128.708 129.956 1.00 77.67 228 VAL B O 1
ATOM 5699 N N . LEU B 1 138 ? 142.170 127.273 131.516 1.00 77.98 229 LEU B N 1
ATOM 5700 C CA . LEU B 1 138 ? 142.403 126.134 130.636 1.00 77.98 229 LEU B CA 1
ATOM 5701 C C . LEU B 1 138 ? 141.405 126.122 129.485 1.00 77.98 229 LEU B C 1
ATOM 5702 O O . LEU B 1 138 ? 141.791 126.019 128.312 1.00 77.98 229 LEU B O 1
ATOM 5707 N N . THR B 1 139 ? 140.113 126.229 129.803 1.00 81.08 230 THR B N 1
ATOM 5708 C CA . THR B 1 139 ? 139.071 126.279 128.788 1.00 81.08 230 THR B CA 1
ATOM 5709 C C . THR B 1 139 ? 139.313 127.367 127.754 1.00 81.08 230 THR B C 1
ATOM 5710 O O . THR B 1 139 ? 138.745 127.302 126.661 1.00 81.08 230 THR B O 1
ATOM 5714 N N . ALA B 1 140 ? 140.120 128.373 128.074 1.00 82.51 231 ALA B N 1
ATOM 5715 C CA . ALA B 1 140 ? 140.448 129.428 127.128 1.00 82.51 231 ALA B CA 1
ATOM 5716 C C . ALA B 1 140 ? 141.776 129.218 126.426 1.00 82.51 231 ALA B C 1
ATOM 5717 O O . ALA B 1 140 ? 141.915 129.600 125.261 1.00 82.51 231 ALA B O 1
ATOM 5719 N N . MET B 1 141 ? 142.754 128.629 127.106 1.00 82.01 232 MET B N 1
ATOM 5720 C CA . MET B 1 141 ? 144.081 128.456 126.545 1.00 82.01 232 MET B CA 1
ATOM 5721 C C . MET B 1 141 ? 144.197 127.224 125.668 1.00 82.01 232 MET B C 1
ATOM 5722 O O . MET B 1 141 ? 145.163 127.119 124.906 1.00 82.01 232 MET B O 1
ATOM 5727 N N . VAL B 1 142 ? 143.248 126.294 125.747 1.00 82.06 233 VAL B N 1
ATOM 5728 C CA . VAL B 1 142 ? 143.258 125.120 124.886 1.00 82.06 233 VAL B CA 1
ATOM 5729 C C . VAL B 1 142 ? 142.033 125.035 123.994 1.00 82.06 233 VAL B C 1
ATOM 5730 O O . VAL B 1 142 ? 141.914 124.081 123.221 1.00 82.06 233 VAL B O 1
ATOM 5734 N N . PHE B 1 143 ? 141.110 125.989 124.081 1.00 83.55 234 PHE B N 1
ATOM 5735 C CA . PHE B 1 143 ? 139.983 126.070 123.157 1.00 83.55 234 PHE B CA 1
ATOM 5736 C C . PHE B 1 143 ? 140.062 127.264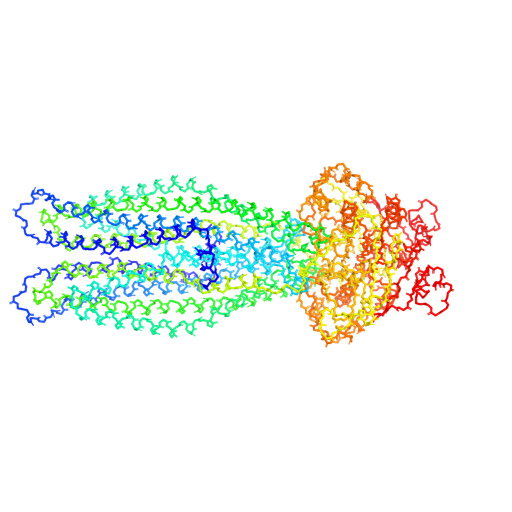 122.224 1.00 83.55 234 PHE B C 1
ATOM 5737 O O . PHE B 1 143 ? 139.710 127.146 121.050 1.00 83.55 234 PHE B O 1
ATOM 5745 N N . HIS B 1 144 ? 140.500 128.424 122.723 1.00 86.14 235 HIS B N 1
ATOM 5746 C CA . HIS B 1 144 ? 140.311 129.666 121.986 1.00 86.14 235 HIS B CA 1
ATOM 5747 C C . HIS B 1 144 ? 141.512 130.607 122.050 1.00 86.14 235 HIS B C 1
ATOM 5748 O O . HIS B 1 144 ? 141.352 131.807 121.805 1.00 86.14 235 HIS B O 1
ATOM 5755 N N . ILE B 1 145 ? 142.703 130.112 122.379 1.00 85.42 236 ILE B N 1
ATOM 5756 C CA . ILE B 1 145 ? 143.905 130.939 122.337 1.00 85.42 236 ILE B CA 1
ATOM 5757 C C . ILE B 1 145 ? 144.983 130.253 121.512 1.00 85.42 236 ILE B C 1
ATOM 5758 O O . ILE B 1 145 ? 145.518 130.834 120.563 1.00 85.42 236 ILE B O 1
ATOM 5763 N N . ILE B 1 146 ? 145.328 129.025 121.882 1.00 87.08 237 ILE B N 1
ATOM 5764 C CA . ILE B 1 146 ? 146.346 128.261 121.167 1.00 87.08 237 ILE B CA 1
ATOM 5765 C C . ILE B 1 146 ? 145.807 127.874 119.795 1.00 87.08 237 ILE B C 1
ATOM 5766 O O . ILE B 1 146 ? 146.529 127.993 118.793 1.00 87.08 237 ILE B O 1
ATOM 5771 N N . PRO B 1 147 ? 144.564 127.397 119.694 1.00 86.48 238 PRO B N 1
ATOM 5772 C CA . PRO B 1 147 ? 144.039 127.048 118.368 1.00 86.48 238 PRO B CA 1
ATOM 5773 C C . PRO B 1 147 ? 143.982 128.228 117.422 1.00 86.48 238 PRO B C 1
ATOM 5774 O O . PRO B 1 147 ? 144.365 128.099 116.253 1.00 86.48 238 PRO B O 1
ATOM 5778 N N . ILE B 1 148 ? 143.507 129.381 117.891 1.00 89.06 239 ILE B N 1
ATOM 5779 C CA . ILE B 1 148 ? 143.451 130.543 117.016 1.00 89.06 239 ILE B CA 1
ATOM 5780 C C . ILE B 1 148 ? 144.856 130.988 116.636 1.00 89.06 239 ILE B C 1
ATOM 5781 O O . ILE B 1 148 ? 145.074 131.484 115.528 1.00 89.06 239 ILE B O 1
ATOM 5786 N N . SER B 1 149 ? 145.836 130.792 117.519 1.00 90.15 240 SER B N 1
ATOM 5787 C CA . SER B 1 149 ? 147.212 131.143 117.185 1.00 90.15 240 SER B CA 1
ATOM 5788 C C . SER B 1 149 ? 147.756 130.238 116.087 1.00 90.15 240 SER B C 1
ATOM 5789 O O . SER B 1 149 ? 148.376 130.709 115.125 1.00 90.15 240 SER B O 1
ATOM 5792 N N . PHE B 1 150 ? 147.545 128.930 116.224 1.00 91.24 241 PHE B N 1
ATOM 5793 C CA . PHE B 1 150 ? 147.972 127.999 115.186 1.00 91.24 241 PHE B CA 1
ATOM 5794 C C . PHE B 1 150 ? 147.280 128.306 113.863 1.00 91.24 241 PHE B C 1
ATOM 5795 O O . PHE B 1 150 ? 147.906 128.261 112.794 1.00 91.24 241 PHE B O 1
ATOM 5803 N N . GLU B 1 151 ? 145.990 128.643 113.919 1.00 93.10 242 GLU B N 1
ATOM 5804 C CA . GLU B 1 151 ? 145.250 128.952 112.704 1.00 93.10 242 GLU B CA 1
ATOM 5805 C C . GLU B 1 151 ? 145.770 130.226 112.056 1.00 93.10 242 GLU B C 1
ATOM 5806 O O . GLU B 1 151 ? 145.899 130.297 110.831 1.00 93.10 242 GLU B O 1
ATOM 5812 N N . ILE B 1 152 ? 146.076 131.242 112.861 1.00 91.47 243 ILE B N 1
ATOM 5813 C CA . ILE B 1 152 ? 146.646 132.472 112.329 1.00 91.47 243 ILE B CA 1
ATOM 5814 C C . ILE B 1 152 ? 147.985 132.193 111.670 1.00 91.47 243 ILE B C 1
ATOM 5815 O O . ILE B 1 152 ? 148.291 132.726 110.597 1.00 91.47 243 ILE B O 1
ATOM 5820 N N . SER B 1 153 ? 148.809 131.361 112.304 1.00 94.26 244 SER B N 1
ATOM 5821 C CA . SER B 1 153 ? 150.108 131.036 111.733 1.00 94.26 244 SER B CA 1
ATOM 5822 C C . SER B 1 153 ? 149.954 130.365 110.375 1.00 94.26 244 SER B C 1
ATOM 5823 O O . SER B 1 153 ? 150.589 130.768 109.390 1.00 94.26 244 SER B O 1
ATOM 5826 N N . VAL B 1 154 ? 149.107 129.336 110.299 1.00 93.64 245 VAL B N 1
ATOM 5827 C CA . VAL B 1 154 ? 148.969 128.618 109.036 1.00 93.64 245 VAL B CA 1
ATOM 5828 C C . VAL B 1 154 ? 148.295 129.489 107.985 1.00 93.64 245 VAL B C 1
ATOM 5829 O O . VAL B 1 154 ? 148.581 129.359 106.792 1.00 93.64 245 VAL B O 1
ATOM 5833 N N . VAL B 1 155 ? 147.406 130.393 108.392 1.00 94.51 246 VAL B N 1
ATOM 5834 C CA . VAL B 1 155 ? 146.777 131.290 107.430 1.00 94.51 246 VAL B CA 1
ATOM 5835 C C . VAL B 1 155 ? 147.802 132.257 106.857 1.00 94.51 246 VAL B C 1
ATOM 5836 O O . VAL B 1 155 ? 147.833 132.511 105.648 1.00 94.51 246 VAL B O 1
ATOM 5840 N N . CYS B 1 156 ? 148.633 132.841 107.719 1.00 97.63 247 CYS B N 1
ATOM 5841 C CA . CYS B 1 156 ? 149.717 133.684 107.234 1.00 97.63 247 CYS B CA 1
ATOM 5842 C C . CYS B 1 156 ? 150.592 132.917 106.255 1.00 97.63 247 CYS B C 1
ATOM 5843 O O . CYS B 1 156 ? 150.934 133.420 105.178 1.00 97.63 247 CYS B O 1
ATOM 5846 N N . GLY B 1 157 ? 150.944 131.679 106.605 1.00 97.80 248 GLY B N 1
ATOM 5847 C CA . GLY B 1 157 ? 151.768 130.881 105.715 1.00 97.80 248 GLY B CA 1
ATOM 5848 C C . GLY B 1 157 ? 151.110 130.634 104.372 1.00 97.80 248 GLY B C 1
ATOM 5849 O O . GLY B 1 157 ? 151.752 130.742 103.325 1.00 97.80 248 GLY B O 1
ATOM 5850 N N . ILE B 1 158 ? 149.819 130.307 104.382 1.00 95.63 249 ILE B N 1
ATOM 5851 C CA . ILE B 1 158 ? 149.115 130.015 103.138 1.00 95.63 249 ILE B CA 1
ATOM 5852 C C . ILE B 1 158 ? 149.044 131.258 102.266 1.00 95.63 249 ILE B C 1
ATOM 5853 O O . ILE B 1 158 ? 149.346 131.217 101.068 1.00 95.63 249 ILE B O 1
ATOM 5858 N N . LEU B 1 159 ? 148.623 132.378 102.847 1.00 97.93 250 LEU B N 1
ATOM 5859 C CA . LEU B 1 159 ? 148.473 133.600 102.074 1.00 97.93 250 LEU B CA 1
ATOM 5860 C C . LEU B 1 159 ? 149.816 134.167 101.644 1.00 97.93 250 LEU B C 1
ATOM 5861 O O . LEU B 1 159 ? 149.862 134.998 100.732 1.00 97.93 250 LEU B O 1
ATOM 5866 N N . THR B 1 160 ? 150.906 133.733 102.272 1.00 102.54 251 THR B N 1
ATOM 5867 C CA . THR B 1 160 ? 152.240 134.118 101.840 1.00 102.54 251 THR B CA 1
ATOM 5868 C C . THR B 1 160 ? 152.793 133.198 100.764 1.00 102.54 251 THR B C 1
ATOM 5869 O O . THR B 1 160 ? 153.599 133.637 99.936 1.00 102.54 251 THR B O 1
ATOM 5873 N N . TYR B 1 161 ? 152.379 131.933 100.757 1.00 102.77 252 TYR B N 1
ATOM 5874 C CA . TYR B 1 161 ? 152.923 130.952 99.831 1.00 102.77 252 TYR B CA 1
ATOM 5875 C C . TYR B 1 161 ? 152.108 130.809 98.555 1.00 102.77 252 TYR B C 1
ATOM 5876 O O . TYR B 1 161 ? 152.662 130.400 97.528 1.00 102.77 252 TYR B O 1
ATOM 5885 N N . GLN B 1 162 ? 150.819 131.139 98.586 1.00 100.32 253 GLN B N 1
ATOM 5886 C CA . GLN B 1 162 ? 149.925 130.872 97.471 1.00 100.32 253 GLN B CA 1
ATOM 5887 C C . GLN B 1 162 ? 149.490 132.117 96.712 1.00 100.32 253 GLN B C 1
ATOM 5888 O O . GLN B 1 162 ? 149.044 131.992 95.567 1.00 100.32 253 GLN B O 1
ATOM 5894 N N . PHE B 1 163 ? 149.599 133.306 97.306 1.00 100.76 254 PHE B N 1
ATOM 5895 C CA . PHE B 1 163 ? 149.135 134.534 96.671 1.00 100.76 254 PHE B CA 1
ATOM 5896 C C . PHE B 1 163 ? 150.189 135.630 96.742 1.00 100.76 254 PHE B C 1
ATOM 5897 O O . PHE B 1 163 ? 149.860 136.818 96.717 1.00 100.76 254 PHE B O 1
ATOM 5905 N N . GLY B 1 164 ? 151.453 135.251 96.830 1.00 103.72 255 GLY B N 1
ATOM 5906 C CA . GLY B 1 164 ? 152.529 136.215 96.784 1.00 103.72 255 GLY B CA 1
ATOM 5907 C C . GLY B 1 164 ? 152.904 136.759 98.144 1.00 103.72 255 GLY B C 1
ATOM 5908 O O . GLY B 1 164 ? 152.422 136.329 99.195 1.00 103.72 255 GLY B O 1
ATOM 5909 N N . ALA B 1 165 ? 153.800 137.743 98.106 1.00 104.15 256 ALA B N 1
ATOM 5910 C CA . ALA B 1 165 ? 154.303 138.377 99.315 1.00 104.15 256 ALA B CA 1
ATOM 5911 C C . ALA B 1 165 ? 153.527 139.626 99.702 1.00 104.15 256 ALA B C 1
ATOM 5912 O O . ALA B 1 165 ? 153.665 140.096 100.837 1.00 104.15 256 ALA B O 1
ATOM 5914 N N . SER B 1 166 ? 152.725 140.180 98.792 1.00 100.92 257 SER B N 1
ATOM 5915 C CA . SER B 1 166 ? 151.895 141.326 99.145 1.00 100.92 257 SER B CA 1
ATOM 5916 C C . SER B 1 166 ? 150.966 140.983 100.301 1.00 100.92 257 SER B C 1
ATOM 5917 O O . SER B 1 166 ? 150.968 141.657 101.338 1.00 100.92 257 SER B O 1
ATOM 5920 N N . PHE B 1 167 ? 150.163 139.931 100.136 1.00 98.49 258 PHE B N 1
ATOM 5921 C CA . PHE B 1 167 ? 149.299 139.478 101.218 1.00 98.49 258 PHE B CA 1
ATOM 5922 C C . PHE B 1 167 ? 150.091 139.236 102.492 1.00 98.49 258 PHE B C 1
ATOM 5923 O O . PHE B 1 167 ? 149.583 139.462 103.594 1.00 98.49 258 PHE B O 1
ATOM 5931 N N . ALA B 1 168 ? 151.338 138.784 102.363 1.00 98.65 259 ALA B N 1
ATOM 5932 C CA . ALA B 1 168 ? 152.167 138.566 103.541 1.00 98.65 259 ALA B CA 1
ATOM 5933 C C . ALA B 1 168 ? 152.443 139.878 104.259 1.00 98.65 259 ALA B C 1
ATOM 5934 O O . ALA B 1 168 ? 152.326 139.966 105.487 1.00 98.65 259 ALA B O 1
ATOM 5936 N N . ALA B 1 169 ? 152.821 140.910 103.505 1.00 97.85 260 ALA B N 1
ATOM 5937 C CA . ALA B 1 169 ? 153.044 142.215 104.112 1.00 97.85 260 ALA B CA 1
ATOM 5938 C C . ALA B 1 169 ? 151.775 142.730 104.769 1.00 97.85 260 ALA B C 1
ATOM 5939 O O . ALA B 1 169 ? 151.816 143.265 105.882 1.00 97.85 260 ALA B O 1
ATOM 5941 N N . ILE B 1 170 ? 150.636 142.579 104.093 1.00 95.81 261 ILE B N 1
ATOM 5942 C CA . ILE B 1 170 ? 149.375 143.039 104.665 1.00 95.81 261 ILE B CA 1
ATOM 5943 C C . ILE B 1 170 ? 149.115 142.340 105.992 1.00 95.81 261 ILE B C 1
ATOM 5944 O O . ILE B 1 170 ? 148.815 142.983 107.004 1.00 95.81 261 ILE B O 1
ATOM 5949 N N . THR B 1 171 ? 149.241 141.013 106.011 1.00 96.13 262 THR B N 1
ATOM 5950 C CA . THR B 1 171 ? 148.938 140.257 107.220 1.00 96.13 262 THR B CA 1
ATOM 5951 C C . THR B 1 171 ? 149.895 140.607 108.348 1.00 96.13 262 THR B C 1
ATOM 5952 O O . THR B 1 171 ? 149.483 140.722 109.507 1.00 96.13 262 THR B O 1
ATOM 5956 N N . PHE B 1 172 ? 151.176 140.789 108.033 1.00 97.03 263 PHE B N 1
ATOM 5957 C CA . PHE B 1 172 ? 152.147 141.045 109.089 1.00 97.03 263 PHE B CA 1
ATOM 5958 C C . PHE B 1 172 ? 152.003 142.456 109.645 1.00 97.03 263 PHE B C 1
ATOM 5959 O O . PHE B 1 172 ? 152.073 142.656 110.863 1.00 97.03 263 PHE B O 1
ATOM 5967 N N . SER B 1 173 ? 151.780 143.446 108.779 1.00 93.63 264 SER B N 1
ATOM 5968 C CA . SER B 1 173 ? 151.506 144.792 109.267 1.00 93.63 264 SER B CA 1
ATOM 5969 C C . SER B 1 173 ? 150.219 144.823 110.080 1.00 93.63 264 SER B C 1
ATOM 5970 O O . SER B 1 173 ? 150.120 145.547 111.079 1.00 93.63 264 SER B O 1
ATOM 5973 N N . THR B 1 174 ? 149.223 144.038 109.670 1.00 91.36 265 THR B N 1
ATOM 5974 C CA . THR B 1 174 ? 147.980 143.958 110.424 1.00 91.36 265 THR B CA 1
ATOM 5975 C C . THR B 1 174 ? 148.218 143.382 111.811 1.00 91.36 265 THR B C 1
ATOM 5976 O O . THR B 1 174 ? 147.701 143.899 112.806 1.00 91.36 265 THR B O 1
ATOM 5980 N N . MET B 1 175 ? 148.975 142.288 111.894 1.00 92.54 266 MET B N 1
ATOM 5981 C CA . MET B 1 175 ? 149.310 141.722 113.194 1.00 92.54 266 MET B CA 1
ATOM 5982 C C . MET B 1 175 ? 150.067 142.730 114.047 1.00 92.54 266 MET B C 1
ATOM 5983 O O . MET B 1 175 ? 149.822 142.845 115.253 1.00 92.54 266 MET B O 1
ATOM 5988 N N . LEU B 1 176 ? 150.983 143.478 113.432 1.00 89.46 267 LEU B N 1
ATOM 5989 C CA . LEU B 1 176 ? 151.747 144.478 114.167 1.00 89.46 267 LEU B CA 1
ATOM 5990 C C . LEU B 1 176 ? 150.831 145.535 114.770 1.00 89.46 267 LEU B C 1
ATOM 5991 O O . LEU B 1 176 ? 150.929 145.855 115.962 1.00 89.46 267 LEU B O 1
ATOM 5996 N N . LEU B 1 177 ? 149.944 146.103 113.953 1.00 86.29 268 LEU B N 1
ATOM 5997 C CA . LEU B 1 177 ? 149.042 147.138 114.447 1.00 86.29 268 LEU B CA 1
ATOM 5998 C C . LEU B 1 177 ? 148.086 146.584 115.494 1.00 86.29 268 LEU B C 1
ATOM 5999 O O . LEU B 1 177 ? 147.816 147.237 116.508 1.00 86.29 268 LEU B O 1
ATOM 6004 N N . TYR B 1 178 ? 147.543 145.392 115.251 1.00 83.77 269 TYR B N 1
ATOM 6005 C CA . TYR B 1 178 ? 146.691 144.729 116.227 1.00 83.77 269 TYR B CA 1
ATOM 6006 C C . TYR B 1 178 ? 147.388 144.630 117.575 1.00 83.77 269 TYR B C 1
ATOM 6007 O O . TYR B 1 178 ? 146.819 144.981 118.614 1.00 83.77 269 TYR B O 1
ATOM 6016 N N . SER B 1 179 ? 148.634 144.155 117.570 1.00 85.09 270 SER B N 1
ATOM 6017 C CA . SER B 1 179 ? 149.378 144.004 118.813 1.00 85.09 270 SER B CA 1
ATOM 6018 C C . SER B 1 179 ? 149.606 145.349 119.484 1.00 85.09 270 SER B C 1
ATOM 6019 O O . SER B 1 179 ? 149.375 145.501 120.688 1.00 85.09 270 SER B O 1
ATOM 6022 N N . ILE B 1 180 ? 150.084 146.335 118.723 1.00 83.12 271 ILE B N 1
ATOM 6023 C CA . ILE B 1 180 ? 150.351 147.653 119.295 1.00 83.12 271 ILE B CA 1
ATOM 6024 C C . ILE B 1 180 ? 149.099 148.203 119.965 1.00 83.12 271 ILE B C 1
ATOM 6025 O O . ILE B 1 180 ? 149.138 148.690 121.104 1.00 83.12 271 ILE B O 1
ATOM 6030 N N . PHE B 1 181 ? 147.973 148.149 119.257 1.00 80.69 272 PHE B N 1
ATOM 6031 C CA . PHE B 1 181 ? 146.733 148.702 119.782 1.00 80.69 272 PHE B CA 1
ATOM 6032 C C . PHE B 1 181 ? 146.284 147.955 121.031 1.00 80.69 272 PHE B C 1
ATOM 6033 O O . PHE B 1 181 ? 145.944 148.571 122.049 1.00 80.69 272 PHE B O 1
ATOM 6041 N N . THR B 1 182 ? 146.263 146.623 120.968 1.00 80.18 273 THR B N 1
ATOM 6042 C CA . THR B 1 182 ? 145.828 145.846 122.120 1.00 80.18 273 THR B CA 1
ATOM 6043 C C . THR B 1 182 ? 146.706 146.128 123.327 1.00 80.18 273 THR B C 1
ATOM 6044 O O . THR B 1 182 ? 146.217 146.196 124.459 1.00 80.18 273 THR B O 1
ATOM 6048 N N . ILE B 1 183 ? 148.003 146.323 123.101 1.00 81.38 274 ILE B N 1
ATOM 6049 C CA . ILE B 1 183 ? 148.921 146.606 124.197 1.00 81.38 274 ILE B CA 1
ATOM 6050 C C . ILE B 1 183 ? 148.599 147.957 124.820 1.00 81.38 274 ILE B C 1
ATOM 6051 O O . ILE B 1 183 ? 148.387 148.073 126.038 1.00 81.38 274 ILE B O 1
ATOM 6056 N N . LYS B 1 184 ? 148.578 149.004 123.993 1.00 81.68 275 LYS B N 1
ATOM 6057 C CA . LYS B 1 184 ? 148.335 150.345 124.505 1.00 81.68 275 LYS B CA 1
ATOM 6058 C C . LYS B 1 184 ? 146.956 150.480 125.133 1.00 81.68 275 LYS B C 1
ATOM 6059 O O . LYS B 1 184 ? 146.739 151.402 125.925 1.00 81.68 275 LYS B O 1
ATOM 6065 N N . THR B 1 185 ? 146.021 149.590 124.801 1.00 79.02 276 THR B N 1
ATOM 6066 C CA . THR B 1 185 ? 144.688 149.664 125.383 1.00 79.02 276 THR B CA 1
ATOM 6067 C C . THR B 1 185 ? 144.554 148.842 126.660 1.00 79.02 276 THR B C 1
ATOM 6068 O O . THR B 1 185 ? 143.858 149.259 127.593 1.00 79.02 276 THR B O 1
ATOM 6072 N N . THR B 1 186 ? 145.188 147.672 126.726 1.00 80.44 277 THR B N 1
ATOM 6073 C CA . THR B 1 186 ? 145.182 146.920 127.972 1.00 80.44 277 THR B CA 1
ATOM 6074 C C . THR B 1 186 ? 145.927 147.678 129.060 1.00 80.44 277 THR B C 1
ATOM 6075 O O . THR B 1 186 ? 145.530 147.649 130.234 1.00 80.44 277 THR B O 1
ATOM 6079 N N . ALA B 1 187 ? 146.997 148.384 128.682 1.00 80.58 278 ALA B N 1
ATOM 6080 C CA . ALA B 1 187 ? 147.698 149.222 129.644 1.00 80.58 278 ALA B CA 1
ATOM 6081 C C . ALA B 1 187 ? 146.788 150.274 130.262 1.00 80.58 278 ALA B C 1
ATOM 6082 O O . ALA B 1 187 ? 147.126 150.834 131.310 1.00 80.58 278 ALA B O 1
ATOM 6084 N N . TRP B 1 188 ? 145.643 150.551 129.638 1.00 78.68 279 TRP B N 1
ATOM 6085 C CA . TRP B 1 188 ? 144.712 151.565 130.105 1.00 78.68 279 TRP B CA 1
ATOM 6086 C C . TRP B 1 188 ? 143.450 150.981 130.723 1.00 78.68 279 TRP B C 1
ATOM 6087 O O . TRP B 1 188 ? 142.782 151.676 131.493 1.00 78.68 279 TRP B O 1
ATOM 6098 N N . ARG B 1 189 ? 143.113 149.733 130.405 1.00 77.71 280 ARG B N 1
ATOM 6099 C CA . ARG B 1 189 ? 141.986 149.050 131.033 1.00 77.71 280 ARG B CA 1
ATOM 6100 C C . ARG B 1 189 ? 142.352 148.343 132.332 1.00 77.71 280 ARG B C 1
ATOM 6101 O O . ARG B 1 189 ? 141.463 148.102 133.171 1.00 77.71 280 ARG B O 1
ATOM 6109 N N . THR B 1 190 ? 143.625 147.980 132.507 1.00 78.87 281 THR B N 1
ATOM 6110 C CA . THR B 1 190 ? 144.022 147.301 133.732 1.00 78.87 281 THR B CA 1
ATOM 6111 C C . THR B 1 190 ? 143.668 148.120 134.965 1.00 78.87 281 THR B C 1
ATOM 6112 O O . THR B 1 190 ? 143.366 147.552 136.019 1.00 78.87 281 THR B O 1
ATOM 6116 N N . HIS B 1 191 ? 143.681 149.447 134.854 1.00 78.43 282 HIS B N 1
ATOM 6117 C CA . HIS B 1 191 ? 143.364 150.290 136.001 1.00 78.43 282 HIS B CA 1
ATOM 6118 C C . HIS B 1 191 ? 141.934 150.060 136.469 1.00 78.43 282 HIS B C 1
ATOM 6119 O O . HIS B 1 191 ? 141.679 149.841 137.662 1.00 78.43 282 HIS B O 1
ATOM 6126 N N . PHE B 1 192 ? 140.982 150.111 135.538 1.00 76.48 283 PHE B N 1
ATOM 6127 C CA . PHE B 1 192 ? 139.587 149.904 135.898 1.00 76.48 283 PHE B CA 1
ATOM 6128 C C . PHE B 1 192 ? 139.366 148.491 136.408 1.00 76.48 283 PHE B C 1
ATOM 6129 O O . PHE B 1 192 ? 138.595 148.274 137.351 1.00 76.48 283 PHE B O 1
ATOM 6137 N N . ARG B 1 193 ? 140.037 147.512 135.801 1.00 78.68 284 ARG B N 1
ATOM 6138 C CA . ARG B 1 193 ? 139.895 146.144 136.289 1.00 78.68 284 ARG B CA 1
ATOM 6139 C C . ARG B 1 193 ? 140.375 146.023 137.733 1.00 78.68 284 ARG B C 1
ATOM 6140 O O . ARG B 1 193 ? 139.710 145.395 138.569 1.00 78.68 284 ARG B O 1
ATOM 6148 N N . ARG B 1 194 ? 141.528 146.619 138.043 1.00 78.87 285 ARG B N 1
ATOM 6149 C CA . ARG B 1 194 ? 142.045 146.578 139.405 1.00 78.87 285 ARG B CA 1
ATOM 6150 C C . ARG B 1 194 ? 141.082 147.239 140.377 1.00 78.87 285 ARG B C 1
ATOM 6151 O O . ARG B 1 194 ? 140.828 146.715 141.470 1.00 78.87 285 ARG B O 1
ATOM 6159 N N . ASP B 1 195 ? 140.556 148.408 140.007 1.00 77.93 286 ASP B N 1
ATOM 6160 C CA . ASP B 1 195 ? 139.623 149.101 140.886 1.00 77.93 286 ASP B CA 1
ATOM 6161 C C . ASP B 1 195 ? 138.391 148.251 141.157 1.00 77.93 286 ASP B C 1
ATOM 6162 O O . ASP B 1 195 ? 137.924 148.161 142.300 1.00 77.93 286 ASP B O 1
ATOM 6167 N N . ALA B 1 196 ? 137.851 147.615 140.117 1.00 75.10 287 ALA B N 1
ATOM 6168 C CA . ALA B 1 196 ? 136.672 146.780 140.300 1.00 75.10 287 ALA B CA 1
ATOM 6169 C C . ALA B 1 196 ? 136.964 145.605 141.219 1.00 75.10 287 ALA B C 1
ATOM 6170 O O . ALA B 1 196 ? 136.149 145.269 142.085 1.00 75.10 287 ALA B O 1
ATOM 6172 N N . ASN B 1 197 ? 138.114 144.955 141.038 1.00 76.90 288 ASN B N 1
ATOM 6173 C CA . ASN B 1 197 ? 138.463 143.835 141.905 1.00 76.90 288 ASN B CA 1
ATOM 6174 C C . ASN B 1 197 ? 138.568 144.284 143.357 1.00 76.90 288 ASN B C 1
ATOM 6175 O O . ASN B 1 197 ? 138.015 143.645 144.263 1.00 76.90 288 ASN B O 1
ATOM 6180 N N . LYS B 1 198 ? 139.289 145.380 143.596 1.00 76.95 289 LYS B N 1
ATOM 6181 C CA . LYS B 1 198 ? 139.413 145.905 144.952 1.00 76.95 289 LYS B CA 1
ATOM 6182 C C . LYS B 1 198 ? 138.046 146.161 145.565 1.00 76.95 289 LYS B C 1
ATOM 6183 O O . LYS B 1 198 ? 137.780 145.774 146.710 1.00 76.95 289 LYS B O 1
ATOM 6189 N N . ALA B 1 199 ? 137.161 146.817 144.815 1.00 74.32 290 ALA B N 1
ATOM 6190 C CA . ALA B 1 199 ? 135.872 147.198 145.373 1.00 74.32 290 ALA B CA 1
ATOM 6191 C C . ALA B 1 199 ? 134.996 145.983 145.635 1.00 74.32 290 ALA B C 1
ATOM 6192 O O . ALA B 1 199 ? 134.268 145.942 146.632 1.00 74.32 290 ALA B O 1
ATOM 6194 N N . ASP B 1 200 ? 135.046 144.984 144.756 1.00 73.53 291 ASP B N 1
ATOM 6195 C CA . ASP B 1 200 ? 134.281 143.765 144.989 1.00 73.53 291 ASP B CA 1
ATOM 6196 C C . ASP B 1 200 ? 134.757 143.065 146.252 1.00 73.53 291 ASP B C 1
ATOM 6197 O O . ASP B 1 200 ? 133.949 142.621 147.078 1.00 73.53 291 ASP B O 1
ATOM 6202 N N . ASN B 1 201 ? 136.075 142.952 146.418 1.00 73.62 292 ASN B N 1
ATOM 6203 C CA . ASN B 1 201 ? 136.603 142.324 147.622 1.00 73.62 292 ASN B CA 1
ATOM 6204 C C . ASN B 1 201 ? 136.186 143.093 148.868 1.00 73.62 292 ASN B C 1
ATOM 6205 O O . ASN B 1 201 ? 135.820 142.492 149.884 1.00 73.62 292 ASN B O 1
ATOM 6210 N N . LYS B 1 202 ? 136.225 144.424 148.806 1.00 73.21 293 LYS B N 1
ATOM 6211 C CA . LYS B 1 202 ? 135.827 145.234 149.953 1.00 73.21 293 LYS B CA 1
ATOM 6212 C C . LYS B 1 202 ? 134.358 145.015 150.293 1.00 73.21 293 LYS B C 1
ATOM 6213 O O . LYS B 1 202 ? 133.993 144.835 151.464 1.00 73.21 293 LYS B O 1
ATOM 6219 N N . ALA B 1 203 ? 133.497 145.033 149.278 1.00 72.09 294 ALA B N 1
ATOM 6220 C CA . ALA B 1 203 ? 132.072 144.840 149.509 1.00 72.09 294 ALA B CA 1
ATOM 6221 C C . ALA B 1 203 ? 131.793 143.478 150.121 1.00 72.09 294 ALA B C 1
ATOM 6222 O O . ALA B 1 203 ? 130.972 143.355 151.040 1.00 72.09 294 ALA B O 1
ATOM 6224 N N . ALA B 1 204 ? 132.459 142.438 149.621 1.00 71.97 295 ALA B N 1
ATOM 6225 C CA . ALA B 1 204 ? 132.244 141.108 150.171 1.00 71.97 295 ALA B CA 1
ATOM 6226 C C . ALA B 1 204 ? 132.749 141.017 151.602 1.00 71.97 295 ALA B C 1
ATOM 6227 O O . ALA B 1 204 ? 132.110 140.386 152.451 1.00 71.97 295 ALA B O 1
ATOM 6229 N N . SER B 1 205 ? 133.899 141.628 151.885 1.00 71.99 296 SER B N 1
ATOM 6230 C CA . SER B 1 205 ? 134.384 141.684 153.258 1.00 71.99 296 SER B CA 1
ATOM 6231 C C . SER B 1 205 ? 133.346 142.306 154.172 1.00 71.99 296 SER B C 1
ATOM 6232 O O . SER B 1 205 ? 133.102 141.812 155.278 1.00 71.99 296 SER B O 1
ATOM 6235 N N . VAL B 1 206 ? 132.728 143.399 153.727 1.00 72.11 297 VAL B N 1
ATOM 6236 C CA . VAL B 1 206 ? 131.730 144.069 154.554 1.00 72.11 297 VAL B CA 1
ATOM 6237 C C . VAL B 1 206 ? 130.534 143.158 154.785 1.00 72.11 297 VAL B C 1
ATOM 6238 O O . VAL B 1 206 ? 130.086 142.964 155.922 1.00 72.11 297 VAL B O 1
ATOM 6242 N N . ALA B 1 207 ? 129.987 142.600 153.705 1.00 72.13 298 ALA B N 1
ATOM 6243 C CA . ALA B 1 207 ? 128.828 141.724 153.838 1.00 72.13 298 ALA B CA 1
ATOM 6244 C C . ALA B 1 207 ? 129.112 140.581 154.798 1.00 72.13 298 ALA B C 1
ATOM 6245 O O . ALA B 1 207 ? 128.277 140.246 155.644 1.00 72.13 298 ALA B O 1
ATOM 6247 N N . LEU B 1 208 ? 130.290 139.974 154.685 1.00 73.78 299 LEU B N 1
ATOM 6248 C CA . LEU B 1 208 ? 130.631 138.843 155.536 1.00 73.78 299 LEU B CA 1
ATOM 6249 C C . LEU B 1 208 ? 130.779 139.270 156.989 1.00 73.78 299 LEU B C 1
ATOM 6250 O O . LEU B 1 208 ? 130.140 138.702 157.884 1.00 73.78 299 LEU B O 1
ATOM 6255 N N . ASP B 1 209 ? 131.637 140.258 157.248 1.00 75.84 300 ASP B N 1
ATOM 6256 C CA . ASP B 1 209 ? 131.861 140.708 158.612 1.00 75.84 300 ASP B CA 1
ATOM 6257 C C . ASP B 1 209 ? 130.585 141.237 159.244 1.00 75.84 300 ASP B C 1
ATOM 6258 O O . ASP B 1 209 ? 130.519 141.365 160.471 1.00 75.84 300 ASP B O 1
ATOM 6263 N N . SER B 1 210 ? 129.571 141.546 158.439 1.00 73.62 301 SER B N 1
ATOM 6264 C CA . SER B 1 210 ? 128.293 141.984 158.977 1.00 73.62 301 SER B CA 1
ATOM 6265 C C . SER B 1 210 ? 127.359 140.819 159.262 1.00 73.62 301 SER B C 1
ATOM 6266 O O . SER B 1 210 ? 126.721 140.782 160.318 1.00 73.62 301 SER B O 1
ATOM 6269 N N . LEU B 1 211 ? 127.266 139.861 158.339 1.00 73.28 302 LEU B N 1
ATOM 6270 C CA . LEU B 1 211 ? 126.397 138.713 158.557 1.00 73.28 302 LEU B CA 1
ATOM 6271 C C . LEU B 1 211 ? 126.890 137.849 159.705 1.00 73.28 302 LEU B C 1
ATOM 6272 O O . LEU B 1 211 ? 126.082 137.238 160.411 1.00 73.28 302 LEU B O 1
ATOM 6277 N N . ILE B 1 212 ? 128.206 137.776 159.901 1.00 74.46 303 ILE B N 1
ATOM 6278 C CA . ILE B 1 212 ? 128.738 136.997 161.013 1.00 74.46 303 ILE B CA 1
ATOM 6279 C C . ILE B 1 212 ? 128.270 137.578 162.339 1.00 74.46 303 ILE B C 1
ATOM 6280 O O . ILE B 1 212 ? 127.874 136.844 163.252 1.00 74.46 303 ILE B O 1
ATOM 6285 N N . ASN B 1 213 ? 128.307 138.901 162.466 1.00 76.14 304 ASN B N 1
ATOM 6286 C CA . ASN B 1 213 ? 127.920 139.601 163.686 1.00 76.14 304 ASN B CA 1
ATOM 6287 C C . ASN B 1 213 ? 126.512 140.163 163.587 1.00 76.14 304 ASN B C 1
ATOM 6288 O O . ASN B 1 213 ? 126.221 141.237 164.117 1.00 76.14 304 ASN B O 1
ATOM 6293 N N . PHE B 1 214 ? 125.621 139.446 162.902 1.00 73.38 305 PHE B N 1
ATOM 6294 C CA . PHE B 1 214 ? 124.245 139.903 162.752 1.00 73.38 305 PHE B CA 1
ATOM 6295 C C . PHE B 1 214 ? 123.633 140.278 164.093 1.00 73.38 305 PHE B C 1
ATOM 6296 O O . PHE B 1 214 ? 122.917 141.280 164.204 1.00 73.38 305 PHE B O 1
ATOM 6304 N N . GLU B 1 215 ? 123.901 139.482 165.126 1.00 74.09 306 GLU B N 1
ATOM 6305 C CA . GLU B 1 215 ? 123.419 139.815 166.459 1.00 74.09 306 GLU B CA 1
ATOM 6306 C C . GLU B 1 215 ? 123.950 141.173 166.897 1.00 74.09 306 GLU B C 1
ATOM 6307 O O . GLU B 1 215 ? 123.182 142.080 167.233 1.00 74.09 306 GLU B O 1
ATOM 6313 N N . ALA B 1 216 ? 125.272 141.334 166.883 1.00 73.88 307 ALA B N 1
ATOM 6314 C CA . ALA B 1 216 ? 125.902 142.592 167.259 1.00 73.88 307 ALA B CA 1
ATOM 6315 C C . ALA B 1 216 ? 125.602 143.715 166.287 1.00 73.88 307 ALA B C 1
ATOM 6316 O O . ALA B 1 216 ? 126.011 144.853 166.536 1.00 73.88 307 ALA B O 1
ATOM 6318 N N . VAL B 1 217 ? 124.919 143.425 165.187 1.00 73.00 308 VAL B N 1
ATOM 6319 C CA . VAL B 1 217 ? 124.450 144.459 164.275 1.00 73.00 308 VAL B CA 1
ATOM 6320 C C . VAL B 1 217 ? 123.064 144.941 164.662 1.00 73.00 308 VAL B C 1
ATOM 6321 O O . VAL B 1 217 ? 122.803 146.144 164.711 1.00 73.00 308 VAL B O 1
ATOM 6325 N N . LYS B 1 218 ? 122.157 144.009 164.942 1.00 73.68 309 LYS B N 1
ATOM 6326 C CA . LYS B 1 218 ? 120.821 144.377 165.382 1.00 73.68 309 LYS B CA 1
ATOM 6327 C C . LYS B 1 218 ? 120.800 144.871 166.819 1.00 73.68 309 LYS B C 1
ATOM 6328 O O . LYS B 1 218 ? 119.982 145.733 167.150 1.00 73.68 309 LYS B O 1
ATOM 6334 N N . TYR B 1 219 ? 121.689 144.363 167.670 1.00 73.41 310 TYR B N 1
ATOM 6335 C CA . TYR B 1 219 ? 121.716 144.790 169.062 1.00 73.41 310 TYR B CA 1
ATOM 6336 C C . TYR B 1 219 ? 122.016 146.273 169.200 1.00 73.41 310 TYR B C 1
ATOM 6337 O O . TYR B 1 219 ? 121.683 146.866 170.230 1.00 73.41 310 TYR B O 1
ATOM 6346 N N . PHE B 1 220 ? 122.630 146.883 168.188 1.00 73.60 311 PHE B N 1
ATOM 6347 C CA . PHE B 1 220 ? 123.039 148.276 168.247 1.00 73.60 311 PHE B CA 1
ATOM 6348 C C . PHE B 1 220 ? 122.446 149.124 167.132 1.00 73.60 311 PHE B C 1
ATOM 6349 O O . PHE B 1 220 ? 122.714 150.329 167.082 1.00 73.60 311 PHE B O 1
ATOM 6357 N N . ASN B 1 221 ? 121.649 148.536 166.242 1.00 76.52 312 ASN B N 1
ATOM 6358 C CA . ASN B 1 221 ? 120.877 149.292 165.257 1.00 76.52 312 ASN B CA 1
ATOM 6359 C C . ASN B 1 221 ? 121.790 149.988 164.251 1.00 76.52 312 ASN B C 1
ATOM 6360 O O . ASN B 1 221 ? 121.627 151.171 163.950 1.00 76.52 312 ASN B O 1
ATOM 6365 N N . ASN B 1 222 ? 122.753 149.241 163.727 1.00 76.99 313 ASN B N 1
ATOM 6366 C CA . ASN B 1 222 ? 123.675 149.733 162.712 1.00 76.99 313 ASN B CA 1
ATOM 6367 C C . ASN B 1 222 ? 123.499 148.974 161.403 1.00 76.99 313 ASN B C 1
ATOM 6368 O O . ASN B 1 222 ? 124.468 148.603 160.741 1.00 76.99 313 ASN B O 1
ATOM 6373 N N . GLU B 1 223 ? 122.246 148.728 161.026 1.00 77.46 314 GLU B N 1
ATOM 6374 C CA . GLU B 1 223 ? 121.964 148.125 159.731 1.00 77.46 314 GLU B CA 1
ATOM 6375 C C . GLU B 1 223 ? 122.204 149.120 158.604 1.00 77.46 314 GLU B C 1
ATOM 6376 O O . GLU B 1 223 ? 122.812 148.783 157.582 1.00 77.46 314 GLU B O 1
ATOM 6382 N N . LYS B 1 224 ? 121.734 150.356 158.777 1.00 78.39 315 LYS B N 1
ATOM 6383 C CA . LYS B 1 224 ? 121.836 151.346 157.713 1.00 78.39 315 LYS B CA 1
ATOM 6384 C C . LYS B 1 224 ? 123.281 151.751 157.462 1.00 78.39 315 LYS B C 1
ATOM 6385 O O . LYS B 1 224 ? 123.677 151.966 156.313 1.00 78.39 315 LYS B O 1
ATOM 6391 N N . TYR B 1 225 ? 124.079 151.878 158.520 1.00 78.60 316 TYR B N 1
ATOM 6392 C CA . TYR B 1 225 ? 125.490 152.208 158.354 1.00 78.60 316 TYR B CA 1
ATOM 6393 C C . TYR B 1 225 ? 126.188 151.185 157.467 1.00 78.60 316 TYR B C 1
ATOM 6394 O O . TYR B 1 225 ? 126.860 151.540 156.487 1.00 78.60 316 TYR B O 1
ATOM 6403 N N . LEU B 1 226 ? 126.022 149.902 157.784 1.00 75.25 317 LEU B N 1
ATOM 6404 C CA . LEU B 1 226 ? 126.676 148.860 157.006 1.00 75.25 317 LEU B CA 1
ATOM 6405 C C . LEU B 1 226 ? 126.086 148.752 155.610 1.00 75.25 317 LEU B C 1
ATOM 6406 O O . LEU B 1 226 ? 126.811 148.453 154.655 1.00 75.25 317 LEU B O 1
ATOM 6411 N N . ALA B 1 227 ? 124.785 149.000 155.463 1.00 74.72 318 ALA B N 1
ATOM 6412 C CA . ALA B 1 227 ? 124.188 148.954 154.136 1.00 74.72 318 ALA B CA 1
ATOM 6413 C C . ALA B 1 227 ? 124.718 150.079 153.262 1.00 74.72 318 ALA B C 1
ATOM 6414 O O . ALA B 1 227 ? 124.947 149.886 152.066 1.00 74.72 318 ALA B O 1
ATOM 6416 N N . ASP B 1 228 ? 124.946 151.254 153.845 1.00 76.69 319 ASP B N 1
ATOM 6417 C CA . ASP B 1 228 ? 125.503 152.361 153.081 1.00 76.69 319 ASP B CA 1
ATOM 6418 C C . ASP B 1 228 ? 126.962 152.107 152.730 1.00 76.69 319 ASP B C 1
ATOM 6419 O O . ASP B 1 228 ? 127.418 152.476 151.643 1.00 76.69 319 ASP B O 1
ATOM 6424 N N . LYS B 1 229 ? 127.712 151.481 153.635 1.00 74.61 320 LYS B N 1
ATOM 6425 C CA . LYS B 1 229 ? 129.078 151.082 153.307 1.00 74.61 320 LYS B CA 1
ATOM 6426 C C . LYS B 1 229 ? 129.097 150.098 152.140 1.00 74.61 320 LYS B C 1
ATOM 6427 O O . LYS B 1 229 ? 129.869 150.253 151.179 1.00 74.61 320 LYS B O 1
ATOM 6433 N N . TYR B 1 230 ? 128.260 149.063 152.222 1.00 71.07 321 TYR B N 1
ATOM 6434 C CA . TYR B 1 230 ? 128.126 148.109 151.130 1.00 71.07 321 TYR B CA 1
ATOM 6435 C C . TYR B 1 230 ? 127.736 148.809 149.839 1.00 71.07 321 TYR B C 1
ATOM 6436 O O . TYR B 1 230 ? 128.245 148.476 148.765 1.00 71.07 321 TYR B O 1
ATOM 6445 N N . ASN B 1 231 ? 126.838 149.789 149.924 1.00 73.38 322 ASN B N 1
ATOM 6446 C CA . ASN B 1 231 ? 126.381 150.486 148.730 1.00 73.38 322 ASN B CA 1
ATOM 6447 C C . ASN B 1 231 ? 127.490 151.336 148.132 1.00 73.38 322 ASN B C 1
ATOM 6448 O O . ASN B 1 231 ? 127.579 151.472 146.912 1.00 73.38 322 ASN B O 1
ATOM 6453 N N . GLY B 1 232 ? 128.344 151.917 148.970 1.00 73.04 323 GLY B N 1
ATOM 6454 C CA . GLY B 1 232 ? 129.478 152.658 148.446 1.00 73.04 323 GLY B CA 1
ATOM 6455 C C . GLY B 1 232 ? 130.448 151.760 147.708 1.00 73.04 323 GLY B C 1
ATOM 6456 O O . GLY B 1 232 ? 130.887 152.068 146.593 1.00 73.04 323 GLY B O 1
ATOM 6457 N N . SER B 1 233 ? 130.797 150.630 148.322 1.00 72.12 324 SER B N 1
ATOM 6458 C CA . SER B 1 233 ? 131.659 149.673 147.637 1.00 72.12 324 SER B CA 1
ATOM 6459 C C . SER B 1 233 ? 131.027 149.205 146.333 1.00 72.12 324 SER B C 1
ATOM 6460 O O . SER B 1 233 ? 131.707 149.081 145.306 1.00 72.12 324 SER B O 1
ATOM 6463 N N . LEU B 1 234 ? 129.719 148.961 146.352 1.00 70.28 325 LEU B N 1
ATOM 6464 C CA . LEU B 1 234 ? 129.028 148.486 145.163 1.00 70.28 325 LEU B CA 1
ATOM 6465 C C . LEU B 1 234 ? 128.982 149.553 144.083 1.00 70.28 325 LEU B C 1
ATOM 6466 O O . LEU B 1 234 ? 129.069 149.240 142.896 1.00 70.28 325 LEU B O 1
ATOM 6471 N N . MET B 1 235 ? 128.836 150.815 144.470 1.00 73.64 326 MET B N 1
ATOM 6472 C CA . MET B 1 235 ? 128.787 151.898 143.504 1.00 73.64 326 MET B CA 1
ATOM 6473 C C . MET B 1 235 ? 130.153 152.206 142.919 1.00 73.64 326 MET B C 1
ATOM 6474 O O . MET B 1 235 ? 130.232 152.765 141.821 1.00 73.64 326 MET B O 1
ATOM 6479 N N . ASN B 1 236 ? 131.226 151.873 143.632 1.00 72.05 327 ASN B N 1
ATOM 6480 C CA . ASN B 1 236 ? 132.549 151.943 143.022 1.00 72.05 327 ASN B CA 1
ATOM 6481 C C . ASN B 1 236 ? 132.760 150.784 142.053 1.00 72.05 327 ASN B C 1
ATOM 6482 O O . ASN B 1 236 ? 133.272 150.970 140.940 1.00 72.05 327 ASN B O 1
ATOM 6487 N N . TYR B 1 237 ? 132.357 149.579 142.460 1.00 72.14 328 TYR B N 1
ATOM 6488 C CA . TYR B 1 237 ? 132.459 148.424 141.575 1.00 72.14 328 TYR B CA 1
ATOM 6489 C C . TYR B 1 237 ? 131.631 148.623 140.315 1.00 72.14 328 TYR B C 1
ATOM 6490 O O . TYR B 1 237 ? 132.038 148.217 139.223 1.00 72.14 328 TYR B O 1
ATOM 6499 N N . ARG B 1 238 ? 130.474 149.265 140.447 1.00 71.90 329 ARG B N 1
ATOM 6500 C CA . ARG B 1 238 ? 129.595 149.488 139.308 1.00 71.90 329 ARG B CA 1
ATOM 6501 C C . ARG B 1 238 ? 130.249 150.403 138.286 1.00 71.90 329 ARG B C 1
ATOM 6502 O O . ARG B 1 238 ? 130.298 150.088 137.093 1.00 71.90 329 ARG B O 1
ATOM 6510 N N . ASP B 1 239 ? 130.756 151.549 138.738 1.00 71.42 330 ASP B N 1
ATOM 6511 C CA . ASP B 1 239 ? 131.418 152.470 137.826 1.00 71.42 330 ASP B CA 1
ATOM 6512 C C . ASP B 1 239 ? 132.641 151.828 137.188 1.00 71.42 330 ASP B C 1
ATOM 6513 O O . ASP B 1 239 ? 132.884 151.994 135.987 1.00 71.42 330 ASP B O 1
ATOM 6518 N N . SER B 1 240 ? 133.421 151.080 137.969 1.00 72.04 331 SER B N 1
ATOM 6519 C CA . SER B 1 240 ? 134.619 150.464 137.414 1.00 72.04 331 SER B CA 1
ATOM 6520 C C . SER B 1 240 ? 134.271 149.415 136.368 1.00 72.04 331 SER B C 1
ATOM 6521 O O . SER B 1 240 ? 134.915 149.340 135.314 1.00 72.04 331 SER B O 1
ATOM 6524 N N . GLN B 1 241 ? 133.256 148.595 136.637 1.00 74.11 332 GLN B N 1
ATOM 6525 C CA . GLN B 1 241 ? 132.856 147.579 135.675 1.00 74.11 332 GLN B CA 1
ATOM 6526 C C . GLN B 1 241 ? 132.287 148.218 134.418 1.00 74.11 332 GLN B C 1
ATOM 6527 O O . GLN B 1 241 ? 132.543 147.751 133.302 1.00 74.11 332 GLN B O 1
ATOM 6533 N N . ILE B 1 242 ? 131.520 149.294 134.579 1.00 71.36 333 ILE B N 1
ATOM 6534 C CA . ILE B 1 242 ? 131.014 150.033 133.430 1.00 71.36 333 ILE B CA 1
ATOM 6535 C C . ILE B 1 242 ? 132.168 150.529 132.572 1.00 71.36 333 ILE B C 1
ATOM 6536 O O . ILE B 1 242 ? 132.151 150.410 131.341 1.00 71.36 333 ILE B O 1
ATOM 6541 N N . LYS B 1 243 ? 133.184 151.107 133.210 1.00 70.92 334 LYS B N 1
ATOM 6542 C CA . LYS B 1 243 ? 134.289 151.673 132.452 1.00 70.92 334 LYS B CA 1
ATOM 6543 C C . LYS B 1 243 ? 135.087 150.586 131.747 1.00 70.92 334 LYS B C 1
ATOM 6544 O O . LYS B 1 243 ? 135.506 150.765 130.599 1.00 70.92 334 LYS B O 1
ATOM 6550 N N . VAL B 1 244 ? 135.297 149.445 132.404 1.00 72.82 335 VAL B N 1
ATOM 6551 C CA . VAL B 1 244 ? 136.037 148.378 131.739 1.00 72.82 335 VAL B CA 1
ATOM 6552 C C . VAL B 1 244 ? 135.226 147.801 130.591 1.00 72.82 335 VAL B C 1
ATOM 6553 O O . VAL B 1 244 ? 135.791 147.411 129.566 1.00 72.82 335 VAL B O 1
ATOM 6557 N N . SER B 1 245 ? 133.900 147.748 130.719 1.00 72.94 336 SER B N 1
ATOM 6558 C CA . SER B 1 245 ? 133.092 147.241 129.616 1.00 72.94 336 SER B CA 1
ATOM 6559 C C . SER B 1 245 ? 133.121 148.195 128.430 1.00 72.94 336 SER B C 1
ATOM 6560 O O . SER B 1 245 ? 133.248 147.761 127.279 1.00 72.94 336 SER B O 1
ATOM 6563 N N . GLN B 1 246 ? 133.009 149.498 128.686 1.00 72.82 337 GLN B N 1
ATOM 6564 C CA . GLN B 1 246 ? 133.140 150.468 127.606 1.00 72.82 337 GLN B CA 1
ATOM 6565 C C . GLN B 1 246 ? 134.506 150.368 126.941 1.00 72.82 337 GLN B C 1
ATOM 6566 O O . GLN B 1 246 ? 134.617 150.412 125.708 1.00 72.82 337 GLN B O 1
ATOM 6572 N N . SER B 1 247 ? 135.562 150.239 127.742 1.00 74.80 338 SER B N 1
ATOM 6573 C CA . SER B 1 247 ? 136.903 150.161 127.187 1.00 74.80 338 SER B CA 1
ATOM 6574 C C . SER B 1 247 ? 137.082 148.897 126.363 1.00 74.80 338 SER B C 1
ATOM 6575 O O . SER B 1 247 ? 137.755 148.911 125.329 1.00 74.80 338 SER B O 1
ATOM 6578 N N . LEU B 1 248 ? 136.491 147.792 126.810 1.00 75.68 339 LEU B N 1
ATOM 6579 C CA . LEU B 1 248 ? 136.560 146.552 126.052 1.00 75.68 339 LEU B CA 1
ATOM 6580 C C . LEU B 1 248 ? 135.796 146.671 124.744 1.00 75.68 339 LEU B C 1
ATOM 6581 O O . LEU B 1 248 ? 136.208 146.110 123.722 1.00 75.68 339 LEU B O 1
ATOM 6586 N N . ALA B 1 249 ? 134.678 147.394 124.756 1.00 74.86 340 ALA B N 1
ATOM 6587 C CA . ALA B 1 249 ? 133.951 147.648 123.520 1.00 74.86 340 ALA B CA 1
ATOM 6588 C C . ALA B 1 249 ? 134.810 148.431 122.540 1.00 74.86 340 ALA B C 1
ATOM 6589 O O . ALA B 1 249 ? 134.882 148.103 121.351 1.00 74.86 340 ALA B O 1
ATOM 6591 N N . PHE B 1 250 ? 135.470 149.479 123.029 1.00 74.77 341 PHE B N 1
ATOM 6592 C CA . PHE B 1 250 ? 136.369 150.251 122.178 1.00 74.77 341 PHE B CA 1
ATOM 6593 C C . PHE B 1 250 ? 137.495 149.379 121.641 1.00 74.77 341 PHE B C 1
ATOM 6594 O O . PHE B 1 250 ? 137.847 149.453 120.456 1.00 74.77 341 PHE B O 1
ATOM 6602 N N . LEU B 1 251 ? 138.068 148.542 122.503 1.00 75.80 342 LEU B N 1
ATOM 6603 C CA . LEU B 1 251 ? 139.131 147.637 122.088 1.00 75.80 342 LEU B CA 1
ATOM 6604 C C . LEU B 1 251 ? 138.674 146.739 120.951 1.00 75.80 342 LEU B C 1
ATOM 6605 O O . LEU B 1 251 ? 139.333 146.655 119.910 1.00 75.80 342 LEU B O 1
ATOM 6610 N N . ASN B 1 252 ? 137.561 146.034 121.145 1.00 78.74 343 ASN B N 1
ATOM 6611 C CA . ASN B 1 252 ? 137.090 145.104 120.127 1.00 78.74 343 ASN B CA 1
ATOM 6612 C C . ASN B 1 252 ? 136.729 145.830 118.840 1.00 78.74 343 ASN B C 1
ATOM 6613 O O . ASN B 1 252 ? 136.995 145.328 117.742 1.00 78.74 343 ASN B O 1
ATOM 6618 N N . SER B 1 253 ? 136.122 147.013 118.948 1.00 78.40 344 SER B N 1
ATOM 6619 C CA . SER B 1 253 ? 135.774 147.768 117.753 1.00 78.40 344 SER B CA 1
ATOM 6620 C C . SER B 1 253 ? 137.019 148.135 116.959 1.00 78.40 344 SER B C 1
ATOM 6621 O O . SER B 1 253 ? 137.060 147.970 115.736 1.00 78.40 344 SER B O 1
ATOM 6624 N N . GLY B 1 254 ? 138.057 148.620 117.639 1.00 78.70 345 GLY B N 1
ATOM 6625 C CA . GLY B 1 254 ? 139.280 148.963 116.934 1.00 78.70 345 GLY B CA 1
ATOM 6626 C C . GLY B 1 254 ? 139.973 147.749 116.347 1.00 78.70 345 GLY B C 1
ATOM 6627 O O . GLY B 1 254 ? 140.495 147.795 115.227 1.00 78.70 345 GLY B O 1
ATOM 6628 N N . GLN B 1 255 ? 139.997 146.647 117.097 1.00 80.34 346 GLN B N 1
ATOM 6629 C CA . GLN B 1 255 ? 140.584 145.414 116.592 1.00 80.34 346 GLN B CA 1
ATOM 6630 C C . GLN B 1 255 ? 139.899 144.980 115.307 1.00 80.34 346 GLN B C 1
ATOM 6631 O O . GLN B 1 255 ? 140.558 144.666 114.308 1.00 80.34 346 GLN B O 1
ATOM 6637 N N . ASN B 1 256 ? 138.568 144.956 115.316 1.00 82.05 347 ASN B N 1
ATOM 6638 C CA . ASN B 1 256 ? 137.844 144.524 114.133 1.00 82.05 347 ASN B CA 1
ATOM 6639 C C . ASN B 1 256 ? 137.952 145.540 113.010 1.00 82.05 347 ASN B C 1
ATOM 6640 O O . ASN B 1 256 ? 137.862 145.167 111.842 1.00 82.05 347 ASN B O 1
ATOM 6645 N N . LEU B 1 257 ? 138.166 146.814 113.328 1.00 81.67 348 LEU B N 1
ATOM 6646 C CA . LEU B 1 257 ? 138.406 147.794 112.274 1.00 81.67 348 LEU B CA 1
ATOM 6647 C C . LEU B 1 257 ? 139.717 147.506 111.561 1.00 81.67 348 LEU B C 1
ATOM 6648 O O . LEU B 1 257 ? 139.784 147.520 110.327 1.00 81.67 348 LEU B O 1
ATOM 6653 N N . ILE B 1 258 ? 140.776 147.257 112.327 1.00 82.40 349 ILE B N 1
ATOM 6654 C CA . ILE B 1 258 ? 142.052 146.887 111.723 1.00 82.40 349 ILE B CA 1
ATOM 6655 C C . ILE B 1 258 ? 141.884 145.635 110.873 1.00 82.40 349 ILE B C 1
ATOM 6656 O O . ILE B 1 258 ? 142.324 145.571 109.715 1.00 82.40 349 ILE B O 1
ATOM 6661 N N . PHE B 1 259 ? 141.250 144.616 111.446 1.00 84.38 350 PHE B N 1
ATOM 6662 C CA . PHE B 1 259 ? 141.088 143.351 110.744 1.00 84.38 350 PHE B CA 1
ATOM 6663 C C . PHE B 1 259 ? 140.257 143.517 109.478 1.00 84.38 350 PHE B C 1
ATOM 6664 O O . PHE B 1 259 ? 140.537 142.884 108.456 1.00 84.38 350 PHE B O 1
ATOM 6672 N N . THR B 1 260 ? 139.238 144.374 109.521 1.00 83.44 351 THR B N 1
ATOM 6673 C CA . THR B 1 260 ? 138.378 144.576 108.365 1.00 83.44 351 THR B CA 1
ATOM 6674 C C . THR B 1 260 ? 139.087 145.372 107.281 1.00 83.44 351 THR B C 1
ATOM 6675 O O . THR B 1 260 ? 138.868 145.138 106.088 1.00 83.44 351 THR B O 1
ATOM 6679 N N . THR B 1 261 ? 139.930 146.326 107.672 1.00 84.78 352 THR B N 1
ATOM 6680 C CA . THR B 1 261 ? 140.764 146.998 106.686 1.00 84.78 352 THR B CA 1
ATOM 6681 C C . THR B 1 261 ? 141.685 145.999 106.004 1.00 84.78 352 THR B C 1
ATOM 6682 O O . THR B 1 261 ? 141.856 146.030 104.780 1.00 84.78 352 THR B O 1
ATOM 6686 N N . ALA B 1 262 ? 142.273 145.089 106.782 1.00 86.94 353 ALA B N 1
ATOM 6687 C CA . ALA B 1 262 ? 143.086 144.033 106.189 1.00 86.94 353 ALA B CA 1
ATOM 6688 C C . ALA B 1 262 ? 142.267 143.188 105.226 1.00 86.94 353 ALA B C 1
ATOM 6689 O O . ALA B 1 262 ? 142.728 142.850 104.131 1.00 86.94 353 ALA B O 1
ATOM 6691 N N . LEU B 1 263 ? 141.052 142.827 105.629 1.00 88.09 354 LEU B N 1
ATOM 6692 C CA . LEU B 1 263 ? 140.204 141.975 104.806 1.00 88.09 354 LEU B CA 1
ATOM 6693 C C . LEU B 1 263 ? 139.852 142.648 103.487 1.00 88.09 354 LEU B C 1
ATOM 6694 O O . LEU B 1 263 ? 139.906 142.019 102.424 1.00 88.09 354 LEU B O 1
ATOM 6699 N N . THR B 1 264 ? 139.488 143.928 103.532 1.00 89.37 355 THR B N 1
ATOM 6700 C CA . THR B 1 264 ? 139.152 144.630 102.300 1.00 89.37 355 THR B CA 1
ATOM 6701 C C . THR B 1 264 ? 140.380 144.855 101.430 1.00 89.37 355 THR B C 1
ATOM 6702 O O . THR B 1 264 ? 140.282 144.795 100.200 1.00 89.37 355 THR B O 1
ATOM 6706 N N . ALA B 1 265 ? 141.541 145.105 102.034 1.00 91.09 356 ALA B N 1
ATOM 6707 C CA . ALA B 1 265 ? 142.756 145.209 101.239 1.00 91.09 356 ALA B CA 1
ATOM 6708 C C . ALA B 1 265 ? 143.072 143.885 100.559 1.00 91.09 356 ALA B C 1
ATOM 6709 O O . ALA B 1 265 ? 143.531 143.859 99.412 1.00 91.09 356 ALA B O 1
ATOM 6711 N N . MET B 1 266 ? 142.820 142.772 101.249 1.00 93.30 357 MET B N 1
ATOM 6712 C CA . MET B 1 266 ? 143.019 141.465 100.638 1.00 93.30 357 MET B CA 1
ATOM 6713 C C . MET B 1 266 ? 142.049 141.250 99.488 1.00 93.30 357 MET B C 1
ATOM 6714 O O . MET B 1 266 ? 142.427 140.719 98.438 1.00 93.30 357 MET B O 1
ATOM 6719 N N . MET B 1 267 ? 140.790 141.649 99.669 1.00 95.26 358 MET B N 1
ATOM 6720 C CA . MET B 1 267 ? 139.823 141.532 98.584 1.00 95.26 358 MET B CA 1
ATOM 6721 C C . MET B 1 267 ? 140.256 142.355 97.381 1.00 95.26 358 MET B C 1
ATOM 6722 O O . MET B 1 267 ? 140.151 141.900 96.238 1.00 95.26 358 MET B O 1
ATOM 6727 N N . TYR B 1 268 ? 140.770 143.561 97.618 1.00 99.13 359 TYR B N 1
ATOM 6728 C CA . TYR B 1 268 ? 141.181 144.417 96.509 1.00 99.13 359 TYR B CA 1
ATOM 6729 C C . TYR B 1 268 ? 142.410 143.858 95.804 1.00 99.13 359 TYR B C 1
ATOM 6730 O O . TYR B 1 268 ? 142.495 143.895 94.571 1.00 99.13 359 TYR B O 1
ATOM 6739 N N . MET B 1 269 ? 143.378 143.349 96.565 1.00 99.14 360 MET B N 1
ATOM 6740 C CA . MET B 1 269 ? 144.555 142.748 95.950 1.00 99.14 360 MET B CA 1
ATOM 6741 C C . MET B 1 269 ? 144.169 141.525 95.129 1.00 99.14 360 MET B C 1
ATOM 6742 O O . MET B 1 269 ? 144.613 141.361 93.987 1.00 99.14 360 MET B O 1
ATOM 6747 N N . GLY B 1 270 ? 143.326 140.660 95.689 1.00 100.83 361 GLY B N 1
ATOM 6748 C CA . GLY B 1 270 ? 142.859 139.511 94.939 1.00 100.83 361 GLY B CA 1
ATOM 6749 C C . GLY B 1 270 ? 142.069 139.896 93.707 1.00 100.83 361 GLY B C 1
ATOM 6750 O O . GLY B 1 270 ? 142.139 139.215 92.683 1.00 100.83 361 GLY B O 1
ATOM 6751 N N . CYS B 1 271 ? 141.315 140.993 93.779 1.00 102.97 362 CYS B N 1
ATOM 6752 C CA . CYS B 1 271 ? 140.518 141.409 92.633 1.00 102.97 362 CYS B CA 1
ATOM 6753 C C . CYS B 1 271 ? 141.396 141.975 91.526 1.00 102.97 362 CYS B C 1
ATOM 6754 O O . CYS B 1 271 ? 141.197 141.661 90.348 1.00 102.97 362 CYS B O 1
ATOM 6757 N N . THR B 1 272 ? 142.377 142.805 91.879 1.00 104.81 363 THR B N 1
ATOM 6758 C CA . THR B 1 272 ? 143.316 143.287 90.875 1.00 104.81 363 THR B CA 1
ATOM 6759 C C . THR B 1 272 ? 144.266 142.196 90.403 1.00 104.81 363 THR B C 1
ATOM 6760 O O . THR B 1 272 ? 144.957 142.392 89.398 1.00 104.81 363 THR B O 1
ATOM 6764 N N . GLY B 1 273 ? 144.326 141.066 91.104 1.00 105.01 364 GLY B N 1
ATOM 6765 C CA . GLY B 1 273 ? 145.050 139.914 90.607 1.00 105.01 364 GLY B CA 1
ATOM 6766 C C . GLY B 1 273 ? 144.223 139.134 89.608 1.00 105.01 364 GLY B C 1
ATOM 6767 O O . GLY B 1 273 ? 144.719 138.729 88.553 1.00 105.01 364 GLY B O 1
ATOM 6768 N N . VAL B 1 274 ? 142.952 138.912 89.943 1.00 106.10 365 VAL B N 1
ATOM 6769 C CA . VAL B 1 274 ? 142.017 138.333 88.985 1.00 106.10 365 VAL B CA 1
ATOM 6770 C C . VAL B 1 274 ? 142.008 139.158 87.710 1.00 106.10 365 VAL B C 1
ATOM 6771 O O . VAL B 1 274 ? 141.935 138.621 86.599 1.00 106.10 365 VAL B O 1
ATOM 6775 N N . ILE B 1 275 ? 142.076 140.480 87.856 1.00 110.01 366 ILE B N 1
ATOM 6776 C CA . ILE B 1 275 ? 142.211 141.362 86.703 1.00 110.01 366 ILE B CA 1
ATOM 6777 C C . ILE B 1 275 ? 143.395 140.935 85.849 1.00 110.01 366 ILE B C 1
ATOM 6778 O O . ILE B 1 275 ? 143.290 140.830 84.621 1.00 110.01 366 ILE B O 1
ATOM 6783 N N . GLY B 1 276 ? 144.535 140.677 86.482 1.00 111.44 367 GLY B N 1
ATOM 6784 C CA . GLY B 1 276 ? 145.731 140.250 85.796 1.00 111.44 367 GLY B CA 1
ATOM 6785 C C . GLY B 1 276 ? 145.708 138.831 85.282 1.00 111.44 367 GLY B C 1
ATOM 6786 O O . GLY B 1 276 ? 146.757 138.301 84.908 1.00 111.44 367 GLY B O 1
ATOM 6787 N N . GLY B 1 277 ? 144.540 138.192 85.252 1.00 110.45 368 GLY B N 1
ATOM 6788 C CA . GLY B 1 277 ? 144.435 136.833 84.766 1.00 110.45 368 GLY B CA 1
ATOM 6789 C C . GLY B 1 277 ? 145.201 135.808 85.567 1.00 110.45 368 GLY B C 1
ATOM 6790 O O . GLY B 1 277 ? 145.403 134.691 85.082 1.00 110.45 368 GLY B O 1
ATOM 6791 N N . ASN B 1 278 ? 145.633 136.148 86.779 1.00 108.21 369 ASN B N 1
ATOM 6792 C CA . ASN B 1 278 ? 146.401 135.225 87.608 1.00 108.21 369 ASN B CA 1
ATOM 6793 C C . ASN B 1 278 ? 145.490 134.396 88.509 1.00 108.21 369 ASN B C 1
ATOM 6794 O O . ASN B 1 278 ? 145.512 133.162 88.461 1.00 108.21 369 ASN B O 1
ATOM 6799 N N . LEU B 1 279 ? 144.686 135.061 89.330 1.00 104.93 370 LEU B N 1
ATOM 6800 C CA . LEU B 1 279 ? 143.810 134.382 90.267 1.00 104.93 370 LEU B CA 1
ATOM 6801 C C . LEU B 1 279 ? 142.435 134.168 89.637 1.00 104.93 370 LEU B C 1
ATOM 6802 O O . LEU B 1 279 ? 142.215 134.429 88.452 1.00 104.93 370 LEU B O 1
ATOM 6807 N N . THR B 1 280 ? 141.496 133.677 90.442 1.00 102.08 371 THR B N 1
ATOM 6808 C CA . THR B 1 280 ? 140.136 133.432 89.988 1.00 102.08 371 THR B CA 1
ATOM 6809 C C . THR B 1 280 ? 139.183 133.694 91.142 1.00 102.08 371 THR B C 1
ATOM 6810 O O . THR B 1 280 ? 139.589 133.751 92.306 1.00 102.08 371 THR B O 1
ATOM 6814 N N . VAL B 1 281 ? 137.900 133.853 90.805 1.00 99.07 372 VAL B N 1
ATOM 6815 C CA . VAL B 1 281 ? 136.887 134.123 91.824 1.00 99.07 372 VAL B CA 1
ATOM 6816 C C . VAL B 1 281 ? 137.012 133.132 92.971 1.00 99.07 372 VAL B C 1
ATOM 6817 O O . VAL B 1 281 ? 136.784 133.471 94.142 1.00 99.07 372 VAL B O 1
ATOM 6821 N N . GLY B 1 282 ? 137.374 131.890 92.652 1.00 98.63 373 GLY B N 1
ATOM 6822 C CA . GLY B 1 282 ? 137.645 130.920 93.695 1.00 98.63 373 GLY B CA 1
ATOM 6823 C C . GLY B 1 282 ? 138.690 131.410 94.675 1.00 98.63 373 GLY B C 1
ATOM 6824 O O . GLY B 1 282 ? 138.592 131.161 95.877 1.00 98.63 373 GLY B O 1
ATOM 6825 N N . ASP B 1 283 ? 139.694 132.133 94.180 1.00 97.19 374 ASP B N 1
ATOM 6826 C CA . ASP B 1 283 ? 140.747 132.618 95.063 1.00 97.19 374 ASP B CA 1
ATOM 6827 C C . ASP B 1 283 ? 140.226 133.689 96.009 1.00 97.19 374 ASP B C 1
ATOM 6828 O O . ASP B 1 283 ? 140.597 133.714 97.187 1.00 97.19 374 ASP B O 1
ATOM 6833 N N . LEU B 1 284 ? 139.379 134.589 95.511 1.00 96.89 375 LEU B N 1
ATOM 6834 C CA . LEU B 1 284 ? 138.768 135.585 96.385 1.00 96.89 375 LEU B CA 1
ATOM 6835 C C . LEU B 1 284 ? 137.912 134.912 97.445 1.00 96.89 375 LEU B C 1
ATOM 6836 O O . LEU B 1 284 ? 137.973 135.263 98.630 1.00 96.89 375 LEU B O 1
ATOM 6841 N N . VAL B 1 285 ? 137.088 133.950 97.029 1.00 94.41 376 VAL B N 1
ATOM 6842 C CA . VAL B 1 285 ? 136.274 133.207 97.984 1.00 94.41 376 VAL B CA 1
ATOM 6843 C C . VAL B 1 285 ? 137.159 132.583 99.051 1.00 94.41 376 VAL B C 1
ATOM 6844 O O . VAL B 1 285 ? 136.887 132.687 100.251 1.00 94.41 376 VAL B O 1
ATOM 6848 N N . LEU B 1 286 ? 138.239 131.932 98.623 1.00 93.09 377 LEU B N 1
ATOM 6849 C CA . LEU B 1 286 ? 139.127 131.248 99.554 1.00 93.09 377 LEU B CA 1
ATOM 6850 C C . LEU B 1 286 ? 139.738 132.223 100.547 1.00 93.09 377 LEU B C 1
ATOM 6851 O O . LEU B 1 286 ? 139.688 132.005 101.762 1.00 93.09 377 LEU B O 1
ATOM 6856 N N . ILE B 1 287 ? 140.346 133.295 100.042 1.00 92.78 378 ILE B N 1
ATOM 6857 C CA . ILE B 1 287 ? 140.986 134.274 100.914 1.00 92.78 378 ILE B CA 1
ATOM 6858 C C . ILE B 1 287 ? 139.983 134.822 101.919 1.00 92.78 378 ILE B C 1
ATOM 6859 O O . ILE B 1 287 ? 140.217 134.808 103.137 1.00 92.78 378 ILE B O 1
ATOM 6864 N N . ASN B 1 288 ? 138.852 135.325 101.421 1.00 91.57 379 ASN B N 1
ATOM 6865 C CA . ASN B 1 288 ? 137.893 135.972 102.301 1.00 91.57 379 ASN B CA 1
ATOM 6866 C C . ASN B 1 288 ? 137.338 134.996 103.325 1.00 91.57 379 ASN B C 1
ATOM 6867 O O . ASN B 1 288 ? 137.143 135.361 104.486 1.00 91.57 379 ASN B O 1
ATOM 6872 N N . GLN B 1 289 ? 137.093 133.746 102.928 1.00 90.12 380 GLN B N 1
ATOM 6873 C CA . GLN B 1 289 ? 136.510 132.792 103.862 1.00 90.12 380 GLN B CA 1
ATOM 6874 C C . GLN B 1 289 ? 137.522 132.368 104.915 1.00 90.12 380 GLN B C 1
ATOM 6875 O O . GLN B 1 289 ? 137.187 132.276 106.103 1.00 90.12 380 GLN B O 1
ATOM 6881 N N . LEU B 1 290 ? 138.762 132.100 104.503 1.00 88.68 381 LEU B N 1
ATOM 6882 C CA . LEU B 1 290 ? 139.830 131.859 105.463 1.00 88.68 381 LEU B CA 1
ATOM 6883 C C . LEU B 1 290 ? 139.847 132.953 106.516 1.00 88.68 381 LEU B C 1
ATOM 6884 O O . LEU B 1 290 ? 139.726 132.694 107.720 1.00 88.68 381 LEU B O 1
ATOM 6889 N N . VAL B 1 291 ? 139.985 134.197 106.061 1.00 88.60 382 VAL B N 1
ATOM 6890 C CA . VAL B 1 291 ? 140.152 135.303 106.990 1.00 88.60 382 VAL B CA 1
ATOM 6891 C C . VAL B 1 291 ? 138.898 135.517 107.832 1.00 88.60 382 VAL B C 1
ATOM 6892 O O . VAL B 1 291 ? 138.993 135.856 109.014 1.00 88.60 382 VAL B O 1
ATOM 6896 N N . PHE B 1 292 ? 137.713 135.286 107.270 1.00 89.17 383 PHE B N 1
ATOM 6897 C CA . PHE B 1 292 ? 136.475 135.537 107.999 1.00 89.17 383 PHE B CA 1
ATOM 6898 C C . PHE B 1 292 ? 136.246 134.501 109.094 1.00 89.17 383 PHE B C 1
ATOM 6899 O O . PHE B 1 292 ? 135.843 134.848 110.216 1.00 89.17 383 PHE B O 1
ATOM 6907 N N . GLN B 1 293 ? 136.461 133.222 108.777 1.00 88.40 384 GLN B N 1
ATOM 6908 C CA . GLN B 1 293 ? 136.322 132.168 109.771 1.00 88.40 384 GLN B CA 1
ATOM 6909 C C . GLN B 1 293 ? 137.507 132.117 110.716 1.00 88.40 384 GLN B C 1
ATOM 6910 O O . GLN B 1 293 ? 137.460 131.383 111.707 1.00 88.40 384 GLN B O 1
ATOM 6916 N N . LEU B 1 294 ? 138.567 132.864 110.421 1.00 88.48 385 LEU B N 1
ATOM 6917 C CA . LEU B 1 294 ? 139.592 133.124 111.421 1.00 88.48 385 LEU B CA 1
ATOM 6918 C C . LEU B 1 294 ? 139.249 134.336 112.274 1.00 88.48 385 LEU B C 1
ATOM 6919 O O . LEU B 1 294 ? 139.730 134.451 113.405 1.00 88.48 385 LEU B O 1
ATOM 6924 N N . SER B 1 295 ? 138.434 135.248 111.745 1.00 88.20 386 SER B N 1
ATOM 6925 C CA . SER B 1 295 ? 138.145 136.496 112.437 1.00 88.20 386 SER B CA 1
ATOM 6926 C C . SER B 1 295 ? 137.044 136.319 113.468 1.00 88.20 386 SER B C 1
ATOM 6927 O O . SER B 1 295 ? 137.259 136.532 114.665 1.00 88.20 386 SER B O 1
ATOM 6930 N N . VAL B 1 296 ? 135.848 135.936 113.019 1.00 87.68 387 VAL B N 1
ATOM 6931 C CA . VAL B 1 296 ? 134.693 135.948 113.922 1.00 87.68 387 VAL B CA 1
ATOM 6932 C C . VAL B 1 296 ? 134.945 135.105 115.162 1.00 87.68 387 VAL B C 1
ATOM 6933 O O . VAL B 1 296 ? 134.507 135.506 116.254 1.00 87.68 387 VAL B O 1
ATOM 6937 N N . PRO B 1 297 ? 135.672 133.982 115.107 1.00 86.17 388 PRO B N 1
ATOM 6938 C CA . PRO B 1 297 ? 136.044 133.331 116.369 1.00 86.17 388 PRO B CA 1
ATOM 6939 C C . PRO B 1 297 ? 136.890 134.220 117.250 1.00 86.17 388 PRO B C 1
ATOM 6940 O O . PRO B 1 297 ? 136.674 134.273 118.463 1.00 86.17 388 PRO B O 1
ATOM 6944 N N . LEU B 1 298 ? 137.868 134.911 116.663 1.00 86.30 389 LEU B N 1
ATOM 6945 C CA . LEU B 1 298 ? 138.731 135.796 117.435 1.00 86.30 389 LEU B CA 1
ATOM 6946 C C . LEU B 1 298 ? 137.922 136.880 118.132 1.00 86.30 389 LEU B C 1
ATOM 6947 O O . LEU B 1 298 ? 138.041 137.080 119.346 1.00 86.30 389 LEU B O 1
ATOM 6952 N N . ASN B 1 299 ? 137.090 137.592 117.375 1.00 86.64 390 ASN B N 1
ATOM 6953 C CA . ASN B 1 299 ? 136.289 138.658 117.963 1.00 86.64 390 ASN B CA 1
ATOM 6954 C C . ASN B 1 299 ? 135.372 138.123 119.052 1.00 86.64 390 ASN B C 1
ATOM 6955 O O . ASN B 1 299 ? 135.239 138.734 120.120 1.00 86.64 390 ASN B O 1
ATOM 6960 N N . PHE B 1 300 ? 134.740 136.975 118.812 1.00 86.64 391 PHE B N 1
ATOM 6961 C CA . PHE B 1 300 ? 133.754 136.492 119.772 1.00 86.64 391 PHE B CA 1
ATOM 6962 C C . PHE B 1 300 ? 134.421 135.961 121.034 1.00 86.64 391 PHE B C 1
ATOM 6963 O O . PHE B 1 300 ? 133.917 136.179 122.140 1.00 86.64 391 PHE B O 1
ATOM 6971 N N . LEU B 1 301 ? 135.556 135.276 120.900 1.00 86.58 392 LEU B N 1
ATOM 6972 C CA . LEU B 1 301 ? 136.281 134.816 122.073 1.00 86.58 392 LEU B CA 1
ATOM 6973 C C . LEU B 1 301 ? 136.953 135.961 122.812 1.00 86.58 392 LEU B C 1
ATOM 6974 O O . LEU B 1 301 ? 137.245 135.824 124.004 1.00 86.58 392 LEU B O 1
ATOM 6979 N N . GLY B 1 302 ? 137.200 137.080 122.143 1.00 85.99 393 GLY B N 1
ATOM 6980 C CA . GLY B 1 302 ? 137.747 138.232 122.825 1.00 85.99 393 GLY B CA 1
ATOM 6981 C C . GLY B 1 302 ? 136.686 138.975 123.606 1.00 85.99 393 GLY B C 1
ATOM 6982 O O . GLY B 1 302 ? 136.936 139.445 124.719 1.00 85.99 393 GLY B O 1
ATOM 6983 N N . SER B 1 303 ? 135.489 139.087 123.028 1.00 87.63 394 SER B N 1
ATOM 6984 C CA . SER B 1 303 ? 134.393 139.754 123.719 1.00 87.63 394 SER B CA 1
ATOM 6985 C C . SER B 1 303 ? 133.731 138.860 124.756 1.00 87.63 394 SER B C 1
ATOM 6986 O O . SER B 1 303 ? 133.008 139.366 125.621 1.00 87.63 394 SER B O 1
ATOM 6989 N N . VAL B 1 304 ? 133.957 137.553 124.686 1.00 87.90 395 VAL B N 1
ATOM 6990 C CA . VAL B 1 304 ? 133.389 136.618 125.649 1.00 87.90 395 VAL B CA 1
ATOM 6991 C C . VAL B 1 304 ? 134.338 136.377 126.813 1.00 87.90 395 VAL B C 1
ATOM 6992 O O . VAL B 1 304 ? 133.921 136.349 127.973 1.00 87.90 395 VAL B O 1
ATOM 6996 N N . TYR B 1 305 ? 135.624 136.194 126.526 1.00 87.38 396 TYR B N 1
ATOM 6997 C CA . TYR B 1 305 ? 136.613 136.043 127.583 1.00 87.38 396 TYR B CA 1
ATOM 6998 C C . TYR B 1 305 ? 137.025 137.416 128.091 1.00 87.38 396 TYR B C 1
ATOM 6999 O O . TYR B 1 305 ? 138.211 137.759 128.111 1.00 87.38 396 TYR B O 1
ATOM 7008 N N . ARG B 1 306 ? 136.030 138.206 128.493 1.00 87.95 397 ARG B N 1
ATOM 7009 C CA . ARG B 1 306 ? 136.275 139.506 129.098 1.00 87.95 397 ARG B CA 1
ATOM 7010 C C . ARG B 1 306 ? 136.860 139.378 130.496 1.00 87.95 397 ARG B C 1
ATOM 7011 O O . ARG B 1 306 ? 137.388 140.359 131.030 1.00 87.95 397 ARG B O 1
ATOM 7019 N N . ASP B 1 307 ? 136.786 138.190 131.087 1.00 88.01 398 ASP B N 1
ATOM 7020 C CA . ASP B 1 307 ? 137.258 137.920 132.440 1.00 88.01 398 ASP B CA 1
ATOM 7021 C C . ASP B 1 307 ? 138.252 136.766 132.369 1.00 88.01 398 ASP B C 1
ATOM 7022 O O . ASP B 1 307 ? 137.906 135.614 132.635 1.00 88.01 398 ASP B O 1
ATOM 7027 N N . LEU B 1 308 ? 139.485 137.078 132.006 1.00 85.46 399 LEU B N 1
ATOM 7028 C CA . LEU B 1 308 ? 140.545 136.077 131.992 1.00 85.46 399 LEU B CA 1
ATOM 7029 C C . LEU B 1 308 ? 141.755 136.497 132.805 1.00 85.46 399 LEU B C 1
ATOM 7030 O O . LEU B 1 308 ? 142.403 135.643 133.413 1.00 85.46 399 LEU B O 1
ATOM 7035 N N . LYS B 1 309 ? 142.091 137.786 132.821 1.00 84.27 400 LYS B N 1
ATOM 7036 C CA . LYS B 1 309 ? 143.186 138.233 133.671 1.00 84.27 400 LYS B CA 1
ATOM 7037 C C . LYS B 1 309 ? 142.795 138.152 135.140 1.00 84.27 400 LYS B C 1
ATOM 7038 O O . LYS B 1 309 ? 143.610 137.773 135.988 1.00 84.27 400 LYS B O 1
ATOM 7044 N N . GLN B 1 310 ? 141.546 138.496 135.456 1.00 83.71 401 GLN B N 1
ATOM 7045 C CA . GLN B 1 310 ? 141.054 138.307 136.814 1.00 83.71 401 GLN B CA 1
ATOM 7046 C C . GLN B 1 310 ? 141.149 136.844 137.221 1.00 83.71 401 GLN B C 1
ATOM 7047 O O . GLN B 1 310 ? 141.432 136.529 138.383 1.00 83.71 401 GLN B O 1
ATOM 7053 N N . SER B 1 311 ? 140.926 135.934 136.272 1.00 81.74 402 SER B N 1
ATOM 7054 C CA . SER B 1 311 ? 141.078 134.515 136.566 1.00 81.74 402 SER B CA 1
ATOM 7055 C C . SER B 1 311 ? 142.521 134.180 136.906 1.00 81.74 402 SER B C 1
ATOM 7056 O O . SER B 1 311 ? 142.781 133.381 137.813 1.00 81.74 402 SER B O 1
ATOM 7059 N N . LEU B 1 312 ? 143.474 134.773 136.188 1.00 80.87 403 LEU B N 1
ATOM 7060 C CA . LEU B 1 312 ? 144.877 134.570 136.526 1.00 80.87 403 LEU B CA 1
ATOM 7061 C C . LEU B 1 312 ? 145.184 135.096 137.919 1.00 80.87 403 LEU B C 1
ATOM 7062 O O . LEU B 1 312 ? 145.928 134.466 138.678 1.00 80.87 403 LEU B O 1
ATOM 7067 N N . ILE B 1 313 ? 144.623 136.251 138.274 1.00 81.05 404 ILE B N 1
ATOM 7068 C CA . ILE B 1 313 ? 144.852 136.801 139.606 1.00 81.05 404 ILE B CA 1
ATOM 7069 C C . ILE B 1 313 ? 144.310 135.856 140.669 1.00 81.05 404 ILE B C 1
ATOM 7070 O O . ILE B 1 313 ? 144.961 135.602 141.691 1.00 81.05 404 ILE B O 1
ATOM 7075 N N . ASP B 1 314 ? 143.108 135.324 140.449 1.00 80.32 405 ASP B N 1
ATOM 7076 C CA . ASP B 1 314 ? 142.521 134.388 141.402 1.00 80.32 405 ASP B CA 1
ATOM 7077 C C . ASP B 1 314 ? 143.382 133.140 141.541 1.00 80.32 405 ASP B C 1
ATOM 7078 O O . ASP B 1 314 ? 143.684 132.691 142.656 1.00 80.32 405 ASP B O 1
ATOM 7083 N N . MET B 1 315 ? 143.774 132.557 140.410 1.00 80.79 406 MET B N 1
ATOM 7084 C CA . MET B 1 315 ? 144.593 131.355 140.432 1.00 80.79 406 MET B CA 1
ATOM 7085 C C . MET B 1 315 ? 145.920 131.610 141.133 1.00 80.79 406 MET B C 1
ATOM 7086 O O . MET B 1 315 ? 146.437 130.739 141.844 1.00 80.79 406 MET B O 1
ATOM 7091 N N . GLU B 1 316 ? 146.475 132.810 140.971 1.00 80.08 407 GLU B N 1
ATOM 7092 C CA . GLU B 1 316 ? 147.750 133.115 141.606 1.00 80.08 407 GLU B CA 1
ATOM 7093 C C . GLU B 1 316 ? 147.588 133.317 143.105 1.00 80.08 407 GLU B C 1
ATOM 7094 O O . GLU B 1 316 ? 148.465 132.930 143.881 1.00 80.08 407 GLU B O 1
ATOM 7100 N N . THR B 1 317 ? 146.479 133.920 143.537 1.00 79.22 408 THR B N 1
ATOM 7101 C CA . THR B 1 317 ? 146.205 133.984 144.969 1.00 79.22 408 THR B CA 1
ATOM 7102 C C . THR B 1 317 ? 146.084 132.585 145.556 1.00 79.22 408 THR B C 1
ATOM 7103 O O . THR B 1 317 ? 146.579 132.314 146.658 1.00 79.22 408 THR B O 1
ATOM 7107 N N . LEU B 1 318 ? 145.428 131.683 144.828 1.00 75.77 409 LEU B N 1
ATOM 7108 C CA . LEU B 1 318 ? 145.309 130.303 145.288 1.00 75.77 409 LEU B CA 1
ATOM 7109 C C . LEU B 1 318 ? 146.681 129.651 145.424 1.00 75.77 409 LEU B C 1
ATOM 7110 O O . LEU B 1 318 ? 146.997 129.032 146.449 1.00 75.77 409 LEU B O 1
ATOM 7115 N N . PHE B 1 319 ? 147.517 129.778 144.396 1.00 77.58 410 PHE B N 1
ATOM 7116 C CA . PHE B 1 319 ? 148.843 129.179 144.472 1.00 77.58 410 PHE B CA 1
ATOM 7117 C C . PHE B 1 319 ? 149.685 129.825 145.562 1.00 77.58 410 PHE B C 1
ATOM 7118 O O . PHE B 1 319 ? 150.532 129.159 146.165 1.00 77.58 410 PHE B O 1
ATOM 7126 N N . LYS B 1 320 ? 149.469 131.110 145.836 1.00 77.97 411 LYS B N 1
ATOM 7127 C CA . LYS B 1 320 ? 150.179 131.751 146.934 1.00 77.97 411 LYS B CA 1
ATOM 7128 C C . LYS B 1 320 ? 149.763 131.152 148.268 1.00 77.97 411 LYS B C 1
ATOM 7129 O O . LYS B 1 320 ? 150.613 130.857 149.115 1.00 77.97 411 LYS B O 1
ATOM 7135 N N . LEU B 1 321 ? 148.458 130.962 148.474 1.00 75.57 412 LEU B N 1
ATOM 7136 C CA . LEU B 1 321 ? 148.007 130.179 149.619 1.00 75.57 412 LEU B CA 1
ATOM 7137 C C . LEU B 1 321 ? 148.757 128.861 149.689 1.00 75.57 412 LEU B C 1
ATOM 7138 O O . LEU B 1 321 ? 149.179 128.426 150.765 1.00 75.57 412 LEU B O 1
ATOM 7143 N N . ARG B 1 322 ? 148.927 128.211 148.540 1.00 77.80 413 ARG B N 1
ATOM 7144 C CA . ARG B 1 322 ? 149.565 126.900 148.503 1.00 77.80 413 ARG B CA 1
ATOM 7145 C C . ARG B 1 322 ? 151.076 126.981 148.695 1.00 77.80 413 ARG B C 1
ATOM 7146 O O . ARG B 1 322 ? 151.713 125.945 148.907 1.00 77.80 413 ARG B O 1
ATOM 7154 N N . LYS B 1 323 ? 151.667 128.176 148.644 1.00 78.22 414 LYS B N 1
ATOM 7155 C CA . LYS B 1 323 ? 153.113 128.327 148.768 1.00 78.22 414 LYS B CA 1
ATOM 7156 C C . LYS B 1 323 ? 153.500 129.322 149.857 1.00 78.22 414 LYS B C 1
ATOM 7157 O O . LYS B 1 323 ? 154.505 130.025 149.733 1.00 78.22 414 LYS B O 1
ATOM 7163 N N . ASN B 1 324 ? 152.721 129.394 150.928 1.00 79.58 415 ASN B N 1
ATOM 7164 C CA . ASN B 1 324 ? 153.096 130.202 152.080 1.00 79.58 415 ASN B CA 1
ATOM 7165 C C . ASN B 1 324 ? 154.142 129.443 152.893 1.00 79.58 415 ASN B C 1
ATOM 7166 O O . ASN B 1 324 ? 154.633 128.383 152.497 1.00 79.58 415 ASN B O 1
ATOM 7171 N N . GLU B 1 325 ? 154.491 129.987 154.052 1.00 85.58 416 GLU B N 1
ATOM 7172 C CA . GLU B 1 325 ? 155.540 129.438 154.895 1.00 85.58 416 GLU B CA 1
ATOM 7173 C C . GLU B 1 325 ? 154.925 128.753 156.105 1.00 85.58 416 GLU B C 1
ATOM 7174 O O . GLU B 1 325 ? 153.950 129.244 156.683 1.00 85.58 416 GLU B O 1
ATOM 7180 N N . VAL B 1 326 ? 155.503 127.619 156.482 1.00 84.12 417 VAL B N 1
ATOM 7181 C CA . VAL B 1 326 ? 155.058 126.842 157.630 1.00 84.12 417 VAL B CA 1
ATOM 7182 C C . VAL B 1 326 ? 156.082 127.064 158.734 1.00 84.12 417 VAL B C 1
ATOM 7183 O O . VAL B 1 326 ? 157.177 126.498 158.708 1.00 84.12 417 VAL B O 1
ATOM 7187 N N . LYS B 1 327 ? 155.725 127.895 159.714 1.00 85.56 418 LYS B N 1
ATOM 7188 C CA . LYS B 1 327 ? 156.648 128.189 160.801 1.00 85.56 418 LYS B CA 1
ATOM 7189 C C . LYS B 1 327 ? 156.794 127.009 161.747 1.00 85.56 418 LYS B C 1
ATOM 7190 O O . LYS B 1 327 ? 157.861 126.821 162.343 1.00 85.56 418 LYS B O 1
ATOM 7196 N N . ILE B 1 328 ? 155.744 126.212 161.899 1.00 84.88 419 ILE B N 1
ATOM 7197 C CA . ILE B 1 328 ? 155.723 125.083 162.819 1.00 84.88 419 ILE B CA 1
ATOM 7198 C C . ILE B 1 328 ? 155.820 123.811 161.992 1.00 84.88 419 ILE B C 1
ATOM 7199 O O . ILE B 1 328 ? 154.862 123.427 161.310 1.00 84.88 419 ILE B O 1
ATOM 7204 N N . LYS B 1 329 ? 156.973 123.152 162.057 1.00 87.44 420 LYS B N 1
ATOM 7205 C CA . LYS B 1 329 ? 157.197 121.929 161.307 1.00 87.44 420 LYS B CA 1
ATOM 7206 C C . LYS B 1 329 ? 158.121 121.027 162.106 1.00 87.44 420 LYS B C 1
ATOM 7207 O O . LYS B 1 329 ? 158.902 121.487 162.943 1.00 87.44 420 LYS B O 1
ATOM 7213 N N . ASN B 1 330 ? 158.019 119.730 161.839 1.00 89.77 421 ASN B N 1
ATOM 7214 C CA . ASN B 1 330 ? 158.853 118.761 162.526 1.00 89.77 421 ASN B CA 1
ATOM 7215 C C . ASN B 1 330 ? 160.326 119.032 162.244 1.00 89.77 421 ASN B C 1
ATOM 7216 O O . ASN B 1 330 ? 160.692 119.698 161.273 1.00 89.77 421 ASN B O 1
ATOM 7221 N N . ALA B 1 331 ? 161.176 118.500 163.112 1.00 93.88 422 ALA B N 1
ATOM 7222 C CA . ALA B 1 331 ? 162.614 118.580 162.916 1.00 93.88 422 ALA B CA 1
ATOM 7223 C C . ALA B 1 331 ? 163.024 117.553 161.864 1.00 93.88 422 ALA B C 1
ATOM 7224 O O . ALA B 1 331 ? 162.185 116.926 161.212 1.00 93.88 422 ALA B O 1
ATOM 7226 N N . GLU B 1 332 ? 164.330 117.369 161.684 1.00 96.64 423 GLU B N 1
ATOM 7227 C CA . GLU B 1 332 ? 164.804 116.413 160.691 1.00 96.64 423 GLU B CA 1
ATOM 7228 C C . GLU B 1 332 ? 164.706 114.984 161.209 1.00 96.64 423 GLU B C 1
ATOM 7229 O O . GLU B 1 332 ? 164.287 114.083 160.475 1.00 96.64 423 GLU B O 1
ATOM 7235 N N . ARG B 1 333 ? 165.082 114.762 162.470 1.00 96.49 424 ARG B N 1
ATOM 7236 C CA . ARG B 1 333 ? 164.997 113.456 163.118 1.00 96.49 424 ARG B CA 1
ATOM 7237 C C . ARG B 1 333 ? 164.034 113.581 164.293 1.00 96.49 424 ARG B C 1
ATOM 7238 O O . ARG B 1 333 ? 164.459 113.692 165.452 1.00 96.49 424 ARG B O 1
ATOM 7246 N N . PRO B 1 334 ? 162.727 113.570 164.031 1.00 96.68 425 PRO B N 1
ATOM 7247 C CA . PRO B 1 334 ? 161.752 113.735 165.116 1.00 96.68 425 PRO B CA 1
ATOM 7248 C C . PRO B 1 334 ? 161.630 112.473 165.956 1.00 96.68 425 PRO B C 1
ATOM 7249 O O . PRO B 1 334 ? 161.475 111.370 165.429 1.00 96.68 425 PRO B O 1
ATOM 7253 N N . LEU B 1 335 ? 161.697 112.647 167.270 1.00 96.61 426 LEU B N 1
ATOM 7254 C CA . LEU B 1 335 ? 161.509 111.550 168.206 1.00 96.61 426 LEU B CA 1
ATOM 7255 C C . LEU B 1 335 ? 160.015 111.267 168.347 1.00 96.61 426 LEU B C 1
ATOM 7256 O O . LEU B 1 335 ? 159.180 111.817 167.624 1.00 96.61 426 LEU B O 1
ATOM 7261 N N . MET B 1 336 ? 159.664 110.392 169.284 1.00 100.28 427 MET B N 1
ATOM 7262 C CA . MET B 1 336 ? 158.279 110.133 169.636 1.00 100.28 427 MET B CA 1
ATOM 7263 C C . MET B 1 336 ? 158.190 110.010 171.147 1.00 100.28 427 MET B C 1
ATOM 7264 O O . MET B 1 336 ? 159.133 109.566 171.806 1.00 100.28 427 MET B O 1
ATOM 7269 N N . LEU B 1 337 ? 157.047 110.416 171.690 1.00 96.46 428 LEU B N 1
ATOM 7270 C CA . LEU B 1 337 ? 156.907 110.515 173.127 1.00 96.46 428 LEU B CA 1
ATOM 7271 C C . LEU B 1 337 ? 157.013 109.136 173.773 1.00 96.46 428 LEU B C 1
ATOM 7272 O O . LEU B 1 337 ? 156.766 108.115 173.128 1.00 96.46 428 LEU B O 1
ATOM 7277 N N . PRO B 1 338 ? 157.389 109.085 175.055 1.00 100.75 429 PRO B N 1
ATOM 7278 C CA . PRO B 1 338 ? 157.434 107.801 175.766 1.00 100.75 429 PRO B CA 1
ATOM 7279 C C . PRO B 1 338 ? 156.138 107.016 175.644 1.00 100.75 429 PRO B C 1
ATOM 7280 O O . PRO B 1 338 ? 155.143 107.519 175.113 1.00 100.75 429 PRO B O 1
ATOM 7284 N N . GLU B 1 339 ? 156.137 105.781 176.141 1.00 103.71 430 GLU B N 1
ATOM 7285 C CA . GLU B 1 339 ? 154.985 104.903 175.928 1.00 103.71 430 GLU B CA 1
ATOM 7286 C C . GLU B 1 339 ? 153.962 105.026 177.055 1.00 103.71 430 GLU B C 1
ATOM 7287 O O . GLU B 1 339 ? 152.825 105.459 176.837 1.00 103.71 430 GLU B O 1
ATOM 7293 N N . ASN B 1 340 ? 154.351 104.639 178.270 1.00 103.84 431 ASN B N 1
ATOM 7294 C CA . ASN B 1 340 ? 153.453 104.640 179.428 1.00 103.84 431 ASN B CA 1
ATOM 7295 C C . ASN B 1 340 ? 154.138 105.342 180.597 1.00 103.84 431 ASN B C 1
ATOM 7296 O O . ASN B 1 340 ? 154.778 104.696 181.430 1.00 103.84 431 ASN B O 1
ATOM 7301 N N . VAL B 1 341 ? 153.991 106.664 180.660 1.00 101.78 432 VAL B N 1
ATOM 7302 C CA . VAL B 1 341 ? 154.541 107.460 181.756 1.00 101.78 432 VAL B CA 1
ATOM 7303 C C . VAL B 1 341 ? 153.732 108.747 181.875 1.00 101.78 432 VAL B C 1
ATOM 7304 O O . VAL B 1 341 ? 153.190 109.225 180.868 1.00 101.78 432 VAL B O 1
ATOM 7308 N N . PRO B 1 342 ? 153.623 109.347 183.060 1.00 99.91 433 PRO B N 1
ATOM 7309 C CA . PRO B 1 342 ? 152.989 110.665 183.147 1.00 99.91 433 PRO B CA 1
ATOM 7310 C C . PRO B 1 342 ? 153.943 111.746 182.669 1.00 99.91 433 PRO B C 1
ATOM 7311 O O . PRO B 1 342 ? 155.149 111.686 182.916 1.00 99.91 433 PRO B O 1
ATOM 7315 N N . TYR B 1 343 ? 153.393 112.741 181.983 1.00 96.74 434 TYR B N 1
ATOM 7316 C CA . TYR B 1 343 ? 154.208 113.762 181.345 1.00 96.74 434 TYR B CA 1
ATOM 7317 C C . TYR B 1 343 ? 154.364 114.980 182.246 1.00 96.74 434 TYR B C 1
ATOM 7318 O O . TYR B 1 343 ? 153.525 115.261 183.105 1.00 96.74 434 TYR B O 1
ATOM 7327 N N . ASP B 1 344 ? 155.458 115.705 182.029 1.00 95.12 435 ASP B N 1
ATOM 7328 C CA . ASP B 1 344 ? 155.886 116.801 182.891 1.00 95.12 435 ASP B CA 1
ATOM 7329 C C . ASP B 1 344 ? 156.361 117.946 182.010 1.00 95.12 435 ASP B C 1
ATOM 7330 O O . ASP B 1 344 ? 157.427 117.854 181.395 1.00 95.12 435 ASP B O 1
ATOM 7335 N N . ILE B 1 345 ? 155.589 119.020 181.954 1.00 91.69 436 ILE B N 1
ATOM 7336 C CA . ILE B 1 345 ? 155.959 120.173 181.143 1.00 91.69 436 ILE B CA 1
ATOM 7337 C C . ILE B 1 345 ? 156.827 121.100 181.976 1.00 91.69 436 ILE B C 1
ATOM 7338 O O . ILE B 1 345 ? 156.706 121.172 183.201 1.00 91.69 436 ILE B O 1
ATOM 7343 N N . THR B 1 346 ? 157.715 121.825 181.304 1.00 89.66 437 THR B N 1
ATOM 7344 C CA . THR B 1 346 ? 158.650 122.702 181.997 1.00 89.66 437 THR B CA 1
ATOM 7345 C C . THR B 1 346 ? 158.999 123.867 181.089 1.00 89.66 437 THR B C 1
ATOM 7346 O O . THR B 1 346 ? 159.580 123.667 180.021 1.00 89.66 437 THR B O 1
ATOM 7350 N N . PHE B 1 347 ? 158.643 125.074 181.508 1.00 87.80 438 PHE B N 1
ATOM 7351 C CA . PHE B 1 347 ? 159.027 126.284 180.799 1.00 87.80 438 PHE B CA 1
ATOM 7352 C C . PHE B 1 347 ? 160.344 126.783 181.376 1.00 87.80 438 PHE B C 1
ATOM 7353 O O . PHE B 1 347 ? 160.446 127.013 182.587 1.00 87.80 438 PHE B O 1
ATOM 7361 N N . GLU B 1 348 ? 161.345 126.948 180.513 1.00 88.41 439 GLU B N 1
ATOM 7362 C CA . GLU B 1 348 ? 162.684 127.364 180.912 1.00 88.41 439 GLU B CA 1
ATOM 7363 C C . GLU B 1 348 ? 163.013 128.675 180.210 1.00 88.41 439 GLU B C 1
ATOM 7364 O O . GLU B 1 348 ? 163.271 128.689 179.000 1.00 88.41 439 GLU B O 1
ATOM 7370 N N . ASN B 1 349 ? 162.994 129.766 180.973 1.00 87.94 440 ASN B N 1
ATOM 7371 C CA . ASN B 1 349 ? 163.360 131.098 180.499 1.00 87.94 440 ASN B CA 1
ATOM 7372 C C . ASN B 1 349 ? 162.766 131.377 179.120 1.00 87.94 440 ASN B C 1
ATOM 7373 O O . ASN B 1 349 ? 163.465 131.683 178.155 1.00 87.94 440 ASN B O 1
ATOM 7378 N N . VAL B 1 350 ? 161.461 131.274 179.049 1.00 85.14 441 VAL B N 1
ATOM 7379 C CA . VAL B 1 350 ? 160.732 131.497 177.809 1.00 85.14 441 VAL B CA 1
ATOM 7380 C C . VAL B 1 350 ? 160.369 132.969 177.693 1.00 85.14 441 VAL B C 1
ATOM 7381 O O . VAL B 1 350 ? 160.242 133.689 178.687 1.00 85.14 441 VAL B O 1
ATOM 7385 N N . THR B 1 351 ? 160.193 133.415 176.454 1.00 82.27 442 THR B N 1
ATOM 7386 C CA . THR B 1 351 ? 159.901 134.809 176.152 1.00 82.27 442 THR B CA 1
ATOM 7387 C C . THR B 1 351 ? 159.207 134.839 174.803 1.00 82.27 442 THR B C 1
ATOM 7388 O O . THR B 1 351 ? 159.813 134.474 173.792 1.00 82.27 442 THR B O 1
ATOM 7392 N N . PHE B 1 352 ? 157.951 135.270 174.782 1.00 77.98 443 PHE B N 1
ATOM 7393 C CA . PHE B 1 352 ? 157.116 135.108 173.606 1.00 77.98 443 PHE B CA 1
ATOM 7394 C C . PHE B 1 352 ? 156.254 136.338 173.389 1.00 77.98 443 PHE B C 1
ATOM 7395 O O . PHE B 1 352 ? 155.831 137.003 174.337 1.00 77.98 443 PHE B O 1
ATOM 7403 N N . GLY B 1 353 ? 156.005 136.629 172.117 1.00 80.27 444 GLY B N 1
ATOM 7404 C CA . GLY B 1 353 ? 155.111 137.692 171.721 1.00 80.27 444 GLY B CA 1
ATOM 7405 C C . GLY B 1 353 ? 154.438 137.371 170.407 1.00 80.27 444 GLY B C 1
ATOM 7406 O O . GLY B 1 353 ? 155.112 137.032 169.430 1.00 80.27 444 GLY B O 1
ATOM 7407 N N . TYR B 1 354 ? 153.109 137.467 170.365 1.00 79.19 445 TYR B N 1
ATOM 7408 C CA . TYR B 1 354 ? 152.395 137.133 169.140 1.00 79.19 445 TYR B CA 1
ATOM 7409 C C . TYR B 1 354 ? 152.847 138.011 167.987 1.00 79.19 445 TYR B C 1
ATOM 7410 O O . TYR B 1 354 ? 152.749 137.611 166.822 1.00 79.19 445 TYR B O 1
ATOM 7419 N N . HIS B 1 355 ? 153.338 139.205 168.291 1.00 84.63 446 HIS B N 1
ATOM 7420 C CA . HIS B 1 355 ? 153.927 140.103 167.317 1.00 84.63 446 HIS B CA 1
ATOM 7421 C C . HIS B 1 355 ? 155.245 140.630 167.862 1.00 84.63 446 HIS B C 1
ATOM 7422 O O . HIS B 1 355 ? 155.425 140.720 169.079 1.00 84.63 446 HIS B O 1
ATOM 7429 N N . PRO B 1 356 ? 156.183 140.995 166.985 1.00 89.87 447 PRO B N 1
ATOM 7430 C CA . PRO B 1 356 ? 157.530 141.348 167.456 1.00 89.87 447 PRO B CA 1
ATOM 7431 C C . PRO B 1 356 ? 157.580 142.596 168.316 1.00 89.87 447 PRO B C 1
ATOM 7432 O O . PRO B 1 356 ? 158.627 142.864 168.919 1.00 89.87 447 PRO B O 1
ATOM 7436 N N . ASP B 1 357 ? 156.496 143.362 168.399 1.00 88.91 448 ASP B N 1
ATOM 7437 C CA . ASP B 1 357 ? 156.509 144.640 169.095 1.00 88.91 448 ASP B CA 1
ATOM 7438 C C . ASP B 1 357 ? 156.037 144.548 170.539 1.00 88.91 448 ASP B C 1
ATOM 7439 O O . ASP B 1 357 ? 156.137 145.540 171.268 1.00 88.91 448 ASP B O 1
ATOM 7444 N N . ARG B 1 358 ? 155.535 143.395 170.974 1.00 84.46 449 ARG B N 1
ATOM 7445 C CA . ARG B 1 358 ? 155.060 143.226 172.338 1.00 84.46 449 ARG B CA 1
ATOM 7446 C C . ARG B 1 358 ? 155.451 141.850 172.848 1.00 84.46 449 ARG B C 1
ATOM 7447 O O . ARG B 1 358 ? 155.472 140.881 172.086 1.00 84.46 449 ARG B O 1
ATOM 7455 N N . LYS B 1 359 ? 155.754 141.772 174.141 1.00 83.16 450 LYS B N 1
ATOM 7456 C CA . LYS B 1 359 ? 156.162 140.534 174.793 1.00 83.16 450 LYS B CA 1
ATOM 7457 C C . LYS B 1 359 ? 155.121 140.181 175.846 1.00 83.16 450 LYS B C 1
ATOM 7458 O O . LYS B 1 359 ? 155.022 140.851 176.879 1.00 83.16 450 LYS B O 1
ATOM 7464 N N . ILE B 1 360 ? 154.349 139.129 175.581 1.00 81.69 451 ILE B N 1
ATOM 7465 C CA . ILE B 1 360 ? 153.335 138.696 176.531 1.00 81.69 451 ILE B CA 1
ATOM 7466 C C . ILE B 1 360 ? 153.957 137.930 177.685 1.00 81.69 451 ILE B C 1
ATOM 7467 O O . ILE B 1 360 ? 153.443 137.974 178.806 1.00 81.69 451 ILE B O 1
ATOM 7472 N N . LEU B 1 361 ? 155.043 137.205 177.435 1.00 82.84 452 LEU B N 1
ATOM 7473 C CA . LEU B 1 361 ? 155.761 136.460 178.461 1.00 82.84 452 LEU B CA 1
ATOM 7474 C C . LEU B 1 361 ? 157.170 137.019 178.558 1.00 82.84 452 LEU B C 1
ATOM 7475 O O . LEU B 1 361 ? 157.910 137.018 177.569 1.00 82.84 452 LEU B O 1
ATOM 7480 N N . LYS B 1 362 ? 157.536 137.497 179.740 1.00 88.96 453 LYS B N 1
ATOM 7481 C CA . LYS B 1 362 ? 158.834 138.115 179.986 1.00 88.96 453 LYS B CA 1
ATOM 7482 C C . LYS B 1 362 ? 159.630 137.184 180.896 1.00 88.96 453 LYS B C 1
ATOM 7483 O O . LYS B 1 362 ? 159.596 137.310 182.120 1.00 88.96 453 LYS B O 1
ATOM 7489 N N . ASN B 1 363 ? 160.350 136.245 180.287 1.00 89.45 454 ASN B N 1
ATOM 7490 C CA . ASN B 1 363 ? 161.234 135.340 181.015 1.00 89.45 454 ASN B CA 1
ATOM 7491 C C . ASN B 1 363 ? 160.448 134.517 182.037 1.00 89.45 454 ASN B C 1
ATOM 7492 O O . ASN B 1 363 ? 160.691 134.570 183.243 1.00 89.45 454 ASN B O 1
ATOM 7497 N N . ALA B 1 364 ? 159.494 133.748 181.525 1.00 88.65 455 ALA B N 1
ATOM 7498 C CA . ALA B 1 364 ? 158.694 132.858 182.351 1.00 88.65 455 ALA B CA 1
ATOM 7499 C C . ALA B 1 364 ? 159.400 131.522 182.513 1.00 88.65 455 ALA B C 1
ATOM 7500 O O . ALA B 1 364 ? 159.963 130.981 181.558 1.00 88.65 455 ALA B O 1
ATOM 7502 N N . SER B 1 365 ? 159.367 130.996 183.733 1.00 91.94 456 SER B N 1
ATOM 7503 C CA . SER B 1 365 ? 160.015 129.728 184.043 1.00 91.94 456 SER B CA 1
ATOM 7504 C C . SER B 1 365 ? 159.217 129.040 185.136 1.00 91.94 456 SER B C 1
ATOM 7505 O O . SER B 1 365 ? 159.024 129.614 186.211 1.00 91.94 456 SER B O 1
ATOM 7508 N N . PHE B 1 366 ? 158.758 127.824 184.870 1.00 92.28 457 PHE B N 1
ATOM 7509 C CA . PHE B 1 366 ? 157.991 127.079 185.862 1.00 92.28 457 PHE B CA 1
ATOM 7510 C C . PHE B 1 366 ? 157.913 125.624 185.421 1.00 92.28 457 PHE B C 1
ATOM 7511 O O . PHE B 1 366 ? 158.465 125.234 184.389 1.00 92.28 457 PHE B O 1
ATOM 7519 N N . THR B 1 367 ? 157.210 124.823 186.216 1.00 94.08 458 THR B N 1
ATOM 7520 C CA . THR B 1 367 ? 157.196 123.373 186.052 1.00 94.08 458 THR B CA 1
ATOM 7521 C C . THR B 1 367 ? 155.788 122.863 186.313 1.00 94.08 458 THR B C 1
ATOM 7522 O O . THR B 1 367 ? 155.317 122.894 187.453 1.00 94.08 458 THR B O 1
ATOM 7526 N N . ILE B 1 368 ? 155.120 122.395 185.263 1.00 93.90 459 ILE B N 1
ATOM 7527 C CA . ILE B 1 368 ? 153.852 121.688 185.388 1.00 93.90 459 ILE B CA 1
ATOM 7528 C C . ILE B 1 368 ? 154.175 120.211 185.622 1.00 93.90 459 ILE B C 1
ATOM 7529 O O . ILE B 1 368 ? 154.557 119.519 184.662 1.00 93.90 459 ILE B O 1
ATOM 7534 N N . PRO B 1 369 ? 154.037 119.700 186.843 1.00 95.61 460 PRO B N 1
ATOM 7535 C CA . PRO B 1 369 ? 154.527 118.349 187.133 1.00 95.61 460 PRO B CA 1
ATOM 7536 C C . PRO B 1 369 ? 153.640 117.260 186.560 1.00 95.61 460 PRO B C 1
ATOM 7537 O O . PRO B 1 369 ? 152.654 117.543 185.873 1.00 95.61 460 PRO B O 1
ATOM 7541 N N . ALA B 1 370 ? 153.986 116.010 186.845 1.00 96.50 461 ALA B N 1
ATOM 7542 C CA . ALA B 1 370 ? 153.319 114.858 186.264 1.00 96.50 461 ALA B CA 1
ATOM 7543 C C . ALA B 1 370 ? 152.415 114.190 187.288 1.00 96.50 461 ALA B C 1
ATOM 7544 O O . ALA B 1 370 ? 152.794 114.018 188.449 1.00 96.50 461 ALA B O 1
ATOM 7546 N N . GLY B 1 371 ? 151.220 113.811 186.846 1.00 98.85 462 GLY B N 1
ATOM 7547 C CA . GLY B 1 371 ? 150.258 113.158 187.705 1.00 98.85 462 GLY B CA 1
ATOM 7548 C C . GLY B 1 371 ? 149.539 114.072 188.667 1.00 98.85 462 GLY B C 1
ATOM 7549 O O . GLY B 1 371 ? 148.683 113.597 189.423 1.00 98.85 462 GLY B O 1
ATOM 7550 N N . TRP B 1 372 ? 149.851 115.361 188.665 1.00 99.98 463 TRP B N 1
ATOM 7551 C CA . TRP B 1 372 ? 149.256 116.328 189.569 1.00 99.98 463 TRP B CA 1
ATOM 7552 C C . TRP B 1 372 ? 148.260 117.204 188.823 1.00 99.98 463 TRP B C 1
ATOM 7553 O O . TRP B 1 372 ? 148.179 117.195 187.592 1.00 99.98 463 TRP B O 1
ATOM 7564 N N . LYS B 1 373 ? 147.498 117.971 189.595 1.00 98.40 464 LYS B N 1
ATOM 7565 C CA . LYS B 1 373 ? 146.502 118.901 189.071 1.00 98.40 464 LYS B CA 1
ATOM 7566 C C . LYS B 1 373 ? 146.958 120.310 189.424 1.00 98.40 464 LYS B C 1
ATOM 7567 O O . LYS B 1 373 ? 146.731 120.780 190.542 1.00 98.40 464 LYS B O 1
ATOM 7573 N N . THR B 1 374 ? 147.601 120.979 188.477 1.00 95.67 465 THR B N 1
ATOM 7574 C CA . THR B 1 374 ? 148.004 122.359 188.673 1.00 95.67 465 THR B CA 1
ATOM 7575 C C . THR B 1 374 ? 146.930 123.296 188.136 1.00 95.67 465 THR B C 1
ATOM 7576 O O . THR B 1 374 ? 146.081 122.915 187.329 1.00 95.67 465 THR B O 1
ATOM 7580 N N . ALA B 1 375 ? 146.981 124.541 188.599 1.00 96.11 466 ALA B N 1
ATOM 7581 C CA . ALA B 1 375 ? 145.961 125.529 188.273 1.00 96.11 466 ALA B CA 1
ATOM 7582 C C . ALA B 1 375 ? 146.627 126.873 188.045 1.00 96.11 466 ALA B C 1
ATOM 7583 O O . ALA B 1 375 ? 147.279 127.399 188.948 1.00 96.11 466 ALA B O 1
ATOM 7585 N N . ILE B 1 376 ? 146.454 127.428 186.856 1.00 93.34 467 ILE B N 1
ATOM 7586 C CA . ILE B 1 376 ? 147.045 128.708 186.489 1.00 93.34 467 ILE B CA 1
ATOM 7587 C C . ILE B 1 376 ? 146.026 129.806 186.740 1.00 93.34 467 ILE B C 1
ATOM 7588 O O . ILE B 1 376 ? 144.844 129.663 186.404 1.00 93.34 467 ILE B O 1
ATOM 7593 N N . VAL B 1 377 ? 146.481 130.909 187.333 1.00 94.42 468 VAL B N 1
ATOM 7594 C CA . VAL B 1 377 ? 145.630 132.053 187.626 1.00 94.42 468 VAL B CA 1
ATOM 7595 C C . VAL B 1 377 ? 146.427 133.334 187.422 1.00 94.42 468 VAL B C 1
ATOM 7596 O O . VAL B 1 377 ? 147.655 133.326 187.303 1.00 94.42 468 VAL B O 1
ATOM 7600 N N . GLY B 1 378 ? 145.704 134.437 187.388 1.00 94.06 469 GLY B N 1
ATOM 7601 C CA . GLY B 1 378 ? 146.300 135.743 187.198 1.00 94.06 469 GLY B CA 1
ATOM 7602 C C . GLY B 1 378 ? 145.317 136.689 186.547 1.00 94.06 469 GLY B C 1
ATOM 7603 O O . GLY B 1 378 ? 144.212 136.317 186.160 1.00 94.06 469 GLY B O 1
ATOM 7604 N N . SER B 1 379 ? 145.746 137.940 186.431 1.00 92.50 470 SER B N 1
ATOM 7605 C CA . SER B 1 379 ? 144.919 138.953 185.805 1.00 92.50 470 SER B CA 1
ATOM 7606 C C . SER B 1 379 ? 144.607 138.565 184.362 1.00 92.50 470 SER B C 1
ATOM 7607 O O . SER B 1 379 ? 145.201 137.651 183.787 1.00 92.50 470 SER B O 1
ATOM 7610 N N . SER B 1 380 ? 143.645 139.274 183.781 1.00 89.82 471 SER B N 1
ATOM 7611 C CA . SER B 1 380 ? 143.334 139.089 182.374 1.00 89.82 471 SER B CA 1
ATOM 7612 C C . SER B 1 380 ? 144.412 139.731 181.512 1.00 89.82 471 SER B C 1
ATOM 7613 O O . SER B 1 380 ? 145.100 140.666 181.929 1.00 89.82 471 SER B O 1
ATOM 7616 N N . GLY B 1 381 ? 144.557 139.219 180.295 1.00 87.71 472 GLY B N 1
ATOM 7617 C CA . GLY B 1 381 ? 145.630 139.674 179.433 1.00 87.71 472 GLY B CA 1
ATOM 7618 C C . GLY B 1 381 ? 147.004 139.378 179.986 1.00 87.71 472 GLY B C 1
ATOM 7619 O O . GLY B 1 381 ? 147.968 140.071 179.644 1.00 87.71 472 GLY B O 1
ATOM 7620 N N . SER B 1 382 ? 147.121 138.357 180.834 1.00 88.68 473 SER B N 1
ATOM 7621 C CA . SER B 1 382 ? 148.353 138.069 181.550 1.00 88.68 473 SER B CA 1
ATOM 7622 C C . SER B 1 382 ? 149.156 136.923 180.952 1.00 88.68 473 SER B C 1
ATOM 7623 O O . SER B 1 382 ? 150.275 136.674 181.410 1.00 88.68 473 SER B O 1
ATOM 7626 N N . GLY B 1 383 ? 148.626 136.225 179.956 1.00 83.93 474 GLY B N 1
ATOM 7627 C CA . GLY B 1 383 ? 149.379 135.173 179.305 1.00 83.93 474 GLY B CA 1
ATOM 7628 C C . GLY B 1 383 ? 149.152 133.794 179.884 1.00 83.93 474 GLY B C 1
ATOM 7629 O O . GLY B 1 383 ? 150.109 133.107 180.251 1.00 83.93 474 GLY B O 1
ATOM 7630 N N . LYS B 1 384 ? 147.890 133.377 179.979 1.00 83.63 475 LYS B N 1
ATOM 7631 C CA . LYS B 1 384 ? 147.545 132.031 180.419 1.00 83.63 475 LYS B CA 1
ATOM 7632 C C . LYS B 1 384 ? 147.248 131.116 179.238 1.00 83.63 475 LYS B C 1
ATOM 7633 O O . LYS B 1 384 ? 147.880 130.068 179.085 1.00 83.63 475 LYS B O 1
ATOM 7639 N N . SER B 1 385 ? 146.290 131.495 178.395 1.00 78.42 476 SER B N 1
ATOM 7640 C CA . SER B 1 385 ? 146.032 130.730 177.186 1.00 78.42 476 SER B CA 1
ATOM 7641 C C . SER B 1 385 ? 147.215 130.763 176.233 1.00 78.42 476 SER B C 1
ATOM 7642 O O . SER B 1 385 ? 147.331 129.887 175.369 1.00 78.42 476 SER B O 1
ATOM 7645 N N . THR B 1 386 ? 148.097 131.750 176.374 1.00 78.68 477 THR B N 1
ATOM 7646 C CA . THR B 1 386 ? 149.317 131.775 175.578 1.00 78.68 477 THR B CA 1
ATOM 7647 C C . THR B 1 386 ? 150.186 130.564 175.890 1.00 78.68 477 THR B C 1
ATOM 7648 O O . THR B 1 386 ? 150.718 129.913 174.987 1.00 78.68 477 THR B O 1
ATOM 7652 N N . ILE B 1 387 ? 150.340 130.250 177.174 1.00 79.40 478 ILE B N 1
ATOM 7653 C CA . ILE B 1 387 ? 151.013 129.021 177.579 1.00 79.40 478 ILE B CA 1
ATOM 7654 C C . ILE B 1 387 ? 150.336 127.818 176.942 1.00 79.40 478 ILE B C 1
ATOM 7655 O O . ILE B 1 387 ? 150.987 126.912 176.404 1.00 79.40 478 ILE B O 1
ATOM 7660 N N . LEU B 1 388 ? 149.009 127.792 177.015 1.00 78.56 479 LEU B N 1
ATOM 7661 C CA . LEU B 1 388 ? 148.235 126.661 176.526 1.00 78.56 479 LEU B CA 1
ATOM 7662 C C . LEU B 1 388 ? 148.405 126.466 175.029 1.00 78.56 479 LEU B C 1
ATOM 7663 O O . LEU B 1 388 ? 148.255 125.346 174.530 1.00 78.56 479 LEU B O 1
ATOM 7668 N N . LYS B 1 389 ? 148.702 127.534 174.298 1.00 76.78 480 LYS B N 1
ATOM 7669 C CA . LYS B 1 389 ? 148.947 127.439 172.868 1.00 76.78 480 LYS B CA 1
ATOM 7670 C C . LYS B 1 389 ? 150.420 127.268 172.537 1.00 76.78 480 LYS B C 1
ATOM 7671 O O . LYS B 1 389 ? 150.747 126.935 171.395 1.00 76.78 480 LYS B O 1
ATOM 7677 N N . LEU B 1 390 ? 151.309 127.505 173.500 1.00 76.90 481 LEU B N 1
ATOM 7678 C CA . LEU B 1 390 ? 152.718 127.184 173.306 1.00 76.90 481 LEU B CA 1
ATOM 7679 C C . LEU B 1 390 ? 152.966 125.694 173.475 1.00 76.90 481 LEU B C 1
ATOM 7680 O O . LEU B 1 390 ? 153.612 125.064 172.632 1.00 76.90 481 LEU B O 1
ATOM 7685 N N . VAL B 1 391 ? 152.464 125.114 174.567 1.00 77.47 482 VAL B N 1
ATOM 7686 C CA . VAL B 1 391 ? 152.690 123.692 174.808 1.00 77.47 482 VAL B CA 1
ATOM 7687 C C . VAL B 1 391 ? 152.153 122.872 173.647 1.00 77.47 482 VAL B C 1
ATOM 7688 O O . VAL B 1 391 ? 152.816 121.954 173.152 1.00 77.47 482 VAL B O 1
ATOM 7692 N N . PHE B 1 392 ? 150.945 123.189 173.198 1.00 76.64 483 PHE B N 1
ATOM 7693 C CA . PHE B 1 392 ? 150.355 122.568 172.023 1.00 76.64 483 PHE B CA 1
ATOM 7694 C C . PHE B 1 392 ? 151.100 122.921 170.744 1.00 76.64 483 PHE B C 1
ATOM 7695 O O . PHE B 1 392 ? 150.782 122.376 169.684 1.00 76.64 483 PHE B O 1
ATOM 7703 N N . ARG B 1 393 ? 152.082 123.815 170.828 1.00 79.12 484 ARG B N 1
ATOM 7704 C CA . ARG B 1 393 ? 152.966 124.145 169.713 1.00 79.12 484 ARG B CA 1
ATOM 7705 C C . ARG B 1 393 ? 152.183 124.709 168.529 1.00 79.12 484 ARG B C 1
ATOM 7706 O O . ARG B 1 393 ? 152.296 124.241 167.396 1.00 79.12 484 ARG B O 1
ATOM 7714 N N . PHE B 1 394 ? 151.374 125.729 168.810 1.00 76.60 485 PHE B N 1
ATOM 7715 C CA . PHE B 1 394 ? 150.815 126.559 167.752 1.00 76.60 485 PHE B CA 1
ATOM 7716 C C . PHE B 1 394 ? 151.798 127.648 167.353 1.00 76.60 485 PHE B C 1
ATOM 7717 O O . PHE B 1 394 ? 151.992 127.912 166.161 1.00 76.60 485 PHE B O 1
ATOM 7725 N N . TYR B 1 395 ? 152.409 128.292 168.339 1.00 77.27 486 TYR B N 1
ATOM 7726 C CA . TYR B 1 395 ? 153.515 129.211 168.149 1.00 77.27 486 TYR B CA 1
ATOM 7727 C C . TYR B 1 395 ? 154.742 128.651 168.848 1.00 77.27 486 TYR B C 1
ATOM 7728 O O . TYR B 1 395 ? 154.651 127.769 169.704 1.00 77.27 486 TYR B O 1
ATOM 7737 N N . ASP B 1 396 ? 155.902 129.180 168.478 1.00 78.29 487 ASP B N 1
ATOM 7738 C CA . ASP B 1 396 ? 157.144 128.806 169.124 1.00 78.29 487 ASP B CA 1
ATOM 7739 C C . ASP B 1 396 ? 157.813 130.051 169.685 1.00 78.29 487 ASP B C 1
ATOM 7740 O O . ASP B 1 396 ? 157.837 131.095 169.024 1.00 78.29 487 ASP B O 1
ATOM 7745 N N . PRO B 1 397 ? 158.365 129.977 170.891 1.00 79.12 488 PRO B N 1
ATOM 7746 C CA . PRO B 1 397 ? 158.934 131.172 171.510 1.00 79.12 488 PRO B CA 1
ATOM 7747 C C . PRO B 1 397 ? 160.164 131.667 170.769 1.00 79.12 488 PRO B C 1
ATOM 7748 O O . PRO B 1 397 ? 160.812 130.941 170.013 1.00 79.12 488 PRO B O 1
ATOM 7752 N N . GLU B 1 398 ? 160.477 132.939 171.004 1.00 80.78 489 GLU B N 1
ATOM 7753 C CA . GLU B 1 398 ? 161.659 133.566 170.437 1.00 80.78 489 GLU B CA 1
ATOM 7754 C C . GLU B 1 398 ? 162.906 133.327 171.270 1.00 80.78 489 GLU B C 1
ATOM 7755 O O . GLU B 1 398 ? 164.018 133.484 170.755 1.00 80.78 489 GLU B O 1
ATOM 7761 N N . SER B 1 399 ? 162.749 132.953 172.536 1.00 83.98 490 SER B N 1
ATOM 7762 C CA . SER B 1 399 ? 163.888 132.698 173.405 1.00 83.98 490 SER B CA 1
ATOM 7763 C C . SER B 1 399 ? 163.417 131.878 174.592 1.00 83.98 490 SER B C 1
ATOM 7764 O O . SER B 1 399 ? 162.509 132.297 175.314 1.00 83.98 490 SER B O 1
ATOM 7767 N N . GLY B 1 400 ? 164.033 130.723 174.789 1.00 85.82 491 GLY B N 1
ATOM 7768 C CA . GLY B 1 400 ? 163.691 129.823 175.867 1.00 85.82 491 GLY B CA 1
ATOM 7769 C C . GLY B 1 400 ? 163.255 128.469 175.348 1.00 85.82 491 GLY B C 1
ATOM 7770 O O . GLY B 1 400 ? 163.189 128.222 174.145 1.00 85.82 491 GLY B O 1
ATOM 7771 N N . ARG B 1 401 ? 162.945 127.586 176.293 1.00 88.27 492 ARG B N 1
ATOM 7772 C CA . ARG B 1 401 ? 162.662 126.199 175.972 1.00 88.27 492 ARG B CA 1
ATOM 7773 C C . ARG B 1 401 ? 161.384 125.734 176.652 1.00 88.27 492 ARG B C 1
ATOM 7774 O O . ARG B 1 401 ? 161.007 126.224 177.720 1.00 88.27 492 ARG B O 1
ATOM 7782 N N . ILE B 1 402 ? 160.723 124.777 176.009 1.00 86.83 493 ILE B N 1
ATOM 7783 C CA . ILE B 1 402 ? 159.568 124.082 176.557 1.00 86.83 493 ILE B CA 1
ATOM 7784 C C . ILE B 1 402 ? 159.902 122.600 176.544 1.00 86.83 493 ILE B C 1
ATOM 7785 O O . ILE B 1 402 ? 160.003 121.988 175.473 1.00 86.83 493 ILE B O 1
ATOM 7790 N N . LEU B 1 403 ? 160.070 122.022 177.725 1.00 89.48 494 LEU B N 1
ATOM 7791 C CA . LEU B 1 403 ? 160.516 120.648 177.880 1.00 89.48 494 LEU B CA 1
ATOM 7792 C C . LEU B 1 403 ? 159.353 119.753 178.277 1.00 89.48 494 LEU B C 1
ATOM 7793 O O . LEU B 1 403 ? 158.483 120.157 179.052 1.00 89.48 494 LEU B O 1
ATOM 7798 N N . ILE B 1 404 ? 159.354 118.533 177.748 1.00 91.14 495 ILE B N 1
ATOM 7799 C CA . ILE B 1 404 ? 158.442 117.477 178.163 1.00 91.14 495 ILE B CA 1
ATOM 7800 C C . ILE B 1 404 ? 159.297 116.260 178.472 1.00 91.14 495 ILE B C 1
ATOM 7801 O O . ILE B 1 404 ? 159.906 115.679 177.566 1.00 91.14 495 ILE B O 1
ATOM 7806 N N . ASN B 1 405 ? 159.344 115.873 179.744 1.00 94.61 496 ASN B N 1
ATOM 7807 C CA . ASN B 1 405 ? 160.172 114.759 180.194 1.00 94.61 496 ASN B CA 1
ATOM 7808 C C . ASN B 1 405 ? 161.649 115.017 179.916 1.00 94.61 496 ASN B C 1
ATOM 7809 O O . ASN B 1 405 ? 162.437 114.082 179.765 1.00 94.61 496 ASN B O 1
ATOM 7814 N N . GLY B 1 406 ? 162.032 116.290 179.848 1.00 94.80 497 GLY B N 1
ATOM 7815 C CA . GLY B 1 406 ? 163.414 116.670 179.665 1.00 94.80 497 GLY B CA 1
ATOM 7816 C C . GLY B 1 406 ? 163.845 116.902 178.234 1.00 94.80 497 GLY B C 1
ATOM 7817 O O . GLY B 1 406 ? 165.031 117.169 178.001 1.00 94.80 497 GLY B O 1
ATOM 7818 N N . ARG B 1 407 ? 162.934 116.812 177.271 1.00 94.88 498 ARG B N 1
ATOM 7819 C CA . ARG B 1 407 ? 163.253 116.999 175.863 1.00 94.88 498 ARG B CA 1
ATOM 7820 C C . ARG B 1 407 ? 162.425 118.141 175.298 1.00 94.88 498 ARG B C 1
ATOM 7821 O O . ARG B 1 407 ? 161.206 118.182 175.489 1.00 94.88 498 ARG B O 1
ATOM 7829 N N . ASP B 1 408 ? 163.087 119.058 174.602 1.00 91.29 499 ASP B N 1
ATOM 7830 C CA . ASP B 1 408 ? 162.386 120.162 173.966 1.00 91.29 499 ASP B CA 1
ATOM 7831 C C . ASP B 1 408 ? 161.329 119.628 173.011 1.00 91.29 499 ASP B C 1
ATOM 7832 O O . ASP B 1 408 ? 161.540 118.628 172.322 1.00 91.29 499 ASP B O 1
ATOM 7837 N N . ILE B 1 409 ? 160.184 120.305 172.970 1.00 87.43 500 ILE B N 1
ATOM 7838 C CA . ILE B 1 409 ? 159.048 119.846 172.180 1.00 87.43 500 ILE B CA 1
ATOM 7839 C C . ILE B 1 409 ? 159.316 120.056 170.697 1.00 87.43 500 ILE B C 1
ATOM 7840 O O . ILE B 1 409 ? 158.493 119.691 169.851 1.00 87.43 500 ILE B O 1
ATOM 7845 N N . LYS B 1 410 ? 160.457 120.657 170.368 1.00 88.08 501 LYS B N 1
ATOM 7846 C CA . LYS B 1 410 ? 160.865 120.750 168.976 1.00 88.08 501 LYS B CA 1
ATOM 7847 C C . LYS B 1 410 ? 161.506 119.463 168.484 1.00 88.08 501 LYS B C 1
ATOM 7848 O O . LYS B 1 410 ? 161.544 119.227 167.272 1.00 88.08 501 LYS B O 1
ATOM 7854 N N . GLU B 1 411 ? 162.000 118.628 169.395 1.00 92.16 502 GLU B N 1
ATOM 7855 C CA . GLU B 1 411 ? 162.549 117.323 169.064 1.00 92.16 502 GLU B CA 1
ATOM 7856 C C . GLU B 1 411 ? 161.492 116.235 169.027 1.00 92.16 502 GLU B C 1
ATOM 7857 O O . GLU B 1 411 ? 161.832 115.057 169.173 1.00 92.16 502 GLU B O 1
ATOM 7863 N N . TYR B 1 412 ? 160.227 116.595 168.838 1.00 90.50 503 TYR B N 1
ATOM 7864 C CA . TYR B 1 412 ? 159.128 115.645 168.835 1.00 90.50 503 TYR B CA 1
ATOM 7865 C C . TYR B 1 412 ? 158.251 115.881 167.618 1.00 90.50 503 TYR B C 1
ATOM 7866 O O . TYR B 1 412 ? 158.168 116.995 167.097 1.00 90.50 503 TYR B O 1
ATOM 7875 N N . ASP B 1 413 ? 157.591 114.818 167.176 1.00 89.92 504 ASP B N 1
ATOM 7876 C CA . ASP B 1 413 ? 156.639 114.924 166.082 1.00 89.92 504 ASP B CA 1
ATOM 7877 C C . ASP B 1 413 ? 155.416 115.694 166.558 1.00 89.92 504 ASP B C 1
ATOM 7878 O O . ASP B 1 413 ? 154.732 115.264 167.492 1.00 89.92 504 ASP B O 1
ATOM 7883 N N . ILE B 1 414 ? 155.141 116.835 165.922 1.00 86.22 505 ILE B N 1
ATOM 7884 C CA . ILE B 1 414 ? 154.027 117.671 166.359 1.00 86.22 505 ILE B CA 1
ATOM 7885 C C . ILE B 1 414 ? 152.745 116.857 166.430 1.00 86.22 505 ILE B C 1
ATOM 7886 O O . ILE B 1 414 ? 151.919 117.047 167.329 1.00 86.22 505 ILE B O 1
ATOM 7891 N N . ASP B 1 415 ? 152.556 115.937 165.487 1.00 84.70 506 ASP B N 1
ATOM 7892 C CA . ASP B 1 415 ? 151.335 115.149 165.457 1.00 84.70 506 ASP B CA 1
ATOM 7893 C C . ASP B 1 415 ? 151.314 114.063 166.520 1.00 84.70 506 ASP B C 1
ATOM 7894 O O . ASP B 1 415 ? 150.242 113.526 166.815 1.00 84.70 506 ASP B O 1
ATOM 7899 N N . ALA B 1 416 ? 152.464 113.725 167.096 1.00 85.96 507 ALA B N 1
ATOM 7900 C CA . ALA B 1 416 ? 152.508 112.831 168.244 1.00 85.96 507 ALA B CA 1
ATOM 7901 C C . ALA B 1 416 ? 152.393 113.577 169.558 1.00 85.96 507 ALA B C 1
ATOM 7902 O O . ALA B 1 416 ? 151.963 112.992 170.556 1.00 85.96 507 ALA B O 1
ATOM 7904 N N . LEU B 1 417 ? 152.774 114.851 169.576 1.00 83.03 508 LEU B N 1
ATOM 7905 C CA . LEU B 1 417 ? 152.616 115.674 170.765 1.00 83.03 508 LEU B CA 1
ATOM 7906 C C . LEU B 1 417 ? 151.177 116.143 170.916 1.00 83.03 508 LEU B C 1
ATOM 7907 O O . LEU B 1 417 ? 150.627 116.128 172.021 1.00 83.03 508 LEU B O 1
ATOM 7912 N N . ARG B 1 418 ? 150.560 116.554 169.823 1.00 79.57 509 ARG B N 1
ATOM 7913 C CA . ARG B 1 418 ? 149.176 116.988 169.791 1.00 79.57 509 ARG B CA 1
ATOM 7914 C C . ARG B 1 418 ? 148.196 115.851 169.930 1.00 79.57 509 ARG B C 1
ATOM 7915 O O . ARG B 1 418 ? 146.995 116.097 169.791 1.00 79.57 509 ARG B O 1
ATOM 7923 N N . LYS B 1 419 ? 148.645 114.625 170.195 1.00 82.04 510 LYS B N 1
ATOM 7924 C CA . LYS B 1 419 ? 147.752 113.495 170.384 1.00 82.04 510 LYS B CA 1
ATOM 7925 C C . LYS B 1 419 ? 147.707 113.006 171.821 1.00 82.04 510 LYS B C 1
ATOM 7926 O O . LYS B 1 419 ? 146.859 112.168 172.145 1.00 82.04 510 LYS B O 1
ATOM 7932 N N . VAL B 1 420 ? 148.593 113.499 172.683 1.00 84.02 511 VAL B N 1
ATOM 7933 C CA . VAL B 1 420 ? 148.541 113.233 174.113 1.00 84.02 511 VAL B CA 1
ATOM 7934 C C . VAL B 1 420 ? 148.037 114.426 174.893 1.00 84.02 511 VAL B C 1
ATOM 7935 O O . VAL B 1 420 ? 147.923 114.347 176.124 1.00 84.02 511 VAL B O 1
ATOM 7939 N N . ILE B 1 421 ? 147.732 115.530 174.220 1.00 82.66 512 ILE B N 1
ATOM 7940 C CA . ILE B 1 421 ? 147.304 116.767 174.858 1.00 82.66 512 ILE B CA 1
ATOM 7941 C C . ILE B 1 421 ? 145.874 117.047 174.428 1.00 82.66 512 ILE B C 1
ATOM 7942 O O . ILE B 1 421 ? 145.587 117.144 173.229 1.00 82.66 512 ILE B O 1
ATOM 7947 N N . GLY B 1 422 ? 144.985 117.178 175.405 1.00 81.52 513 GLY B N 1
ATOM 7948 C CA . GLY B 1 422 ? 143.590 117.456 175.141 1.00 81.52 513 GLY B CA 1
ATOM 7949 C C . GLY B 1 422 ? 143.151 118.756 175.770 1.00 81.52 513 GLY B C 1
ATOM 7950 O O . GLY B 1 422 ? 143.316 118.955 176.975 1.00 81.52 513 GLY B O 1
ATOM 7951 N N . VAL B 1 423 ? 142.583 119.644 174.963 1.00 79.69 514 VAL B N 1
ATOM 7952 C CA . VAL B 1 423 ? 142.294 121.008 175.375 1.00 79.69 514 VAL B CA 1
ATOM 7953 C C . VAL B 1 423 ? 140.793 121.245 175.367 1.00 79.69 514 VAL B C 1
ATOM 7954 O O . VAL B 1 423 ? 140.078 120.778 174.475 1.00 79.69 514 VAL B O 1
ATOM 7958 N N . VAL B 1 424 ? 140.328 121.980 176.370 1.00 81.21 515 VAL B N 1
ATOM 7959 C CA . VAL B 1 424 ? 138.987 122.550 176.402 1.00 81.21 515 VAL B CA 1
ATOM 7960 C C . VAL B 1 424 ? 139.158 124.056 176.272 1.00 81.21 515 VAL B C 1
ATOM 7961 O O . VAL B 1 424 ? 139.376 124.733 177.284 1.00 81.21 515 VAL B O 1
ATOM 7965 N N . PRO B 1 425 ? 139.071 124.620 175.073 1.00 80.21 516 PRO B N 1
ATOM 7966 C CA . PRO B 1 425 ? 139.480 126.013 174.880 1.00 80.21 516 PRO B CA 1
ATOM 7967 C C . PRO B 1 425 ? 138.482 126.997 175.470 1.00 80.21 516 PRO B C 1
ATOM 7968 O O . PRO B 1 425 ? 137.398 126.645 175.937 1.00 80.21 516 PRO B O 1
ATOM 7972 N N . GLN B 1 426 ? 138.882 128.268 175.439 1.00 82.28 517 GLN B N 1
ATOM 7973 C CA . GLN B 1 426 ? 138.012 129.344 175.895 1.00 82.28 517 GLN B CA 1
ATOM 7974 C C . GLN B 1 426 ? 136.803 129.481 174.981 1.00 82.28 517 GLN B C 1
ATOM 7975 O O . GLN B 1 426 ? 135.654 129.393 175.426 1.00 82.28 517 GLN B O 1
ATOM 7981 N N . ASP B 1 427 ? 137.047 129.697 173.693 1.00 82.74 518 ASP B N 1
ATOM 7982 C CA . ASP B 1 427 ? 135.987 129.750 172.699 1.00 82.74 518 ASP B CA 1
ATOM 7983 C C . ASP B 1 427 ? 135.824 128.373 172.076 1.00 82.74 518 ASP B C 1
ATOM 7984 O O . ASP B 1 427 ? 136.799 127.777 171.607 1.00 82.74 518 ASP B O 1
ATOM 7989 N N . THR B 1 428 ? 134.592 127.867 172.076 1.00 81.17 519 THR B N 1
ATOM 7990 C CA . THR B 1 428 ? 134.287 126.512 171.631 1.00 81.17 519 THR B CA 1
ATOM 7991 C C . THR B 1 428 ? 133.339 126.574 170.439 1.00 81.17 519 THR B C 1
ATOM 7992 O O . THR B 1 428 ? 132.138 126.301 170.573 1.00 81.17 519 THR B O 1
ATOM 7996 N N . PRO B 1 429 ? 133.839 126.922 169.263 1.00 78.92 520 PRO B N 1
ATOM 7997 C CA . PRO B 1 429 ? 133.012 126.870 168.053 1.00 78.92 520 PRO B CA 1
ATOM 7998 C C . PRO B 1 429 ? 132.856 125.437 167.567 1.00 78.92 520 PRO B C 1
ATOM 7999 O O . PRO B 1 429 ? 133.832 124.780 167.196 1.00 78.92 520 PRO B O 1
ATOM 8003 N N . LEU B 1 430 ? 131.623 124.950 167.579 1.00 75.40 521 LEU B N 1
ATOM 8004 C CA . LEU B 1 430 ? 131.324 123.596 167.149 1.00 75.40 521 LEU B CA 1
ATOM 8005 C C . LEU B 1 430 ? 131.075 123.569 165.644 1.00 75.40 521 LEU B C 1
ATOM 8006 O O . LEU B 1 430 ? 131.353 124.529 164.922 1.00 75.40 521 LEU B O 1
ATOM 8011 N N . PHE B 1 431 ? 130.548 122.453 165.160 1.00 74.66 522 PHE B N 1
ATOM 8012 C CA . PHE B 1 431 ? 130.195 122.280 163.766 1.00 74.66 522 PHE B CA 1
ATOM 8013 C C . PHE B 1 431 ? 128.696 122.495 163.596 1.00 74.66 522 PHE B C 1
ATOM 8014 O O . PHE B 1 431 ? 127.958 122.704 164.559 1.00 74.66 522 PHE B O 1
ATOM 8022 N N . ASN B 1 432 ? 128.240 122.432 162.350 1.00 76.98 523 ASN B N 1
ATOM 8023 C CA . ASN B 1 432 ? 126.830 122.613 162.020 1.00 76.98 523 ASN B CA 1
ATOM 8024 C C . ASN B 1 432 ? 126.128 121.282 161.817 1.00 76.98 523 ASN B C 1
ATOM 8025 O O . ASN B 1 432 ? 125.246 121.161 160.964 1.00 76.98 523 ASN B O 1
ATOM 8030 N N . ASP B 1 433 ? 126.504 120.262 162.585 1.00 76.68 524 ASP B N 1
ATOM 8031 C CA . ASP B 1 433 ? 125.880 118.956 162.445 1.00 76.68 524 ASP B CA 1
ATOM 8032 C C . ASP B 1 433 ? 125.514 118.434 163.827 1.00 76.68 524 ASP B C 1
ATOM 8033 O O . ASP B 1 433 ? 125.645 119.157 164.817 1.00 76.68 524 ASP B O 1
ATOM 8038 N N . THR B 1 434 ? 125.061 117.188 163.908 1.00 76.65 525 THR B N 1
ATOM 8039 C CA . THR B 1 434 ? 124.438 116.691 165.119 1.00 76.65 525 THR B CA 1
ATOM 8040 C C . THR B 1 434 ? 125.392 116.775 166.302 1.00 76.65 525 THR B C 1
ATOM 8041 O O . THR B 1 434 ? 126.601 116.953 166.156 1.00 76.65 525 THR B O 1
ATOM 8045 N N . ILE B 1 435 ? 124.814 116.657 167.497 1.00 75.58 526 ILE B N 1
ATOM 8046 C CA . ILE B 1 435 ? 125.610 116.514 168.707 1.00 75.58 526 ILE B CA 1
ATOM 8047 C C . ILE B 1 435 ? 126.445 115.247 168.644 1.00 75.58 526 ILE B C 1
ATOM 8048 O O . ILE B 1 435 ? 127.511 115.160 169.265 1.00 75.58 526 ILE B O 1
ATOM 8053 N N . TRP B 1 436 ? 125.982 114.247 167.897 1.00 77.43 527 TRP B N 1
ATOM 8054 C CA . TRP B 1 436 ? 126.681 112.970 167.851 1.00 77.43 527 TRP B CA 1
ATOM 8055 C C . TRP B 1 436 ? 128.069 113.133 167.255 1.00 77.43 527 TRP B C 1
ATOM 8056 O O . TRP B 1 436 ? 129.070 112.768 167.877 1.00 77.43 527 TRP B O 1
ATOM 8067 N N . GLU B 1 437 ? 128.152 113.677 166.042 1.00 75.49 528 GLU B N 1
ATOM 8068 C CA . GLU B 1 437 ? 129.444 113.794 165.385 1.00 75.49 528 GLU B CA 1
ATOM 8069 C C . GLU B 1 437 ? 130.292 114.914 165.965 1.00 75.49 528 GLU B C 1
ATOM 8070 O O . GLU B 1 437 ? 131.465 115.033 165.596 1.00 75.49 528 GLU B O 1
ATOM 8076 N N . ASN B 1 438 ? 129.738 115.729 166.858 1.00 74.27 529 ASN B N 1
ATOM 8077 C CA . ASN B 1 438 ? 130.527 116.733 167.556 1.00 74.27 529 ASN B CA 1
ATOM 8078 C C . ASN B 1 438 ? 131.092 116.210 168.864 1.00 74.27 529 ASN B C 1
ATOM 8079 O O . ASN B 1 438 ? 132.133 116.695 169.319 1.00 74.27 529 ASN B O 1
ATOM 8084 N N . VAL B 1 439 ? 130.422 115.242 169.486 1.00 74.13 530 VAL B N 1
ATOM 8085 C CA . VAL B 1 439 ? 131.025 114.527 170.601 1.00 74.13 530 VAL B CA 1
ATOM 8086 C C . VAL B 1 439 ? 131.959 113.431 170.114 1.00 74.13 530 VAL B C 1
ATOM 8087 O O . VAL B 1 439 ? 132.874 113.034 170.842 1.00 74.13 530 VAL B O 1
ATOM 8091 N N . LYS B 1 440 ? 131.748 112.933 168.896 1.00 76.33 531 LYS B N 1
ATOM 8092 C CA . LYS B 1 440 ? 132.587 111.906 168.296 1.00 76.33 531 LYS B CA 1
ATOM 8093 C C . LYS B 1 440 ? 133.696 112.494 167.444 1.00 76.33 531 LYS B C 1
ATOM 8094 O O . LYS B 1 440 ? 134.213 111.817 166.550 1.00 76.33 531 LYS B O 1
ATOM 8100 N N . PHE B 1 441 ? 134.065 113.746 167.690 1.00 75.91 532 PHE B N 1
ATOM 8101 C CA . PHE B 1 441 ? 135.174 114.368 166.986 1.00 75.91 532 PHE B CA 1
ATOM 8102 C C . PHE B 1 441 ? 136.495 114.191 167.713 1.00 75.91 532 PHE B C 1
ATOM 8103 O O . PHE B 1 441 ? 137.552 114.406 167.111 1.00 75.91 532 PHE B O 1
ATOM 8111 N N . GLY B 1 442 ? 136.459 113.807 168.983 1.00 76.50 533 GLY B N 1
ATOM 8112 C CA . GLY B 1 442 ? 137.666 113.492 169.711 1.00 76.50 533 GLY B CA 1
ATOM 8113 C C . GLY B 1 442 ? 138.309 112.223 169.200 1.00 76.50 533 GLY B C 1
ATOM 8114 O O . GLY B 1 442 ? 139.425 112.248 168.673 1.00 76.50 533 GLY B O 1
ATOM 8115 N N . ARG B 1 443 ? 137.610 111.106 169.352 1.00 79.13 534 ARG B N 1
ATOM 8116 C CA . ARG B 1 443 ? 138.048 109.812 168.843 1.00 79.13 534 ARG B CA 1
ATOM 8117 C C . ARG B 1 443 ? 137.032 109.360 167.800 1.00 79.13 534 ARG B C 1
ATOM 8118 O O . ARG B 1 443 ? 135.991 108.792 168.128 1.00 79.13 534 ARG B O 1
ATOM 8126 N N . ILE B 1 444 ? 137.344 109.629 166.533 1.00 79.40 535 ILE B N 1
ATOM 8127 C CA . ILE B 1 444 ? 136.508 109.139 165.442 1.00 79.40 535 ILE B CA 1
ATOM 8128 C C . ILE B 1 444 ? 136.363 107.627 165.531 1.00 79.40 535 ILE B C 1
ATOM 8129 O O . ILE B 1 444 ? 135.283 107.072 165.299 1.00 79.40 535 ILE B O 1
ATOM 8134 N N . ASP B 1 445 ? 137.451 106.940 165.868 1.00 83.13 536 ASP B N 1
ATOM 8135 C CA . ASP B 1 445 ? 137.468 105.482 165.953 1.00 83.13 536 ASP B CA 1
ATOM 8136 C C . ASP B 1 445 ? 136.995 105.022 167.333 1.00 83.13 536 ASP B C 1
ATOM 8137 O O . ASP B 1 445 ? 137.672 104.287 168.049 1.00 83.13 536 ASP B O 1
ATOM 8142 N N . ALA B 1 446 ? 135.796 105.468 167.691 1.00 83.20 537 ALA B N 1
ATOM 8143 C CA . ALA B 1 446 ? 135.217 105.204 168.998 1.00 83.20 537 ALA B CA 1
ATOM 8144 C C . ALA B 1 446 ? 133.909 104.446 168.853 1.00 83.20 537 ALA B C 1
ATOM 8145 O O . ALA B 1 446 ? 133.107 104.735 167.960 1.00 83.20 537 ALA B O 1
ATOM 8147 N N . THR B 1 447 ? 133.699 103.477 169.738 1.00 84.80 538 THR B N 1
ATOM 8148 C CA . THR B 1 447 ? 132.433 102.764 169.769 1.00 84.80 538 THR B CA 1
ATOM 8149 C C . THR B 1 447 ? 131.374 103.632 170.433 1.00 84.80 538 THR B C 1
ATOM 8150 O O . THR B 1 447 ? 131.652 104.355 171.393 1.00 84.80 538 THR B O 1
ATOM 8154 N N . ASP B 1 448 ? 130.150 103.560 169.909 1.00 84.54 539 ASP B N 1
ATOM 8155 C CA . ASP B 1 448 ? 129.110 104.494 170.321 1.00 84.54 539 ASP B CA 1
ATOM 8156 C C . ASP B 1 448 ? 128.870 104.451 171.824 1.00 84.54 539 ASP B C 1
ATOM 8157 O O . ASP B 1 448 ? 128.456 105.454 172.418 1.00 84.54 539 ASP B O 1
ATOM 8162 N N . GLU B 1 449 ? 129.118 103.305 172.454 1.00 84.23 540 GLU B N 1
ATOM 8163 C CA . GLU B 1 449 ? 128.914 103.195 173.893 1.00 84.23 540 GLU B CA 1
ATOM 8164 C C . GLU B 1 449 ? 129.808 104.165 174.654 1.00 84.23 540 GLU B C 1
ATOM 8165 O O . GLU B 1 449 ? 129.400 104.726 175.677 1.00 84.23 540 GLU B O 1
ATOM 8171 N N . GLU B 1 450 ? 131.031 104.382 174.168 1.00 83.26 541 GLU B N 1
ATOM 8172 C CA . GLU B 1 450 ? 131.920 105.341 174.816 1.00 83.26 541 GLU B CA 1
ATOM 8173 C C . GLU B 1 450 ? 131.386 106.759 174.680 1.00 83.26 541 GLU B C 1
ATOM 8174 O O . GLU B 1 450 ? 131.419 107.540 175.638 1.00 83.26 541 GLU B O 1
ATOM 8180 N N . VAL B 1 451 ? 130.914 107.119 173.487 1.00 80.34 542 VAL B N 1
ATOM 8181 C CA . VAL B 1 451 ? 130.264 108.412 173.305 1.00 80.34 542 VAL B CA 1
ATOM 8182 C C . VAL B 1 451 ? 129.154 108.580 174.329 1.00 80.34 542 VAL B C 1
ATOM 8183 O O . VAL B 1 451 ? 129.043 109.615 174.997 1.00 80.34 542 VAL B O 1
ATOM 8187 N N . ILE B 1 452 ? 128.323 107.550 174.475 1.00 81.35 543 ILE B N 1
ATOM 8188 C CA . ILE B 1 452 ? 127.181 107.640 175.376 1.00 81.35 543 ILE B CA 1
ATOM 8189 C C . ILE B 1 452 ? 127.645 107.822 176.814 1.00 81.35 543 ILE B C 1
ATOM 8190 O O . ILE B 1 452 ? 127.091 108.637 177.562 1.00 81.35 543 ILE B O 1
ATOM 8195 N N . THR B 1 453 ? 128.667 107.075 177.228 1.00 81.95 544 THR B N 1
ATOM 8196 C CA . THR B 1 453 ? 129.061 107.119 178.631 1.00 81.95 544 THR B CA 1
ATOM 8197 C C . THR B 1 453 ? 129.752 108.434 178.971 1.00 81.95 544 THR B C 1
ATOM 8198 O O . THR B 1 453 ? 129.573 108.964 180.073 1.00 81.95 544 THR B O 1
ATOM 8202 N N . VAL B 1 454 ? 130.526 108.994 178.039 1.00 80.01 545 VAL B N 1
ATOM 8203 C CA . VAL B 1 454 ? 131.143 110.288 178.314 1.00 80.01 545 VAL B CA 1
ATOM 8204 C C . VAL B 1 454 ? 130.090 111.385 178.305 1.00 80.01 545 VAL B C 1
ATOM 8205 O O . VAL B 1 454 ? 130.157 112.334 179.094 1.00 80.01 545 VAL B O 1
ATOM 8209 N N . VAL B 1 455 ? 129.102 111.280 177.414 1.00 80.77 546 VAL B N 1
ATOM 8210 C CA . VAL B 1 455 ? 127.977 112.206 177.454 1.00 80.77 546 VAL B CA 1
ATOM 8211 C C . VAL B 1 455 ? 127.299 112.147 178.814 1.00 80.77 546 VAL B C 1
ATOM 8212 O O . VAL B 1 455 ? 126.945 113.179 179.395 1.00 80.77 546 VAL B O 1
ATOM 8216 N N . GLU B 1 456 ? 127.105 110.940 179.341 1.00 81.04 547 GLU B N 1
ATOM 8217 C CA . GLU B 1 456 ? 126.505 110.799 180.662 1.00 81.04 547 GLU B CA 1
ATOM 8218 C C . GLU B 1 456 ? 127.405 111.366 181.750 1.00 81.04 547 GLU B C 1
ATOM 8219 O O . GLU B 1 456 ? 126.909 111.825 182.784 1.00 81.04 547 GLU B O 1
ATOM 8225 N N . LYS B 1 457 ? 128.721 111.340 181.542 1.00 84.79 548 LYS B N 1
ATOM 8226 C CA . LYS B 1 457 ? 129.645 111.882 182.530 1.00 84.79 548 LYS B CA 1
ATOM 8227 C C . LYS B 1 457 ? 129.803 113.390 182.416 1.00 84.79 548 LYS B C 1
ATOM 8228 O O . LYS B 1 457 ? 130.137 114.040 183.411 1.00 84.79 548 LYS B O 1
ATOM 8234 N N . ALA B 1 458 ? 129.577 113.954 181.235 1.00 82.92 549 ALA B N 1
ATOM 8235 C CA . ALA B 1 458 ? 129.617 115.395 181.039 1.00 82.92 549 ALA B CA 1
ATOM 8236 C C . ALA B 1 458 ? 128.312 116.077 181.422 1.00 82.92 549 ALA B C 1
ATOM 8237 O O . ALA B 1 458 ? 128.124 117.252 181.093 1.00 82.92 549 ALA B O 1
ATOM 8239 N N . GLN B 1 459 ? 127.412 115.372 182.105 1.00 84.16 550 GLN B N 1
ATOM 8240 C CA . GLN B 1 459 ? 126.134 115.933 182.530 1.00 84.16 550 GLN B CA 1
ATOM 8241 C C . GLN B 1 459 ? 125.355 116.478 181.337 1.00 84.16 550 GLN B C 1
ATOM 8242 O O . GLN B 1 459 ? 124.963 117.645 181.297 1.00 84.16 550 GLN B O 1
ATOM 8248 N N . LEU B 1 460 ? 125.132 115.610 180.354 1.00 83.30 551 LEU B N 1
ATOM 8249 C CA . LEU B 1 460 ? 124.400 115.960 179.149 1.00 83.30 551 LEU B CA 1
ATOM 8250 C C . LEU B 1 460 ? 123.209 115.053 178.887 1.00 83.30 551 LEU B C 1
ATOM 8251 O O . LEU B 1 460 ? 122.483 115.280 177.914 1.00 83.30 551 LEU B O 1
ATOM 8256 N N . ALA B 1 461 ? 122.985 114.039 179.712 1.00 86.29 552 ALA B N 1
ATOM 8257 C CA . ALA B 1 461 ? 121.902 113.096 179.476 1.00 86.29 552 ALA B CA 1
ATOM 8258 C C . ALA B 1 461 ? 120.545 113.775 179.621 1.00 86.29 552 ALA B C 1
ATOM 8259 O O . ALA B 1 461 ? 119.640 113.517 178.817 1.00 86.29 552 ALA B O 1
ATOM 8261 N N . PRO B 1 462 ? 120.348 114.626 180.632 1.00 86.11 553 PRO B N 1
ATOM 8262 C CA . PRO B 1 462 ? 119.059 115.329 180.729 1.00 86.11 553 PRO B CA 1
ATOM 8263 C C . PRO B 1 462 ? 118.709 116.102 179.472 1.00 86.11 553 PRO B C 1
ATOM 8264 O O . PRO B 1 462 ? 117.586 115.986 178.963 1.00 86.11 553 PRO B O 1
ATOM 8268 N N . LEU B 1 463 ? 119.643 116.903 178.959 1.00 84.11 554 LEU B N 1
ATOM 8269 C CA . LEU B 1 463 ? 119.388 117.629 177.721 1.00 84.11 554 LEU B CA 1
ATOM 8270 C C . LEU B 1 463 ? 119.041 116.672 176.593 1.00 84.11 554 LEU B C 1
ATOM 8271 O O . LEU B 1 463 ? 118.143 116.945 175.789 1.00 84.11 554 LEU B O 1
ATOM 8276 N N . ILE B 1 464 ? 119.745 115.544 176.516 1.00 83.84 555 ILE B N 1
ATOM 8277 C CA . ILE B 1 464 ? 119.515 114.601 175.431 1.00 83.84 555 ILE B CA 1
ATOM 8278 C C . ILE B 1 464 ? 118.134 113.979 175.545 1.00 83.84 555 ILE B C 1
ATOM 8279 O O . ILE B 1 464 ? 117.533 113.590 174.536 1.00 83.84 555 ILE B O 1
ATOM 8284 N N . LYS B 1 465 ? 117.610 113.868 176.763 1.00 85.10 556 LYS B N 1
ATOM 8285 C CA . LYS B 1 465 ? 116.264 113.339 176.936 1.00 85.10 556 LYS B CA 1
ATOM 8286 C C . LYS B 1 465 ? 115.212 114.392 176.621 1.00 85.10 556 LYS B C 1
ATOM 8287 O O . LYS B 1 465 ? 114.162 114.075 176.052 1.00 85.10 556 LYS B O 1
ATOM 8293 N N . LYS B 1 466 ? 115.477 115.647 176.980 1.00 85.36 557 LYS B N 1
ATOM 8294 C CA . LYS B 1 466 ? 114.507 116.707 176.732 1.00 85.36 557 LYS B CA 1
ATOM 8295 C C . LYS B 1 466 ? 114.334 116.951 175.240 1.00 85.36 557 LYS B C 1
ATOM 8296 O O . LYS B 1 466 ? 113.206 117.005 174.737 1.00 85.36 557 LYS B O 1
ATOM 8302 N N . LEU B 1 467 ? 115.435 117.105 174.518 1.00 84.83 558 LEU B N 1
ATOM 8303 C CA . LEU B 1 467 ? 115.344 117.345 173.090 1.00 84.83 558 LEU B CA 1
ATOM 8304 C C . LEU B 1 467 ? 114.619 116.182 172.418 1.00 84.83 558 LEU B C 1
ATOM 8305 O O . LEU B 1 467 ? 114.858 115.019 172.764 1.00 84.83 558 LEU B O 1
ATOM 8310 N N . PRO B 1 468 ? 113.731 116.452 171.457 1.00 87.43 559 PRO B N 1
ATOM 8311 C CA . PRO B 1 468 ? 112.995 115.356 170.815 1.00 87.43 559 PRO B CA 1
ATOM 8312 C C . PRO B 1 468 ? 113.794 114.612 169.764 1.00 87.43 559 PRO B C 1
ATOM 8313 O O . PRO B 1 468 ? 113.436 113.474 169.434 1.00 87.43 559 PRO B O 1
ATOM 8317 N N . GLN B 1 469 ? 114.856 115.210 169.233 1.00 86.42 560 GLN B N 1
ATOM 8318 C CA . GLN B 1 469 ? 115.739 114.570 168.266 1.00 86.42 560 GLN B CA 1
ATOM 8319 C C . GLN B 1 469 ? 117.089 114.246 168.894 1.00 86.42 560 GLN B C 1
ATOM 8320 O O . GLN B 1 469 ? 118.138 114.407 168.269 1.00 86.42 560 GLN B O 1
ATOM 8326 N N . GLY B 1 470 ? 117.068 113.798 170.147 1.00 83.21 561 GLY B N 1
ATOM 8327 C CA . GLY B 1 470 ? 118.277 113.513 170.892 1.00 83.21 561 GLY B CA 1
ATOM 8328 C C . GLY B 1 470 ? 119.362 112.849 170.076 1.00 83.21 561 GLY B C 1
ATOM 8329 O O . GLY B 1 470 ? 119.102 111.903 169.329 1.00 83.21 561 GLY B O 1
ATOM 8330 N N . PHE B 1 471 ? 120.587 113.354 170.207 1.00 80.20 562 PHE B N 1
ATOM 8331 C CA . PHE B 1 471 ? 121.768 112.888 169.489 1.00 80.20 562 PHE B CA 1
ATOM 8332 C C . PHE B 1 471 ? 121.686 113.164 167.997 1.00 80.20 562 PHE B C 1
ATOM 8333 O O . PHE B 1 471 ? 122.554 112.713 167.242 1.00 80.20 562 PHE B O 1
ATOM 8341 N N . ASP B 1 472 ? 120.667 113.893 167.548 1.00 80.10 563 ASP B N 1
ATOM 8342 C CA . ASP B 1 472 ? 120.562 114.316 166.162 1.00 80.10 563 ASP B CA 1
ATOM 8343 C C . ASP B 1 472 ? 120.263 115.801 166.029 1.00 80.10 563 ASP B C 1
ATOM 8344 O O . ASP B 1 472 ? 120.147 116.293 164.902 1.00 80.10 563 ASP B O 1
ATOM 8349 N N . THR B 1 473 ? 120.133 116.521 167.137 1.00 78.93 564 THR B N 1
ATOM 8350 C CA . THR B 1 473 ? 119.816 117.939 167.089 1.00 78.93 564 THR B CA 1
ATOM 8351 C C . THR B 1 473 ? 120.943 118.722 166.439 1.00 78.93 564 THR B C 1
ATOM 8352 O O . THR B 1 473 ? 122.065 118.756 166.949 1.00 78.93 564 THR B O 1
ATOM 8356 N N . ILE B 1 474 ? 120.636 119.359 165.313 1.00 78.39 565 ILE B N 1
ATOM 8357 C CA . ILE B 1 474 ? 121.588 120.255 164.676 1.00 78.39 565 ILE B CA 1
ATOM 8358 C C . ILE B 1 474 ? 121.869 121.425 165.607 1.00 78.39 565 ILE B C 1
ATOM 8359 O O . ILE B 1 474 ? 120.958 121.960 166.253 1.00 78.39 565 ILE B O 1
ATOM 8364 N N . VAL B 1 475 ? 123.134 121.827 165.687 1.00 76.46 566 VAL B N 1
ATOM 8365 C CA . VAL B 1 475 ? 123.563 122.893 166.580 1.00 76.46 566 VAL B CA 1
ATOM 8366 C C . VAL B 1 475 ? 123.968 124.144 165.803 1.00 76.46 566 VAL B C 1
ATOM 8367 O O . VAL B 1 475 ? 124.747 124.954 166.295 1.00 76.46 566 VAL B O 1
ATOM 8371 N N . GLY B 1 476 ? 123.458 124.302 164.589 1.00 76.70 567 GLY B N 1
ATOM 8372 C CA . GLY B 1 476 ? 123.583 125.544 163.857 1.00 76.70 567 GLY B CA 1
ATOM 8373 C C . GLY B 1 476 ? 124.989 126.067 163.672 1.00 76.70 567 GLY B C 1
ATOM 8374 O O . GLY B 1 476 ? 125.970 125.340 163.844 1.00 76.70 567 GLY B O 1
ATOM 8375 N N . GLU B 1 477 ? 125.085 127.345 163.321 1.00 77.90 568 GLU B N 1
ATOM 8376 C CA . GLU B 1 477 ? 126.362 127.978 163.016 1.00 77.90 568 GLU B CA 1
ATOM 8377 C C . GLU B 1 477 ? 127.227 128.015 164.267 1.00 77.90 568 GLU B C 1
ATOM 8378 O O . GLU B 1 477 ? 126.897 128.696 165.242 1.00 77.90 568 GLU B O 1
ATOM 8384 N N . ARG B 1 478 ? 128.340 127.287 164.230 1.00 75.52 569 ARG B N 1
ATOM 8385 C CA . ARG B 1 478 ? 129.302 127.224 165.324 1.00 75.52 569 ARG B CA 1
ATOM 8386 C C . ARG B 1 478 ? 128.628 127.167 166.688 1.00 75.52 569 ARG B C 1
ATOM 8387 O O . ARG B 1 478 ? 129.065 127.831 167.633 1.00 75.52 569 ARG B O 1
ATOM 8395 N N . GLY B 1 479 ? 127.563 126.380 166.799 1.00 75.24 570 GLY B N 1
ATOM 8396 C CA . GLY B 1 479 ? 127.019 126.035 168.095 1.00 75.24 570 GLY B CA 1
ATOM 8397 C C . GLY B 1 479 ? 126.049 127.025 168.682 1.00 75.24 570 GLY B C 1
ATOM 8398 O O . GLY B 1 479 ? 125.750 126.945 169.876 1.00 75.24 570 GLY B O 1
ATOM 8399 N N . LEU B 1 480 ? 125.538 127.955 167.884 1.00 75.50 571 LEU B N 1
ATOM 8400 C CA . LEU B 1 480 ? 124.659 128.991 168.400 1.00 75.50 571 LEU B CA 1
ATOM 8401 C C . LEU B 1 480 ? 123.239 128.506 168.647 1.00 75.50 571 LEU B C 1
ATOM 8402 O O . LEU B 1 480 ? 122.465 129.221 169.291 1.00 75.50 571 LEU B O 1
ATOM 8407 N N . MET B 1 481 ? 122.878 127.321 168.162 1.00 78.88 572 MET B N 1
ATOM 8408 C CA . MET B 1 481 ? 121.545 126.775 168.359 1.00 78.88 572 MET B CA 1
ATOM 8409 C C . MET B 1 481 ? 121.428 125.969 169.644 1.00 78.88 572 MET B C 1
ATOM 8410 O O . MET B 1 481 ? 120.494 125.172 169.782 1.00 78.88 572 MET B O 1
ATOM 8415 N N . ILE B 1 482 ? 122.350 126.152 170.582 1.00 77.02 573 ILE B N 1
ATOM 8416 C CA . ILE B 1 482 ? 122.250 125.593 171.919 1.00 77.02 573 ILE B CA 1
ATOM 8417 C C . ILE B 1 482 ? 122.863 126.584 172.900 1.00 77.02 573 ILE B C 1
ATOM 8418 O O . ILE B 1 482 ? 123.358 127.646 172.521 1.00 77.02 573 ILE B O 1
ATOM 8423 N N . SER B 1 483 ? 122.836 126.217 174.175 1.00 79.84 574 SER B N 1
ATOM 8424 C CA . SER B 1 483 ? 123.279 127.098 175.237 1.00 79.84 574 SER B CA 1
ATOM 8425 C C . SER B 1 483 ? 124.789 127.301 175.162 1.00 79.84 574 SER B C 1
ATOM 8426 O O . SER B 1 483 ? 125.472 126.808 174.263 1.00 79.84 574 SER B O 1
ATOM 8429 N N . GLY B 1 484 ? 125.309 128.062 176.119 1.00 82.98 575 GLY B N 1
ATOM 8430 C CA . GLY B 1 484 ? 126.737 128.266 176.230 1.00 82.98 575 GLY B CA 1
ATOM 8431 C C . GLY B 1 484 ? 127.359 127.276 177.187 1.00 82.98 575 GLY B C 1
ATOM 8432 O O . GLY B 1 484 ? 128.537 126.934 177.062 1.00 82.98 575 GLY B O 1
ATOM 8433 N N . GLY B 1 485 ? 126.573 126.817 178.159 1.00 83.62 576 GLY B N 1
ATOM 8434 C CA . GLY B 1 485 ? 127.033 125.741 179.017 1.00 83.62 576 GLY B CA 1
ATOM 8435 C C . GLY B 1 485 ? 127.063 124.410 178.295 1.00 83.62 576 GLY B C 1
ATOM 8436 O O . GLY B 1 485 ? 127.961 123.592 178.512 1.00 83.62 576 GLY B O 1
ATOM 8437 N N . GLU B 1 486 ? 126.084 124.178 177.422 1.00 81.83 577 GLU B N 1
ATOM 8438 C CA . GLU B 1 486 ? 126.046 122.934 176.668 1.00 81.83 577 GLU B CA 1
ATOM 8439 C C . GLU B 1 486 ? 127.225 122.821 175.715 1.00 81.83 577 GLU B C 1
ATOM 8440 O O . GLU B 1 486 ? 127.725 121.718 175.481 1.00 81.83 577 GLU B O 1
ATOM 8446 N N . LYS B 1 487 ? 127.693 123.940 175.164 1.00 79.81 578 LYS B N 1
ATOM 8447 C CA . LYS B 1 487 ? 128.894 123.900 174.336 1.00 79.81 578 LYS B CA 1
ATOM 8448 C C . LYS B 1 487 ? 130.114 123.514 175.162 1.00 79.81 578 LYS B C 1
ATOM 8449 O O . LYS B 1 487 ? 130.930 122.684 174.740 1.00 79.81 578 LYS B O 1
ATOM 8455 N N . GLN B 1 488 ? 130.261 124.119 176.341 1.00 84.28 579 GLN B N 1
ATOM 8456 C CA . GLN B 1 488 ? 131.348 123.743 177.234 1.00 84.28 579 GLN B CA 1
ATOM 8457 C C . GLN B 1 488 ? 131.298 122.259 177.556 1.00 84.28 579 GLN B C 1
ATOM 8458 O O . GLN B 1 488 ? 132.335 121.584 177.592 1.00 84.28 579 GLN B O 1
ATOM 8464 N N . ARG B 1 489 ? 130.099 121.730 177.789 1.00 80.29 580 ARG B N 1
ATOM 8465 C CA . ARG B 1 489 ? 129.976 120.326 178.154 1.00 80.29 580 ARG B CA 1
ATOM 8466 C C . ARG B 1 489 ? 130.264 119.417 176.965 1.00 80.29 580 ARG B C 1
ATOM 8467 O O . ARG B 1 489 ? 130.872 118.355 177.125 1.00 80.29 580 ARG B O 1
ATOM 8475 N N . LEU B 1 490 ? 129.857 119.822 175.762 1.00 77.04 581 LEU B N 1
ATOM 8476 C CA . LEU B 1 490 ? 130.223 119.065 174.571 1.00 77.04 581 LEU B CA 1
ATOM 8477 C C . LEU B 1 490 ? 131.733 119.015 174.396 1.00 77.04 581 LEU B C 1
ATOM 8478 O O . LEU B 1 490 ? 132.290 117.978 174.021 1.00 77.04 581 LEU B O 1
ATOM 8483 N N . ALA B 1 491 ? 132.412 120.132 174.650 1.00 76.06 582 ALA B N 1
ATOM 8484 C CA . ALA B 1 491 ? 133.863 120.145 174.514 1.00 76.06 582 ALA B CA 1
ATOM 8485 C C . ALA B 1 491 ? 134.520 119.268 175.567 1.00 76.06 582 ALA B C 1
ATOM 8486 O O . ALA B 1 491 ? 135.460 118.519 175.270 1.00 76.06 582 ALA B O 1
ATOM 8488 N N . ILE B 1 492 ? 134.046 119.353 176.808 1.00 76.95 583 ILE B N 1
ATOM 8489 C CA . ILE B 1 492 ? 134.563 118.481 177.852 1.00 76.95 583 ILE B CA 1
ATOM 8490 C C . ILE B 1 492 ? 134.339 117.024 177.487 1.00 76.95 583 ILE B C 1
ATOM 8491 O O . ILE B 1 492 ? 135.167 116.164 177.798 1.00 76.95 583 ILE B O 1
ATOM 8496 N N . ALA B 1 493 ? 133.231 116.721 176.814 1.00 75.68 584 ALA B N 1
ATOM 8497 C CA . ALA B 1 493 ? 132.977 115.351 176.390 1.00 75.68 584 ALA B CA 1
ATOM 8498 C C . ALA B 1 493 ? 133.958 114.922 175.310 1.00 75.68 584 ALA B C 1
ATOM 8499 O O . ALA B 1 493 ? 134.511 113.818 175.361 1.00 75.68 584 ALA B O 1
ATOM 8501 N N . ARG B 1 494 ? 134.164 115.772 174.305 1.00 73.26 585 ARG B N 1
ATOM 8502 C CA . ARG B 1 494 ? 135.208 115.520 173.320 1.00 73.26 585 ARG B CA 1
ATOM 8503 C C . ARG B 1 494 ? 136.518 115.165 174.007 1.00 73.26 585 ARG B C 1
ATOM 8504 O O . ARG B 1 494 ? 137.196 114.199 173.637 1.00 73.26 585 ARG B O 1
ATOM 8512 N N . VAL B 1 495 ? 136.884 115.945 175.022 1.00 77.75 586 VAL B N 1
ATOM 8513 C CA . VAL B 1 495 ? 138.181 115.771 175.664 1.00 77.75 586 VAL B CA 1
ATOM 8514 C C . VAL B 1 495 ? 138.218 114.479 176.466 1.00 77.75 586 VAL B C 1
ATOM 8515 O O . VAL B 1 495 ? 139.235 113.776 176.486 1.00 77.75 586 VAL B O 1
ATOM 8519 N N . LEU B 1 496 ? 137.124 114.150 177.150 1.00 78.34 587 LEU B N 1
ATOM 8520 C CA . LEU B 1 496 ? 137.061 112.882 177.864 1.00 78.34 587 LEU B CA 1
ATOM 8521 C C . LEU B 1 496 ? 137.113 111.710 176.902 1.00 78.34 587 LEU B C 1
ATOM 8522 O O . LEU B 1 496 ? 137.532 110.611 177.278 1.00 78.34 587 LEU B O 1
ATOM 8527 N N . LEU B 1 497 ? 136.685 111.927 175.662 1.00 77.90 588 LEU B N 1
ATOM 8528 C CA . LEU B 1 497 ? 136.712 110.866 174.666 1.00 77.90 588 LEU B CA 1
ATOM 8529 C C . LEU B 1 497 ? 138.116 110.663 174.119 1.00 77.90 588 LEU B C 1
ATOM 8530 O O . LEU B 1 497 ? 138.568 109.523 173.968 1.00 77.90 588 LEU B O 1
ATOM 8535 N N . LYS B 1 498 ? 138.814 111.757 173.816 1.00 78.44 589 LYS B N 1
ATOM 8536 C CA . LYS B 1 498 ? 140.200 111.656 173.379 1.00 78.44 589 LYS B CA 1
ATOM 8537 C C . LYS B 1 498 ? 141.025 110.819 174.344 1.00 78.44 589 LYS B C 1
ATOM 8538 O O . LYS B 1 498 ? 141.996 110.173 173.935 1.00 78.44 589 LYS B O 1
ATOM 8544 N N . ASN B 1 499 ? 140.651 110.810 175.621 1.00 86.95 590 ASN B N 1
ATOM 8545 C CA . ASN B 1 499 ? 141.329 110.013 176.639 1.00 86.95 590 ASN B CA 1
ATOM 8546 C C . ASN B 1 499 ? 142.832 110.263 176.608 1.00 86.95 590 ASN B C 1
ATOM 8547 O O . ASN B 1 499 ? 143.645 109.340 176.524 1.00 86.95 590 ASN B O 1
ATOM 8552 N N . ALA B 1 500 ? 143.199 111.536 176.680 1.00 89.49 591 ALA B N 1
ATOM 8553 C CA . ALA B 1 500 ? 144.593 111.940 176.590 1.00 89.49 591 ALA B CA 1
ATOM 8554 C C . ALA B 1 500 ? 145.230 111.907 177.976 1.00 89.49 591 ALA B C 1
ATOM 8555 O O . ALA B 1 500 ? 144.634 111.451 178.955 1.00 89.49 591 ALA B O 1
ATOM 8557 N N . ARG B 1 501 ? 146.462 112.397 178.068 1.00 93.45 592 ARG B N 1
ATOM 8558 C CA . ARG B 1 501 ? 147.227 112.398 179.307 1.00 93.45 592 ARG B CA 1
ATOM 8559 C C . ARG B 1 501 ? 147.390 113.781 179.911 1.00 93.45 592 ARG B C 1
ATOM 8560 O O . ARG B 1 501 ? 147.287 113.930 181.130 1.00 93.45 592 ARG B O 1
ATOM 8568 N N . ILE B 1 502 ? 147.643 114.796 179.094 1.00 89.11 593 ILE B N 1
ATOM 8569 C CA . ILE B 1 502 ? 147.778 116.171 179.557 1.00 89.11 593 ILE B CA 1
ATOM 8570 C C . ILE B 1 502 ? 146.502 116.907 179.180 1.00 89.11 593 ILE B C 1
ATOM 8571 O O . ILE B 1 502 ? 146.239 117.150 177.999 1.00 89.11 593 ILE B O 1
ATOM 8576 N N . MET B 1 503 ? 145.725 117.290 180.185 1.00 88.30 594 MET B N 1
ATOM 8577 C CA . MET B 1 503 ? 144.410 117.890 179.996 1.00 88.30 594 MET B CA 1
ATOM 8578 C C . MET B 1 503 ? 144.472 119.363 180.370 1.00 88.30 594 MET B C 1
ATOM 8579 O O . MET B 1 503 ? 144.650 119.704 181.543 1.00 88.30 594 MET B O 1
ATOM 8584 N N . PHE B 1 504 ? 144.305 120.230 179.378 1.00 84.11 595 PHE B N 1
ATOM 8585 C CA . PHE B 1 504 ? 144.181 121.664 179.594 1.00 84.11 595 PHE B CA 1
ATOM 8586 C C . PHE B 1 504 ? 142.706 122.035 179.603 1.00 84.11 595 PHE B C 1
ATOM 8587 O O . PHE B 1 504 ? 141.955 121.617 178.719 1.00 84.11 595 PHE B O 1
ATOM 8595 N N . PHE B 1 505 ? 142.295 122.819 180.597 1.00 85.81 596 PHE B N 1
ATOM 8596 C CA . PHE B 1 505 ? 140.912 123.277 180.721 1.00 85.81 596 PHE B CA 1
ATOM 8597 C C . PHE B 1 505 ? 140.937 124.797 180.818 1.00 85.81 596 PHE B C 1
ATOM 8598 O O . PHE B 1 505 ? 141.083 125.340 181.914 1.00 85.81 596 PHE B O 1
ATOM 8606 N N . ASP B 1 506 ? 140.809 125.484 179.680 1.00 86.43 597 ASP B N 1
ATOM 8607 C CA . ASP B 1 506 ? 140.835 126.943 179.651 1.00 86.43 597 ASP B CA 1
ATOM 8608 C C . ASP B 1 506 ? 139.429 127.460 179.938 1.00 86.43 597 ASP B C 1
ATOM 8609 O O . ASP B 1 506 ? 138.647 127.783 179.041 1.00 86.43 597 ASP B O 1
ATOM 8614 N N . GLU B 1 507 ? 139.106 127.538 181.228 1.00 91.10 598 GLU B N 1
ATOM 8615 C CA . GLU B 1 507 ? 137.829 128.069 181.696 1.00 91.10 598 GLU B CA 1
ATOM 8616 C C . GLU B 1 507 ? 136.664 127.280 181.093 1.00 91.10 598 GLU B C 1
ATOM 8617 O O . GLU B 1 507 ? 135.852 127.787 180.319 1.00 91.10 598 GLU B O 1
ATOM 8623 N N . ALA B 1 508 ? 136.619 126.008 181.472 1.00 91.79 599 ALA B N 1
ATOM 8624 C CA . ALA B 1 508 ? 135.586 125.091 181.018 1.00 91.79 599 ALA B CA 1
ATOM 8625 C C . ALA B 1 508 ? 134.353 125.109 181.908 1.00 91.79 599 ALA B C 1
ATOM 8626 O O . ALA B 1 508 ? 133.467 124.268 181.733 1.00 91.79 599 ALA B O 1
ATOM 8628 N N . THR B 1 509 ? 134.280 126.036 182.860 1.00 94.73 600 THR B N 1
ATOM 8629 C CA . THR B 1 509 ? 133.155 126.130 183.779 1.00 94.73 600 THR B CA 1
ATOM 8630 C C . THR B 1 509 ? 132.704 127.575 183.942 1.00 94.73 600 THR B C 1
ATOM 8631 O O . THR B 1 509 ? 132.209 127.962 185.003 1.00 94.73 600 THR B O 1
ATOM 8635 N N . SER B 1 510 ? 132.867 128.383 182.897 1.00 93.31 601 SER B N 1
ATOM 8636 C CA . SER B 1 510 ? 132.515 129.792 182.976 1.00 93.31 601 SER B CA 1
ATOM 8637 C C . SER B 1 510 ? 131.036 130.038 182.728 1.00 93.31 601 SER B C 1
ATOM 8638 O O . SER B 1 510 ? 130.506 131.058 183.180 1.00 93.31 601 SER B O 1
ATOM 8641 N N . ALA B 1 511 ? 130.362 129.128 182.030 1.00 91.67 602 ALA B N 1
ATOM 8642 C CA . ALA B 1 511 ? 128.943 129.251 181.741 1.00 91.67 602 ALA B CA 1
ATOM 8643 C C . ALA B 1 511 ? 128.095 128.242 182.498 1.00 91.67 602 ALA B C 1
ATOM 8644 O O . ALA B 1 511 ? 126.872 128.232 182.328 1.00 91.67 602 ALA B O 1
ATOM 8646 N N . LEU B 1 512 ? 128.703 127.401 183.325 1.00 94.05 603 LEU B N 1
ATOM 8647 C CA . LEU B 1 512 ? 127.988 126.374 184.066 1.00 94.05 603 LEU B CA 1
ATOM 8648 C C . LEU B 1 512 ? 127.658 126.868 185.466 1.00 94.05 603 LEU B C 1
ATOM 8649 O O . LEU B 1 512 ? 128.448 127.584 186.087 1.00 94.05 603 LEU B O 1
ATOM 8654 N N . ASP B 1 513 ? 126.488 126.476 185.959 1.00 99.50 604 ASP B N 1
ATOM 8655 C CA . ASP B 1 513 ? 126.111 126.808 187.320 1.00 99.50 604 ASP B CA 1
ATOM 8656 C C . ASP B 1 513 ? 126.968 126.021 188.309 1.00 99.50 604 ASP B C 1
ATOM 8657 O O . ASP B 1 513 ? 127.675 125.075 187.954 1.00 99.50 604 ASP B O 1
ATOM 8662 N N . THR B 1 514 ? 126.898 126.432 189.574 1.00 104.74 605 THR B N 1
ATOM 8663 C CA . THR B 1 514 ? 127.727 125.811 190.600 1.00 104.74 605 THR B CA 1
ATOM 8664 C C . THR B 1 514 ? 127.409 124.328 190.746 1.00 104.74 605 THR B C 1
ATOM 8665 O O . THR B 1 514 ? 128.315 123.506 190.927 1.00 104.74 605 THR B O 1
ATOM 8669 N N . HIS B 1 515 ? 126.129 123.968 190.669 1.00 103.18 606 HIS B N 1
ATOM 8670 C CA . HIS B 1 515 ? 125.733 122.570 190.801 1.00 103.18 606 HIS B CA 1
ATOM 8671 C C . HIS B 1 515 ? 126.360 121.720 189.701 1.00 103.18 606 HIS B C 1
ATOM 8672 O O . HIS B 1 515 ? 127.084 120.752 189.971 1.00 103.18 606 HIS B O 1
ATOM 8679 N N . THR B 1 516 ? 126.069 122.063 188.445 1.00 100.19 607 THR B N 1
ATOM 8680 C CA . THR B 1 516 ? 126.651 121.335 187.327 1.00 100.19 607 THR B CA 1
ATOM 8681 C C . THR B 1 516 ? 128.170 121.387 187.376 1.00 100.19 607 THR B C 1
ATOM 8682 O O . THR B 1 516 ? 128.842 120.403 187.059 1.00 100.19 607 THR B O 1
ATOM 8686 N N . GLU B 1 517 ? 128.726 122.523 187.792 1.00 100.39 608 GLU B N 1
ATOM 8687 C CA . GLU B 1 517 ? 130.176 122.679 187.815 1.00 100.39 608 GLU B CA 1
ATOM 8688 C C . GLU B 1 517 ? 130.822 121.684 188.769 1.00 100.39 608 GLU B C 1
ATOM 8689 O O . GLU B 1 517 ? 131.756 120.963 188.397 1.00 100.39 608 GLU B O 1
ATOM 8695 N N . GLN B 1 518 ? 130.349 121.643 190.016 1.00 101.08 609 GLN B N 1
ATOM 8696 C CA . GLN B 1 518 ? 130.949 120.738 190.987 1.00 101.08 609 GLN B CA 1
ATOM 8697 C C . GLN B 1 518 ? 130.685 119.287 190.617 1.00 101.08 609 GLN B C 1
ATOM 8698 O O . GLN B 1 518 ? 131.577 118.439 190.746 1.00 101.08 609 GLN B O 1
ATOM 8704 N N . ALA B 1 519 ? 129.476 118.976 190.138 1.00 99.59 610 ALA B N 1
ATOM 8705 C CA . ALA B 1 519 ? 129.204 117.611 189.705 1.00 99.59 610 ALA B CA 1
ATOM 8706 C C . ALA B 1 519 ? 130.161 117.189 188.599 1.00 99.59 610 ALA B C 1
ATOM 8707 O O . ALA B 1 519 ? 130.673 116.064 188.601 1.00 99.59 610 ALA B O 1
ATOM 8709 N N . LEU B 1 520 ? 130.437 118.093 187.661 1.00 98.26 611 LEU B N 1
ATOM 8710 C CA . LEU B 1 520 ? 131.288 117.764 186.528 1.00 98.26 611 LEU B CA 1
ATOM 8711 C C . LEU B 1 520 ? 132.738 117.598 186.956 1.00 98.26 611 LEU B C 1
ATOM 8712 O O . LEU B 1 520 ? 133.414 116.656 186.526 1.00 98.26 611 LEU B O 1
ATOM 8717 N N . LEU B 1 521 ? 133.236 118.496 187.805 1.00 99.54 612 LEU B N 1
ATOM 8718 C CA . LEU B 1 521 ? 134.608 118.358 188.281 1.00 99.54 612 LEU B CA 1
ATOM 8719 C C . LEU B 1 521 ? 134.778 117.079 189.089 1.00 99.54 612 LEU B C 1
ATOM 8720 O O . LEU B 1 521 ? 135.821 116.418 189.009 1.00 99.54 612 LEU B O 1
ATOM 8725 N N . ARG B 1 522 ? 133.760 116.708 189.868 1.00 100.91 613 ARG B N 1
ATOM 8726 C CA . ARG B 1 522 ? 133.820 115.457 190.613 1.00 100.91 613 ARG B CA 1
ATOM 8727 C C . ARG B 1 522 ? 133.854 114.266 189.665 1.00 100.91 613 ARG B C 1
ATOM 8728 O O . ARG B 1 522 ? 134.681 113.360 189.814 1.00 100.91 613 ARG B O 1
ATOM 8736 N N . THR B 1 523 ? 132.956 114.253 188.678 1.00 99.23 614 THR B N 1
ATOM 8737 C CA . THR B 1 523 ? 132.952 113.172 187.700 1.00 99.23 614 THR B CA 1
ATOM 8738 C C . THR B 1 523 ? 134.281 113.076 186.969 1.00 99.23 614 THR B C 1
ATOM 8739 O O . THR B 1 523 ? 134.695 111.981 186.575 1.00 99.23 614 THR B O 1
ATOM 8743 N N . ILE B 1 524 ? 134.958 114.204 186.773 1.00 99.90 615 ILE B N 1
ATOM 8744 C CA . ILE B 1 524 ? 136.216 114.197 186.035 1.00 99.90 615 ILE B CA 1
ATOM 8745 C C . ILE B 1 524 ? 137.345 113.658 186.902 1.00 99.90 615 ILE B C 1
ATOM 8746 O O . ILE B 1 524 ? 137.988 112.658 186.564 1.00 99.90 615 ILE B O 1
ATOM 8751 N N . ARG B 1 525 ? 137.605 114.310 188.037 1.00 103.69 616 ARG B N 1
ATOM 8752 C CA . ARG B 1 525 ? 138.704 113.878 188.891 1.00 103.69 616 ARG B CA 1
ATOM 8753 C C . ARG B 1 525 ? 138.520 112.458 189.409 1.00 103.69 616 ARG B C 1
ATOM 8754 O O . ARG B 1 525 ? 139.476 111.886 189.943 1.00 103.69 616 ARG B O 1
ATOM 8762 N N . ASP B 1 526 ? 137.329 111.880 189.269 1.00 103.77 617 ASP B N 1
ATOM 8763 C CA . ASP B 1 526 ? 137.060 110.514 189.693 1.00 103.77 617 ASP B CA 1
ATOM 8764 C C . ASP B 1 526 ? 137.042 109.535 188.527 1.00 103.77 617 ASP B C 1
ATOM 8765 O O . ASP B 1 526 ? 136.820 108.339 188.739 1.00 103.77 617 ASP B O 1
ATOM 8770 N N . ASN B 1 527 ? 137.269 110.012 187.305 1.00 101.88 618 ASN B N 1
ATOM 8771 C CA . ASN B 1 527 ? 137.280 109.149 186.131 1.00 101.88 618 ASN B CA 1
ATOM 8772 C C . ASN B 1 527 ? 138.648 108.527 185.891 1.00 101.88 618 ASN B C 1
ATOM 8773 O O . ASN B 1 527 ? 138.737 107.368 185.472 1.00 101.88 618 ASN B O 1
ATOM 8778 N N . PHE B 1 528 ? 139.711 109.276 186.152 1.00 102.30 619 PHE B N 1
ATOM 8779 C CA . PHE B 1 528 ? 141.074 108.826 185.924 1.00 102.30 619 PHE B CA 1
ATOM 8780 C C . PHE B 1 528 ? 141.745 108.474 187.246 1.00 102.30 619 PHE B C 1
ATOM 8781 O O . PHE B 1 528 ? 141.341 108.924 188.320 1.00 102.30 619 PHE B O 1
ATOM 8789 N N . THR B 1 529 ? 142.790 107.658 187.153 1.00 106.89 620 THR B N 1
ATOM 8790 C CA . THR B 1 529 ? 143.560 107.320 188.337 1.00 106.89 620 THR B CA 1
ATOM 8791 C C . THR B 1 529 ? 144.231 108.575 188.893 1.00 106.89 620 THR B C 1
ATOM 8792 O O . THR B 1 529 ? 144.331 109.611 188.230 1.00 106.89 620 THR B O 1
ATOM 8796 N N . SER B 1 530 ? 144.694 108.472 190.134 1.00 107.71 621 SER B N 1
ATOM 8797 C CA . SER B 1 530 ? 145.226 109.625 190.846 1.00 107.71 621 SER B CA 1
ATOM 8798 C C . SER B 1 530 ? 146.631 110.015 190.405 1.00 107.71 621 SER B C 1
ATOM 8799 O O . SER B 1 530 ? 147.185 110.972 190.956 1.00 107.71 621 SER B O 1
ATOM 8802 N N . GLY B 1 531 ? 147.222 109.313 189.440 1.00 104.54 622 GLY B N 1
ATOM 8803 C CA . GLY B 1 531 ? 148.575 109.621 189.017 1.00 104.54 622 GLY B CA 1
ATOM 8804 C C . GLY B 1 531 ? 148.816 109.440 187.534 1.00 104.54 622 GLY B C 1
ATOM 8805 O O . GLY B 1 531 ? 149.965 109.425 187.084 1.00 104.54 622 GLY B O 1
ATOM 8806 N N . SER B 1 532 ? 147.739 109.300 186.766 1.00 101.46 623 SER B N 1
ATOM 8807 C CA . SER B 1 532 ? 147.840 109.085 185.327 1.00 101.46 623 SER B CA 1
ATOM 8808 C C . SER B 1 532 ? 147.899 110.402 184.562 1.00 101.46 623 SER B C 1
ATOM 8809 O O . SER B 1 532 ? 148.859 110.663 183.830 1.00 101.46 623 SER B O 1
ATOM 8812 N N . ARG B 1 533 ? 146.878 111.232 184.723 1.00 95.35 624 ARG B N 1
ATOM 8813 C CA . ARG B 1 533 ? 146.731 112.439 183.930 1.00 95.35 624 ARG B CA 1
ATOM 8814 C C . ARG B 1 533 ? 147.372 113.636 184.616 1.00 95.35 624 ARG B C 1
ATOM 8815 O O . ARG B 1 533 ? 147.455 113.707 185.844 1.00 95.35 624 ARG B O 1
ATOM 8823 N N . THR B 1 534 ? 147.823 114.579 183.798 1.00 93.48 625 THR B N 1
ATOM 8824 C CA . THR B 1 534 ? 148.379 115.847 184.252 1.00 93.48 625 THR B CA 1
ATOM 8825 C C . THR B 1 534 ? 147.424 116.949 183.816 1.00 93.48 625 THR B C 1
ATOM 8826 O O . THR B 1 534 ? 147.276 117.209 182.618 1.00 93.48 625 THR B O 1
ATOM 8830 N N . SER B 1 535 ? 146.780 117.595 184.780 1.00 92.34 626 SER B N 1
ATOM 8831 C CA . SER B 1 535 ? 145.717 118.548 184.508 1.00 92.34 626 SER B CA 1
ATOM 8832 C C . SER B 1 535 ? 146.188 119.967 184.788 1.00 92.34 626 SER B C 1
ATOM 8833 O O . SER B 1 535 ? 146.899 120.216 185.766 1.00 92.34 626 SER B O 1
ATOM 8836 N N . VAL B 1 536 ? 145.784 120.891 183.921 1.00 89.78 627 VAL B N 1
ATOM 8837 C CA . VAL B 1 536 ? 146.089 122.309 184.055 1.00 89.78 627 VAL B CA 1
ATOM 8838 C C . VAL B 1 536 ? 144.790 123.075 183.856 1.00 89.78 627 VAL B C 1
ATOM 8839 O O . VAL B 1 536 ? 144.252 123.114 182.742 1.00 89.78 627 VAL B O 1
ATOM 8843 N N . TYR B 1 537 ? 144.296 123.693 184.923 1.00 91.84 628 TYR B N 1
ATOM 8844 C CA . TYR B 1 537 ? 143.037 124.423 184.903 1.00 91.84 628 TYR B CA 1
ATOM 8845 C C . TYR B 1 537 ? 143.317 125.920 184.863 1.00 91.84 628 TYR B C 1
ATOM 8846 O O . TYR B 1 537 ? 143.915 126.466 185.795 1.00 91.84 628 TYR B O 1
ATOM 8855 N N . ILE B 1 538 ? 142.891 126.577 183.788 1.00 90.47 629 ILE B N 1
ATOM 8856 C CA . ILE B 1 538 ? 142.842 128.033 183.743 1.00 90.47 629 ILE B CA 1
ATOM 8857 C C . ILE B 1 538 ? 141.536 128.446 184.407 1.00 90.47 629 ILE B C 1
ATOM 8858 O O . ILE B 1 538 ? 140.455 128.209 183.865 1.00 90.47 629 ILE B O 1
ATOM 8863 N N . ALA B 1 539 ? 141.628 129.064 185.576 1.00 95.41 630 ALA B N 1
ATOM 8864 C CA . ALA B 1 539 ? 140.464 129.281 186.415 1.00 95.41 630 ALA B CA 1
ATOM 8865 C C . ALA B 1 539 ? 140.371 130.731 186.853 1.00 95.41 630 ALA B C 1
ATOM 8866 O O . ALA B 1 539 ? 141.375 131.354 187.208 1.00 95.41 630 ALA B O 1
ATOM 8868 N N . HIS B 1 540 ? 139.147 131.259 186.819 1.00 96.25 631 HIS B N 1
ATOM 8869 C CA . HIS B 1 540 ? 138.816 132.520 187.460 1.00 96.25 631 HIS B CA 1
ATOM 8870 C C . HIS B 1 540 ? 137.906 132.340 188.662 1.00 96.25 631 HIS B C 1
ATOM 8871 O O . HIS B 1 540 ? 137.799 133.259 189.479 1.00 96.25 631 HIS B O 1
ATOM 8878 N N . ARG B 1 541 ? 137.253 131.186 188.783 1.00 101.40 632 ARG B N 1
ATOM 8879 C CA . ARG B 1 541 ? 136.489 130.823 189.973 1.00 101.40 632 ARG B CA 1
ATOM 8880 C C . ARG B 1 541 ? 137.418 130.020 190.871 1.00 101.40 632 ARG B C 1
ATOM 8881 O O . ARG B 1 541 ? 137.486 128.793 190.798 1.00 101.40 632 ARG B O 1
ATOM 8889 N N . LEU B 1 542 ? 138.142 130.729 191.736 1.00 108.71 633 LEU B N 1
ATOM 8890 C CA . LEU B 1 542 ? 139.181 130.110 192.547 1.00 108.71 633 LEU B CA 1
ATOM 8891 C C . LEU B 1 542 ? 138.643 129.052 193.500 1.00 108.71 633 LEU B C 1
ATOM 8892 O O . LEU B 1 542 ? 139.441 128.361 194.141 1.00 108.71 633 LEU B O 1
ATOM 8897 N N . ARG B 1 543 ? 137.324 128.906 193.613 1.00 113.78 634 ARG B N 1
ATOM 8898 C CA . ARG B 1 543 ? 136.758 127.861 194.453 1.00 113.78 634 ARG B CA 1
ATOM 8899 C C . ARG B 1 543 ? 136.784 126.498 193.781 1.00 113.78 634 ARG B C 1
ATOM 8900 O O . ARG B 1 543 ? 136.606 125.483 194.462 1.00 113.78 634 ARG B O 1
ATOM 8908 N N . THR B 1 544 ? 136.997 126.451 192.468 1.00 107.29 635 THR B N 1
ATOM 8909 C CA . THR B 1 544 ? 137.077 125.194 191.739 1.00 107.29 635 THR B CA 1
ATOM 8910 C C . THR B 1 544 ? 138.492 124.639 191.664 1.00 107.29 635 THR B C 1
ATOM 8911 O O . THR B 1 544 ? 138.673 123.511 191.193 1.00 107.29 635 THR B O 1
ATOM 8915 N N . ILE B 1 545 ? 139.490 125.398 192.107 1.00 106.92 636 ILE B N 1
ATOM 8916 C CA . ILE B 1 545 ? 140.883 124.987 192.001 1.00 106.92 636 ILE B CA 1
ATOM 8917 C C . ILE B 1 545 ? 141.514 125.001 193.384 1.00 106.92 636 ILE B C 1
ATOM 8918 O O . ILE B 1 545 ? 142.732 125.160 193.523 1.00 106.92 636 ILE B O 1
ATOM 8923 N N . ALA B 1 546 ? 140.690 124.852 194.417 1.00 109.40 637 ALA B N 1
ATOM 8924 C CA . ALA B 1 546 ? 141.213 124.832 195.775 1.00 109.40 637 ALA B CA 1
ATOM 8925 C C . ALA B 1 546 ? 141.895 123.512 196.094 1.00 109.40 637 ALA B C 1
ATOM 8926 O O . ALA B 1 546 ? 142.839 123.481 196.891 1.00 109.40 637 ALA B O 1
ATOM 8928 N N . ASP B 1 547 ? 141.435 122.427 195.478 1.00 107.45 638 ASP B N 1
ATOM 8929 C CA . ASP B 1 547 ? 142.001 121.098 195.664 1.00 107.45 638 ASP B CA 1
ATOM 8930 C C . ASP B 1 547 ? 143.230 120.863 194.794 1.00 107.45 638 ASP B C 1
ATOM 8931 O O . ASP B 1 547 ? 143.708 119.728 194.712 1.00 107.45 638 ASP B O 1
ATOM 8936 N N . ALA B 1 548 ? 143.758 121.905 194.160 1.00 104.94 639 ALA B N 1
ATOM 8937 C CA . ALA B 1 548 ? 144.901 121.745 193.276 1.00 104.94 639 ALA B CA 1
ATOM 8938 C C . ALA B 1 548 ? 146.177 121.538 194.081 1.00 104.94 639 ALA B C 1
ATOM 8939 O O . ALA B 1 548 ? 146.329 122.048 195.193 1.00 104.94 639 ALA B O 1
ATOM 8941 N N . ASP B 1 549 ? 147.102 120.780 193.500 1.00 104.15 640 ASP B N 1
ATOM 8942 C CA . ASP B 1 549 ? 148.370 120.476 194.144 1.00 104.15 640 ASP B CA 1
ATOM 8943 C C . ASP B 1 549 ? 149.442 121.517 193.858 1.00 104.15 640 ASP B C 1
ATOM 8944 O O . ASP B 1 549 ? 150.501 121.482 194.492 1.00 104.15 640 ASP B O 1
ATOM 8949 N N . LYS B 1 550 ? 149.198 122.429 192.920 1.00 99.74 641 LYS B N 1
ATOM 8950 C CA . LYS B 1 550 ? 150.157 123.487 192.615 1.00 99.74 641 LYS B CA 1
ATOM 8951 C C . LYS B 1 550 ? 149.431 124.600 191.881 1.00 99.74 641 LYS B C 1
ATOM 8952 O O . LYS B 1 550 ? 148.897 124.376 190.791 1.00 99.74 641 LYS B O 1
ATOM 8958 N N . ILE B 1 551 ? 149.416 125.792 192.465 1.00 102.35 642 ILE B N 1
ATOM 8959 C CA . ILE B 1 551 ? 148.778 126.954 191.865 1.00 102.35 642 ILE B CA 1
ATOM 8960 C C . ILE B 1 551 ? 149.872 127.870 191.341 1.00 102.35 642 ILE B C 1
ATOM 8961 O O . ILE B 1 551 ? 150.772 128.272 192.088 1.00 102.35 642 ILE B O 1
ATOM 8966 N N . ILE B 1 552 ? 149.792 128.192 190.057 1.00 100.35 643 ILE B N 1
ATOM 8967 C CA . ILE B 1 552 ? 150.760 129.033 189.368 1.00 100.35 643 ILE B CA 1
ATOM 8968 C C . ILE B 1 552 ? 150.089 130.372 189.108 1.00 100.35 643 ILE B C 1
ATOM 8969 O O . ILE B 1 552 ? 149.203 130.478 188.251 1.00 100.35 643 ILE B O 1
ATOM 8974 N N . VAL B 1 553 ? 150.504 131.395 189.843 1.00 101.39 644 VAL B N 1
ATOM 8975 C CA . VAL B 1 553 ? 149.961 132.738 189.701 1.00 101.39 644 VAL B CA 1
ATOM 8976 C C . VAL B 1 553 ? 150.936 133.545 188.862 1.00 101.39 644 VAL B C 1
ATOM 8977 O O . VAL B 1 553 ? 152.120 133.651 189.203 1.00 101.39 644 VAL B O 1
ATOM 8981 N N . LEU B 1 554 ? 150.451 134.104 187.759 1.00 95.75 645 LEU B N 1
ATOM 8982 C CA . LEU B 1 554 ? 151.286 134.911 186.884 1.00 95.75 645 LEU B CA 1
ATOM 8983 C C . LEU B 1 554 ? 150.624 136.250 186.614 1.00 95.75 645 LEU B C 1
ATOM 8984 O O . LEU B 1 554 ? 149.397 136.345 186.528 1.00 95.75 645 LEU B O 1
ATOM 8989 N N . ASP B 1 555 ? 151.452 137.282 186.487 1.00 99.62 646 ASP B N 1
ATOM 8990 C CA . ASP B 1 555 ? 150.988 138.622 186.172 1.00 99.62 646 ASP B CA 1
ATOM 8991 C C . ASP B 1 555 ? 151.988 139.286 185.239 1.00 99.62 646 ASP B C 1
ATOM 8992 O O . ASP B 1 555 ? 153.195 139.049 185.330 1.00 99.62 646 ASP B O 1
ATOM 8997 N N . ASN B 1 556 ? 151.467 140.123 184.341 1.00 98.47 647 ASN B N 1
ATOM 8998 C CA . ASN B 1 556 ? 152.276 140.825 183.350 1.00 98.47 647 ASN B CA 1
ATOM 8999 C C . ASN B 1 556 ? 153.300 139.892 182.715 1.00 98.47 647 ASN B C 1
ATOM 9000 O O . ASN B 1 556 ? 154.454 140.275 182.504 1.00 98.47 647 ASN B O 1
ATOM 9005 N N . GLY B 1 557 ? 152.885 138.670 182.404 1.00 93.27 648 GLY B N 1
ATOM 9006 C CA . GLY B 1 557 ? 153.761 137.730 181.728 1.00 93.27 648 GLY B CA 1
ATOM 9007 C C . GLY B 1 557 ? 154.938 137.263 182.552 1.00 93.27 648 GLY B C 1
ATOM 9008 O O . GLY B 1 557 ? 156.028 137.056 182.007 1.00 93.27 648 GLY B O 1
ATOM 9009 N N . ARG B 1 558 ? 154.746 137.090 183.854 1.00 98.62 649 ARG B N 1
ATOM 9010 C CA . ARG B 1 558 ? 155.812 136.626 184.727 1.00 98.62 649 ARG B CA 1
ATOM 9011 C C . ARG B 1 558 ? 155.190 135.896 185.904 1.00 98.62 649 ARG B C 1
ATOM 9012 O O . ARG B 1 558 ? 154.211 136.371 186.486 1.00 98.62 649 ARG B O 1
ATOM 9020 N N . VAL B 1 559 ? 155.758 134.742 186.241 1.00 100.79 650 VAL B N 1
ATOM 9021 C CA . VAL B 1 559 ? 155.247 133.911 187.324 1.00 100.79 650 VAL B CA 1
ATOM 9022 C C . VAL B 1 559 ? 155.666 134.541 188.648 1.00 100.79 650 VAL B C 1
ATOM 9023 O O . VAL B 1 559 ? 156.855 134.614 188.964 1.00 100.79 650 VAL B O 1
ATOM 9027 N N . ARG B 1 560 ? 154.684 134.992 189.427 1.00 105.34 651 ARG B N 1
ATOM 9028 C CA . ARG B 1 560 ? 154.952 135.671 190.687 1.00 105.34 651 ARG B CA 1
ATOM 9029 C C . ARG B 1 560 ? 154.943 134.708 191.868 1.00 105.34 651 ARG B C 1
ATOM 9030 O O . ARG B 1 560 ? 155.854 134.735 192.701 1.00 105.34 651 ARG B O 1
ATOM 9038 N N . GLU B 1 561 ? 153.927 133.852 191.952 1.00 109.84 652 GLU B N 1
ATOM 9039 C CA . GLU B 1 561 ? 153.759 132.943 193.074 1.00 109.84 652 GLU B CA 1
ATOM 9040 C C . GLU B 1 561 ? 153.559 131.523 192.568 1.00 109.84 652 GLU B C 1
ATOM 9041 O O . GLU B 1 561 ? 153.057 131.302 191.463 1.00 109.84 652 GLU B O 1
ATOM 9047 N N . GLU B 1 562 ? 153.954 130.561 193.398 1.00 109.16 653 GLU B N 1
ATOM 9048 C CA . GLU B 1 562 ? 153.795 129.148 193.083 1.00 109.16 653 GLU B CA 1
ATOM 9049 C C . GLU B 1 562 ? 153.680 128.372 194.383 1.00 109.16 653 GLU B C 1
ATOM 9050 O O . GLU B 1 562 ? 154.561 128.468 195.242 1.00 109.16 653 GLU B O 1
ATOM 9056 N N . GLY B 1 563 ? 152.608 127.609 194.523 1.00 109.68 654 GLY B N 1
ATOM 9057 C CA . GLY B 1 563 ? 152.409 126.817 195.717 1.00 109.68 654 GLY B CA 1
ATOM 9058 C C . GLY B 1 563 ? 150.963 126.400 195.858 1.00 109.68 654 GLY B C 1
ATOM 9059 O O . GLY B 1 563 ? 150.102 126.759 195.056 1.00 109.68 654 GLY B O 1
ATOM 9060 N N . LYS B 1 564 ? 150.718 125.626 196.911 1.00 112.76 655 LYS B N 1
ATOM 9061 C CA . LYS B 1 564 ? 149.390 125.096 197.170 1.00 112.76 655 LYS B CA 1
ATOM 9062 C C . LYS B 1 564 ? 148.455 126.212 197.632 1.00 112.76 655 LYS B C 1
ATOM 9063 O O . LYS B 1 564 ? 148.836 127.379 197.755 1.00 112.76 655 LYS B O 1
ATOM 9069 N N . HIS B 1 565 ? 147.204 125.834 197.894 1.00 116.65 656 HIS B N 1
ATOM 9070 C CA . HIS B 1 565 ? 146.173 126.811 198.228 1.00 116.65 656 HIS B CA 1
ATOM 9071 C C . HIS B 1 565 ? 146.517 127.562 199.508 1.00 116.65 656 HIS B C 1
ATOM 9072 O O . HIS B 1 565 ? 146.697 128.785 199.501 1.00 116.65 656 HIS B O 1
ATOM 9079 N N . LEU B 1 566 ? 146.611 126.839 200.625 1.00 118.88 657 LEU B N 1
ATOM 9080 C CA . LEU B 1 566 ? 146.812 127.493 201.913 1.00 118.88 657 LEU B CA 1
ATOM 9081 C C . LEU B 1 566 ? 148.187 128.136 202.013 1.00 118.88 657 LEU B C 1
ATOM 9082 O O . LEU B 1 566 ? 148.342 129.159 202.689 1.00 118.88 657 LEU B O 1
ATOM 9087 N N . GLU B 1 567 ? 149.193 127.559 201.353 1.00 119.29 658 GLU B N 1
ATOM 9088 C CA . GLU B 1 567 ? 150.526 128.149 201.383 1.00 119.29 658 GLU B CA 1
ATOM 9089 C C . GLU B 1 567 ? 150.518 129.570 200.838 1.00 119.29 658 GLU B C 1
ATOM 9090 O O . GLU B 1 567 ? 151.354 130.391 201.232 1.00 119.29 658 GLU B O 1
ATOM 9096 N N . LEU B 1 568 ? 149.589 129.878 199.935 1.00 117.99 659 LEU B N 1
ATOM 9097 C CA . LEU B 1 568 ? 149.461 131.222 199.386 1.00 117.99 659 LEU B CA 1
ATOM 9098 C C . LEU B 1 568 ? 148.429 132.049 200.138 1.00 117.99 659 LEU B C 1
ATOM 9099 O O . LEU B 1 568 ? 148.638 133.245 200.365 1.00 117.99 659 LEU B O 1
ATOM 9104 N N . LEU B 1 569 ? 147.314 131.431 200.525 1.00 120.27 660 LEU B N 1
ATOM 9105 C CA . LEU B 1 569 ? 146.281 132.156 201.255 1.00 120.27 660 LEU B CA 1
ATOM 9106 C C . LEU B 1 569 ? 146.799 132.624 202.607 1.00 120.27 660 LEU B C 1
ATOM 9107 O O . LEU B 1 569 ? 146.632 133.792 202.978 1.00 120.27 660 LEU B O 1
ATOM 9112 N N . ALA B 1 570 ? 147.436 131.727 203.356 1.00 122.36 661 ALA B N 1
ATOM 9113 C CA . ALA B 1 570 ? 148.011 132.066 204.656 1.00 122.36 661 ALA B CA 1
ATOM 9114 C C . ALA B 1 570 ? 149.440 132.584 204.486 1.00 122.36 661 ALA B C 1
ATOM 9115 O O . ALA B 1 570 ? 150.402 132.065 205.051 1.00 122.36 661 ALA B O 1
ATOM 9117 N N . MET B 1 571 ? 149.562 133.632 203.676 1.00 125.17 662 MET B N 1
ATOM 9118 C CA . MET B 1 571 ? 150.848 134.269 203.433 1.00 125.17 662 MET B CA 1
ATOM 9119 C C . MET B 1 571 ? 150.626 135.725 203.035 1.00 125.17 662 MET B C 1
ATOM 9120 O O . MET B 1 571 ? 150.048 135.992 201.974 1.00 125.17 662 MET B O 1
ATOM 9125 N N . PRO B 1 572 ? 151.064 136.690 203.842 1.00 125.72 663 PRO B N 1
ATOM 9126 C CA . PRO B 1 572 ? 150.807 138.094 203.504 1.00 125.72 663 PRO B CA 1
ATOM 9127 C C . PRO B 1 572 ? 151.567 138.522 202.260 1.00 125.72 663 PRO B C 1
ATOM 9128 O O . PRO B 1 572 ? 152.602 137.954 201.904 1.00 125.72 663 PRO B O 1
ATOM 9132 N N . GLY B 1 573 ? 151.036 139.547 201.597 1.00 123.68 664 GLY B N 1
ATOM 9133 C CA . GLY B 1 573 ? 151.626 140.039 200.371 1.00 123.68 664 GLY B CA 1
ATOM 9134 C C . GLY B 1 573 ? 151.369 139.183 199.154 1.00 123.68 664 GLY B C 1
ATOM 9135 O O . GLY B 1 573 ? 152.058 139.350 198.142 1.00 123.68 664 GLY B O 1
ATOM 9136 N N . SER B 1 574 ? 150.402 138.273 199.218 1.00 120.63 665 SER B N 1
ATOM 9137 C CA . SER B 1 574 ? 150.123 137.358 198.123 1.00 120.63 665 SER B CA 1
ATOM 9138 C C . SER B 1 574 ? 148.981 137.880 197.264 1.00 120.63 665 SER B C 1
ATOM 9139 O O . SER B 1 574 ? 147.945 138.310 197.779 1.00 120.63 665 SER B O 1
ATOM 9142 N N . LEU B 1 575 ? 149.178 137.833 195.946 1.00 116.90 666 LEU B N 1
ATOM 9143 C CA . LEU B 1 575 ? 148.114 138.211 195.025 1.00 116.90 666 LEU B CA 1
ATOM 9144 C C . LEU B 1 575 ? 146.949 137.234 195.109 1.00 116.90 666 LEU B C 1
ATOM 9145 O O . LEU B 1 575 ? 145.781 137.638 195.042 1.00 116.90 666 LEU B O 1
ATOM 9150 N N . TYR B 1 576 ? 147.250 135.943 195.255 1.00 116.80 667 TYR B N 1
ATOM 9151 C CA . TYR B 1 576 ? 146.195 134.952 195.415 1.00 116.80 667 TYR B CA 1
ATOM 9152 C C . TYR B 1 576 ? 145.344 135.261 196.637 1.00 116.80 667 TYR B C 1
ATOM 9153 O O . TYR B 1 576 ? 144.127 135.043 196.630 1.00 116.80 667 TYR B O 1
ATOM 9162 N N . ARG B 1 577 ? 145.966 135.785 197.694 1.00 119.68 668 ARG B N 1
ATOM 9163 C CA . ARG B 1 577 ? 145.208 136.139 198.887 1.00 119.68 668 ARG B CA 1
ATOM 9164 C C . ARG B 1 577 ? 144.247 137.284 198.604 1.00 119.68 668 ARG B C 1
ATOM 9165 O O . ARG B 1 577 ? 143.101 137.262 199.062 1.00 119.68 668 ARG B O 1
ATOM 9173 N N . GLU B 1 578 ? 144.687 138.288 197.844 1.00 118.78 669 GLU B N 1
ATOM 9174 C CA . GLU B 1 578 ? 143.793 139.388 197.495 1.00 118.78 669 GLU B CA 1
ATOM 9175 C C . GLU B 1 578 ? 142.643 138.901 196.624 1.00 118.78 669 GLU B C 1
ATOM 9176 O O . GLU B 1 578 ? 141.491 139.319 196.806 1.00 118.78 669 GLU B O 1
ATOM 9182 N N . LEU B 1 579 ? 142.936 138.017 195.669 1.00 117.59 670 LEU B N 1
ATOM 9183 C CA . LEU B 1 579 ? 141.881 137.486 194.814 1.00 117.59 670 LEU B CA 1
ATOM 9184 C C . LEU B 1 579 ? 140.864 136.700 195.630 1.00 117.59 670 LEU B C 1
ATOM 9185 O O . LEU B 1 579 ? 139.651 136.870 195.462 1.00 117.59 670 LEU B O 1
ATOM 9190 N N . TRP B 1 580 ? 141.339 135.836 196.530 1.00 117.57 671 TRP B N 1
ATOM 9191 C CA . TRP B 1 580 ? 140.421 135.076 197.369 1.00 117.57 671 TRP B CA 1
ATOM 9192 C C . TRP B 1 580 ? 139.637 135.984 198.306 1.00 117.57 671 TRP B C 1
ATOM 9193 O O . TRP B 1 580 ? 138.467 135.714 198.594 1.00 117.57 671 TRP B O 1
ATOM 9204 N N . THR B 1 581 ? 140.261 137.058 198.792 1.00 118.69 672 THR B N 1
ATOM 9205 C CA . THR B 1 581 ? 139.550 138.017 199.628 1.00 118.69 672 THR B CA 1
ATOM 9206 C C . THR B 1 581 ? 138.397 138.646 198.862 1.00 118.69 672 THR B C 1
ATOM 9207 O O . THR B 1 581 ? 137.257 138.673 199.340 1.00 118.69 672 THR B O 1
ATOM 9211 N N . ILE B 1 582 ? 138.677 139.156 197.662 1.00 117.14 673 ILE B N 1
ATOM 9212 C CA . ILE B 1 582 ? 137.628 139.773 196.863 1.00 117.14 673 ILE B CA 1
ATOM 9213 C C . ILE B 1 582 ? 136.598 138.746 196.412 1.00 117.14 673 ILE B C 1
ATOM 9214 O O . ILE B 1 582 ? 135.456 139.110 196.110 1.00 117.14 673 ILE B O 1
ATOM 9219 N N . GLN B 1 583 ? 136.969 137.467 196.362 1.00 117.88 674 GLN B N 1
ATOM 9220 C CA . GLN B 1 583 ? 136.032 136.419 195.976 1.00 117.88 674 GLN B CA 1
ATOM 9221 C C . GLN B 1 583 ? 135.162 135.952 197.134 1.00 117.88 674 GLN B C 1
ATOM 9222 O O . GLN B 1 583 ? 134.072 135.422 196.897 1.00 117.88 674 GLN B O 1
ATOM 9228 N N . GLU B 1 584 ? 135.617 136.133 198.375 1.00 118.66 675 GLU B N 1
ATOM 9229 C CA . GLU B 1 584 ? 134.860 135.655 199.525 1.00 118.66 675 GLU B CA 1
ATOM 9230 C C . GLU B 1 584 ? 133.738 136.610 199.911 1.00 118.66 675 GLU B C 1
ATOM 9231 O O . GLU B 1 584 ? 132.625 136.161 200.210 1.00 118.66 675 GLU B O 1
ATOM 9237 N N . ASP B 1 585 ? 134.005 137.912 199.911 1.00 122.14 676 ASP B N 1
ATOM 9238 C CA . ASP B 1 585 ? 133.001 138.907 200.273 1.00 122.14 676 ASP B CA 1
ATOM 9239 C C . ASP B 1 585 ? 132.389 139.552 199.034 1.00 122.14 676 ASP B C 1
ATOM 9240 O O . ASP B 1 585 ? 132.641 139.126 197.907 1.00 122.14 676 ASP B O 1
#

Foldseek 3Di:
DPVLCCLQPHDDPCVSVVLLVLLVVLLVLLLVLVLCLLVLVLVLVVVVPDDDPDPPDDDDPVSVVSVVSSVVSNVSSVVSLVVSVVSVVVRLVVSLVVLLVLLVVLVVQAFVLVVVVDDVVVVVVLSVLQSVLSVVQCCCVSRQNVSLVVLLVVLLVCCCPPVHCVLNVLSVVLVVVLVVLVVVLCVVLVVLVVQLVVLVVQLVVLVVVCVVVVVVCVVVVCPVVSVVVSVVSVVSNVVSVVVSLVSLVVSLVVSVVSLVVSLVVVLVSQVVVVVVVHHDPSVNSSSNSSSVVSPVSNSVSSNVVSPNVVSVVSNVVSVCSSPDDHPFAADPQADADDDADFKKKWWAQFWADSDPVDILAHGATDIQGGLFAEEEEEDPSNQDVVVVCVQLPSDDTPDTAIDIVRHGCNSHHSVNSNLQEAELAPQQFFDQWFLQVLLCVLPVVDDVVLSVVLCVLLVNVVVQVPDPCRRGDGQHGRRVNDDPLVSLSSSSSSRVSSVHAEYEYQCSCVRPDPVSLVSNLVSVCVVDDSGGHRYYYHDLLVVSCLPGQKYFYTGSNYTDDIGHNCVQCVDPPHPSVVSVVVNVD/DPVLCCLQPHDDPCVSVVLLVLLVVLLVLLLVLVLCLLVLVLVLVVVVPDDDPDPPDDDDPVSVVSVVSSVVSNVSSVVSLVVSVVSVVVRLVVSLVVLLVLLVVLVVQAFVLVVVVDDVVVVVVLSVLQSVLSVVQCCCVSRQNVSLVVLLVVLLVCCCPPVHCVLNVLSVVLVVVLVVLVVVLCVVLVVLVVQLVVLVVQLVVLVVVCVVVVVVCVVVVCPVVSVVVSVVSVVSNVVSVVVSLVSLVVSLVVSVVSLVVSLVVVLVSQVVVVVVVHHDPSVNSSSNSSSVVSPVSNSVSSNVVSPNVVSVVSNVVSVCSSPDDHPFAADPQADADDDADFKKKWWAQFWADSDPVDILAHGATDIQGGLFAEEEEEDPSNQDVVVVCVQLPSDDTPDTAMDIVRHGCNSHHSVNSNLQEAELAPQQFFDQWFLQVLLCVLPVVDDVVLSVVLCVLLVNVVVQVPDPCRRGDGQHGRRVNDDPLVSLSSSSSSRVSSVHAEYEYQCSCVRPDPVSLVSNLVSVCVVDDSGGHRYYYHDLLVVSCLPGQKYFYTGSNYTDDIGHNCVQCVDPPHPSVVSVVVNVD

GO terms:
  GO:0005743 mitochondrial inner membrane (C, IDA)
  GO:0042626 ATPase-coupled transmembrane transporter activity (F, IDA)
  GO:0005739 mitochondrion (C, HDA)
  GO:0042626 ATPase-coupled transmembrane transporter activity (F, IMP)
  GO:0016226 iron-sulfur cluster assembly (P, IMP)
  GO:1902497 iron-sulfur cluster transmembrane transport (P, IMP)
  GO:0016887 ATP hydrolysis activity (F, IDA)
  GO:1990542 mitochondrial transmembrane transport (P, IDA)
  GO:0005743 mitochondrial inner membrane (C, EXP)
  GO:0140466 iron-sulfur cluster export from the mitochondrion (P, IMP)

InterPro domains:
  IPR003439 ABC transporter-like, ATP-binding domain [PF00005] (452-601)
  IPR003439 ABC transporter-like, ATP-binding domain [PS50893] (436-672)
  IPR003593 AAA+ ATPase domain [SM00382] (461-649)
  IPR011527 ABC transporter type 1, transmembrane domain [PF00664] (112-389)
  IPR011527 ABC transporter type 1, transmembrane domain [PS50929] (112-401)
  IPR017871 ABC transporter-like, conserved site [PS00211] (573-587)
  IPR027417 P-loop containing nucleoside triphosphate hydrolase [G3DSA:3.40.50.300] (426-690)
  IPR027417 P-loop containing nucleoside triphosphate hydrolase [SSF52540] (427-674)
  IPR036640 ABC transporter type 1, transmembrane domain superfamily [G3DSA:1.20.1560.10] (98-425)
  IPR036640 ABC transporter type 1, transmembrane domain superfamily [SSF90123] (93-413)
  IPR039421 Type 1 protein exporter [PTHR24221] (46-670)

CATH classification: 1.20.1560.10 (+1 more: 3.40.50.300)